Protein AF-0000000070444334 (afdb_homodimer)

Nearest PDB structures (foldseek):
  7sni-assembly1_A  TM=9.796E-01  e=4.983E-59  Homo sapiens
  7snh-assembly1_D  TM=9.876E-01  e=1.624E-58  Homo sapiens
  7uc2-assembly1_D  TM=9.529E-01  e=2.315E-58  Homo sapiens
  1qki-assembly2_F  TM=9.907E-01  e=9.573E-57  Homo sapiens
  7zve-assembly1_A-2  TM=9.754E-01  e=7.147E-55  Homo sapiens

Solvent-accessible surface area (backbone atoms only — not comparable to full-atom values): 48044 Å² total; per-residue (Å²): 135,79,79,79,73,71,78,78,76,73,66,73,64,77,83,65,87,80,79,81,76,84,79,80,80,83,70,76,85,70,67,87,84,53,72,80,72,64,87,75,80,76,69,69,77,82,68,80,72,76,71,72,67,75,68,81,60,86,60,91,60,63,74,60,54,65,52,80,63,86,67,43,42,41,40,52,62,62,61,87,79,58,80,73,72,62,73,85,63,70,74,65,84,66,62,94,77,43,45,34,40,34,46,70,60,76,49,88,34,46,66,52,22,49,52,51,50,51,55,46,54,68,70,40,56,74,92,28,53,37,34,45,49,58,64,50,29,29,64,54,56,52,22,45,55,29,42,51,59,30,21,49,76,40,49,85,49,71,31,43,92,36,31,51,34,36,40,39,41,39,36,28,53,47,67,54,87,77,46,30,38,69,42,56,76,58,23,42,53,63,70,36,44,59,42,57,49,43,54,50,48,27,68,71,65,33,65,86,42,88,36,78,47,37,65,40,43,52,48,28,33,35,55,40,43,74,31,34,67,58,49,50,67,90,44,44,49,50,16,27,43,30,41,18,83,90,44,60,78,83,27,38,55,26,58,72,64,30,84,55,27,59,83,84,65,48,54,32,34,24,42,36,38,56,44,49,41,65,46,90,54,36,47,92,26,45,34,35,39,36,38,35,45,21,23,59,43,64,35,30,35,39,35,40,32,33,34,69,48,76,84,50,52,57,81,71,54,61,59,58,25,32,44,35,42,28,55,32,63,78,39,30,41,35,33,37,37,29,32,46,38,88,74,93,56,90,38,59,32,83,45,57,31,42,29,45,45,66,76,75,40,65,88,54,83,76,69,50,21,60,58,46,46,52,51,26,58,74,69,70,49,55,61,59,30,60,48,71,68,44,50,51,41,42,25,56,24,44,31,65,34,52,52,47,50,68,71,63,57,59,73,40,46,74,40,49,34,44,43,70,76,65,89,86,68,66,90,120,135,78,79,79,72,72,78,77,79,73,65,75,64,78,83,65,84,81,79,83,77,84,79,80,80,83,70,76,88,72,68,88,83,56,70,80,72,66,88,75,78,77,69,70,77,80,70,80,72,75,70,72,66,75,67,79,60,86,62,93,62,63,73,60,55,66,51,80,62,84,65,42,42,43,38,52,63,65,60,85,81,57,81,72,73,63,73,84,62,68,74,64,84,65,60,95,74,42,43,34,40,33,49,72,61,75,49,89,35,46,67,51,22,49,51,51,49,52,56,47,56,67,72,40,55,73,92,26,52,37,34,46,48,60,62,53,28,29,63,52,56,52,22,48,56,31,41,49,59,30,22,48,76,42,49,85,50,71,32,40,92,35,33,50,34,37,40,37,41,38,36,28,54,46,68,53,87,79,48,30,38,68,42,56,75,57,24,42,52,63,69,36,44,58,43,57,51,43,53,51,48,27,69,70,65,34,64,86,42,88,34,77,46,37,66,40,43,52,49,28,33,37,56,40,44,73,30,34,69,57,46,51,67,89,44,45,50,47,17,26,41,29,41,18,82,88,45,59,78,84,27,40,56,26,58,71,64,31,85,55,26,58,82,84,66,47,53,32,36,24,40,35,37,57,44,51,41,66,46,92,55,35,48,91,26,45,36,37,42,37,38,34,44,20,22,59,42,64,34,30,35,40,35,40,32,33,34,68,49,77,85,50,51,58,82,70,53,61,58,58,26,31,44,36,41,28,55,32,63,78,39,30,42,36,34,38,38,30,31,46,39,89,74,93,55,89,38,61,32,82,44,56,30,42,28,45,44,64,76,74,41,66,88,54,82,76,71,50,22,59,59,47,46,52,50,27,56,75,70,68,48,57,60,56,31,60,48,71,69,44,50,50,42,43,25,56,24,44,31,66,35,52,51,48,50,67,69,65,56,59,74,40,46,76,39,50,34,43,43,70,76,65,91,87,65,66,92,118

pLDDT: mean 76.85, std 27.7, range [20.34, 98.62]

Structure (mmCIF, N/CA/C/O backbone):
data_AF-0000000070444334-model_v1
#
loop_
_entity.id
_entity.type
_entity.pdbx_description
1 polymer 'Glucose-6-phosphate 1-dehydrogenase'
#
loop_
_atom_site.group_PDB
_atom_site.id
_atom_site.type_symbol
_atom_site.label_atom_id
_atom_site.label_alt_id
_atom_site.label_comp_id
_atom_site.label_asym_id
_atom_site.label_entity_id
_atom_site.label_seq_id
_atom_site.pdbx_PDB_ins_code
_atom_site.Cartn_x
_atom_site.Cartn_y
_atom_site.Cartn_z
_atom_site.occupancy
_atom_site.B_iso_or_equiv
_atom_site.auth_seq_id
_atom_site.auth_comp_id
_atom_site.auth_asym_id
_atom_site.auth_atom_id
_atom_site.pdbx_PDB_model_num
ATOM 1 N N . MET A 1 1 ? 2.896 -5.48 -59.812 1 21.42 1 MET A N 1
ATOM 2 C CA . MET A 1 1 ? 3.992 -6.348 -59.406 1 21.42 1 MET A CA 1
ATOM 3 C C . MET A 1 1 ? 3.578 -7.211 -58.219 1 21.42 1 MET A C 1
ATOM 5 O O . MET A 1 1 ? 3.014 -6.703 -57.219 1 21.42 1 MET A O 1
ATOM 9 N N . SER A 1 2 ? 3.352 -8.492 -58.438 1 22.08 2 SER A N 1
ATOM 10 C CA . SER A 1 2 ? 2.678 -9.594 -57.75 1 22.08 2 SER A CA 1
ATOM 11 C C . SER A 1 2 ? 3.354 -9.914 -56.406 1 22.08 2 SER A C 1
ATOM 13 O O . SER A 1 2 ? 4.582 -9.867 -56.312 1 22.08 2 SER A O 1
ATOM 15 N N . PRO A 1 3 ? 2.623 -9.766 -55.281 1 25.28 3 PRO A N 1
ATOM 16 C CA . PRO A 1 3 ? 3.129 -9.758 -53.906 1 25.28 3 PRO A CA 1
ATOM 17 C C . PRO A 1 3 ? 4.027 -10.953 -53.594 1 25.28 3 PRO A C 1
ATOM 19 O O . PRO A 1 3 ? 3.883 -12.016 -54.219 1 25.28 3 PRO A O 1
ATOM 22 N N . ALA A 1 4 ? 5.297 -10.641 -53.281 1 27.44 4 ALA A N 1
ATOM 23 C CA . ALA A 1 4 ? 6.477 -11.477 -53.094 1 27.44 4 ALA A CA 1
ATOM 24 C C . ALA A 1 4 ? 6.156 -12.695 -52.219 1 27.44 4 ALA A C 1
ATOM 26 O O . ALA A 1 4 ? 5.59 -12.555 -51.125 1 27.44 4 ALA A O 1
ATOM 27 N N . SER A 1 5 ? 5.875 -13.82 -52.844 1 24.92 5 SER A N 1
ATOM 28 C CA . SER A 1 5 ? 5.41 -15.125 -52.375 1 24.92 5 SER A CA 1
ATOM 29 C C . SER A 1 5 ? 6.262 -15.648 -51.219 1 24.92 5 SER A C 1
ATOM 31 O O . SER A 1 5 ? 7.488 -15.727 -51.344 1 24.92 5 SER A O 1
ATOM 33 N N . PRO A 1 6 ? 5.852 -15.367 -49.969 1 24.92 6 PRO A N 1
ATOM 34 C CA . PRO A 1 6 ? 6.648 -15.648 -48.781 1 24.92 6 PRO A CA 1
ATOM 35 C C . PRO A 1 6 ? 7.246 -17.062 -48.781 1 24.92 6 PRO A C 1
ATOM 37 O O . PRO A 1 6 ? 6.73 -17.953 -49.469 1 24.92 6 PRO A O 1
ATOM 40 N N . CYS A 1 7 ? 8.562 -17.188 -48.75 1 24.5 7 CYS A N 1
ATOM 41 C CA . CYS A 1 7 ? 9.352 -18.406 -48.875 1 24.5 7 CYS A CA 1
ATOM 42 C C . CYS A 1 7 ? 8.719 -19.562 -48.125 1 24.5 7 CYS A C 1
ATOM 44 O O . CYS A 1 7 ? 8.383 -19.422 -46.938 1 24.5 7 CYS A O 1
ATOM 46 N N . PRO A 1 8 ? 7.945 -20.453 -48.812 1 25.7 8 PRO A N 1
ATOM 47 C CA . PRO A 1 8 ? 7.121 -21.578 -48.375 1 25.7 8 PRO A CA 1
ATOM 48 C C . PRO A 1 8 ? 7.816 -22.453 -47.344 1 25.7 8 PRO A C 1
ATOM 50 O O . PRO A 1 8 ? 7.16 -23.234 -46.656 1 25.7 8 PRO A O 1
ATOM 53 N N . LEU A 1 9 ? 9.125 -22.781 -47.594 1 24.64 9 LEU A N 1
ATOM 54 C CA . LEU A 1 9 ? 9.703 -23.969 -47 1 24.64 9 LEU A CA 1
ATOM 55 C C . LEU A 1 9 ? 9.914 -23.766 -45.5 1 24.64 9 LEU A C 1
ATOM 57 O O . LEU A 1 9 ? 10.07 -24.734 -44.75 1 24.64 9 LEU A O 1
ATOM 61 N N . CYS A 1 10 ? 10.477 -22.547 -45.062 1 25 10 CYS A N 1
ATOM 62 C CA . CYS A 1 10 ? 11.016 -22.422 -43.719 1 25 10 CYS A CA 1
ATOM 63 C C . CYS A 1 10 ? 9.906 -22.453 -42.688 1 25 10 CYS A C 1
ATOM 65 O O . CYS A 1 10 ? 9.242 -21.438 -42.438 1 25 10 CYS A O 1
ATOM 67 N N . ARG A 1 11 ? 9.188 -23.516 -42.688 1 26.14 11 ARG A N 1
ATOM 68 C CA . ARG A 1 11 ? 8.094 -23.688 -41.719 1 26.14 11 ARG A CA 1
ATOM 69 C C . ARG A 1 11 ? 8.586 -23.547 -40.312 1 26.14 11 ARG A C 1
ATOM 71 O O . ARG A 1 11 ? 7.941 -24.031 -39.375 1 26.14 11 ARG A O 1
ATOM 78 N N . CYS A 1 12 ? 9.977 -23.422 -40.125 1 25.89 12 CYS A N 1
ATOM 79 C CA . CYS A 1 12 ? 10.344 -23.344 -38.719 1 25.89 12 CYS A CA 1
ATOM 80 C C . CYS A 1 12 ? 9.641 -22.172 -38.031 1 25.89 12 CYS A C 1
ATOM 82 O O . CYS A 1 12 ? 10.117 -21.031 -38.094 1 25.89 12 CYS A O 1
ATOM 84 N N . ALA A 1 13 ? 8.438 -21.953 -38.25 1 25.23 13 ALA A N 1
ATOM 85 C CA . ALA A 1 13 ? 7.758 -20.719 -37.844 1 25.23 13 ALA A CA 1
ATOM 86 C C . ALA A 1 13 ? 8.078 -20.375 -36.406 1 25.23 13 ALA A C 1
ATOM 88 O O . ALA A 1 13 ? 8.016 -19.203 -36 1 25.23 13 ALA A O 1
ATOM 89 N N . LEU A 1 14 ? 7.992 -21.391 -35.531 1 24.92 14 LEU A N 1
ATOM 90 C CA . LEU A 1 14 ? 7.762 -21.016 -34.156 1 24.92 14 LEU A CA 1
ATOM 91 C C . LEU A 1 14 ? 9.047 -20.516 -33.5 1 24.92 14 LEU A C 1
ATOM 93 O O . LEU A 1 14 ? 9.016 -19.625 -32.656 1 24.92 14 LEU A O 1
ATOM 97 N N . MET A 1 15 ? 10.141 -21.359 -33.5 1 26.33 15 MET A N 1
ATOM 98 C CA . MET A 1 15 ? 11.234 -21.031 -32.594 1 26.33 15 MET A CA 1
ATOM 99 C C . MET A 1 15 ? 12.094 -19.906 -33.156 1 26.33 15 MET A C 1
ATOM 101 O O . MET A 1 15 ? 12.898 -20.125 -34.062 1 26.33 15 MET A O 1
ATOM 105 N N . GLU A 1 16 ? 11.656 -18.781 -33.469 1 26.16 16 GLU A N 1
ATOM 106 C CA . GLU A 1 16 ? 12.422 -17.812 -34.219 1 26.16 16 GLU A CA 1
ATOM 107 C C . GLU A 1 16 ? 13.742 -17.469 -33.531 1 26.16 16 GLU A C 1
ATOM 109 O O . GLU A 1 16 ? 14.773 -17.328 -34.188 1 26.16 16 GLU A O 1
ATOM 114 N N . HIS A 1 17 ? 13.773 -16.766 -32.312 1 24.97 17 HIS A N 1
ATOM 115 C CA . HIS A 1 17 ? 14.883 -15.867 -32 1 24.97 17 HIS A CA 1
ATOM 116 C C . HIS A 1 17 ? 15.938 -16.578 -31.156 1 24.97 17 HIS A C 1
ATOM 118 O O . HIS A 1 17 ? 15.711 -16.875 -29.984 1 24.97 17 HIS A O 1
ATOM 124 N N . THR A 1 18 ? 16.672 -17.594 -31.562 1 24.39 18 THR A N 1
ATOM 125 C CA . THR A 1 18 ? 17.781 -18.25 -30.875 1 24.39 18 THR A CA 1
ATOM 126 C C . THR A 1 18 ? 18.984 -17.312 -30.797 1 24.39 18 THR A C 1
ATOM 128 O O . THR A 1 18 ? 19.531 -16.906 -31.812 1 24.39 18 THR A O 1
ATOM 131 N N . PHE A 1 19 ? 19.031 -16.281 -29.859 1 24.75 19 PHE A N 1
ATOM 132 C CA . PHE A 1 19 ? 20.172 -15.375 -29.812 1 24.75 19 PHE A CA 1
ATOM 133 C C . PHE A 1 19 ? 21.359 -16.047 -29.125 1 24.75 19 PHE A C 1
ATOM 135 O O . PHE A 1 19 ? 21.188 -16.734 -28.109 1 24.75 19 PHE A O 1
ATOM 142 N N . CYS A 1 20 ? 22.406 -16.5 -29.734 1 24.83 20 CYS A N 1
ATOM 143 C CA . CYS A 1 20 ? 23.703 -17.016 -29.281 1 24.83 20 CYS A CA 1
ATOM 144 C C . CYS A 1 20 ? 24.547 -15.898 -28.672 1 24.83 20 CYS A C 1
ATOM 146 O O . CYS A 1 20 ? 24.844 -14.906 -29.344 1 24.83 20 CYS A O 1
ATOM 148 N N . ILE A 1 21 ? 24.391 -15.508 -27.375 1 25 21 ILE A N 1
ATOM 149 C CA . ILE A 1 21 ? 25.219 -14.43 -26.844 1 25 21 ILE A CA 1
ATOM 150 C C . ILE A 1 21 ? 26.594 -14.977 -26.453 1 25 21 ILE A C 1
ATOM 152 O O . ILE A 1 21 ? 26.688 -15.914 -25.672 1 25 21 ILE A O 1
ATOM 156 N N . PRO A 1 22 ? 27.719 -14.75 -27.094 1 25.55 22 PRO A N 1
ATOM 157 C CA . PRO A 1 22 ? 29.094 -15.078 -26.766 1 25.55 22 PRO A CA 1
ATOM 158 C C . PRO A 1 22 ? 29.562 -14.453 -25.453 1 25.55 22 PRO A C 1
ATOM 160 O O . PRO A 1 22 ? 29.312 -13.266 -25.219 1 25.55 22 PRO A O 1
ATOM 163 N N . VAL A 1 23 ? 29.469 -15.117 -24.312 1 25.36 23 VAL A N 1
ATOM 164 C CA . VAL A 1 23 ? 29.891 -14.562 -23.031 1 25.36 23 VAL A CA 1
ATOM 165 C C . VAL A 1 23 ? 31.422 -14.609 -22.938 1 25.36 23 VAL A C 1
ATOM 167 O O . VAL A 1 23 ? 32 -15.68 -22.984 1 25.36 23 VAL A O 1
ATOM 170 N N . CYS A 1 24 ? 32.281 -13.656 -23.406 1 25.11 24 CYS A N 1
ATOM 171 C CA . CYS A 1 24 ? 33.719 -13.508 -23.219 1 25.11 24 CYS A CA 1
ATOM 172 C C . CYS A 1 24 ? 34.062 -13.273 -21.75 1 25.11 24 CYS A C 1
ATOM 174 O O . CYS A 1 24 ? 33.531 -12.344 -21.125 1 25.11 24 CYS A O 1
ATOM 176 N N . HIS A 1 25 ? 34.438 -14.266 -20.953 1 24.81 25 HIS A N 1
ATOM 177 C CA . HIS A 1 25 ? 34.969 -14.172 -19.594 1 24.81 25 HIS A CA 1
ATOM 178 C C . HIS A 1 25 ? 36.188 -13.242 -19.531 1 24.81 25 HIS A C 1
ATOM 180 O O . HIS A 1 25 ? 37.156 -13.422 -20.281 1 24.81 25 HIS A O 1
ATOM 186 N N . HIS A 1 26 ? 36.125 -11.953 -19.328 1 26.02 26 HIS A N 1
ATOM 187 C CA . HIS A 1 26 ? 37.219 -11.008 -19.094 1 26.02 26 HIS A CA 1
ATOM 188 C C . HIS A 1 26 ? 38.125 -11.484 -17.953 1 26.02 26 HIS A C 1
ATOM 190 O O . HIS A 1 26 ? 37.75 -11.398 -16.781 1 26.02 26 HIS A O 1
ATOM 196 N N . VAL A 1 27 ? 38.938 -12.555 -18.094 1 25.12 27 VAL A N 1
ATOM 197 C CA . VAL A 1 27 ? 40.031 -12.836 -17.188 1 25.12 27 VAL A CA 1
ATOM 198 C C . VAL A 1 27 ? 40.906 -11.594 -17.016 1 25.12 27 VAL A C 1
ATOM 200 O O . VAL A 1 27 ? 40.844 -10.672 -17.844 1 25.12 27 VAL A O 1
ATOM 203 N N . SER A 1 28 ? 41.969 -11.539 -16.125 1 25.86 28 SER A N 1
ATOM 204 C CA . SER A 1 28 ? 42.938 -10.531 -15.688 1 25.86 28 SER A CA 1
ATOM 205 C C . SER A 1 28 ? 43.625 -9.859 -16.875 1 25.86 28 SER A C 1
ATOM 207 O O . SER A 1 28 ? 43.594 -10.398 -18 1 25.86 28 SER A O 1
ATOM 209 N N . PRO A 1 29 ? 44.344 -8.625 -16.75 1 28.91 29 PRO A N 1
ATOM 210 C CA . PRO A 1 29 ? 45.094 -7.98 -17.844 1 28.91 29 PRO A CA 1
ATOM 211 C C . PRO A 1 29 ? 45.969 -8.961 -18.625 1 28.91 29 PRO A C 1
ATOM 213 O O . PRO A 1 29 ? 46.469 -9.922 -18.047 1 28.91 29 PRO A O 1
ATOM 216 N N . CYS A 1 30 ? 45.719 -9.227 -19.891 1 26.3 30 CYS A N 1
ATOM 217 C CA . CYS A 1 30 ? 46.625 -10.023 -20.719 1 26.3 30 CYS A CA 1
ATOM 218 C C . CYS A 1 30 ? 48.062 -9.523 -20.594 1 26.3 30 CYS A C 1
ATOM 220 O O . CYS A 1 30 ? 48.281 -8.328 -20.406 1 26.3 30 CYS A O 1
ATOM 222 N N . PRO A 1 31 ? 49 -10.281 -20.266 1 28.31 31 PRO A N 1
ATOM 223 C CA . PRO A 1 31 ? 50.375 -9.742 -20.281 1 28.31 31 PRO A CA 1
ATOM 224 C C . PRO A 1 31 ? 50.688 -8.914 -21.531 1 28.31 31 PRO A C 1
ATOM 226 O O . PRO A 1 31 ? 49.969 -9.031 -22.531 1 28.31 31 PRO A O 1
ATOM 229 N N . PRO A 1 32 ? 51.5 -7.746 -21.641 1 29.34 32 PRO A N 1
ATOM 230 C CA . PRO A 1 32 ? 51.844 -6.832 -22.734 1 29.34 32 PRO A CA 1
ATOM 231 C C . PRO A 1 32 ? 51.969 -7.539 -24.078 1 29.34 32 PRO A C 1
ATOM 233 O O . PRO A 1 32 ? 51.781 -6.918 -25.125 1 29.34 32 PRO A O 1
ATOM 236 N N . THR A 1 33 ? 52.719 -8.688 -24.219 1 28.47 33 THR A N 1
ATOM 237 C CA . THR A 1 33 ? 53.094 -9.281 -25.5 1 28.47 33 THR A CA 1
ATOM 238 C C . THR A 1 33 ? 51.844 -9.789 -26.219 1 28.47 33 THR A C 1
ATOM 240 O O . THR A 1 33 ? 51.938 -10.602 -27.141 1 28.47 33 THR A O 1
ATOM 243 N N . CYS A 1 34 ? 50.656 -9.609 -25.516 1 24.42 34 CYS A N 1
ATOM 244 C CA . CYS A 1 34 ? 49.531 -10.25 -26.203 1 24.42 34 CYS A CA 1
ATOM 245 C C . CYS A 1 34 ? 49.125 -9.477 -27.453 1 24.42 34 CYS A C 1
ATOM 247 O O . CYS A 1 34 ? 48.844 -8.281 -27.375 1 24.42 34 CYS A O 1
ATOM 249 N N . PRO A 1 35 ? 49.531 -9.938 -28.656 1 25.81 35 PRO A N 1
ATOM 250 C CA . PRO A 1 35 ? 49.5 -9.273 -29.969 1 25.81 35 PRO A CA 1
ATOM 251 C C . PRO A 1 35 ? 48.188 -8.578 -30.266 1 25.81 35 PRO A C 1
ATOM 253 O O . PRO A 1 35 ? 48.031 -7.922 -31.297 1 25.81 35 PRO A O 1
ATOM 256 N N . CYS A 1 36 ? 47.094 -8.969 -29.531 1 24.83 36 CYS A N 1
ATOM 257 C CA . CYS A 1 36 ? 45.844 -8.617 -30.172 1 24.83 36 CYS A CA 1
ATOM 258 C C . CYS A 1 36 ? 45.594 -7.113 -30.125 1 24.83 36 CYS A C 1
ATOM 260 O O . CYS A 1 36 ? 44.5 -6.645 -30.453 1 24.83 36 CYS A O 1
ATOM 262 N N . VAL A 1 37 ? 46.406 -6.355 -29.453 1 25.81 37 VAL A N 1
ATOM 263 C CA . VAL A 1 37 ? 45.969 -4.973 -29.375 1 25.81 37 VAL A CA 1
ATOM 264 C C . VAL A 1 37 ? 46.312 -4.238 -30.656 1 25.81 37 VAL A C 1
ATOM 266 O O . VAL A 1 37 ? 46.438 -3.01 -30.672 1 25.81 37 VAL A O 1
ATOM 269 N N . SER A 1 38 ? 46.938 -4.922 -31.641 1 23.2 38 SER A N 1
ATOM 270 C CA . SER A 1 38 ? 47.281 -3.953 -32.688 1 23.2 38 SER A CA 1
ATOM 271 C C . SER A 1 38 ? 46.062 -3.232 -33.219 1 23.2 38 SER A C 1
ATOM 273 O O . SER A 1 38 ? 44.969 -3.766 -33.156 1 23.2 38 SER A O 1
ATOM 275 N N . PRO A 1 39 ? 46.25 -1.882 -33.75 1 24.75 39 PRO A N 1
ATOM 276 C CA . PRO A 1 39 ? 45.219 -0.96 -34.219 1 24.75 39 PRO A CA 1
ATOM 277 C C . PRO A 1 39 ? 44.219 -1.646 -35.125 1 24.75 39 PRO A C 1
ATOM 279 O O . PRO A 1 39 ? 43 -1.547 -34.906 1 24.75 39 PRO A O 1
ATOM 282 N N . VAL A 1 40 ? 44.281 -1.32 -36.562 1 24.52 40 VAL A N 1
ATOM 283 C CA . VAL A 1 40 ? 43.469 -1.235 -37.75 1 24.52 40 VAL A CA 1
ATOM 284 C C . VAL A 1 40 ? 43.156 -2.641 -38.281 1 24.52 40 VAL A C 1
ATOM 286 O O . VAL A 1 40 ? 42.469 -2.799 -39.281 1 24.52 40 VAL A O 1
ATOM 289 N N . SER A 1 41 ? 44.031 -3.633 -38.156 1 21.86 41 SER A N 1
ATOM 290 C CA . SER A 1 41 ? 43.969 -4.664 -39.188 1 21.86 41 SER A CA 1
ATOM 291 C C . SER A 1 41 ? 42.594 -5.309 -39.25 1 21.86 41 SER A C 1
ATOM 293 O O . SER A 1 41 ? 41.938 -5.516 -38.219 1 21.86 41 SER A O 1
ATOM 295 N N . SER A 1 42 ? 42.031 -5.402 -40.594 1 23.62 42 SER A N 1
ATOM 296 C CA . SER A 1 42 ? 40.719 -5.781 -41.125 1 23.62 42 SER A CA 1
ATOM 297 C C . SER A 1 42 ? 40.25 -7.121 -40.562 1 23.62 42 SER A C 1
ATOM 299 O O . SER A 1 42 ? 40.906 -8.148 -40.781 1 23.62 42 SER A O 1
ATOM 301 N N . CYS A 1 43 ? 40.031 -7.27 -39.406 1 22.42 43 CYS A N 1
ATOM 302 C CA . CYS A 1 43 ? 39.656 -8.578 -38.906 1 22.42 43 CYS A CA 1
ATOM 303 C C . CYS A 1 43 ? 38.688 -9.266 -39.844 1 22.42 43 CYS A C 1
ATOM 305 O O . CYS A 1 43 ? 37.688 -8.68 -40.25 1 22.42 43 CYS A O 1
ATOM 307 N N . PRO A 1 44 ? 39.281 -10.156 -40.812 1 23.91 44 PRO A N 1
ATOM 308 C CA . PRO A 1 44 ? 38.438 -10.625 -41.875 1 23.91 44 PRO A CA 1
ATOM 309 C C . PRO A 1 44 ? 36.969 -10.844 -41.438 1 23.91 44 PRO A C 1
ATOM 311 O O . PRO A 1 44 ? 36.719 -10.984 -40.25 1 23.91 44 PRO A O 1
ATOM 314 N N . PRO A 1 45 ? 36 -10.586 -42.375 1 23.03 45 PRO A N 1
ATOM 315 C CA . PRO A 1 45 ? 34.562 -10.836 -42.188 1 23.03 45 PRO A CA 1
ATOM 316 C C . PRO A 1 45 ? 34.281 -12.203 -41.562 1 23.03 45 PRO A C 1
ATOM 318 O O . PRO A 1 45 ? 34.938 -13.188 -41.906 1 23.03 45 PRO A O 1
ATOM 321 N N . MET A 1 46 ? 34.281 -12.297 -40.312 1 22.44 46 MET A N 1
ATOM 322 C CA . MET A 1 46 ? 33.906 -13.539 -39.656 1 22.44 46 MET A CA 1
ATOM 323 C C . MET A 1 46 ? 32.938 -14.359 -40.5 1 22.44 46 MET A C 1
ATOM 325 O O . MET A 1 46 ? 31.844 -13.906 -40.844 1 22.44 46 MET A O 1
ATOM 329 N N . SER A 1 47 ? 33.469 -15.078 -41.5 1 20.48 47 SER A N 1
ATOM 330 C CA . SER A 1 47 ? 32.781 -15.984 -42.438 1 20.48 47 SER A CA 1
ATOM 331 C C . SER A 1 47 ? 31.625 -16.688 -41.719 1 20.48 47 SER A C 1
ATOM 333 O O . SER A 1 47 ? 31.594 -16.781 -40.5 1 20.48 47 SER A O 1
ATOM 335 N N . LEU A 1 48 ? 30.594 -17.141 -42.562 1 21.52 48 LEU A N 1
ATOM 336 C CA . LEU A 1 48 ? 29.328 -17.828 -42.438 1 21.52 48 LEU A CA 1
ATOM 337 C C . LEU A 1 48 ? 29.484 -19.125 -41.656 1 21.52 48 LEU A C 1
ATOM 339 O O . LEU A 1 48 ? 30.234 -20.016 -42.062 1 21.52 48 LEU A O 1
ATOM 343 N N . LEU A 1 49 ? 29.719 -19.031 -40.438 1 23.56 49 LEU A N 1
ATOM 344 C CA . LEU A 1 49 ? 29.688 -20.25 -39.625 1 23.56 49 LEU A CA 1
ATOM 345 C C . LEU A 1 49 ? 28.703 -21.266 -40.219 1 23.56 49 LEU A C 1
ATOM 347 O O . LEU A 1 49 ? 27.562 -20.922 -40.531 1 23.56 49 LEU A O 1
ATOM 351 N N . SER A 1 50 ? 29.219 -22.188 -40.938 1 21.12 50 SER A N 1
ATOM 352 C CA . SER A 1 50 ? 28.516 -23.297 -41.594 1 21.12 50 SER A CA 1
ATOM 353 C C . SER A 1 50 ? 27.422 -23.844 -40.656 1 21.12 50 SER A C 1
ATOM 355 O O . SER A 1 50 ? 27.656 -24.094 -39.5 1 21.12 50 SER A O 1
ATOM 357 N N . TYR A 1 51 ? 26.234 -23.391 -40.906 1 22.94 51 TYR A N 1
ATOM 358 C CA . TYR A 1 51 ? 24.969 -23.953 -40.5 1 22.94 51 TYR A CA 1
ATOM 359 C C . TYR A 1 51 ? 24.969 -25.469 -40.625 1 22.94 51 TYR A C 1
ATOM 361 O O . TYR A 1 51 ? 25.188 -26.016 -41.719 1 22.94 51 TYR A O 1
ATOM 369 N N . VAL A 1 52 ? 25.797 -26.109 -39.812 1 24.42 52 VAL A N 1
ATOM 370 C CA . VAL A 1 52 ? 25.547 -27.531 -40.031 1 24.42 52 VAL A CA 1
ATOM 371 C C . VAL A 1 52 ? 24.047 -27.797 -40.094 1 24.42 52 VAL A C 1
ATOM 373 O O . VAL A 1 52 ? 23.297 -27.359 -39.188 1 24.42 52 VAL A O 1
ATOM 376 N N . PRO A 1 53 ? 23.562 -27.953 -41.188 1 24 53 PRO A N 1
ATOM 377 C CA . PRO A 1 53 ? 22.156 -28.281 -41.438 1 24 53 PRO A CA 1
ATOM 378 C C . PRO A 1 53 ? 21.594 -29.266 -40.406 1 24 53 PRO A C 1
ATOM 380 O O . PRO A 1 53 ? 22.328 -30.125 -39.906 1 24 53 PRO A O 1
ATOM 383 N N . CYS A 1 54 ? 20.766 -28.703 -39.594 1 24.48 54 CYS A N 1
ATOM 384 C CA . CYS A 1 54 ? 19.891 -29.641 -38.875 1 24.48 54 CYS A CA 1
ATOM 385 C C . CYS A 1 54 ? 19.453 -30.766 -39.781 1 24.48 54 CYS A C 1
ATOM 387 O O . CYS A 1 54 ? 18.906 -30.516 -40.875 1 24.48 54 CYS A O 1
ATOM 389 N N . VAL A 1 55 ? 20.375 -31.703 -40 1 24.08 55 VAL A N 1
ATOM 390 C CA . VAL A 1 55 ? 19.844 -32.844 -40.781 1 24.08 55 VAL A CA 1
ATOM 391 C C . VAL A 1 55 ? 18.391 -33.094 -40.344 1 24.08 55 VAL A C 1
ATOM 393 O O . VAL A 1 55 ? 18.062 -33 -39.156 1 24.08 55 VAL A O 1
ATOM 396 N N . PRO A 1 56 ? 17.484 -32.938 -41.312 1 25.38 56 PRO A N 1
ATOM 397 C CA . PRO A 1 56 ? 16.062 -33.312 -41.188 1 25.38 56 PRO A CA 1
ATOM 398 C C . PRO A 1 56 ? 15.859 -34.594 -40.438 1 25.38 56 PRO A C 1
ATOM 400 O O . PRO A 1 56 ? 16.078 -35.688 -40.969 1 25.38 56 PRO A O 1
ATOM 403 N N . MET A 1 57 ? 16.672 -34.875 -39.375 1 23.33 57 MET A N 1
ATOM 404 C CA . MET A 1 57 ? 16.234 -36.219 -38.938 1 23.33 57 MET A CA 1
ATOM 405 C C . MET A 1 57 ? 14.734 -36.219 -38.625 1 23.33 57 MET A C 1
ATOM 407 O O . MET A 1 57 ? 14.195 -35.25 -38.125 1 23.33 57 MET A O 1
ATOM 411 N N . SER A 1 58 ? 13.875 -36.875 -39.344 1 25.11 58 SER A N 1
ATOM 412 C CA . SER A 1 58 ? 12.469 -37.25 -39.156 1 25.11 58 SER A CA 1
ATOM 413 C C . SER A 1 58 ? 12.102 -37.312 -37.688 1 25.11 58 SER A C 1
ATOM 415 O O . SER A 1 58 ? 10.938 -37.531 -37.344 1 25.11 58 SER A O 1
ATOM 417 N N . LEU A 1 59 ? 13.016 -37.938 -36.906 1 25.77 59 LEU A N 1
ATOM 418 C CA . LEU A 1 59 ? 12.586 -38.219 -35.531 1 25.77 59 LEU A CA 1
ATOM 419 C C . LEU A 1 59 ? 12.609 -36.969 -34.688 1 25.77 59 LEU A C 1
ATOM 421 O O . LEU A 1 59 ? 13.492 -36.125 -34.844 1 25.77 59 LEU A O 1
ATOM 425 N N . HIS A 1 60 ? 11.477 -36.469 -34.219 1 28.08 60 HIS A N 1
ATOM 426 C CA . HIS A 1 60 ? 11.148 -35.375 -33.312 1 28.08 60 HIS A CA 1
ATOM 427 C C . HIS A 1 60 ? 12.234 -35.219 -32.25 1 28.08 60 HIS A C 1
ATOM 429 O O . HIS A 1 60 ? 12.031 -35.531 -31.078 1 28.08 60 HIS A O 1
ATOM 435 N N . ILE A 1 61 ? 13.5 -35.625 -32.656 1 26.84 61 ILE A N 1
ATOM 436 C CA . ILE A 1 61 ? 14.555 -35.5 -31.656 1 26.84 61 ILE A CA 1
ATOM 437 C C . ILE A 1 61 ? 14.883 -34.031 -31.406 1 26.84 61 ILE A C 1
ATOM 439 O O . ILE A 1 61 ? 15.125 -33.281 -32.344 1 26.84 61 ILE A O 1
ATOM 443 N N . PRO A 1 62 ? 14.516 -33.594 -30.25 1 29.7 62 PRO A N 1
ATOM 444 C CA . PRO A 1 62 ? 14.836 -32.219 -29.844 1 29.7 62 PRO A CA 1
ATOM 445 C C . PRO A 1 62 ? 16.297 -31.844 -30.094 1 29.7 62 PRO A C 1
ATOM 447 O O . PRO A 1 62 ? 17.156 -32.719 -30.172 1 29.7 62 PRO A O 1
ATOM 450 N N . CYS A 1 63 ? 16.516 -30.781 -30.797 1 26.81 63 CYS A N 1
ATOM 451 C CA . CYS A 1 63 ? 17.719 -30.156 -31.328 1 26.81 63 CYS A CA 1
ATOM 452 C C . CYS A 1 63 ? 18.766 -29.984 -30.234 1 26.81 63 CYS A C 1
ATOM 454 O O . CYS A 1 63 ? 18.469 -29.453 -29.156 1 26.81 63 CYS A O 1
ATOM 456 N N . VAL A 1 64 ? 19.625 -31.031 -30.062 1 28.75 64 VAL A N 1
ATOM 457 C CA . VAL A 1 64 ? 20.828 -30.969 -29.234 1 28.75 64 VAL A CA 1
ATOM 458 C C . VAL A 1 64 ? 21.781 -29.938 -29.828 1 28.75 64 VAL A C 1
ATOM 460 O O . VAL A 1 64 ? 22.172 -30.016 -31 1 28.75 64 VAL A O 1
ATOM 463 N N . LEU A 1 65 ? 21.594 -28.703 -29.484 1 28.14 65 LEU A N 1
ATOM 464 C CA . LEU A 1 65 ? 22.562 -27.75 -30 1 28.14 65 LEU A CA 1
ATOM 465 C C . LEU A 1 65 ? 23.938 -27.984 -29.359 1 28.14 65 LEU A C 1
ATOM 467 O O . LEU A 1 65 ? 24.062 -27.953 -28.141 1 28.14 65 LEU A O 1
ATOM 471 N N . MET A 1 66 ? 24.672 -28.969 -29.812 1 27.81 66 MET A N 1
ATOM 472 C CA . MET A 1 66 ? 26.062 -29.172 -29.406 1 27.81 66 MET A CA 1
ATOM 473 C C . MET A 1 66 ? 26.953 -28.062 -29.953 1 27.81 66 MET A C 1
ATOM 475 O O . MET A 1 66 ? 26.953 -27.797 -31.156 1 27.81 66 MET A O 1
ATOM 479 N N . CYS A 1 67 ? 27.047 -26.922 -29.172 1 28.42 67 CYS A N 1
ATOM 480 C CA . CYS A 1 67 ? 28.078 -26 -29.641 1 28.42 67 CYS A CA 1
ATOM 481 C C . CYS A 1 67 ? 29.438 -26.688 -29.703 1 28.42 67 CYS A C 1
ATOM 483 O O . CYS A 1 67 ? 29.828 -27.406 -28.766 1 28.42 67 CYS A O 1
ATOM 485 N N . PRO A 1 68 ? 29.969 -26.891 -30.766 1 28.81 68 PRO A N 1
ATOM 486 C CA . PRO A 1 68 ? 31.281 -27.516 -30.938 1 28.81 68 PRO A CA 1
ATOM 487 C C . PRO A 1 68 ? 32.344 -26.969 -29.969 1 28.81 68 PRO A C 1
ATOM 489 O O . PRO A 1 68 ? 33.469 -27.469 -29.922 1 28.81 68 PRO A O 1
ATOM 492 N N . VAL A 1 69 ? 32.531 -25.719 -29.828 1 31.05 69 VAL A N 1
ATOM 493 C CA . VAL A 1 69 ? 33.75 -25.453 -29.016 1 31.05 69 VAL A CA 1
ATOM 494 C C . VAL A 1 69 ? 33.594 -26.109 -27.641 1 31.05 69 VAL A C 1
ATOM 496 O O . VAL A 1 69 ? 32.469 -26.453 -27.234 1 31.05 69 VAL A O 1
ATOM 499 N N . SER A 1 70 ? 34.344 -25.953 -26.531 1 29.94 70 SER A N 1
ATOM 500 C CA . SER A 1 70 ? 34.25 -26.781 -25.344 1 29.94 70 SER A CA 1
ATOM 501 C C . SER A 1 70 ? 32.812 -26.922 -24.875 1 29.94 70 SER A C 1
ATOM 503 O O . SER A 1 70 ? 32.375 -28.016 -24.531 1 29.94 70 SER A O 1
ATOM 505 N N . PRO A 1 71 ? 32.188 -26.016 -23.922 1 33.66 71 PRO A N 1
ATOM 506 C CA . PRO A 1 71 ? 31.188 -26.422 -22.953 1 33.66 71 PRO A CA 1
ATOM 507 C C . PRO A 1 71 ? 29.844 -26.719 -23.594 1 33.66 71 PRO A C 1
ATOM 509 O O . PRO A 1 71 ? 29.344 -25.922 -24.391 1 33.66 71 PRO A O 1
ATOM 512 N N . VAL A 1 72 ? 29.562 -27.938 -24.016 1 31.83 72 VAL A N 1
ATOM 513 C CA . VAL A 1 72 ? 28.359 -28.547 -24.578 1 31.83 72 VAL A CA 1
ATOM 514 C C . VAL A 1 72 ? 27.156 -28.172 -23.719 1 31.83 72 VAL A C 1
ATOM 516 O O . VAL A 1 72 ? 27.125 -28.422 -22.516 1 31.83 72 VAL A O 1
ATOM 519 N N . SER A 1 73 ? 26.609 -27.047 -23.938 1 33.19 73 SER A N 1
ATOM 520 C CA . SER A 1 73 ? 25.312 -26.859 -23.297 1 33.19 73 SER A CA 1
ATOM 521 C C . SER A 1 73 ? 24.266 -27.797 -23.891 1 33.19 73 SER A C 1
ATOM 523 O O . SER A 1 73 ? 24.094 -27.859 -25.109 1 33.19 73 SER A O 1
ATOM 525 N N . LEU A 1 74 ? 24.125 -29.031 -23.344 1 32.53 74 LEU A N 1
ATOM 526 C CA . LEU A 1 74 ? 23.141 -30.016 -23.766 1 32.53 74 LEU A CA 1
ATOM 527 C C . LEU A 1 74 ? 21.734 -29.594 -23.328 1 32.53 74 LEU A C 1
ATOM 529 O O . LEU A 1 74 ? 21.516 -29.312 -22.156 1 32.53 74 LEU A O 1
ATOM 533 N N . CYS A 1 75 ? 21.062 -28.922 -24.141 1 34.69 75 CYS A N 1
ATOM 534 C CA . CYS A 1 75 ? 19.656 -28.859 -23.797 1 34.69 75 CYS A CA 1
ATOM 535 C C . CYS A 1 75 ? 18.938 -30.156 -24.156 1 34.69 75 CYS A C 1
ATOM 537 O O . CYS A 1 75 ? 18.953 -30.578 -25.312 1 34.69 75 CYS A O 1
ATOM 539 N N . VAL A 1 76 ? 18.734 -31.172 -23.328 1 34.41 76 VAL A N 1
ATOM 540 C CA . VAL A 1 76 ? 18.078 -32.469 -23.547 1 34.41 76 VAL A CA 1
ATOM 541 C C . VAL A 1 76 ? 16.578 -32.312 -23.453 1 34.41 76 VAL A C 1
ATOM 543 O O . VAL A 1 76 ? 16.047 -31.938 -22.391 1 34.41 76 VAL A O 1
ATOM 546 N N . PRO A 1 77 ? 15.906 -32 -24.469 1 33.47 77 PRO A N 1
ATOM 547 C CA . PRO A 1 77 ? 14.461 -32.156 -24.266 1 33.47 77 PRO A CA 1
ATOM 548 C C . PRO A 1 77 ? 14.07 -33.594 -23.953 1 33.47 77 PRO A C 1
ATOM 550 O O . PRO A 1 77 ? 14.5 -34.531 -24.641 1 33.47 77 PRO A O 1
ATOM 553 N N . MET A 1 78 ? 13.945 -34.094 -22.766 1 33.56 78 MET A N 1
ATOM 554 C CA . MET A 1 78 ? 13.68 -35.5 -22.391 1 33.56 78 MET A CA 1
ATOM 555 C C . MET A 1 78 ? 12.211 -35.844 -22.594 1 33.56 78 MET A C 1
ATOM 557 O O . MET A 1 78 ? 11.328 -35.25 -21.953 1 33.56 78 MET A O 1
ATOM 561 N N . SER A 1 79 ? 11.766 -36 -23.812 1 31.64 79 SER A N 1
ATOM 562 C CA . SER A 1 79 ? 10.461 -36.656 -23.906 1 31.64 79 SER A CA 1
ATOM 563 C C . SER A 1 79 ? 10.484 -38.031 -23.25 1 31.64 79 SER A C 1
ATOM 565 O O . SER A 1 79 ? 11.508 -38.719 -23.266 1 31.64 79 SER A O 1
ATOM 567 N N . PRO A 1 80 ? 9.438 -38.438 -22.484 1 34.81 80 PRO A N 1
ATOM 568 C CA . PRO A 1 80 ? 9.398 -39.719 -21.766 1 34.81 80 PRO A CA 1
ATOM 569 C C . PRO A 1 80 ? 9.672 -40.906 -22.672 1 34.81 80 PRO A C 1
ATOM 571 O O . PRO A 1 80 ? 10.047 -41.969 -22.188 1 34.81 80 PRO A O 1
ATOM 574 N N . ARG A 1 81 ? 9.102 -40.969 -23.891 1 33.69 81 ARG A N 1
ATOM 575 C CA . ARG A 1 81 ? 9.086 -42.281 -24.531 1 33.69 81 ARG A CA 1
ATOM 576 C C . ARG A 1 81 ? 10.477 -42.656 -25.047 1 33.69 81 ARG A C 1
ATOM 578 O O . ARG A 1 81 ? 10.641 -43.656 -25.719 1 33.69 81 ARG A O 1
ATOM 585 N N . VAL A 1 82 ? 11.281 -41.781 -25.266 1 32.34 82 VAL A N 1
ATOM 586 C CA . VAL A 1 82 ? 12.492 -42.219 -25.938 1 32.34 82 VAL A CA 1
ATOM 587 C C . VAL A 1 82 ? 13.398 -42.938 -24.922 1 32.34 82 VAL A C 1
ATOM 589 O O . VAL A 1 82 ? 13.719 -42.375 -23.875 1 32.34 82 VAL A O 1
ATOM 592 N N . PRO A 1 83 ? 13.414 -44.312 -24.953 1 31.89 83 PRO A N 1
ATOM 593 C CA . PRO A 1 83 ? 14.438 -45 -24.172 1 31.89 83 PRO A CA 1
ATOM 594 C C . PRO A 1 83 ? 15.805 -44.344 -24.25 1 31.89 83 PRO A C 1
ATOM 596 O O . PRO A 1 83 ? 16.328 -44.125 -25.344 1 31.89 83 PRO A O 1
ATOM 599 N N . TRP A 1 84 ? 16.016 -43.406 -23.531 1 36.94 84 TRP A N 1
ATOM 600 C CA . TRP A 1 84 ? 17.344 -42.781 -23.453 1 36.94 84 TRP A CA 1
ATOM 601 C C . TRP A 1 84 ? 18.406 -43.812 -23.125 1 36.94 84 TRP A C 1
ATOM 603 O O . TRP A 1 84 ? 18.438 -44.375 -22.016 1 36.94 84 TRP A O 1
ATOM 613 N N . SER A 1 85 ? 18.609 -44.844 -23.906 1 30.11 85 SER A N 1
ATOM 614 C CA . SER A 1 85 ? 19.797 -45.625 -23.609 1 30.11 85 SER A CA 1
ATOM 615 C C . SER A 1 85 ? 21.062 -44.781 -23.703 1 30.11 85 SER A C 1
ATOM 617 O O . SER A 1 85 ? 21.516 -44.469 -24.797 1 30.11 85 SER A O 1
ATOM 619 N N . LEU A 1 86 ? 21.156 -43.719 -22.922 1 35.31 86 LEU A N 1
ATOM 620 C CA . LEU A 1 86 ? 22.516 -43.188 -22.859 1 35.31 86 LEU A CA 1
ATOM 621 C C . LEU A 1 86 ? 23.531 -44.281 -22.625 1 35.31 86 LEU A C 1
ATOM 623 O O . LEU A 1 86 ? 23.297 -45.188 -21.828 1 35.31 86 LEU A O 1
ATOM 627 N N . PRO A 1 87 ? 24.328 -44.625 -23.578 1 31.92 87 PRO A N 1
ATOM 628 C CA . PRO A 1 87 ? 25.359 -45.594 -23.25 1 31.92 87 PRO A CA 1
ATOM 629 C C . PRO A 1 87 ? 25.906 -45.438 -21.828 1 31.92 87 PRO A C 1
ATOM 631 O O . PRO A 1 87 ? 25.906 -44.344 -21.297 1 31.92 87 PRO A O 1
ATOM 634 N N . SER A 1 88 ? 25.672 -46.406 -20.984 1 35.47 88 SER A N 1
ATOM 635 C CA . SER A 1 88 ? 26.297 -46.531 -19.672 1 35.47 88 SER A CA 1
ATOM 636 C C . SER A 1 88 ? 27.75 -46.062 -19.688 1 35.47 88 SER A C 1
ATOM 638 O O . SER A 1 88 ? 28.656 -46.875 -19.516 1 35.47 88 SER A O 1
ATOM 640 N N . ARG A 1 89 ? 28.203 -45.312 -20.719 1 35.88 89 ARG A N 1
ATOM 641 C CA . ARG A 1 89 ? 29.625 -45.062 -20.516 1 35.88 89 ARG A CA 1
ATOM 642 C C . ARG A 1 89 ? 29.891 -44.375 -19.188 1 35.88 89 ARG A C 1
ATOM 644 O O . ARG A 1 89 ? 29.062 -43.594 -18.734 1 35.88 89 ARG A O 1
ATOM 651 N N . PRO A 1 90 ? 30.938 -44.719 -18.469 1 37.91 90 PRO A N 1
ATOM 652 C CA . PRO A 1 90 ? 31.438 -44.156 -17.219 1 37.91 90 PRO A CA 1
ATOM 653 C C . PRO A 1 90 ? 31.25 -42.656 -17.156 1 37.91 90 PRO A C 1
ATOM 655 O O . PRO A 1 90 ? 31.094 -42 -18.188 1 37.91 90 PRO A O 1
ATOM 658 N N . ARG A 1 91 ? 31.078 -42.062 -15.977 1 40.5 91 ARG A N 1
ATOM 659 C CA . ARG A 1 91 ? 31.125 -40.625 -15.656 1 40.5 91 ARG A CA 1
ATOM 660 C C . ARG A 1 91 ? 32.031 -39.875 -16.625 1 40.5 91 ARG A C 1
ATOM 662 O O . ARG A 1 91 ? 33.219 -40.156 -16.719 1 40.5 91 ARG A O 1
ATOM 669 N N . VAL A 1 92 ? 31.688 -39.781 -17.797 1 38 92 VAL A N 1
ATOM 670 C CA . VAL A 1 92 ? 32.531 -38.844 -18.547 1 38 92 VAL A CA 1
ATOM 671 C C . VAL A 1 92 ? 33 -37.719 -17.625 1 38 92 VAL A C 1
ATOM 673 O O . VAL A 1 92 ? 32.188 -37.125 -16.891 1 38 92 VAL A O 1
ATOM 676 N N . PRO A 1 93 ? 34.25 -37.625 -17.172 1 41.78 93 PRO A N 1
ATOM 677 C CA . PRO A 1 93 ? 34.75 -36.469 -16.438 1 41.78 93 PRO A CA 1
ATOM 678 C C . PRO A 1 93 ? 34.219 -35.156 -17.047 1 41.78 93 PRO A C 1
ATOM 680 O O . PRO A 1 93 ? 34.625 -34.781 -18.141 1 41.78 93 PRO A O 1
ATOM 683 N N . VAL A 1 94 ? 32.875 -34.938 -17.109 1 45.41 94 VAL A N 1
ATOM 684 C CA . VAL A 1 94 ? 32.406 -33.625 -17.578 1 45.41 94 VAL A CA 1
ATOM 685 C C . VAL A 1 94 ? 33.125 -32.5 -16.828 1 45.41 94 VAL A C 1
ATOM 687 O O . VAL A 1 94 ? 33.156 -32.531 -15.594 1 45.41 94 VAL A O 1
ATOM 690 N N . PRO A 1 95 ? 33.969 -31.812 -17.453 1 50.94 95 PRO A N 1
ATOM 691 C CA . PRO A 1 95 ? 34.594 -30.703 -16.75 1 50.94 95 PRO A CA 1
ATOM 692 C C . PRO A 1 95 ? 33.625 -29.875 -15.938 1 50.94 95 PRO A C 1
ATOM 694 O O . PRO A 1 95 ? 32.406 -29.844 -16.25 1 50.94 95 PRO A O 1
ATOM 697 N N . ARG A 1 96 ? 33.969 -29.516 -14.711 1 53.78 96 ARG A N 1
ATOM 698 C CA . ARG A 1 96 ? 33.25 -28.75 -13.695 1 53.78 96 ARG A CA 1
ATOM 699 C C . ARG A 1 96 ? 32.5 -27.578 -14.32 1 53.78 96 ARG A C 1
ATOM 701 O O . ARG A 1 96 ? 31.625 -26.984 -13.688 1 53.78 96 ARG A O 1
ATOM 708 N N . TRP A 1 97 ? 32.688 -27.312 -15.711 1 62.72 97 TRP A N 1
ATOM 709 C CA . TRP A 1 97 ? 32.125 -26.078 -16.234 1 62.72 97 TRP A CA 1
ATOM 710 C C . TRP A 1 97 ? 30.922 -26.344 -17.141 1 62.72 97 TRP A C 1
ATOM 712 O O . TRP A 1 97 ? 30.328 -25.422 -17.688 1 62.72 97 TRP A O 1
ATOM 722 N N . ASN A 1 98 ? 30.453 -27.641 -17.297 1 78.62 98 ASN A N 1
ATOM 723 C CA . ASN A 1 98 ? 29.312 -27.922 -18.156 1 78.62 98 ASN A CA 1
ATOM 724 C C . ASN A 1 98 ? 27.984 -27.703 -17.438 1 78.62 98 ASN A C 1
ATOM 726 O O . ASN A 1 98 ? 27.844 -28.047 -16.266 1 78.62 98 ASN A O 1
ATOM 730 N N . ARG A 1 99 ? 27.109 -27.031 -18.172 1 86.5 99 ARG A N 1
ATOM 731 C CA . ARG A 1 99 ? 25.766 -26.797 -17.656 1 86.5 99 ARG A CA 1
ATOM 732 C C . ARG A 1 99 ? 24.719 -27.438 -18.562 1 86.5 99 ARG A C 1
ATOM 734 O O . ARG A 1 99 ? 24.844 -27.375 -19.797 1 86.5 99 ARG A O 1
ATOM 741 N N . VAL A 1 100 ? 23.766 -28.156 -18.016 1 89.25 100 VAL A N 1
ATOM 742 C CA . VAL A 1 100 ? 22.719 -28.828 -18.766 1 89.25 100 VAL A CA 1
ATOM 743 C C . VAL A 1 100 ? 21.375 -28.156 -18.469 1 89.25 100 VAL A C 1
ATOM 745 O O . VAL A 1 100 ? 21.016 -27.953 -17.312 1 89.25 100 VAL A O 1
ATOM 748 N N . ILE A 1 101 ? 20.656 -27.766 -19.578 1 90.19 101 ILE A N 1
ATOM 749 C CA . ILE A 1 101 ? 19.344 -27.172 -19.438 1 90.19 101 ILE A CA 1
ATOM 750 C C . ILE A 1 101 ? 18.266 -28.203 -19.766 1 90.19 101 ILE A C 1
ATOM 752 O O . ILE A 1 101 ? 18.328 -28.844 -20.828 1 90.19 101 ILE A O 1
ATOM 756 N N . VAL A 1 102 ? 17.422 -28.406 -18.891 1 89.44 102 VAL A N 1
ATOM 757 C CA . VAL A 1 102 ? 16.297 -29.312 -19.094 1 89.44 102 VAL A CA 1
ATOM 758 C C . VAL A 1 102 ? 14.984 -28.516 -19.078 1 89.44 102 VAL A C 1
ATOM 760 O O . VAL A 1 102 ? 14.727 -27.75 -18.141 1 89.44 102 VAL A O 1
ATOM 763 N N . GLU A 1 103 ? 14.227 -28.641 -20.078 1 87.19 103 GLU A N 1
ATOM 764 C CA . GLU A 1 103 ? 12.945 -27.953 -20.156 1 87.19 103 GLU A CA 1
ATOM 765 C C . GLU A 1 103 ? 11.789 -28.875 -19.75 1 87.19 103 GLU A C 1
ATOM 767 O O . GLU A 1 103 ? 11.891 -30.094 -19.906 1 87.19 103 GLU A O 1
ATOM 772 N N . LYS A 1 104 ? 10.781 -28.312 -19.25 1 82.5 104 LYS A N 1
ATOM 773 C CA . LYS A 1 104 ? 9.617 -29.109 -18.875 1 82.5 104 LYS A CA 1
ATOM 774 C C . LYS A 1 104 ? 9.062 -29.875 -20.078 1 82.5 104 LYS A C 1
ATOM 776 O O . LYS A 1 104 ? 9.219 -29.453 -21.219 1 82.5 104 LYS A O 1
ATOM 781 N N . PRO A 1 105 ? 8.477 -30.891 -19.766 1 83.75 105 PRO A N 1
ATOM 782 C CA . PRO A 1 105 ? 8.039 -31.438 -18.484 1 83.75 105 PRO A CA 1
ATOM 783 C C . PRO A 1 105 ? 9.117 -32.281 -17.797 1 83.75 105 PRO A C 1
ATOM 785 O O . PRO A 1 105 ? 9.922 -32.906 -18.453 1 83.75 105 PRO A O 1
ATOM 788 N N . PHE A 1 106 ? 9.07 -32.281 -16.484 1 88.81 106 PHE A N 1
ATOM 789 C CA . PHE A 1 106 ? 10 -33.062 -15.672 1 88.81 106 PHE A CA 1
ATOM 790 C C . PHE A 1 106 ? 9.336 -34.312 -15.141 1 88.81 106 PHE A C 1
ATOM 792 O O . PHE A 1 106 ? 9.281 -34.531 -13.93 1 88.81 106 PHE A O 1
ATOM 799 N N . GLY A 1 107 ? 8.883 -35.094 -16.062 1 88.75 107 GLY A N 1
ATOM 800 C CA . GLY A 1 107 ? 8.102 -36.25 -15.68 1 88.75 107 GLY A CA 1
ATOM 801 C C . GLY A 1 107 ? 6.605 -36.031 -15.797 1 88.75 107 GLY A C 1
ATOM 802 O O . GLY A 1 107 ? 6.164 -34.938 -16.172 1 88.75 107 GLY A O 1
ATOM 803 N N . ARG A 1 108 ? 5.855 -37.125 -15.57 1 92.69 108 ARG A N 1
ATOM 804 C CA . ARG A 1 108 ? 4.402 -37.062 -15.625 1 92.69 108 ARG A CA 1
ATOM 805 C C . ARG A 1 108 ? 3.789 -37.281 -14.242 1 92.69 108 ARG A C 1
ATOM 807 O O . ARG A 1 108 ? 2.613 -36.969 -14.023 1 92.69 108 ARG A O 1
ATOM 814 N N . ASP A 1 109 ? 4.5 -37.812 -13.43 1 95.31 109 ASP A N 1
ATOM 815 C CA . ASP A 1 109 ? 4.145 -38.094 -12.039 1 95.31 109 ASP A CA 1
ATOM 816 C C . ASP A 1 109 ? 5.395 -38.281 -11.18 1 95.31 109 ASP A C 1
ATOM 818 O O . ASP A 1 109 ? 6.512 -38.062 -11.648 1 95.31 109 ASP A O 1
ATOM 822 N N . LEU A 1 110 ? 5.176 -38.625 -9.938 1 96.5 110 LEU A N 1
ATOM 823 C CA . LEU A 1 110 ? 6.285 -38.75 -9 1 96.5 110 LEU A CA 1
ATOM 824 C C . LEU A 1 110 ? 7.25 -39.844 -9.453 1 96.5 110 LEU A C 1
ATOM 826 O O . LEU A 1 110 ? 8.469 -39.625 -9.461 1 96.5 110 LEU A O 1
ATOM 830 N N . GLY A 1 111 ? 6.742 -40.938 -9.844 1 95.69 111 GLY A N 1
ATOM 831 C CA . GLY A 1 111 ? 7.578 -42.062 -10.273 1 95.69 111 GLY A CA 1
ATOM 832 C C . GLY A 1 111 ? 8.438 -41.719 -11.477 1 95.69 111 GLY A C 1
ATOM 833 O O . GLY A 1 111 ? 9.664 -41.906 -11.438 1 95.69 111 GLY A O 1
ATOM 834 N N . SER A 1 112 ? 7.777 -41.25 -12.523 1 94.44 112 SER A N 1
ATOM 835 C CA . SER A 1 112 ? 8.5 -40.938 -13.75 1 94.44 112 SER A CA 1
ATOM 836 C C . SER A 1 112 ? 9.484 -39.781 -13.516 1 94.44 112 SER A C 1
ATOM 838 O O . SER A 1 112 ? 10.555 -39.75 -14.141 1 94.44 112 SER A O 1
ATOM 840 N N . SER A 1 113 ? 9.117 -38.844 -12.742 1 94.44 113 SER A N 1
ATOM 841 C CA . SER A 1 113 ? 10.016 -37.75 -12.414 1 94.44 113 SER A CA 1
ATOM 842 C C . SER A 1 113 ? 11.242 -38.25 -11.656 1 94.44 113 SER A C 1
ATOM 844 O O . SER A 1 113 ? 12.359 -37.781 -11.914 1 94.44 113 SER A O 1
ATOM 846 N N . GLU A 1 114 ? 11.07 -39.125 -10.719 1 95 114 GLU A N 1
ATOM 847 C CA . GLU A 1 114 ? 12.188 -39.688 -9.961 1 95 114 GLU A CA 1
ATOM 848 C C . GLU A 1 114 ? 13.125 -40.5 -10.867 1 95 114 GLU A C 1
ATOM 850 O O . GLU A 1 114 ? 14.344 -40.469 -10.688 1 95 114 GLU A O 1
ATOM 855 N N . GLU A 1 115 ? 12.523 -41.156 -11.75 1 93.38 115 GLU A N 1
ATOM 856 C CA . GLU A 1 115 ? 13.336 -41.875 -12.719 1 93.38 115 GLU A CA 1
ATOM 857 C C . GLU A 1 115 ? 14.203 -40.938 -13.547 1 93.38 115 GLU A C 1
ATOM 859 O O . GLU A 1 115 ? 15.391 -41.188 -13.742 1 93.38 115 GLU A O 1
ATOM 864 N N . LEU A 1 116 ? 13.547 -39.938 -13.992 1 91 116 LEU A N 1
ATOM 865 C CA . LEU A 1 116 ? 14.273 -38.938 -14.766 1 91 116 LEU A CA 1
ATOM 866 C C . LEU A 1 116 ? 15.367 -38.281 -13.922 1 91 116 LEU A C 1
ATOM 868 O O . LEU A 1 116 ? 16.5 -38.125 -14.383 1 91 116 LEU A O 1
ATOM 872 N N . SER A 1 117 ? 15.07 -37.938 -12.758 1 92.12 117 SER A N 1
ATOM 873 C CA . SER A 1 117 ? 16.031 -37.312 -11.859 1 92.12 117 SER A CA 1
ATOM 874 C C . SER A 1 117 ? 17.203 -38.25 -11.57 1 92.12 117 SER A C 1
ATOM 876 O O . SER A 1 117 ? 18.359 -37.781 -11.5 1 92.12 117 SER A O 1
ATOM 878 N N . ALA A 1 118 ? 16.906 -39.469 -11.352 1 91.94 118 ALA A N 1
ATOM 879 C CA . ALA A 1 118 ? 17.953 -40.469 -11.109 1 91.94 118 ALA A CA 1
ATOM 880 C C . ALA A 1 118 ? 18.891 -40.562 -12.305 1 91.94 118 ALA A C 1
ATOM 882 O O . ALA A 1 118 ? 20.109 -40.656 -12.148 1 91.94 118 ALA A O 1
ATOM 883 N N . HIS A 1 119 ? 18.281 -40.562 -13.414 1 90 119 HIS A N 1
ATOM 884 C CA . HIS A 1 119 ? 19.062 -40.625 -14.641 1 90 119 HIS A CA 1
ATOM 885 C C . HIS A 1 119 ? 19.984 -39.406 -14.766 1 90 119 HIS A C 1
ATOM 887 O O . HIS A 1 119 ? 21.172 -39.562 -15.078 1 90 119 HIS A O 1
ATOM 893 N N . LEU A 1 120 ? 19.484 -38.281 -14.57 1 89.06 120 LEU A N 1
ATOM 894 C CA . LEU A 1 120 ? 20.25 -37.062 -14.672 1 89.06 120 LEU A CA 1
ATOM 895 C C . LEU A 1 120 ? 21.344 -37 -13.609 1 89.06 120 LEU A C 1
ATOM 897 O O . LEU A 1 120 ? 22.469 -36.594 -13.883 1 89.06 120 LEU A O 1
ATOM 901 N N . SER A 1 121 ? 21.062 -37.469 -12.438 1 90.31 121 SER A N 1
ATOM 902 C CA . SER A 1 121 ? 22 -37.438 -11.32 1 90.31 121 SER A CA 1
ATOM 903 C C . SER A 1 121 ? 23.156 -38.406 -11.539 1 90.31 121 SER A C 1
ATOM 905 O O . SER A 1 121 ? 24.234 -38.25 -10.945 1 90.31 121 SER A O 1
ATOM 907 N N . ALA A 1 122 ? 22.906 -39.344 -12.312 1 89.44 122 ALA A N 1
ATOM 908 C CA . ALA A 1 122 ? 23.953 -40.312 -12.641 1 89.44 122 ALA A CA 1
ATOM 909 C C . ALA A 1 122 ? 24.969 -39.688 -13.602 1 89.44 122 ALA A C 1
ATOM 911 O O . ALA A 1 122 ? 26.125 -40.094 -13.641 1 89.44 122 ALA A O 1
ATOM 912 N N . LEU A 1 123 ? 24.469 -38.688 -14.266 1 85.06 123 LEU A N 1
ATOM 913 C CA . LEU A 1 123 ? 25.312 -38.094 -15.312 1 85.06 123 LEU A CA 1
ATOM 914 C C . LEU A 1 123 ? 25.891 -36.75 -14.891 1 85.06 123 LEU A C 1
ATOM 916 O O . LEU A 1 123 ? 26.984 -36.375 -15.312 1 85.06 123 LEU A O 1
ATOM 920 N N . PHE A 1 124 ? 25.125 -36.094 -14.094 1 89.25 124 PHE A N 1
ATOM 921 C CA . PHE A 1 124 ? 25.5 -34.719 -13.766 1 89.25 124 PHE A CA 1
ATOM 922 C C . PHE A 1 124 ? 25.312 -34.438 -12.273 1 89.25 124 PHE A C 1
ATOM 924 O O . PHE A 1 124 ? 24.469 -35.094 -11.633 1 89.25 124 PHE A O 1
ATOM 931 N N . ARG A 1 125 ? 26.062 -33.438 -11.805 1 90.69 125 ARG A N 1
ATOM 932 C CA . ARG A 1 125 ? 25.812 -32.906 -10.461 1 90.69 125 ARG A CA 1
ATOM 933 C C . ARG A 1 125 ? 24.656 -31.922 -10.469 1 90.69 125 ARG A C 1
ATOM 935 O O . ARG A 1 125 ? 24.406 -31.266 -11.484 1 90.69 125 ARG A O 1
ATOM 942 N N . GLU A 1 126 ? 24.031 -31.828 -9.375 1 91.69 126 GLU A N 1
ATOM 943 C CA . GLU A 1 126 ? 22.859 -30.953 -9.281 1 91.69 126 GLU A CA 1
ATOM 944 C C . GLU A 1 126 ? 23.203 -29.516 -9.688 1 91.69 126 GLU A C 1
ATOM 946 O O . GLU A 1 126 ? 22.406 -28.828 -10.312 1 91.69 126 GLU A O 1
ATOM 951 N N . GLU A 1 127 ? 24.406 -29.078 -9.414 1 90.31 127 GLU A N 1
ATOM 952 C CA . GLU A 1 127 ? 24.828 -27.703 -9.703 1 90.31 127 GLU A CA 1
ATOM 953 C C . GLU A 1 127 ? 24.938 -27.484 -11.211 1 90.31 127 GLU A C 1
ATOM 955 O O . GLU A 1 127 ? 25 -26.328 -11.664 1 90.31 127 GLU A O 1
ATOM 960 N N . GLN A 1 128 ? 24.938 -28.547 -11.93 1 90.5 128 GLN A N 1
ATOM 961 C CA . GLN A 1 128 ? 25.094 -28.469 -13.375 1 90.5 128 GLN A CA 1
ATOM 962 C C . GLN A 1 128 ? 23.75 -28.516 -14.078 1 90.5 128 GLN A C 1
ATOM 964 O O . GLN A 1 128 ? 23.656 -28.266 -15.281 1 90.5 128 GLN A O 1
ATOM 969 N N . ILE A 1 129 ? 22.75 -28.859 -13.367 1 91.69 129 ILE A N 1
ATOM 970 C CA . ILE A 1 129 ? 21.453 -29.109 -13.969 1 91.69 129 ILE A CA 1
ATOM 971 C C . ILE A 1 129 ? 20.562 -27.875 -13.797 1 91.69 129 ILE A C 1
ATOM 973 O O . ILE A 1 129 ? 20.359 -27.406 -12.672 1 91.69 129 ILE A O 1
ATOM 977 N N . TYR A 1 130 ? 20.031 -27.344 -14.898 1 92.75 130 TYR A N 1
ATOM 978 C CA . TYR A 1 130 ? 19.125 -26.203 -14.914 1 92.75 130 TYR A CA 1
ATOM 979 C C . TYR A 1 130 ? 17.75 -26.594 -15.453 1 92.75 130 TYR A C 1
ATOM 981 O O . TYR A 1 130 ? 17.547 -26.625 -16.672 1 92.75 130 TYR A O 1
ATOM 989 N N . ARG A 1 131 ? 16.891 -26.922 -14.516 1 93.19 131 ARG A N 1
ATOM 990 C CA . ARG A 1 131 ? 15.531 -27.266 -14.906 1 93.19 131 ARG A CA 1
ATOM 991 C C . ARG A 1 131 ? 14.703 -26.016 -15.164 1 93.19 131 ARG A C 1
ATOM 993 O O . ARG A 1 131 ? 14.328 -25.297 -14.227 1 93.19 131 ARG A O 1
ATOM 1000 N N . MET A 1 132 ? 14.336 -25.766 -16.344 1 90.94 132 MET A N 1
ATOM 1001 C CA . MET A 1 132 ? 13.836 -24.469 -16.766 1 90.94 132 MET A CA 1
ATOM 1002 C C . MET A 1 132 ? 12.312 -24.469 -16.828 1 90.94 132 MET A C 1
ATOM 1004 O O . MET A 1 132 ? 11.711 -25.297 -17.5 1 90.94 132 MET A O 1
ATOM 1008 N N . ASP A 1 133 ? 11.758 -23.641 -16.062 1 88.31 133 ASP A N 1
ATOM 1009 C CA . ASP A 1 133 ? 10.391 -23.141 -16.203 1 88.31 133 ASP A CA 1
ATOM 1010 C C . ASP A 1 133 ? 10.383 -21.672 -16.625 1 88.31 133 ASP A C 1
ATOM 1012 O O . ASP A 1 133 ? 10.75 -20.797 -15.836 1 88.31 133 ASP A O 1
ATOM 1016 N N . HIS A 1 134 ? 9.875 -21.406 -17.719 1 84.56 134 HIS A N 1
ATOM 1017 C CA . HIS A 1 134 ? 10.047 -20.094 -18.312 1 84.56 134 HIS A CA 1
ATOM 1018 C C . HIS A 1 134 ? 9.266 -19.031 -17.531 1 84.56 134 HIS A C 1
ATOM 1020 O O . HIS A 1 134 ? 9.57 -17.844 -17.625 1 84.56 134 HIS A O 1
ATOM 1026 N N . TYR A 1 135 ? 8.312 -19.391 -16.812 1 85.5 135 TYR A N 1
ATOM 1027 C CA . TYR A 1 135 ? 7.578 -18.406 -16.016 1 85.5 135 TYR A CA 1
ATOM 1028 C C . TYR A 1 135 ? 8.453 -17.828 -14.914 1 85.5 135 TYR A C 1
ATOM 1030 O O . TYR A 1 135 ? 8.219 -16.719 -14.453 1 85.5 135 TYR A O 1
ATOM 1038 N N . LEU A 1 136 ? 9.414 -18.609 -14.516 1 88.69 136 LEU A N 1
ATOM 1039 C CA . LEU A 1 136 ? 10.32 -18.125 -13.477 1 88.69 136 LEU A CA 1
ATOM 1040 C C . LEU A 1 136 ? 11.234 -17.031 -14 1 88.69 136 LEU A C 1
ATOM 1042 O O . LEU A 1 136 ? 11.875 -16.328 -13.227 1 88.69 136 LEU A O 1
ATOM 1046 N N . GLY A 1 137 ? 11.188 -16.906 -15.305 1 87.5 137 GLY A N 1
ATOM 1047 C CA . GLY A 1 137 ? 11.992 -15.867 -15.914 1 87.5 137 GLY A CA 1
ATOM 1048 C C . GLY A 1 137 ? 11.242 -14.562 -16.094 1 87.5 137 GLY A C 1
ATOM 1049 O O . GLY A 1 137 ? 11.836 -13.539 -16.469 1 87.5 137 GLY A O 1
ATOM 1050 N N . LYS A 1 138 ? 9.984 -14.594 -15.789 1 88.38 138 LYS A N 1
ATOM 1051 C CA . LYS A 1 138 ? 9.188 -13.375 -15.953 1 88.38 138 LYS A CA 1
ATOM 1052 C C . LYS A 1 138 ? 9.555 -12.336 -14.898 1 88.38 138 LYS A C 1
ATOM 1054 O O . LYS A 1 138 ? 9.781 -12.672 -13.734 1 88.38 138 LYS A O 1
ATOM 1059 N N . GLU A 1 139 ? 9.555 -11.117 -15.312 1 85.31 139 GLU A N 1
ATOM 1060 C CA . GLU A 1 139 ? 10.008 -10 -14.484 1 85.31 139 GLU A CA 1
ATOM 1061 C C . GLU A 1 139 ? 9.18 -9.891 -13.211 1 85.31 139 GLU A C 1
ATOM 1063 O O . GLU A 1 139 ? 9.734 -9.727 -12.117 1 85.31 139 GLU A O 1
ATOM 1068 N N . MET A 1 140 ? 7.914 -10 -13.344 1 86.88 140 MET A N 1
ATOM 1069 C CA . MET A 1 140 ? 7.027 -9.797 -12.203 1 86.88 140 MET A CA 1
ATOM 1070 C C . MET A 1 140 ? 7.168 -10.945 -11.203 1 86.88 140 MET A C 1
ATOM 1072 O O . MET A 1 140 ? 6.988 -10.75 -10 1 86.88 140 MET A O 1
ATOM 1076 N N . VAL A 1 141 ? 7.512 -12.055 -11.711 1 89.69 141 VAL A N 1
ATOM 1077 C CA . VAL A 1 141 ? 7.738 -13.195 -10.82 1 89.69 141 VAL A CA 1
ATOM 1078 C C . VAL A 1 141 ? 8.969 -12.945 -9.961 1 89.69 141 VAL A C 1
ATOM 1080 O O . VAL A 1 141 ? 8.945 -13.18 -8.75 1 89.69 141 VAL A O 1
ATOM 1083 N N . GLN A 1 142 ? 9.906 -12.422 -10.609 1 88.44 142 GLN A N 1
ATOM 1084 C CA . GLN A 1 142 ? 11.125 -12.094 -9.867 1 88.44 142 GLN A CA 1
ATOM 1085 C C . GLN A 1 142 ? 10.891 -10.93 -8.914 1 88.44 142 GLN A C 1
ATOM 1087 O O . GLN A 1 142 ? 11.469 -10.883 -7.828 1 88.44 142 GLN A O 1
ATOM 1092 N N . SER A 1 143 ? 10.07 -10.109 -9.234 1 89.56 143 SER A N 1
ATOM 1093 C CA . SER A 1 143 ? 9.805 -8.914 -8.445 1 89.56 143 SER A CA 1
ATOM 1094 C C . SER A 1 143 ? 9.117 -9.258 -7.129 1 89.56 143 SER A C 1
ATOM 1096 O O . SER A 1 143 ? 9.156 -8.469 -6.18 1 89.56 143 SER A O 1
ATOM 1098 N N . LEU A 1 144 ? 8.523 -10.391 -7.113 1 93.62 144 LEU A N 1
ATOM 1099 C CA . LEU A 1 144 ? 7.836 -10.812 -5.898 1 93.62 144 LEU A CA 1
ATOM 1100 C C . LEU A 1 144 ? 8.805 -10.891 -4.723 1 93.62 144 LEU A C 1
ATOM 1102 O O . LEU A 1 144 ? 8.438 -10.586 -3.588 1 93.62 144 LEU A O 1
ATOM 1106 N N . MET A 1 145 ? 9.992 -11.219 -5.047 1 93.25 145 MET A N 1
ATOM 1107 C CA . MET A 1 145 ? 11.008 -11.336 -4.004 1 93.25 145 MET A CA 1
ATOM 1108 C C . MET A 1 145 ? 11.281 -9.984 -3.359 1 93.25 145 MET A C 1
ATOM 1110 O O . MET A 1 145 ? 11.281 -9.867 -2.133 1 93.25 145 MET A O 1
ATOM 1114 N N . VAL A 1 146 ? 11.461 -9.062 -4.168 1 94 146 VAL A N 1
ATOM 1115 C CA . VAL A 1 146 ? 11.773 -7.727 -3.668 1 94 146 VAL A CA 1
ATOM 1116 C C . VAL A 1 146 ? 10.531 -7.117 -3.016 1 94 146 VAL A C 1
ATOM 1118 O O . VAL A 1 146 ? 10.625 -6.484 -1.963 1 94 146 VAL A O 1
ATOM 1121 N N . LEU A 1 147 ? 9.398 -7.336 -3.59 1 94.44 147 LEU A N 1
ATOM 1122 C CA . LEU A 1 147 ? 8.148 -6.805 -3.057 1 94.44 147 LEU A CA 1
ATOM 1123 C C . LEU A 1 147 ? 7.895 -7.324 -1.646 1 94.44 147 LEU A C 1
ATOM 1125 O O . LEU A 1 147 ? 7.469 -6.57 -0.768 1 94.44 147 LEU A O 1
ATOM 1129 N N . ARG A 1 148 ? 8.18 -8.562 -1.427 1 96.44 148 ARG A N 1
ATOM 1130 C CA . ARG A 1 148 ? 7.883 -9.203 -0.148 1 96.44 148 ARG A CA 1
ATOM 1131 C C . ARG A 1 148 ? 8.938 -8.844 0.898 1 96.44 148 ARG A C 1
ATOM 1133 O O . ARG A 1 148 ? 8.602 -8.531 2.043 1 96.44 148 ARG A O 1
ATOM 1140 N N . PHE A 1 149 ? 10.188 -8.859 0.45 1 96.69 149 PHE A N 1
ATOM 1141 C CA . PHE A 1 149 ? 11.227 -8.875 1.473 1 96.69 149 PHE A CA 1
ATOM 1142 C C . PHE A 1 149 ? 11.992 -7.562 1.482 1 96.69 149 PHE A C 1
ATOM 1144 O O . PHE A 1 149 ? 12.805 -7.316 2.375 1 96.69 149 PHE A O 1
ATOM 1151 N N . GLY A 1 150 ? 11.68 -6.738 0.5 1 96 150 GLY A N 1
ATOM 1152 C CA . GLY A 1 150 ? 12.352 -5.449 0.438 1 96 150 GLY A CA 1
ATOM 1153 C C . GLY A 1 150 ? 11.477 -4.301 0.894 1 96 150 GLY A C 1
ATOM 1154 O O . GLY A 1 150 ? 11.867 -3.135 0.783 1 96 150 GLY A O 1
ATOM 1155 N N . ASN A 1 151 ? 10.297 -4.598 1.391 1 96.38 151 ASN A N 1
ATOM 1156 C CA . ASN A 1 151 ? 9.367 -3.537 1.756 1 96.38 151 ASN A CA 1
ATOM 1157 C C . ASN A 1 151 ? 8.773 -3.766 3.143 1 96.38 151 ASN A C 1
ATOM 1159 O O . ASN A 1 151 ? 8.07 -4.758 3.369 1 96.38 151 ASN A O 1
ATOM 1163 N N . ARG A 1 152 ? 8.953 -2.828 4.023 1 96.19 152 ARG A N 1
ATOM 1164 C CA . ARG A 1 152 ? 8.469 -2.9 5.398 1 96.19 152 ARG A CA 1
ATOM 1165 C C . ARG A 1 152 ? 6.949 -2.83 5.449 1 96.19 152 ARG A C 1
ATOM 1167 O O . ARG A 1 152 ? 6.324 -3.385 6.355 1 96.19 152 ARG A O 1
ATOM 1174 N N . ILE A 1 153 ? 6.285 -2.285 4.484 1 95.62 153 ILE A N 1
ATOM 1175 C CA . ILE A 1 153 ? 4.844 -2.062 4.512 1 95.62 153 ILE A CA 1
ATOM 1176 C C . ILE A 1 153 ? 4.113 -3.379 4.254 1 95.62 153 ILE A C 1
ATOM 1178 O O . ILE A 1 153 ? 2.932 -3.514 4.574 1 95.62 153 ILE A O 1
ATOM 1182 N N . PHE A 1 154 ? 4.781 -4.328 3.672 1 95.81 154 PHE A N 1
ATOM 1183 C CA . PHE A 1 154 ? 4.09 -5.566 3.33 1 95.81 154 PHE A CA 1
ATOM 1184 C C . PHE A 1 154 ? 4.418 -6.668 4.332 1 95.81 154 PHE A C 1
ATOM 1186 O O . PHE A 1 154 ? 3.59 -7.535 4.605 1 95.81 154 PHE A O 1
ATOM 1193 N N . GLY A 1 155 ? 5.531 -6.625 4.926 1 93.44 155 GLY A N 1
ATOM 1194 C CA . GLY A 1 155 ? 6.004 -7.668 5.82 1 93.44 155 GLY A CA 1
ATOM 1195 C C . GLY A 1 155 ? 5 -8.023 6.902 1 93.44 155 GLY A C 1
ATOM 1196 O O . GLY A 1 155 ? 4.555 -9.172 6.988 1 93.44 155 GLY A O 1
ATOM 1197 N N . PRO A 1 156 ? 4.551 -7.059 7.602 1 95.5 156 PRO A N 1
ATOM 1198 C CA . PRO A 1 156 ? 3.697 -7.34 8.758 1 95.5 156 PRO A CA 1
ATOM 1199 C C . PRO A 1 156 ? 2.293 -7.789 8.367 1 95.5 156 PRO A C 1
ATOM 1201 O O . PRO A 1 156 ? 1.578 -8.383 9.18 1 95.5 156 PRO A O 1
ATOM 1204 N N . ILE A 1 157 ? 1.909 -7.559 7.172 1 97.06 157 ILE A N 1
ATOM 1205 C CA . ILE A 1 157 ? 0.525 -7.855 6.82 1 97.06 157 ILE A CA 1
ATOM 1206 C C . ILE A 1 157 ? 0.474 -9.102 5.934 1 97.06 157 ILE A C 1
ATOM 1208 O O . ILE A 1 157 ? -0.608 -9.586 5.602 1 97.06 157 ILE A O 1
ATOM 1212 N N . TRP A 1 158 ? 1.631 -9.633 5.586 1 97.88 158 TRP A N 1
ATOM 1213 C CA . TRP A 1 158 ? 1.732 -10.773 4.68 1 97.88 158 TRP A CA 1
ATOM 1214 C C . TRP A 1 158 ? 1.599 -12.086 5.434 1 97.88 158 TRP A C 1
ATOM 1216 O O . TRP A 1 158 ? 2.521 -12.906 5.438 1 97.88 158 TRP A O 1
ATOM 1226 N N . ASN A 1 159 ? 0.438 -12.289 6.07 1 98.06 159 ASN A N 1
ATOM 1227 C CA . ASN A 1 159 ? 0.237 -13.477 6.898 1 98.06 159 ASN A CA 1
ATOM 1228 C C . ASN A 1 159 ? -1.245 -13.766 7.113 1 98.06 159 ASN A C 1
ATOM 1230 O O . ASN A 1 159 ? -2.102 -13 6.672 1 98.06 159 ASN A O 1
ATOM 1234 N N . ARG A 1 160 ? -1.472 -14.797 7.895 1 98 160 ARG A N 1
ATOM 1235 C CA . ARG A 1 160 ? -2.812 -15.336 8.094 1 98 160 ARG A CA 1
ATOM 1236 C C . ARG A 1 160 ? -3.68 -14.367 8.891 1 98 160 ARG A C 1
ATOM 1238 O O . ARG A 1 160 ? -4.91 -14.43 8.828 1 98 160 ARG A O 1
ATOM 1245 N N . ASP A 1 161 ? -3.107 -13.508 9.641 1 97.38 161 ASP A N 1
ATOM 1246 C CA . ASP A 1 161 ? -3.885 -12.57 10.445 1 97.38 161 ASP A CA 1
ATOM 1247 C C . ASP A 1 161 ? -4.512 -11.484 9.578 1 97.38 161 ASP A C 1
ATOM 1249 O O . ASP A 1 161 ? -5.508 -10.867 9.969 1 97.38 161 ASP A O 1
ATOM 1253 N N . ASN A 1 162 ? -3.932 -11.297 8.422 1 98.06 162 ASN A N 1
ATOM 1254 C CA . ASN A 1 162 ? -4.391 -10.188 7.59 1 98.06 162 ASN A CA 1
ATOM 1255 C C . ASN A 1 162 ? -4.891 -10.672 6.23 1 98.06 162 ASN A C 1
ATOM 1257 O O . ASN A 1 162 ? -5.758 -10.047 5.625 1 98.06 162 ASN A O 1
ATOM 1261 N N . VAL A 1 163 ? -4.387 -11.719 5.703 1 98.5 163 VAL A N 1
ATOM 1262 C CA . VAL A 1 163 ? -4.762 -12.234 4.391 1 98.5 163 VAL A CA 1
ATOM 1263 C C . VAL A 1 163 ? -5.824 -13.32 4.547 1 98.5 163 VAL A C 1
ATOM 1265 O O . VAL A 1 163 ? -5.641 -14.273 5.305 1 98.5 163 VAL A O 1
ATOM 1268 N N . ALA A 1 164 ? -6.902 -13.172 3.811 1 98.25 164 ALA A N 1
ATOM 1269 C CA . ALA A 1 164 ? -8.016 -14.117 3.885 1 98.25 164 ALA A CA 1
ATOM 1270 C C . ALA A 1 164 ? -7.84 -15.25 2.875 1 98.25 164 ALA A C 1
ATOM 1272 O O . ALA A 1 164 ? -8.188 -16.391 3.152 1 98.25 164 ALA A O 1
ATOM 1273 N N . CYS A 1 165 ? -7.301 -14.836 1.729 1 98 165 CYS A N 1
ATOM 1274 C CA . CYS A 1 165 ? -7.195 -15.781 0.626 1 98 165 CYS A CA 1
ATOM 1275 C C . CYS A 1 165 ? -6.164 -15.32 -0.394 1 98 165 CYS A C 1
ATOM 1277 O O . CYS A 1 165 ? -5.992 -14.117 -0.609 1 98 165 CYS A O 1
ATOM 1279 N N . VAL A 1 166 ? -5.473 -16.266 -0.928 1 98.56 166 VAL A N 1
ATOM 1280 C CA . VAL A 1 166 ? -4.551 -15.992 -2.027 1 98.56 166 VAL A CA 1
ATOM 1281 C C . VAL A 1 166 ? -5.039 -16.688 -3.297 1 98.56 166 VAL A C 1
ATOM 1283 O O . VAL A 1 166 ? -5.273 -17.906 -3.299 1 98.56 166 VAL A O 1
ATOM 1286 N N . VAL A 1 167 ? -5.215 -15.953 -4.371 1 98.19 167 VAL A N 1
ATOM 1287 C CA . VAL A 1 167 ? -5.703 -16.516 -5.625 1 98.19 167 VAL A CA 1
ATOM 1288 C C . VAL A 1 167 ? -4.629 -16.391 -6.703 1 98.19 167 VAL A C 1
ATOM 1290 O O . VAL A 1 167 ? -4.125 -15.289 -6.957 1 98.19 167 VAL A O 1
ATOM 1293 N N . LEU A 1 168 ? -4.215 -17.438 -7.227 1 97.94 168 LEU A N 1
ATOM 1294 C CA . LEU A 1 168 ? -3.307 -17.484 -8.367 1 97.94 168 LEU A CA 1
ATOM 1295 C C . LEU A 1 168 ? -4.043 -17.891 -9.633 1 97.94 168 LEU A C 1
ATOM 1297 O O . LEU A 1 168 ? -4.641 -18.969 -9.695 1 97.94 168 LEU A O 1
ATOM 1301 N N . THR A 1 169 ? -3.975 -17.062 -10.656 1 96.94 169 THR A N 1
ATOM 1302 C CA . THR A 1 169 ? -4.766 -17.281 -11.867 1 96.94 169 THR A CA 1
ATOM 1303 C C . THR A 1 169 ? -3.865 -17.328 -13.102 1 96.94 169 THR A C 1
ATOM 1305 O O . THR A 1 169 ? -2.939 -16.516 -13.227 1 96.94 169 THR A O 1
ATOM 1308 N N . PHE A 1 170 ? -4.109 -18.266 -13.93 1 96.88 170 PHE A N 1
ATOM 1309 C CA . PHE A 1 170 ? -3.484 -18.391 -15.242 1 96.88 170 PHE A CA 1
ATOM 1310 C C . PHE A 1 170 ? -4.523 -18.719 -16.312 1 96.88 170 PHE A C 1
ATOM 1312 O O . PHE A 1 170 ? -5.062 -19.828 -16.344 1 96.88 170 PHE A O 1
ATOM 1319 N N . LYS A 1 171 ? -4.777 -17.766 -17.203 1 95.94 171 LYS A N 1
ATOM 1320 C CA . LYS A 1 171 ? -5.789 -17.922 -18.234 1 95.94 171 LYS A CA 1
ATOM 1321 C C . LYS A 1 171 ? -5.18 -17.75 -19.625 1 95.94 171 LYS A C 1
ATOM 1323 O O . LYS A 1 171 ? -4.336 -16.875 -19.828 1 95.94 171 LYS A O 1
ATOM 1328 N N . GLU A 1 172 ? -5.641 -18.578 -20.484 1 94.31 172 GLU A N 1
ATOM 1329 C CA . GLU A 1 172 ? -5.312 -18.422 -21.891 1 94.31 172 GLU A CA 1
ATOM 1330 C C . GLU A 1 172 ? -6.57 -18.266 -22.734 1 94.31 172 GLU A C 1
ATOM 1332 O O . GLU A 1 172 ? -7.539 -19 -22.562 1 94.31 172 GLU A O 1
ATOM 1337 N N . PRO A 1 173 ? -6.512 -17.359 -23.656 1 93.5 173 PRO A N 1
ATOM 1338 C CA . PRO A 1 173 ? -7.715 -17.094 -24.453 1 93.5 173 PRO A CA 1
ATOM 1339 C C . PRO A 1 173 ? -7.828 -18 -25.672 1 93.5 173 PRO A C 1
ATOM 1341 O O . PRO A 1 173 ? -8.672 -17.781 -26.547 1 93.5 173 PRO A O 1
ATOM 1344 N N . PHE A 1 174 ? -6.996 -19.047 -25.812 1 92.88 174 PHE A N 1
ATOM 1345 C CA . PHE A 1 174 ? -7.031 -19.953 -26.938 1 92.88 174 PHE A CA 1
ATOM 1346 C C . PHE A 1 174 ? -7.035 -21.406 -26.469 1 92.88 174 PHE A C 1
ATOM 1348 O O . PHE A 1 174 ? -6.633 -21.703 -25.344 1 92.88 174 PHE A O 1
ATOM 1355 N N . GLY A 1 175 ? -7.551 -22.188 -27.328 1 92.88 175 GLY A N 1
ATOM 1356 C CA . GLY A 1 175 ? -7.598 -23.609 -27.031 1 92.88 175 GLY A CA 1
ATOM 1357 C C . GLY A 1 175 ? -6.312 -24.344 -27.391 1 92.88 175 GLY A C 1
ATOM 1358 O O . GLY A 1 175 ? -5.219 -23.844 -27.109 1 92.88 175 GLY A O 1
ATOM 1359 N N . THR A 1 176 ? -6.453 -25.484 -27.844 1 91.06 176 THR A N 1
ATOM 1360 C CA . THR A 1 176 ? -5.27 -26.266 -28.188 1 91.06 176 THR A CA 1
ATOM 1361 C C . THR A 1 176 ? -4.824 -25.984 -29.609 1 91.06 176 THR A C 1
ATOM 1363 O O . THR A 1 176 ? -3.672 -26.234 -29.969 1 91.06 176 THR A O 1
ATOM 1366 N N . GLU A 1 177 ? -5.695 -25.453 -30.422 1 85.94 177 GLU A N 1
ATOM 1367 C CA . GLU A 1 177 ? -5.371 -24.984 -31.766 1 85.94 177 GLU A CA 1
ATOM 1368 C C . GLU A 1 177 ? -4.531 -26 -32.531 1 85.94 177 GLU A C 1
ATOM 1370 O O . GLU A 1 177 ? -3.5 -25.656 -33.125 1 85.94 177 GLU A O 1
ATOM 1375 N N . GLY A 1 178 ? -4.898 -27.156 -32.469 1 81.12 178 GLY A N 1
ATOM 1376 C CA . GLY A 1 178 ? -4.242 -28.188 -33.25 1 81.12 178 GLY A CA 1
ATOM 1377 C C . GLY A 1 178 ? -3.17 -28.938 -32.5 1 81.12 178 GLY A C 1
ATOM 1378 O O . GLY A 1 178 ? -2.574 -29.891 -33 1 81.12 178 GLY A O 1
ATOM 1379 N N . ARG A 1 179 ? -2.875 -28.531 -31.359 1 83.69 179 ARG A N 1
ATOM 1380 C CA . ARG A 1 179 ? -1.897 -29.203 -30.516 1 83.69 179 ARG A CA 1
ATOM 1381 C C . ARG A 1 179 ? -2.584 -29.984 -29.406 1 83.69 179 ARG A C 1
ATOM 1383 O O . ARG A 1 179 ? -2.01 -30.156 -28.328 1 83.69 179 ARG A O 1
ATOM 1390 N N . GLY A 1 180 ? -3.732 -30.438 -29.672 1 90.31 180 GLY A N 1
ATOM 1391 C CA . GLY A 1 180 ? -4.539 -31.094 -28.656 1 90.31 180 GLY A CA 1
ATOM 1392 C C . GLY A 1 180 ? -4.016 -32.469 -28.281 1 90.31 180 GLY A C 1
ATOM 1393 O O . GLY A 1 180 ? -4.176 -32.906 -27.141 1 90.31 180 GLY A O 1
ATOM 1394 N N . GLY A 1 181 ? -3.498 -33.094 -29.266 1 88.31 181 GLY A N 1
ATOM 1395 C CA . GLY A 1 181 ? -2.973 -34.438 -29 1 88.31 181 GLY A CA 1
ATOM 1396 C C . GLY A 1 181 ? -1.892 -34.438 -27.938 1 88.31 181 GLY A C 1
ATOM 1397 O O . GLY A 1 181 ? -1.972 -35.219 -26.969 1 88.31 181 GLY A O 1
ATOM 1398 N N . TYR A 1 182 ? -0.941 -33.656 -28.078 1 84.62 182 TYR A N 1
ATOM 1399 C CA . TYR A 1 182 ? 0.123 -33.531 -27.094 1 84.62 182 TYR A CA 1
ATOM 1400 C C . TYR A 1 182 ? -0.436 -33.094 -25.734 1 84.62 182 TYR A C 1
ATOM 1402 O O . TYR A 1 182 ? -0.1 -33.656 -24.703 1 84.62 182 TYR A O 1
ATOM 1410 N N . PHE A 1 183 ? -1.32 -32.156 -25.75 1 92.62 183 PHE A N 1
ATOM 1411 C CA . PHE A 1 183 ? -1.923 -31.641 -24.531 1 92.62 183 PHE A CA 1
ATOM 1412 C C . PHE A 1 183 ? -2.709 -32.719 -23.812 1 92.62 183 PHE A C 1
ATOM 1414 O O . PHE A 1 183 ? -2.742 -32.75 -22.578 1 92.62 183 PHE A O 1
ATOM 1421 N N . ASP A 1 184 ? -3.312 -33.562 -24.547 1 93.75 184 ASP A N 1
ATOM 1422 C CA . ASP A 1 184 ? -4.176 -34.594 -23.984 1 93.75 184 ASP A CA 1
ATOM 1423 C C . ASP A 1 184 ? -3.377 -35.531 -23.094 1 93.75 184 ASP A C 1
ATOM 1425 O O . ASP A 1 184 ? -3.928 -36.125 -22.156 1 93.75 184 ASP A O 1
ATOM 1429 N N . ASP A 1 185 ? -2.102 -35.625 -23.375 1 87.44 185 ASP A N 1
ATOM 1430 C CA . ASP A 1 185 ? -1.24 -36.5 -22.594 1 87.44 185 ASP A CA 1
ATOM 1431 C C . ASP A 1 185 ? -0.876 -35.844 -21.25 1 87.44 185 ASP A C 1
ATOM 1433 O O . ASP A 1 185 ? -0.508 -36.562 -20.297 1 87.44 185 ASP A O 1
ATOM 1437 N N . PHE A 1 186 ? -0.948 -34.656 -21.109 1 89.38 186 PHE A N 1
ATOM 1438 C CA . PHE A 1 186 ? -0.473 -33.969 -19.922 1 89.38 186 PHE A CA 1
ATOM 1439 C C . PHE A 1 186 ? -1.639 -33.375 -19.125 1 89.38 186 PHE A C 1
ATOM 1441 O O . PHE A 1 186 ? -1.825 -33.688 -17.953 1 89.38 186 PHE A O 1
ATOM 1448 N N . GLY A 1 187 ? -2.5 -32.562 -19.938 1 93.12 187 GLY A N 1
ATOM 1449 C CA . GLY A 1 187 ? -3.584 -31.844 -19.266 1 93.12 187 GLY A CA 1
ATOM 1450 C C . GLY A 1 187 ? -3.139 -30.562 -18.594 1 93.12 187 GLY A C 1
ATOM 1451 O O . GLY A 1 187 ? -1.939 -30.312 -18.453 1 93.12 187 GLY A O 1
ATOM 1452 N N . ILE A 1 188 ? -4.055 -29.859 -18.094 1 96.06 188 ILE A N 1
ATOM 1453 C CA . ILE A 1 188 ? -3.809 -28.5 -17.625 1 96.06 188 ILE A CA 1
ATOM 1454 C C . ILE A 1 188 ? -3.094 -28.531 -16.281 1 96.06 188 ILE A C 1
ATOM 1456 O O . ILE A 1 188 ? -2.32 -27.625 -15.961 1 96.06 188 ILE A O 1
ATOM 1460 N N . ILE A 1 189 ? -3.301 -29.516 -15.492 1 97.06 189 ILE A N 1
ATOM 1461 C CA . ILE A 1 189 ? -2.695 -29.594 -14.164 1 97.06 189 ILE A CA 1
ATOM 1462 C C . ILE A 1 189 ? -1.187 -29.797 -14.297 1 97.06 189 ILE A C 1
ATOM 1464 O O . ILE A 1 189 ? -0.402 -29.078 -13.68 1 97.06 189 ILE A O 1
ATOM 1468 N N . ARG A 1 190 ? -0.749 -30.719 -15.18 1 95.62 190 ARG A N 1
ATOM 1469 C CA . ARG A 1 190 ? 0.673 -30.953 -15.406 1 95.62 190 ARG A CA 1
ATOM 1470 C C . ARG A 1 190 ? 1.311 -29.781 -16.156 1 95.62 190 ARG A C 1
ATOM 1472 O O . ARG A 1 190 ? 2.465 -29.438 -15.898 1 95.62 190 ARG A O 1
ATOM 1479 N N . ASP A 1 191 ? 0.583 -29.188 -16.969 1 92.5 191 ASP A N 1
ATOM 1480 C CA . ASP A 1 191 ? 1.112 -28.156 -17.875 1 92.5 191 ASP A CA 1
ATOM 1481 C C . ASP A 1 191 ? 1.309 -26.828 -17.141 1 92.5 191 ASP A C 1
ATOM 1483 O O . ASP A 1 191 ? 2.246 -26.094 -17.438 1 92.5 191 ASP A O 1
ATOM 1487 N N . VAL A 1 192 ? 0.422 -26.562 -16.203 1 95.19 192 VAL A N 1
ATOM 1488 C CA . VAL A 1 192 ? 0.416 -25.203 -15.695 1 95.19 192 VAL A CA 1
ATOM 1489 C C . VAL A 1 192 ? 0.406 -25.234 -14.164 1 95.19 192 VAL A C 1
ATOM 1491 O O . VAL A 1 192 ? 1.204 -24.547 -13.523 1 95.19 192 VAL A O 1
ATOM 1494 N N . MET A 1 193 ? -0.383 -25.969 -13.531 1 96.75 193 MET A N 1
ATOM 1495 C CA . MET A 1 193 ? -0.649 -25.906 -12.094 1 96.75 193 MET A CA 1
ATOM 1496 C C . MET A 1 193 ? 0.524 -26.469 -11.297 1 96.75 193 MET A C 1
ATOM 1498 O O . MET A 1 193 ? 1.032 -25.797 -10.391 1 96.75 193 MET A O 1
ATOM 1502 N N . GLN A 1 194 ? 0.949 -27.641 -11.672 1 95.5 194 GLN A N 1
ATOM 1503 C CA . GLN A 1 194 ? 1.991 -28.344 -10.938 1 95.5 194 GLN A CA 1
ATOM 1504 C C . GLN A 1 194 ? 3.33 -27.625 -11.047 1 95.5 194 GLN A C 1
ATOM 1506 O O . GLN A 1 194 ? 4.188 -27.766 -10.172 1 95.5 194 GLN A O 1
ATOM 1511 N N . ASN A 1 195 ? 3.525 -26.75 -11.984 1 93.06 195 ASN A N 1
ATOM 1512 C CA . ASN A 1 195 ? 4.789 -26.047 -12.18 1 93.06 195 ASN A CA 1
ATOM 1513 C C . ASN A 1 195 ? 4.629 -24.531 -11.984 1 93.06 195 ASN A C 1
ATOM 1515 O O . ASN A 1 195 ? 4.66 -24.047 -10.859 1 93.06 195 ASN A O 1
ATOM 1519 N N . HIS A 1 196 ? 4.078 -23.828 -12.977 1 93.38 196 HIS A N 1
ATOM 1520 C CA . HIS A 1 196 ? 3.994 -22.359 -12.961 1 93.38 196 HIS A CA 1
ATOM 1521 C C . HIS A 1 196 ? 3.289 -21.875 -11.703 1 93.38 196 HIS A C 1
ATOM 1523 O O . HIS A 1 196 ? 3.865 -21.109 -10.922 1 93.38 196 HIS A O 1
ATOM 1529 N N . LEU A 1 197 ? 2.131 -22.344 -11.508 1 97.31 197 LEU A N 1
ATOM 1530 C CA . LEU A 1 197 ? 1.318 -21.812 -10.414 1 97.31 197 LEU A CA 1
ATOM 1531 C C . LEU A 1 197 ? 1.895 -22.234 -9.07 1 97.31 197 LEU A C 1
ATOM 1533 O O . LEU A 1 197 ? 1.861 -21.453 -8.109 1 97.31 197 LEU A O 1
ATOM 1537 N N . LEU A 1 198 ? 2.34 -23.422 -9.016 1 97.38 198 LEU A N 1
ATOM 1538 C CA . LEU A 1 198 ? 2.918 -23.875 -7.762 1 97.38 198 LEU A CA 1
ATOM 1539 C C . LEU A 1 198 ? 4.172 -23.078 -7.418 1 97.38 198 LEU A C 1
ATOM 1541 O O . LEU A 1 198 ? 4.41 -22.766 -6.25 1 97.38 198 LEU A O 1
ATOM 1545 N N . GLN A 1 199 ? 4.992 -22.797 -8.43 1 95.44 199 GLN A N 1
ATOM 1546 C CA . GLN A 1 199 ? 6.172 -21.969 -8.203 1 95.44 199 GLN A CA 1
ATOM 1547 C C . GLN A 1 199 ? 5.785 -20.578 -7.684 1 95.44 199 GLN A C 1
ATOM 1549 O O . GLN A 1 199 ? 6.41 -20.062 -6.758 1 95.44 199 GLN A O 1
ATOM 1554 N N . LEU A 1 200 ? 4.797 -20.047 -8.242 1 96.69 200 LEU A N 1
ATOM 1555 C CA . LEU A 1 200 ? 4.309 -18.766 -7.781 1 96.69 200 LEU A CA 1
ATOM 1556 C C . LEU A 1 200 ? 3.816 -18.844 -6.34 1 96.69 200 LEU A C 1
ATOM 1558 O O . LEU A 1 200 ? 4.078 -17.953 -5.531 1 96.69 200 LEU A O 1
ATOM 1562 N N . LEU A 1 201 ? 3.113 -19.906 -6.105 1 98.31 201 LEU A N 1
ATOM 1563 C CA . LEU A 1 201 ? 2.635 -20.141 -4.746 1 98.31 201 LEU A CA 1
ATOM 1564 C C . LEU A 1 201 ? 3.797 -20.156 -3.758 1 98.31 201 LEU A C 1
ATOM 1566 O O . LEU A 1 201 ? 3.721 -19.531 -2.697 1 98.31 201 LEU A O 1
ATOM 1570 N N . CYS A 1 202 ? 4.863 -20.781 -4.086 1 97.94 202 CYS A N 1
ATOM 1571 C CA . CYS A 1 202 ? 6.031 -20.875 -3.213 1 97.94 202 CYS A CA 1
ATOM 1572 C C . CYS A 1 202 ? 6.613 -19.484 -2.951 1 97.94 202 CYS A C 1
ATOM 1574 O O . CYS A 1 202 ? 6.945 -19.156 -1.812 1 97.94 202 CYS A O 1
ATOM 1576 N N . LEU A 1 203 ? 6.73 -18.734 -3.973 1 96.94 203 LEU A N 1
ATOM 1577 C CA . LEU A 1 203 ? 7.301 -17.391 -3.848 1 96.94 203 LEU A CA 1
ATOM 1578 C C . LEU A 1 203 ? 6.434 -16.516 -2.955 1 96.94 203 LEU A C 1
ATOM 1580 O O . LEU A 1 203 ? 6.949 -15.703 -2.184 1 96.94 203 LEU A O 1
ATOM 1584 N N . VAL A 1 204 ? 5.164 -16.734 -3.02 1 98.12 204 VAL A N 1
ATOM 1585 C CA . VAL A 1 204 ? 4.227 -15.953 -2.219 1 98.12 204 VAL A CA 1
ATOM 1586 C C . VAL A 1 204 ? 4.266 -16.422 -0.768 1 98.12 204 VAL A C 1
ATOM 1588 O O . VAL A 1 204 ? 4.172 -15.617 0.159 1 98.12 204 VAL A O 1
ATOM 1591 N N . ALA A 1 205 ? 4.512 -17.672 -0.554 1 98.62 205 ALA A N 1
ATOM 1592 C CA . ALA A 1 205 ? 4.254 -18.25 0.759 1 98.62 205 ALA A CA 1
ATOM 1593 C C . ALA A 1 205 ? 5.551 -18.438 1.545 1 98.62 205 ALA A C 1
ATOM 1595 O O . ALA A 1 205 ? 5.523 -18.641 2.76 1 98.62 205 ALA A O 1
ATOM 1596 N N . MET A 1 206 ? 6.672 -18.391 0.951 1 98.19 206 MET A N 1
ATOM 1597 C CA . MET A 1 206 ? 7.918 -18.766 1.612 1 98.19 206 MET A CA 1
ATOM 1598 C C . MET A 1 206 ? 8.328 -17.703 2.627 1 98.19 206 MET A C 1
ATOM 1600 O O . MET A 1 206 ? 7.82 -16.578 2.604 1 98.19 206 MET A O 1
ATOM 1604 N N . GLU A 1 207 ? 9.164 -18.125 3.545 1 97.81 207 GLU A N 1
ATOM 1605 C CA . GLU A 1 207 ? 9.805 -17.188 4.469 1 97.81 207 GLU A CA 1
ATOM 1606 C C . GLU A 1 207 ? 10.984 -16.484 3.809 1 97.81 207 GLU A C 1
ATOM 1608 O O . GLU A 1 207 ? 11.445 -16.906 2.744 1 97.81 207 GLU A O 1
ATOM 1613 N N . LYS A 1 208 ? 11.445 -15.445 4.43 1 96.75 208 LYS A N 1
ATOM 1614 C CA . LYS A 1 208 ? 12.617 -14.734 3.922 1 96.75 208 LYS A CA 1
ATOM 1615 C C . LYS A 1 208 ? 13.852 -15.641 3.928 1 96.75 208 LYS A C 1
ATOM 1617 O O . LYS A 1 208 ? 14.211 -16.188 4.965 1 96.75 208 LYS A O 1
ATOM 1622 N N . PRO A 1 209 ? 14.445 -15.766 2.787 1 97 209 PRO A N 1
ATOM 1623 C CA . PRO A 1 209 ? 15.672 -16.562 2.758 1 97 209 PRO A CA 1
ATOM 1624 C C . PRO A 1 209 ? 16.828 -15.906 3.508 1 97 209 PRO A C 1
ATOM 1626 O O . PRO A 1 209 ? 16.797 -14.703 3.758 1 97 209 PRO A O 1
ATOM 1629 N N . ALA A 1 210 ? 17.781 -16.688 3.85 1 95.88 210 ALA A N 1
ATOM 1630 C CA . ALA A 1 210 ? 18.953 -16.172 4.551 1 95.88 210 ALA A CA 1
ATOM 1631 C C . ALA A 1 210 ? 19.719 -15.172 3.682 1 95.88 210 ALA A C 1
ATOM 1633 O O . ALA A 1 210 ? 20.328 -14.234 4.195 1 95.88 210 ALA A O 1
ATOM 1634 N N . SER A 1 211 ? 19.656 -15.43 2.426 1 94.5 211 SER A N 1
ATOM 1635 C CA . SER A 1 211 ? 20.312 -14.57 1.438 1 94.5 211 SER A CA 1
ATOM 1636 C C . SER A 1 211 ? 19.672 -14.727 0.063 1 94.5 211 SER A C 1
ATOM 1638 O O . SER A 1 211 ? 18.703 -15.469 -0.093 1 94.5 211 SER A O 1
ATOM 1640 N N . THR A 1 212 ? 20.266 -14.031 -0.9 1 91.5 212 THR A N 1
ATOM 1641 C CA . THR A 1 212 ? 19.766 -14.148 -2.262 1 91.5 212 THR A CA 1
ATOM 1642 C C . THR A 1 212 ? 20.5 -15.242 -3.023 1 91.5 212 THR A C 1
ATOM 1644 O O . THR A 1 212 ? 20.391 -15.336 -4.25 1 91.5 212 THR A O 1
ATOM 1647 N N . ASN A 1 213 ? 21.219 -16.031 -2.246 1 93.19 213 ASN A N 1
ATOM 1648 C CA . ASN A 1 213 ? 21.797 -17.219 -2.857 1 93.19 213 ASN A CA 1
ATOM 1649 C C . ASN A 1 213 ? 20.719 -18.188 -3.344 1 93.19 213 ASN A C 1
ATOM 1651 O O . ASN A 1 213 ? 19.719 -18.406 -2.65 1 93.19 213 ASN A O 1
ATOM 1655 N N . PRO A 1 214 ? 20.969 -18.75 -4.504 1 93.12 214 PRO A N 1
ATOM 1656 C CA . PRO A 1 214 ? 19.969 -19.625 -5.094 1 93.12 214 PRO A CA 1
ATOM 1657 C C . PRO A 1 214 ? 19.531 -20.75 -4.148 1 93.12 214 PRO A C 1
ATOM 1659 O O . PRO A 1 214 ? 18.328 -21.016 -4.023 1 93.12 214 PRO A O 1
ATOM 1662 N N . ASP A 1 215 ? 20.438 -21.328 -3.479 1 95.19 215 ASP A N 1
ATOM 1663 C CA . ASP A 1 215 ? 20.094 -22.453 -2.621 1 95.19 215 ASP A CA 1
ATOM 1664 C C . ASP A 1 215 ? 19.266 -22 -1.419 1 95.19 215 ASP A C 1
ATOM 1666 O O . ASP A 1 215 ? 18.391 -22.734 -0.958 1 95.19 215 ASP A O 1
ATOM 1670 N N . ASP A 1 216 ? 19.609 -20.859 -0.922 1 96.44 216 ASP A N 1
ATOM 1671 C CA . ASP A 1 216 ? 18.828 -20.344 0.202 1 96.44 216 ASP A CA 1
ATOM 1672 C C . ASP A 1 216 ? 17.375 -20.078 -0.201 1 96.44 216 ASP A C 1
ATOM 1674 O O . ASP A 1 216 ? 16.453 -20.375 0.564 1 96.44 216 ASP A O 1
ATOM 1678 N N . VAL A 1 217 ? 17.219 -19.562 -1.354 1 95.31 217 VAL A N 1
ATOM 1679 C CA . VAL A 1 217 ? 15.875 -19.281 -1.863 1 95.31 217 VAL A CA 1
ATOM 1680 C C . VAL A 1 217 ? 15.133 -20.594 -2.107 1 95.31 217 VAL A C 1
ATOM 1682 O O . VAL A 1 217 ? 13.984 -20.75 -1.68 1 95.31 217 VAL A O 1
ATOM 1685 N N . ARG A 1 218 ? 15.758 -21.516 -2.756 1 96.56 218 ARG A N 1
ATOM 1686 C CA . ARG A 1 218 ? 15.141 -22.797 -3.084 1 96.56 218 ARG A CA 1
ATOM 1687 C C . ARG A 1 218 ? 14.836 -23.594 -1.823 1 96.56 218 ARG A C 1
ATOM 1689 O O . ARG A 1 218 ? 13.844 -24.328 -1.77 1 96.56 218 ARG A O 1
ATOM 1696 N N . ASP A 1 219 ? 15.656 -23.406 -0.8 1 97.56 219 ASP A N 1
ATOM 1697 C CA . ASP A 1 219 ? 15.391 -24.047 0.483 1 97.56 219 ASP A CA 1
ATOM 1698 C C . ASP A 1 219 ? 14.047 -23.594 1.056 1 97.56 219 ASP A C 1
ATOM 1700 O O . ASP A 1 219 ? 13.266 -24.406 1.547 1 97.56 219 ASP A O 1
ATOM 1704 N N . GLU A 1 220 ? 13.859 -22.328 0.986 1 97.94 220 GLU A N 1
ATOM 1705 C CA . GLU A 1 220 ? 12.617 -21.797 1.533 1 97.94 220 GLU A CA 1
ATOM 1706 C C . GLU A 1 220 ? 11.414 -22.234 0.703 1 97.94 220 GLU A C 1
ATOM 1708 O O . GLU A 1 220 ? 10.32 -22.438 1.24 1 97.94 220 GLU A O 1
ATOM 1713 N N . LYS A 1 221 ? 11.602 -22.359 -0.581 1 97.75 221 LYS A N 1
ATOM 1714 C CA . LYS A 1 221 ? 10.523 -22.875 -1.424 1 97.75 221 LYS A CA 1
ATOM 1715 C C . LYS A 1 221 ? 10.164 -24.312 -1.034 1 97.75 221 LYS A C 1
ATOM 1717 O O . LYS A 1 221 ? 8.984 -24.641 -0.898 1 97.75 221 LYS A O 1
ATOM 1722 N N . VAL A 1 222 ? 11.164 -25.109 -0.859 1 98.31 222 VAL A N 1
ATOM 1723 C CA . VAL A 1 222 ? 10.953 -26.516 -0.511 1 98.31 222 VAL A CA 1
ATOM 1724 C C . VAL A 1 222 ? 10.25 -26.609 0.837 1 98.31 222 VAL A C 1
ATOM 1726 O O . VAL A 1 222 ? 9.367 -27.453 1.023 1 98.31 222 VAL A O 1
ATOM 1729 N N . LYS A 1 223 ? 10.688 -25.734 1.713 1 98.44 223 LYS A N 1
ATOM 1730 C CA . LYS A 1 223 ? 10.062 -25.703 3.033 1 98.44 223 LYS A CA 1
ATOM 1731 C C . LYS A 1 223 ? 8.555 -25.5 2.922 1 98.44 223 LYS A C 1
ATOM 1733 O O . LYS A 1 223 ? 7.777 -26.156 3.623 1 98.44 223 LYS A O 1
ATOM 1738 N N . VAL A 1 224 ? 8.102 -24.672 2.062 1 98.62 224 VAL A N 1
ATOM 1739 C CA . VAL A 1 224 ? 6.68 -24.406 1.832 1 98.62 224 VAL A CA 1
ATOM 1740 C C . VAL A 1 224 ? 6.012 -25.656 1.271 1 98.62 224 VAL A C 1
ATOM 1742 O O . VAL A 1 224 ? 4.953 -26.078 1.745 1 98.62 224 VAL A O 1
ATOM 1745 N N . LEU A 1 225 ? 6.617 -26.25 0.301 1 98.62 225 LEU A N 1
ATOM 1746 C CA . LEU A 1 225 ? 6.051 -27.422 -0.374 1 98.62 225 LEU A CA 1
ATOM 1747 C C . LEU A 1 225 ? 5.859 -28.578 0.604 1 98.62 225 LEU A C 1
ATOM 1749 O O . LEU A 1 225 ? 4.855 -29.297 0.534 1 98.62 225 LEU A O 1
ATOM 1753 N N . LYS A 1 226 ? 6.805 -28.734 1.521 1 98.5 226 LYS A N 1
ATOM 1754 C CA . LYS A 1 226 ? 6.723 -29.797 2.518 1 98.5 226 LYS A CA 1
ATOM 1755 C C . LYS A 1 226 ? 5.512 -29.594 3.428 1 98.5 226 LYS A C 1
ATOM 1757 O O . LYS A 1 226 ? 5.023 -30.562 4.027 1 98.5 226 LYS A O 1
ATOM 1762 N N . CYS A 1 227 ? 5.031 -28.375 3.451 1 98.56 227 CYS A N 1
ATOM 1763 C CA . CYS A 1 227 ? 3.92 -28.047 4.34 1 98.56 227 CYS A CA 1
ATOM 1764 C C . CYS A 1 227 ? 2.588 -28.156 3.607 1 98.56 227 CYS A C 1
ATOM 1766 O O . CYS A 1 227 ? 1.541 -27.812 4.16 1 98.56 227 CYS A O 1
ATOM 1768 N N . ILE A 1 228 ? 2.564 -28.625 2.422 1 98.56 228 ILE A N 1
ATOM 1769 C CA . ILE A 1 228 ? 1.339 -28.766 1.645 1 98.56 228 ILE A CA 1
ATOM 1770 C C . ILE A 1 228 ? 0.996 -30.25 1.486 1 98.56 228 ILE A C 1
ATOM 1772 O O . ILE A 1 228 ? 1.818 -31.031 1.013 1 98.56 228 ILE A O 1
ATOM 1776 N N . SER A 1 229 ? -0.16 -30.625 1.902 1 97.62 229 SER A N 1
ATOM 1777 C CA . SER A 1 229 ? -0.623 -32 1.739 1 97.62 229 SER A CA 1
ATOM 1778 C C . SER A 1 229 ? -1.062 -32.281 0.304 1 97.62 229 SER A C 1
ATOM 1780 O O . SER A 1 229 ? -1.397 -31.344 -0.433 1 97.62 229 SER A O 1
ATOM 1782 N N . PRO A 1 230 ? -1.01 -33.5 -0.071 1 97.94 230 PRO A N 1
ATOM 1783 C CA . PRO A 1 230 ? -1.496 -33.844 -1.411 1 97.94 230 PRO A CA 1
ATOM 1784 C C . PRO A 1 230 ? -2.91 -33.344 -1.672 1 97.94 230 PRO A C 1
ATOM 1786 O O . PRO A 1 230 ? -3.76 -33.375 -0.778 1 97.94 230 PRO A O 1
ATOM 1789 N N . VAL A 1 231 ? -3.152 -32.844 -2.824 1 97.69 231 VAL A N 1
ATOM 1790 C CA . VAL A 1 231 ? -4.441 -32.281 -3.213 1 97.69 231 VAL A CA 1
ATOM 1791 C C . VAL A 1 231 ? -5.484 -33.406 -3.301 1 97.69 231 VAL A C 1
ATOM 1793 O O . VAL A 1 231 ? -5.223 -34.469 -3.861 1 97.69 231 VAL A O 1
ATOM 1796 N N . GLU A 1 232 ? -6.594 -33.125 -2.789 1 96.62 232 GLU A N 1
ATOM 1797 C CA . GLU A 1 232 ? -7.691 -34.094 -2.836 1 96.62 232 GLU A CA 1
ATOM 1798 C C . GLU A 1 232 ? -8.68 -33.75 -3.949 1 96.62 232 GLU A C 1
ATOM 1800 O O . GLU A 1 232 ? -8.906 -32.594 -4.242 1 96.62 232 GLU A O 1
ATOM 1805 N N . LEU A 1 233 ? -9.273 -34.75 -4.422 1 95.56 233 LEU A N 1
ATOM 1806 C CA . LEU A 1 233 ? -10.188 -34.594 -5.547 1 95.56 233 LEU A CA 1
ATOM 1807 C C . LEU A 1 233 ? -11.367 -33.688 -5.164 1 95.56 233 LEU A C 1
ATOM 1809 O O . LEU A 1 233 ? -11.875 -32.938 -6 1 95.56 233 LEU A O 1
ATOM 1813 N N . GLN A 1 234 ? -11.758 -33.719 -3.91 1 94.69 234 GLN A N 1
ATOM 1814 C CA . GLN A 1 234 ? -12.898 -32.906 -3.451 1 94.69 234 GLN A CA 1
ATOM 1815 C C . GLN A 1 234 ? -12.57 -31.422 -3.475 1 94.69 234 GLN A C 1
ATOM 1817 O O . GLN A 1 234 ? -13.477 -30.578 -3.436 1 94.69 234 GLN A O 1
ATOM 1822 N N . ASP A 1 235 ? -11.336 -31.125 -3.49 1 96.06 235 ASP A N 1
ATOM 1823 C CA . ASP A 1 235 ? -10.898 -29.734 -3.469 1 96.06 235 ASP A CA 1
ATOM 1824 C C . ASP A 1 235 ? -10.562 -29.25 -4.875 1 96.06 235 ASP A C 1
ATOM 1826 O O . ASP A 1 235 ? -9.875 -28.234 -5.035 1 96.06 235 ASP A O 1
ATOM 1830 N N . VAL A 1 236 ? -10.992 -30.016 -5.883 1 96.81 236 VAL A N 1
ATOM 1831 C CA . VAL A 1 236 ? -10.633 -29.672 -7.254 1 96.81 236 VAL A CA 1
ATOM 1832 C C . VAL A 1 236 ? -11.883 -29.672 -8.133 1 96.81 236 VAL A C 1
ATOM 1834 O O . VAL A 1 236 ? -12.766 -30.5 -7.965 1 96.81 236 VAL A O 1
ATOM 1837 N N . VAL A 1 237 ? -11.969 -28.703 -8.969 1 96.12 237 VAL A N 1
ATOM 1838 C CA . VAL A 1 237 ? -12.977 -28.656 -10.016 1 96.12 237 VAL A CA 1
ATOM 1839 C C . VAL A 1 237 ? -12.305 -28.703 -11.383 1 96.12 237 VAL A C 1
ATOM 1841 O O . VAL A 1 237 ? -11.383 -27.938 -11.656 1 96.12 237 VAL A O 1
ATOM 1844 N N . LEU A 1 238 ? -12.75 -29.625 -12.227 1 96.81 238 LEU A N 1
ATOM 1845 C CA . LEU A 1 238 ? -12.164 -29.812 -13.555 1 96.81 238 LEU A CA 1
ATOM 1846 C C . LEU A 1 238 ? -13.156 -29.422 -14.641 1 96.81 238 LEU A C 1
ATOM 1848 O O . LEU A 1 238 ? -14.359 -29.688 -14.516 1 96.81 238 LEU A O 1
ATOM 1852 N N . GLY A 1 239 ? -12.625 -28.766 -15.664 1 96.12 239 GLY A N 1
ATOM 1853 C CA . GLY A 1 239 ? -13.453 -28.375 -16.797 1 96.12 239 GLY A CA 1
ATOM 1854 C C . GLY A 1 239 ? -12.828 -28.734 -18.125 1 96.12 239 GLY A C 1
ATOM 1855 O O . GLY A 1 239 ? -11.633 -29.031 -18.203 1 96.12 239 GLY A O 1
ATOM 1856 N N . GLN A 1 240 ? -13.648 -28.75 -19.125 1 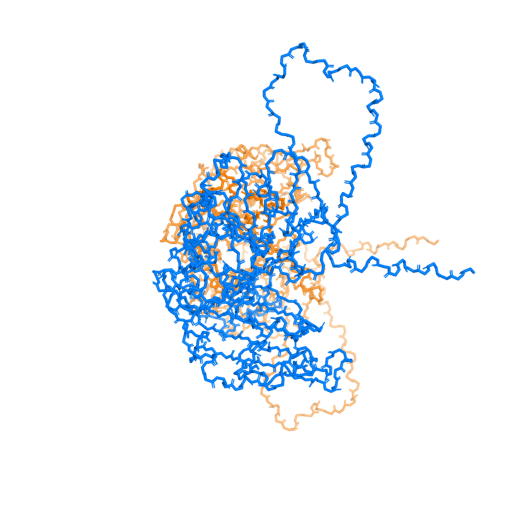96.44 240 GLN A N 1
ATOM 1857 C CA . GLN A 1 240 ? -13.227 -28.953 -20.516 1 96.44 240 GLN A CA 1
ATOM 1858 C C . GLN A 1 240 ? -14.039 -28.062 -21.469 1 96.44 240 GLN A C 1
ATOM 1860 O O . GLN A 1 240 ? -15.266 -28.047 -21.391 1 96.44 240 GLN A O 1
ATOM 1865 N N . TYR A 1 241 ? -13.336 -27.375 -22.312 1 95.81 241 TYR A N 1
ATOM 1866 C CA . TYR A 1 241 ? -14.07 -26.375 -23.078 1 95.81 241 TYR A CA 1
ATOM 1867 C C . TYR A 1 241 ? -14.805 -27.016 -24.25 1 95.81 241 TYR A C 1
ATOM 1869 O O . TYR A 1 241 ? -14.328 -27.984 -24.828 1 95.81 241 TYR A O 1
ATOM 1877 N N . VAL A 1 242 ? -15.969 -26.5 -24.484 1 95.56 242 VAL A N 1
ATOM 1878 C CA . VAL A 1 242 ? -16.797 -26.859 -25.625 1 95.56 242 VAL A CA 1
ATOM 1879 C C . VAL A 1 242 ? -16.953 -25.672 -26.562 1 95.56 242 VAL A C 1
ATOM 1881 O O . VAL A 1 242 ? -16.688 -24.531 -26.172 1 95.56 242 VAL A O 1
ATOM 1884 N N . GLY A 1 243 ? -17.312 -26.016 -27.766 1 94.31 243 GLY A N 1
ATOM 1885 C CA . GLY A 1 243 ? -17.5 -24.953 -28.734 1 94.31 243 GLY A CA 1
ATOM 1886 C C . GLY A 1 243 ? -18.609 -24 -28.359 1 94.31 243 GLY A C 1
ATOM 1887 O O . GLY A 1 243 ? -19.625 -24.406 -27.797 1 94.31 243 GLY A O 1
ATOM 1888 N N . ASN A 1 244 ? -18.281 -22.719 -28.672 1 93.25 244 ASN A N 1
ATOM 1889 C CA . ASN A 1 244 ? -19.281 -21.672 -28.531 1 93.25 244 ASN A CA 1
ATOM 1890 C C . ASN A 1 244 ? -19.859 -21.266 -29.891 1 93.25 244 ASN A C 1
ATOM 1892 O O . ASN A 1 244 ? -19.234 -20.516 -30.641 1 93.25 244 ASN A O 1
ATOM 1896 N N . PRO A 1 245 ? -21.062 -21.703 -30.172 1 89.25 245 PRO A N 1
ATOM 1897 C CA . PRO A 1 245 ? -21.641 -21.438 -31.5 1 89.25 245 PRO A CA 1
ATOM 1898 C C . PRO A 1 245 ? -21.781 -19.938 -31.797 1 89.25 245 PRO A C 1
ATOM 1900 O O . PRO A 1 245 ? -21.766 -19.547 -32.969 1 89.25 245 PRO A O 1
ATOM 1903 N N . GLU A 1 246 ? -21.906 -19.188 -30.797 1 89.25 246 GLU A N 1
ATOM 1904 C CA . GLU A 1 246 ? -22.109 -17.75 -30.984 1 89.25 246 GLU A CA 1
ATOM 1905 C C . GLU A 1 246 ? -20.781 -17 -31.031 1 89.25 246 GLU A C 1
ATOM 1907 O O . GLU A 1 246 ? -20.734 -15.789 -31.219 1 89.25 246 GLU A O 1
ATOM 1912 N N . GLY A 1 247 ? -19.75 -17.734 -30.891 1 87.31 247 GLY A N 1
ATOM 1913 C CA . GLY A 1 247 ? -18.438 -17.109 -30.859 1 87.31 247 GLY A CA 1
ATOM 1914 C C . GLY A 1 247 ? -17.781 -17.031 -32.219 1 87.31 247 GLY A C 1
ATOM 1915 O O . GLY A 1 247 ? -18.375 -17.422 -33.219 1 87.31 247 GLY A O 1
ATOM 1916 N N . PRO A 1 248 ? -16.656 -16.344 -32.281 1 89.81 248 PRO A N 1
ATOM 1917 C CA . PRO A 1 248 ? -15.891 -16.344 -33.531 1 89.81 248 PRO A CA 1
ATOM 1918 C C . PRO A 1 248 ? -15.547 -17.75 -34.031 1 89.81 248 PRO A C 1
ATOM 1920 O O . PRO A 1 248 ? -15.695 -18.719 -33.281 1 89.81 248 PRO A O 1
ATOM 1923 N N . PRO A 1 249 ? -15.156 -17.906 -35.219 1 88.19 249 PRO A N 1
ATOM 1924 C CA . PRO A 1 249 ? -14.898 -19.219 -35.812 1 88.19 249 PRO A CA 1
ATOM 1925 C C . PRO A 1 249 ? -13.953 -20.062 -34.969 1 88.19 249 PRO A C 1
ATOM 1927 O O . PRO A 1 249 ? -14.18 -21.266 -34.812 1 88.19 249 PRO A O 1
ATOM 1930 N N . GLU A 1 250 ? -12.938 -19.422 -34.438 1 86.56 250 GLU A N 1
ATOM 1931 C CA . GLU A 1 250 ? -11.961 -20.172 -33.656 1 86.56 250 GLU A CA 1
ATOM 1932 C C . GLU A 1 250 ? -12.57 -20.672 -32.344 1 86.56 250 GLU A C 1
ATOM 1934 O O . GLU A 1 250 ? -12.078 -21.641 -31.766 1 86.56 250 GLU A O 1
ATOM 1939 N N . ALA A 1 251 ? -13.633 -20.125 -31.906 1 91.88 251 ALA A N 1
ATOM 1940 C CA . ALA A 1 251 ? -14.25 -20.453 -30.625 1 91.88 251 ALA A CA 1
ATOM 1941 C C . ALA A 1 251 ? -15.398 -21.438 -30.812 1 91.88 251 ALA A C 1
ATOM 1943 O O . ALA A 1 251 ? -16 -21.891 -29.844 1 91.88 251 ALA A O 1
ATOM 1944 N N . GLN A 1 252 ? -15.625 -21.766 -32 1 92.19 252 GLN A N 1
ATOM 1945 C CA . GLN A 1 252 ? -16.781 -22.609 -32.281 1 92.19 252 GLN A CA 1
ATOM 1946 C C . GLN A 1 252 ? -16.422 -24.094 -32.094 1 92.19 252 GLN A C 1
ATOM 1948 O O . GLN A 1 252 ? -17.312 -24.938 -32 1 92.19 252 GLN A O 1
ATOM 1953 N N . LYS A 1 253 ? -15.172 -24.406 -32.125 1 92.62 253 LYS A N 1
ATOM 1954 C CA . LYS A 1 253 ? -14.727 -25.781 -31.938 1 92.62 253 LYS A CA 1
ATOM 1955 C C . LYS A 1 253 ? -14.328 -26.047 -30.484 1 92.62 253 LYS A C 1
ATOM 1957 O O . LYS A 1 253 ? -13.664 -25.203 -29.859 1 92.62 253 LYS A O 1
ATOM 1962 N N . GLY A 1 254 ? -14.789 -27.172 -30.047 1 94.38 254 GLY A N 1
ATOM 1963 C CA . GLY A 1 254 ? -14.43 -27.578 -28.688 1 94.38 254 GLY A CA 1
ATOM 1964 C C . GLY A 1 254 ? -13.164 -28.406 -28.641 1 94.38 254 GLY A C 1
ATOM 1965 O O . GLY A 1 254 ? -12.508 -28.609 -29.672 1 94.38 254 GLY A O 1
ATOM 1966 N N . TYR A 1 255 ? -12.867 -28.797 -27.391 1 96.38 255 TYR A N 1
ATOM 1967 C CA . TYR A 1 255 ? -11.656 -29.594 -27.172 1 96.38 255 TYR A CA 1
ATOM 1968 C C . TYR A 1 255 ? -11.719 -30.906 -27.938 1 96.38 255 TYR A C 1
ATOM 1970 O O . TYR A 1 255 ? -10.75 -31.297 -28.594 1 96.38 255 TYR A O 1
ATOM 1978 N N . LEU A 1 256 ? -12.836 -31.562 -27.953 1 95.38 256 LEU A N 1
ATOM 1979 C CA . LEU A 1 256 ? -13 -32.875 -28.547 1 95.38 256 LEU A CA 1
ATOM 1980 C C . LEU A 1 256 ? -13.133 -32.781 -30.062 1 95.38 256 LEU A C 1
ATOM 1982 O O . LEU A 1 256 ? -13.094 -33.781 -30.766 1 95.38 256 LEU A O 1
ATOM 1986 N N . ASP A 1 257 ? -13.242 -31.547 -30.516 1 93.62 257 ASP A N 1
ATOM 1987 C CA . ASP A 1 257 ? -13.352 -31.328 -31.953 1 93.62 257 ASP A CA 1
ATOM 1988 C C . ASP A 1 257 ? -11.969 -31.297 -32.625 1 93.62 257 ASP A C 1
ATOM 1990 O O . ASP A 1 257 ? -11.859 -31.328 -33.844 1 93.62 257 ASP A O 1
ATOM 1994 N N . ASP A 1 258 ? -11.008 -31.109 -31.844 1 93 258 ASP A N 1
ATOM 1995 C CA . ASP A 1 258 ? -9.641 -31.188 -32.344 1 93 258 ASP A CA 1
ATOM 1996 C C . ASP A 1 258 ? -9.32 -32.594 -32.875 1 93 258 ASP A C 1
ATOM 1998 O O . ASP A 1 258 ? -9.398 -33.562 -32.094 1 93 258 ASP A O 1
ATOM 2002 N N . PRO A 1 259 ? -8.883 -32.688 -34.031 1 91.38 259 PRO A N 1
ATOM 2003 C CA . PRO A 1 259 ? -8.68 -34 -34.625 1 91.38 259 PRO A CA 1
ATOM 2004 C C . PRO A 1 259 ? -7.535 -34.781 -33.969 1 91.38 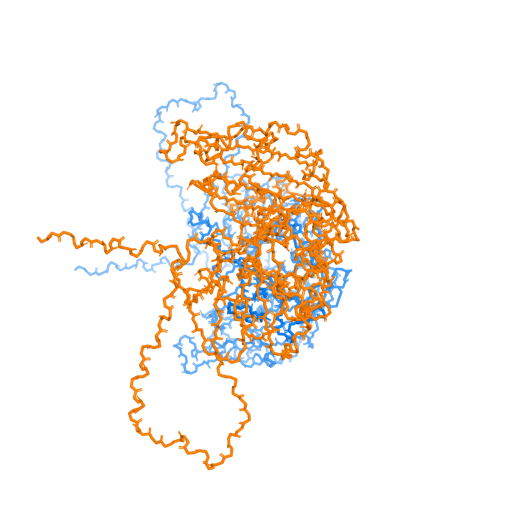259 PRO A C 1
ATOM 2006 O O . PRO A 1 259 ? -7.461 -36 -34.094 1 91.38 259 PRO A O 1
ATOM 2009 N N . THR A 1 260 ? -6.695 -34.094 -33.344 1 93.44 260 THR A N 1
ATOM 2010 C CA . THR A 1 260 ? -5.551 -34.75 -32.719 1 93.44 260 THR A CA 1
ATOM 2011 C C . THR A 1 260 ? -5.918 -35.281 -31.328 1 93.44 260 THR A C 1
ATOM 2013 O O . THR A 1 260 ? -5.16 -36.031 -30.734 1 93.44 260 THR A O 1
ATOM 2016 N N . VAL A 1 261 ? -7.117 -35 -30.859 1 96 261 VAL A N 1
ATOM 2017 C CA . VAL A 1 261 ? -7.582 -35.438 -29.531 1 96 261 VAL A CA 1
ATOM 2018 C C . VAL A 1 261 ? -8.391 -36.719 -29.672 1 96 261 VAL A C 1
ATOM 2020 O O . VAL A 1 261 ? -9.289 -36.812 -30.5 1 96 261 VAL A O 1
ATOM 2023 N N . PRO A 1 262 ? -8.031 -37.719 -28.891 1 94.31 262 PRO A N 1
ATOM 2024 C CA . PRO A 1 262 ? -8.836 -38.938 -28.938 1 94.31 262 PRO A CA 1
ATOM 2025 C C . PRO A 1 262 ? -10.305 -38.688 -28.594 1 94.31 262 PRO A C 1
ATOM 2027 O O . PRO A 1 262 ? -10.609 -37.875 -27.719 1 94.31 262 PRO A O 1
ATOM 2030 N N . PRO A 1 263 ? -11.086 -39.438 -29.312 1 92 263 PRO A N 1
ATOM 2031 C CA . PRO A 1 263 ? -12.508 -39.312 -29.016 1 92 263 PRO A CA 1
ATOM 2032 C C . PRO A 1 263 ? -12.852 -39.719 -27.578 1 92 263 PRO A C 1
ATOM 2034 O O . PRO A 1 263 ? -12.312 -40.719 -27.078 1 92 263 PRO A O 1
ATOM 2037 N N . GLY A 1 264 ? -13.617 -38.938 -26.938 1 92.62 264 GLY A N 1
ATOM 2038 C CA . GLY A 1 264 ? -14.062 -39.281 -25.594 1 92.62 264 GLY A CA 1
ATOM 2039 C C . GLY A 1 264 ? -13.055 -38.938 -24.516 1 92.62 264 GLY A C 1
ATOM 2040 O O . GLY A 1 264 ? -13.164 -39.375 -23.375 1 92.62 264 GLY A O 1
ATOM 2041 N N . SER A 1 265 ? -12.023 -38.188 -24.938 1 96.12 265 SER A N 1
ATOM 2042 C CA . SER A 1 265 ? -11.023 -37.781 -23.969 1 96.12 265 SER A CA 1
ATOM 2043 C C . SER A 1 265 ? -11.672 -37.062 -22.781 1 96.12 265 SER A C 1
ATOM 2045 O O . SER A 1 265 ? -12.586 -36.25 -22.969 1 96.12 265 SER A O 1
ATOM 2047 N N . THR A 1 266 ? -11.18 -37.344 -21.578 1 96.06 266 THR A N 1
ATOM 2048 C CA . THR A 1 266 ? -11.664 -36.688 -20.375 1 96.06 266 THR A CA 1
ATOM 2049 C C . THR A 1 266 ? -10.578 -35.781 -19.781 1 96.06 266 THR A C 1
ATOM 2051 O O . THR A 1 266 ? -10.602 -35.469 -18.578 1 96.06 266 THR A O 1
ATOM 2054 N N . THR A 1 267 ? -9.602 -35.406 -20.656 1 96.31 267 THR A N 1
ATOM 2055 C CA . THR A 1 267 ? -8.5 -34.562 -20.203 1 96.31 267 THR A CA 1
ATOM 2056 C C . THR A 1 267 ? -9 -33.156 -19.875 1 96.31 267 THR A C 1
ATOM 2058 O O . THR A 1 267 ? -9.625 -32.5 -20.703 1 96.31 267 THR A O 1
ATOM 2061 N N . PRO A 1 268 ? -8.75 -32.719 -18.656 1 96.19 268 PRO A N 1
ATOM 2062 C CA . PRO A 1 268 ? -9.227 -31.375 -18.312 1 96.19 268 PRO A CA 1
ATOM 2063 C C . PRO A 1 268 ? -8.438 -30.266 -19 1 96.19 268 PRO A C 1
ATOM 2065 O O . PRO A 1 268 ? -7.215 -30.359 -19.125 1 96.19 268 PRO A O 1
ATOM 2068 N N . THR A 1 269 ? -9.172 -29.234 -19.422 1 96.5 269 THR A N 1
ATOM 2069 C CA . THR A 1 269 ? -8.562 -28.031 -20 1 96.5 269 THR A CA 1
ATOM 2070 C C . THR A 1 269 ? -8.688 -26.844 -19.047 1 96.5 269 THR A C 1
ATOM 2072 O O . THR A 1 269 ? -8.188 -25.766 -19.344 1 96.5 269 THR A O 1
ATOM 2075 N N . PHE A 1 270 ? -9.391 -27.078 -17.984 1 96.44 270 PHE A N 1
ATOM 2076 C CA . PHE A 1 270 ? -9.547 -26.125 -16.891 1 96.44 270 PHE A CA 1
ATOM 2077 C C . PHE A 1 270 ? -9.469 -26.844 -15.547 1 96.44 270 PHE A C 1
ATOM 2079 O O . PHE A 1 270 ? -9.969 -27.969 -15.398 1 96.44 270 PHE A O 1
ATOM 2086 N N . ALA A 1 271 ? -8.836 -26.172 -14.586 1 96.94 271 ALA A N 1
ATOM 2087 C CA . ALA A 1 271 ? -8.789 -26.719 -13.234 1 96.94 271 ALA A CA 1
ATOM 2088 C C . ALA A 1 271 ? -8.695 -25.625 -12.188 1 96.94 271 ALA A C 1
ATOM 2090 O O . ALA A 1 271 ? -8.008 -24.625 -12.398 1 96.94 271 ALA A O 1
ATOM 2091 N N . THR A 1 272 ? -9.43 -25.75 -11.133 1 97.38 272 THR A N 1
ATOM 2092 C CA . THR A 1 272 ? -9.258 -24.969 -9.922 1 97.38 272 THR A CA 1
ATOM 2093 C C . THR A 1 272 ? -9.078 -25.875 -8.703 1 97.38 272 THR A C 1
ATOM 2095 O O . THR A 1 272 ? -9.758 -26.891 -8.578 1 97.38 272 THR A O 1
ATOM 2098 N N . ALA A 1 273 ? -8.094 -25.578 -7.953 1 97.75 273 ALA A N 1
ATOM 2099 C CA . ALA A 1 273 ? -7.777 -26.375 -6.77 1 97.75 273 ALA A CA 1
ATOM 2100 C C . ALA A 1 273 ? -7.516 -25.484 -5.562 1 97.75 273 ALA A C 1
ATOM 2102 O O . ALA A 1 273 ? -7.02 -24.359 -5.707 1 97.75 273 ALA A O 1
ATOM 2103 N N . VAL A 1 274 ? -7.879 -25.938 -4.406 1 97.94 274 VAL A N 1
ATOM 2104 C CA . VAL A 1 274 ? -7.57 -25.25 -3.158 1 97.94 274 VAL A CA 1
ATOM 2105 C C . VAL A 1 274 ? -6.457 -26 -2.42 1 97.94 274 VAL A C 1
ATOM 2107 O O . VAL A 1 274 ? -6.59 -27.188 -2.113 1 97.94 274 VAL A O 1
ATOM 2110 N N . LEU A 1 275 ? -5.355 -25.344 -2.285 1 98.19 275 LEU A N 1
ATOM 2111 C CA . LEU A 1 275 ? -4.246 -25.859 -1.49 1 98.19 275 LEU A CA 1
ATOM 2112 C C . LEU A 1 275 ? -4.148 -25.125 -0.154 1 98.19 275 LEU A C 1
ATOM 2114 O O . LEU A 1 275 ? -4.637 -24 -0.015 1 98.19 275 LEU A O 1
ATOM 2118 N N . ARG A 1 276 ? -3.541 -25.828 0.817 1 97.69 276 ARG A N 1
ATOM 2119 C CA . ARG A 1 276 ? -3.322 -25.25 2.135 1 97.69 276 ARG A CA 1
ATOM 2120 C C . ARG A 1 276 ? -1.883 -25.453 2.594 1 97.69 276 ARG A C 1
ATOM 2122 O O . ARG A 1 276 ? -1.326 -26.547 2.439 1 97.69 276 ARG A O 1
ATOM 2129 N N . VAL A 1 277 ? -1.306 -24.375 2.996 1 98.31 277 VAL A N 1
ATOM 2130 C CA . VAL A 1 277 ? 0.041 -24.422 3.557 1 98.31 277 VAL A CA 1
ATOM 2131 C C . VAL A 1 277 ? -0.035 -24.516 5.078 1 98.31 277 VAL A C 1
ATOM 2133 O O . VAL A 1 277 ? -0.417 -23.562 5.746 1 98.31 277 VAL A O 1
ATOM 2136 N N . ALA A 1 278 ? 0.369 -25.641 5.66 1 98.06 278 ALA A N 1
ATOM 2137 C CA . ALA A 1 278 ? 0.251 -25.891 7.094 1 98.06 278 ALA A CA 1
ATOM 2138 C C . ALA A 1 278 ? 1.491 -25.406 7.84 1 98.06 278 ALA A C 1
ATOM 2140 O O . ALA A 1 278 ? 2.305 -26.219 8.289 1 98.06 278 ALA A O 1
ATOM 2141 N N . ASN A 1 279 ? 1.632 -24.156 8.047 1 97.69 279 ASN A N 1
ATOM 2142 C CA . ASN A 1 279 ? 2.697 -23.562 8.852 1 97.69 279 ASN A CA 1
ATOM 2143 C C . ASN A 1 279 ? 2.209 -22.344 9.625 1 97.69 279 ASN A C 1
ATOM 2145 O O . ASN A 1 279 ? 1.031 -21.984 9.555 1 97.69 279 ASN A O 1
ATOM 2149 N N . GLU A 1 280 ? 3.012 -21.797 10.422 1 97.25 280 GLU A N 1
ATOM 2150 C CA . GLU A 1 280 ? 2.645 -20.703 11.328 1 97.25 280 GLU A CA 1
ATOM 2151 C C . GLU A 1 280 ? 2.113 -19.5 10.562 1 97.25 280 GLU A C 1
ATOM 2153 O O . GLU A 1 280 ? 1.141 -18.875 10.977 1 97.25 280 GLU A O 1
ATOM 2158 N N . ARG A 1 281 ? 2.627 -19.125 9.422 1 97.94 281 ARG A N 1
ATOM 2159 C CA . ARG A 1 281 ? 2.32 -17.906 8.672 1 97.94 281 ARG A CA 1
ATOM 2160 C C . ARG A 1 281 ? 0.98 -18.031 7.957 1 97.94 281 ARG A C 1
ATOM 2162 O O . ARG A 1 281 ? 0.227 -17.062 7.867 1 97.94 281 ARG A O 1
ATOM 2169 N N . TRP A 1 282 ? 0.65 -19.234 7.48 1 98.44 282 TRP A N 1
ATOM 2170 C CA . TRP A 1 282 ? -0.423 -19.312 6.496 1 98.44 282 TRP A CA 1
ATOM 2171 C C . TRP A 1 282 ? -1.528 -20.25 6.969 1 98.44 282 TRP A C 1
ATOM 2173 O O . TRP A 1 282 ? -2.535 -20.438 6.277 1 98.44 282 TRP A O 1
ATOM 2183 N N . ASP A 1 283 ? -1.377 -20.844 8.156 1 98.06 283 ASP A N 1
ATOM 2184 C CA . ASP A 1 283 ? -2.369 -21.797 8.641 1 98.06 283 ASP A CA 1
ATOM 2185 C C . ASP A 1 283 ? -3.781 -21.219 8.523 1 98.06 283 ASP A C 1
ATOM 2187 O O . ASP A 1 283 ? -4.043 -20.109 8.953 1 98.06 283 ASP A O 1
ATOM 2191 N N . GLY A 1 284 ? -4.648 -22.016 7.82 1 97.19 284 GLY A N 1
ATOM 2192 C CA . GLY A 1 284 ? -6.039 -21.625 7.699 1 97.19 284 GLY A CA 1
ATOM 2193 C C . GLY A 1 284 ? -6.32 -20.812 6.449 1 97.19 284 GLY A C 1
ATOM 2194 O O . GLY A 1 284 ? -7.48 -20.594 6.094 1 97.19 284 GLY A O 1
ATOM 2195 N N . VAL A 1 285 ? -5.371 -20.281 5.738 1 98.38 285 VAL A N 1
ATOM 2196 C CA . VAL A 1 285 ? -5.555 -19.453 4.551 1 98.38 285 VAL A CA 1
ATOM 2197 C C . VAL A 1 285 ? -5.59 -20.328 3.305 1 98.38 285 VAL A C 1
ATOM 2199 O O . VAL A 1 285 ? -4.629 -21.047 3.018 1 98.38 285 VAL A O 1
ATOM 2202 N N . PRO A 1 286 ? -6.645 -20.281 2.574 1 98.38 286 PRO A N 1
ATOM 2203 C CA . PRO A 1 286 ? -6.695 -21.062 1.339 1 98.38 286 PRO A CA 1
ATOM 2204 C C . PRO A 1 286 ? -5.895 -20.422 0.204 1 98.38 286 PRO A C 1
ATOM 2206 O O . PRO A 1 286 ? -5.934 -19.203 0.023 1 98.38 286 PRO A O 1
ATOM 2209 N N . PHE A 1 287 ? -5.164 -21.188 -0.453 1 98.56 287 PHE A N 1
ATOM 2210 C CA . PHE A 1 287 ? -4.523 -20.828 -1.715 1 98.56 287 PHE A CA 1
ATOM 2211 C C . PHE A 1 287 ? -5.285 -21.422 -2.893 1 98.56 287 PHE A C 1
ATOM 2213 O O . PHE A 1 287 ? -5.277 -22.641 -3.096 1 98.56 287 PHE A O 1
ATOM 2220 N N . VAL A 1 288 ? -5.883 -20.562 -3.678 1 98.19 288 VAL A N 1
ATOM 2221 C CA . VAL A 1 288 ? -6.719 -21.016 -4.789 1 98.19 288 VAL A CA 1
ATOM 2222 C C . VAL A 1 288 ? -5.938 -20.906 -6.098 1 98.19 288 VAL A C 1
ATOM 2224 O O . VAL A 1 288 ? -5.555 -19.812 -6.508 1 98.19 288 VAL A O 1
ATOM 2227 N N . LEU A 1 289 ? -5.719 -22.016 -6.676 1 98.25 289 LEU A N 1
ATOM 2228 C CA . LEU A 1 289 ? -5.082 -22.047 -7.988 1 98.25 289 LEU A CA 1
ATOM 2229 C C . LEU A 1 289 ? -6.121 -22.234 -9.094 1 98.25 289 LEU A C 1
ATOM 2231 O O . LEU A 1 289 ? -6.969 -23.125 -9.008 1 98.25 289 LEU A O 1
ATOM 2235 N N . ARG A 1 290 ? -6.059 -21.375 -10.078 1 97.06 290 ARG A N 1
ATOM 2236 C CA . ARG A 1 290 ? -6.988 -21.453 -11.203 1 97.06 290 ARG A CA 1
ATOM 2237 C C . ARG A 1 290 ? -6.254 -21.312 -12.531 1 97.06 290 ARG A C 1
ATOM 2239 O O . ARG A 1 290 ? -5.5 -20.359 -12.742 1 97.06 290 ARG A O 1
ATOM 2246 N N . CYS A 1 291 ? -6.512 -22.281 -13.391 1 96.81 291 CYS A N 1
ATOM 2247 C CA . CYS A 1 291 ? -5.887 -22.219 -14.703 1 96.81 291 CYS A CA 1
ATOM 2248 C C . CYS A 1 291 ? -6.777 -22.875 -15.758 1 96.81 291 CYS A C 1
ATOM 2250 O O . CYS A 1 291 ? -7.566 -23.766 -15.438 1 96.81 291 CYS A O 1
ATOM 2252 N N . GLY A 1 292 ? -6.598 -22.375 -17.031 1 95.88 292 GLY A N 1
ATOM 2253 C CA . GLY A 1 292 ? -7.414 -22.969 -18.078 1 95.88 292 GLY A CA 1
ATOM 2254 C C . GLY A 1 292 ? -7.102 -22.406 -19.469 1 95.88 292 GLY A C 1
ATOM 2255 O O . GLY A 1 292 ? -6.48 -21.359 -19.594 1 95.88 292 GLY A O 1
ATOM 2256 N N . LYS A 1 293 ? -7.559 -23.156 -20.422 1 95.5 293 LYS A N 1
ATOM 2257 C CA . LYS A 1 293 ? -7.465 -22.797 -21.828 1 95.5 293 LYS A CA 1
ATOM 2258 C C . LYS A 1 293 ? -8.828 -22.375 -22.375 1 95.5 293 LYS A C 1
ATOM 2260 O O . LYS A 1 293 ? -9.867 -22.766 -21.844 1 95.5 293 LYS A O 1
ATOM 2265 N N . ALA A 1 294 ? -8.828 -21.594 -23.453 1 95.75 294 ALA A N 1
ATOM 2266 C CA . ALA A 1 294 ? -10.031 -21.141 -24.156 1 95.75 294 ALA A CA 1
ATOM 2267 C C . ALA A 1 294 ? -10.945 -20.359 -23.219 1 95.75 294 ALA A C 1
ATOM 2269 O O . ALA A 1 294 ? -12.156 -20.578 -23.188 1 95.75 294 ALA A O 1
ATOM 2270 N N . LEU A 1 295 ? -10.281 -19.547 -22.391 1 94.44 295 LEU A N 1
ATOM 2271 C CA . LEU A 1 295 ? -11.023 -18.656 -21.5 1 94.44 295 LEU A CA 1
ATOM 2272 C C . LEU A 1 295 ? -11.148 -17.266 -22.094 1 94.44 295 LEU A C 1
ATOM 2274 O O . LEU A 1 295 ? -10.844 -17.062 -23.281 1 94.44 295 LEU A O 1
ATOM 2278 N N . ASN A 1 296 ? -11.602 -16.344 -21.344 1 91.31 296 ASN A N 1
ATOM 2279 C CA . ASN A 1 296 ? -12.055 -15.062 -21.875 1 91.31 296 ASN A CA 1
ATOM 2280 C C . ASN A 1 296 ? -10.883 -14.141 -22.188 1 91.31 296 ASN A C 1
ATOM 2282 O O . ASN A 1 296 ? -11 -13.242 -23.031 1 91.31 296 ASN A O 1
ATOM 2286 N N . GLU A 1 297 ? -9.75 -14.32 -21.516 1 93.12 297 GLU A N 1
ATOM 2287 C CA . GLU A 1 297 ? -8.625 -13.422 -21.703 1 93.12 297 GLU A CA 1
ATOM 2288 C C . GLU A 1 297 ? -7.305 -14.094 -21.328 1 93.12 297 GLU A C 1
ATOM 2290 O O . GLU A 1 297 ? -7.305 -15.172 -20.734 1 93.12 297 GLU A O 1
ATOM 2295 N N . ARG A 1 298 ? -6.25 -13.492 -21.828 1 93.81 298 ARG A N 1
ATOM 2296 C CA . ARG A 1 298 ? -4.922 -13.852 -21.344 1 93.81 298 ARG A CA 1
ATOM 2297 C C . ARG A 1 298 ? -4.605 -13.156 -20.016 1 93.81 298 ARG A C 1
ATOM 2299 O O . ARG A 1 298 ? -4.699 -11.93 -19.922 1 93.81 298 ARG A O 1
ATOM 2306 N N . LYS A 1 299 ? -4.297 -14.008 -19.047 1 94.88 299 LYS A N 1
ATOM 2307 C CA . LYS A 1 299 ? -4.051 -13.383 -17.75 1 94.88 299 LYS A CA 1
ATOM 2308 C C . LYS A 1 299 ? -3.273 -14.32 -16.828 1 94.88 299 LYS A C 1
ATOM 2310 O O . LYS A 1 299 ? -3.58 -15.508 -16.734 1 94.88 299 LYS A O 1
ATOM 2315 N N . ALA A 1 300 ? -2.27 -13.812 -16.25 1 95.38 300 ALA A N 1
ATOM 2316 C CA . ALA A 1 300 ? -1.571 -14.438 -15.141 1 95.38 300 ALA A CA 1
ATOM 2317 C C . ALA A 1 300 ? -1.386 -13.461 -13.984 1 95.38 300 ALA A C 1
ATOM 2319 O O . ALA A 1 300 ? -0.764 -12.406 -14.156 1 95.38 300 ALA A O 1
ATOM 2320 N N . GLU A 1 301 ? -1.904 -13.789 -12.805 1 96.19 301 GLU A N 1
ATOM 2321 C CA . GLU A 1 301 ? -1.79 -12.836 -11.711 1 96.19 301 GLU A CA 1
ATOM 2322 C C . GLU A 1 301 ? -1.867 -13.539 -10.352 1 96.19 301 GLU A C 1
ATOM 2324 O O . GLU A 1 301 ? -2.342 -14.672 -10.266 1 96.19 301 GLU A O 1
ATOM 2329 N N . VAL A 1 302 ? -1.303 -12.906 -9.422 1 97.31 302 VAL A N 1
ATOM 2330 C CA . VAL A 1 302 ? -1.402 -13.266 -8.008 1 97.31 302 VAL A CA 1
ATOM 2331 C C . VAL A 1 302 ? -2.201 -12.203 -7.258 1 97.31 302 VAL A C 1
ATOM 2333 O O . VAL A 1 302 ? -1.903 -11.008 -7.355 1 97.31 302 VAL A O 1
ATOM 2336 N N . ARG A 1 303 ? -3.238 -12.656 -6.566 1 97.81 303 ARG A N 1
ATOM 2337 C CA . ARG A 1 303 ? -4.094 -11.742 -5.812 1 97.81 303 ARG A CA 1
ATOM 2338 C C . ARG A 1 303 ? -4.141 -12.125 -4.34 1 97.81 303 ARG A C 1
ATOM 2340 O O . ARG A 1 303 ? -4.535 -13.242 -3.996 1 97.81 303 ARG A O 1
ATOM 2347 N N . LEU A 1 304 ? -3.672 -11.281 -3.486 1 98.19 304 LEU A N 1
ATOM 2348 C CA . LEU A 1 304 ? -3.881 -11.406 -2.047 1 98.19 304 LEU A CA 1
ATOM 2349 C C . LEU A 1 304 ? -5.141 -10.656 -1.616 1 98.19 304 LEU A C 1
ATOM 2351 O O . LEU A 1 304 ? -5.219 -9.438 -1.749 1 98.19 304 LEU A O 1
ATOM 2355 N N . GLN A 1 305 ? -6.082 -11.375 -1.205 1 98.12 305 GLN A N 1
ATOM 2356 C CA . GLN A 1 305 ? -7.289 -10.766 -0.646 1 98.12 305 GLN A CA 1
ATOM 2357 C C . GLN A 1 305 ? -7.188 -10.648 0.872 1 98.12 305 GLN A C 1
ATOM 2359 O O . GLN A 1 305 ? -7.047 -11.648 1.572 1 98.12 305 GLN A O 1
ATOM 2364 N N . PHE A 1 306 ? -7.281 -9.453 1.333 1 98.12 306 PHE A N 1
ATOM 2365 C CA . PHE A 1 306 ? -7.121 -9.211 2.762 1 98.12 306 PHE A CA 1
ATOM 2366 C C . PHE A 1 306 ? -8.445 -9.414 3.496 1 98.12 306 PHE A C 1
ATOM 2368 O O . PHE A 1 306 ? -9.5 -9.469 2.871 1 98.12 306 PHE A O 1
ATOM 2375 N N . ARG A 1 307 ? -8.312 -9.617 4.77 1 97.5 307 ARG A N 1
ATOM 2376 C CA . ARG A 1 307 ? -9.492 -9.758 5.621 1 97.5 307 ARG A CA 1
ATOM 2377 C C . ARG A 1 307 ? -10.25 -8.445 5.727 1 97.5 307 ARG A C 1
ATOM 2379 O O . ARG A 1 307 ? -9.703 -7.379 5.434 1 97.5 307 ARG A O 1
ATOM 2386 N N . GLU A 1 308 ? -11.492 -8.609 6.113 1 95.5 308 GLU A N 1
ATOM 2387 C CA . GLU A 1 308 ? -12.312 -7.422 6.316 1 95.5 308 GLU A CA 1
ATOM 2388 C C . GLU A 1 308 ? -11.758 -6.559 7.449 1 95.5 308 GLU A C 1
ATOM 2390 O O . GLU A 1 308 ? -11.078 -7.059 8.344 1 95.5 308 GLU A O 1
ATOM 2395 N N . VAL A 1 309 ? -12.016 -5.309 7.348 1 94.5 309 VAL A N 1
ATOM 2396 C CA . VAL A 1 309 ? -11.625 -4.395 8.414 1 94.5 309 VAL A CA 1
ATOM 2397 C C . VAL A 1 309 ? -12.438 -4.695 9.672 1 94.5 309 VAL A C 1
ATOM 2399 O O . VAL A 1 309 ? -13.672 -4.676 9.648 1 94.5 309 VAL A O 1
ATOM 2402 N N . PRO A 1 310 ? -11.766 -5.02 10.734 1 92.44 310 PRO A N 1
ATOM 2403 C CA . PRO A 1 310 ? -12.508 -5.223 11.977 1 92.44 310 PRO A CA 1
ATOM 2404 C C . PRO A 1 310 ? -13.102 -3.926 12.523 1 92.44 310 PRO A C 1
ATOM 2406 O O . PRO A 1 310 ? -12.477 -2.867 12.43 1 92.44 310 PRO A O 1
ATOM 2409 N N . GLY A 1 311 ? -14.328 -3.982 13.094 1 92.12 311 GLY A N 1
ATOM 2410 C CA . GLY A 1 311 ? -14.945 -2.797 13.672 1 92.12 311 GLY A CA 1
ATOM 2411 C C . GLY A 1 311 ? -15.141 -1.679 12.664 1 92.12 311 GLY A C 1
ATOM 2412 O O . GLY A 1 311 ? -14.836 -0.52 12.953 1 92.12 311 GLY A O 1
ATOM 2413 N N . ASP A 1 312 ? -15.602 -2.012 11.531 1 92.62 312 ASP A N 1
ATOM 2414 C CA . ASP A 1 312 ? -15.852 -1.036 10.477 1 92.62 312 ASP A CA 1
ATOM 2415 C C . ASP A 1 312 ? -16.812 0.05 10.945 1 92.62 312 ASP A C 1
ATOM 2417 O O . ASP A 1 312 ? -17.984 -0.227 11.227 1 92.62 312 ASP A O 1
ATOM 2421 N N . ILE A 1 313 ? -16.359 1.259 10.969 1 93.62 313 ILE A N 1
ATOM 2422 C CA . ILE A 1 313 ? -17.172 2.357 11.492 1 93.62 313 ILE A CA 1
ATOM 2423 C C . ILE A 1 313 ? -17.828 3.098 10.336 1 93.62 313 ILE A C 1
ATOM 2425 O O . ILE A 1 313 ? -18.484 4.129 10.539 1 93.62 313 ILE A O 1
ATOM 2429 N N . PHE A 1 314 ? -17.688 2.65 9.086 1 93.75 314 PHE A N 1
ATOM 2430 C CA . PHE A 1 314 ? -18.234 3.314 7.91 1 93.75 314 PHE A CA 1
ATOM 2431 C C . PHE A 1 314 ? -19.453 2.557 7.375 1 93.75 314 PHE A C 1
ATOM 2433 O O . PHE A 1 314 ? -19.547 2.309 6.176 1 93.75 314 PHE A O 1
ATOM 2440 N N . ALA A 1 315 ? -20.312 2.115 8.242 1 88.56 315 ALA A N 1
ATOM 2441 C CA . ALA A 1 315 ? -21.578 1.471 7.922 1 88.56 315 ALA A CA 1
ATOM 2442 C C . ALA A 1 315 ? -21.359 0.188 7.125 1 88.56 315 ALA A C 1
ATOM 2444 O O . ALA A 1 315 ? -22.125 -0.119 6.207 1 88.56 315 ALA A O 1
ATOM 2445 N N . ARG A 1 316 ? -20.219 -0.475 7.281 1 87.06 316 ARG A N 1
ATOM 2446 C CA . ARG A 1 316 ? -19.891 -1.755 6.66 1 87.06 316 ARG A CA 1
ATOM 2447 C C . ARG A 1 316 ? -19.781 -1.616 5.145 1 87.06 316 ARG A C 1
ATOM 2449 O O . ARG A 1 316 ? -20.219 -2.494 4.402 1 87.06 316 ARG A O 1
ATOM 2456 N N . GLN A 1 317 ? -19.297 -0.473 4.832 1 89.38 317 GLN A N 1
ATOM 2457 C CA . GLN A 1 317 ? -19.203 -0.212 3.398 1 89.38 317 GLN A CA 1
ATOM 2458 C C . GLN A 1 317 ? -17.766 -0.42 2.9 1 89.38 317 GLN A C 1
ATOM 2460 O O . GLN A 1 317 ? -17.5 -0.304 1.702 1 89.38 317 GLN A O 1
ATOM 2465 N N . CYS A 1 318 ? -16.953 -0.747 3.824 1 93.06 318 CYS A N 1
ATOM 2466 C CA . CYS A 1 318 ? -15.57 -0.939 3.418 1 93.06 318 CYS A CA 1
ATOM 2467 C C . CYS A 1 318 ? -15.391 -2.275 2.709 1 93.06 318 CYS A C 1
ATOM 2469 O O . CYS A 1 318 ? -15.828 -3.312 3.207 1 93.06 318 CYS A O 1
ATOM 2471 N N . LYS A 1 319 ? -14.812 -2.223 1.594 1 94.69 319 LYS A N 1
ATOM 2472 C CA . LYS A 1 319 ? -14.469 -3.432 0.85 1 94.69 319 LYS A CA 1
ATOM 2473 C C . LYS A 1 319 ? -13.117 -3.984 1.29 1 94.69 319 LYS A C 1
ATOM 2475 O O . LYS A 1 319 ? -12.297 -3.256 1.849 1 94.69 319 LYS A O 1
ATOM 2480 N N . ARG A 1 320 ? -12.961 -5.262 1.025 1 95.88 320 ARG A N 1
ATOM 2481 C CA . ARG A 1 320 ? -11.688 -5.895 1.339 1 95.88 320 ARG A CA 1
ATOM 2482 C C . ARG A 1 320 ? -10.57 -5.328 0.467 1 95.88 320 ARG A C 1
ATOM 2484 O O . ARG A 1 320 ? -10.773 -5.066 -0.719 1 95.88 320 ARG A O 1
ATOM 2491 N N . ASN A 1 321 ? -9.445 -5.09 1.148 1 96.88 321 ASN A N 1
ATOM 2492 C CA . ASN A 1 321 ? -8.273 -4.703 0.366 1 96.88 321 ASN A CA 1
ATOM 2493 C C . ASN A 1 321 ? -7.73 -5.879 -0.442 1 96.88 321 ASN A C 1
ATOM 2495 O O . ASN A 1 321 ? -7.922 -7.039 -0.069 1 96.88 321 ASN A O 1
ATOM 2499 N N . GLU A 1 322 ? -7.109 -5.562 -1.559 1 97.19 322 GLU A N 1
ATOM 2500 C CA . GLU A 1 322 ? -6.422 -6.562 -2.373 1 97.19 322 GLU A CA 1
ATOM 2501 C C . GLU A 1 322 ? -5.059 -6.055 -2.832 1 97.19 322 GLU A C 1
ATOM 2503 O O . GLU A 1 322 ? -4.887 -4.863 -3.088 1 97.19 322 GLU A O 1
ATOM 2508 N N . LEU A 1 323 ? -4.141 -6.867 -2.773 1 96.69 323 LEU A N 1
ATOM 2509 C CA . LEU A 1 323 ? -2.855 -6.637 -3.424 1 96.69 323 LEU A CA 1
ATOM 2510 C C . LEU A 1 323 ? -2.672 -7.574 -4.609 1 96.69 323 LEU A C 1
ATOM 2512 O O . LEU A 1 323 ? -2.703 -8.797 -4.449 1 96.69 323 LEU A O 1
ATOM 2516 N N . VAL A 1 324 ? -2.473 -6.977 -5.805 1 96 324 VAL A N 1
ATOM 2517 C CA . VAL A 1 324 ? -2.465 -7.781 -7.023 1 96 324 VAL A CA 1
ATOM 2518 C C . VAL A 1 324 ? -1.14 -7.594 -7.758 1 96 324 VAL A C 1
ATOM 2520 O O . VAL A 1 324 ? -0.674 -6.465 -7.934 1 96 324 VAL A O 1
ATOM 2523 N N . VAL A 1 325 ? -0.525 -8.648 -8.07 1 94.88 325 VAL A N 1
ATOM 2524 C CA . VAL A 1 325 ? 0.638 -8.672 -8.953 1 94.88 325 VAL A CA 1
ATOM 2525 C C . VAL A 1 325 ? 0.272 -9.336 -10.273 1 94.88 325 VAL A C 1
ATOM 2527 O O . VAL A 1 325 ? 0.09 -10.555 -10.336 1 94.88 325 VAL A O 1
ATOM 2530 N N . ARG A 1 326 ? 0.213 -8.547 -11.266 1 94.25 326 ARG A N 1
ATOM 2531 C CA . ARG A 1 326 ? -0.107 -9.062 -12.594 1 94.25 326 ARG A CA 1
ATOM 2532 C C . ARG A 1 326 ? 1.162 -9.391 -13.375 1 94.25 326 ARG A C 1
ATOM 2534 O O . ARG A 1 326 ? 1.951 -8.492 -13.688 1 94.25 326 ARG A O 1
ATOM 2541 N N . VAL A 1 327 ? 1.28 -10.609 -13.656 1 92.62 327 VAL A N 1
ATOM 2542 C CA . VAL A 1 327 ? 2.473 -11.086 -14.352 1 92.62 327 VAL A CA 1
ATOM 2543 C C . VAL A 1 327 ? 2.35 -10.812 -15.844 1 92.62 327 VAL A C 1
ATOM 2545 O O . VAL A 1 327 ? 3.324 -10.43 -16.5 1 92.62 327 VAL A O 1
ATOM 2548 N N . GLN A 1 328 ? 1.155 -11.055 -16.406 1 90.06 328 GLN A N 1
ATOM 2549 C CA . GLN A 1 328 ? 0.876 -10.789 -17.812 1 90.06 328 GLN A CA 1
ATOM 2550 C C . GLN A 1 328 ? -0.626 -10.75 -18.078 1 90.06 328 GLN A C 1
ATOM 2552 O O . GLN A 1 328 ? -1.396 -11.438 -17.406 1 90.06 328 GLN A O 1
ATOM 2557 N N . PRO A 1 329 ? -1.105 -10.07 -18.969 1 89.75 329 PRO A N 1
ATOM 2558 C CA . PRO A 1 329 ? -0.403 -9.062 -19.766 1 89.75 329 PRO A CA 1
ATOM 2559 C C . PRO A 1 329 ? -0.218 -7.746 -19.016 1 89.75 329 PRO A C 1
ATOM 2561 O O . PRO A 1 329 ? -0.732 -7.582 -17.906 1 89.75 329 PRO A O 1
ATOM 2564 N N . ARG A 1 330 ? 0.531 -6.859 -19.516 1 85.94 330 ARG A N 1
ATOM 2565 C CA . ARG A 1 330 ? 0.728 -5.531 -18.953 1 85.94 330 ARG A CA 1
ATOM 2566 C C . ARG A 1 330 ? 1.13 -5.621 -17.484 1 85.94 330 ARG A C 1
ATOM 2568 O O . ARG A 1 330 ? 0.368 -5.223 -16.594 1 85.94 330 ARG A O 1
ATOM 2575 N N . GLU A 1 331 ? 2.299 -5.98 -17.297 1 88.5 331 GLU A N 1
ATOM 2576 C CA . GLU A 1 331 ? 2.857 -6.207 -15.969 1 88.5 331 GLU A CA 1
ATOM 2577 C C . GLU A 1 331 ? 2.555 -5.039 -15.039 1 88.5 331 GLU A C 1
ATOM 2579 O O . GLU A 1 331 ? 2.768 -3.877 -15.398 1 88.5 331 GLU A O 1
ATOM 2584 N N . ALA A 1 332 ? 2.027 -5.379 -13.859 1 89.75 332 ALA A N 1
ATOM 2585 C CA . ALA A 1 332 ? 1.639 -4.316 -12.93 1 89.75 332 ALA A CA 1
ATOM 2586 C C . ALA A 1 332 ? 1.555 -4.836 -11.5 1 89.75 332 ALA A C 1
ATOM 2588 O O . ALA A 1 332 ? 1.394 -6.039 -11.281 1 89.75 332 ALA A O 1
ATOM 2589 N N . VAL A 1 333 ? 1.779 -3.893 -10.617 1 91.56 333 VAL A N 1
ATOM 2590 C CA . VAL A 1 333 ? 1.469 -4.086 -9.203 1 91.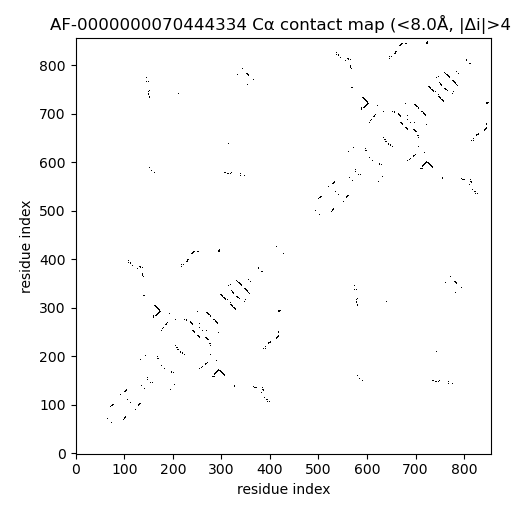56 333 VAL A CA 1
ATOM 2591 C C . VAL A 1 333 ? 0.468 -3.027 -8.75 1 91.56 333 VAL A C 1
ATOM 2593 O O . VAL A 1 333 ? 0.656 -1.835 -9 1 91.56 333 VAL A O 1
ATOM 2596 N N . TYR A 1 334 ? -0.627 -3.504 -8.109 1 91.88 334 TYR A N 1
ATOM 2597 C CA . TYR A 1 334 ? -1.549 -2.494 -7.598 1 91.88 334 TYR A CA 1
ATOM 2598 C C . TYR A 1 334 ? -2.273 -2.992 -6.355 1 91.88 334 TYR A C 1
ATOM 2600 O O . TYR A 1 334 ? -2.396 -4.203 -6.145 1 91.88 334 TYR A O 1
ATOM 2608 N N . ALA A 1 335 ? -2.662 -2.086 -5.582 1 94.12 335 ALA A N 1
ATOM 2609 C CA . ALA A 1 335 ? -3.422 -2.342 -4.359 1 94.12 335 ALA A CA 1
ATOM 2610 C C . ALA A 1 335 ? -4.801 -1.693 -4.426 1 94.12 335 ALA A C 1
ATOM 2612 O O . ALA A 1 335 ? -4.922 -0.505 -4.734 1 94.12 335 ALA A O 1
ATOM 2613 N N . LYS A 1 336 ? -5.812 -2.492 -4.211 1 94.38 336 LYS A N 1
ATOM 2614 C CA . LYS A 1 336 ? -7.164 -1.958 -4.055 1 94.38 336 LYS A CA 1
ATOM 2615 C C . LYS A 1 336 ? -7.441 -1.571 -2.605 1 94.38 336 LYS A C 1
ATOM 2617 O O . LYS A 1 336 ? -7.238 -2.375 -1.693 1 94.38 336 LYS A O 1
ATOM 2622 N N . LEU A 1 337 ? -7.844 -0.383 -2.432 1 94.62 337 LEU A N 1
ATOM 2623 C CA . LEU A 1 337 ? -8.094 0.107 -1.08 1 94.62 337 LEU A CA 1
ATOM 2624 C C . LEU A 1 337 ? -9.289 1.05 -1.057 1 94.62 337 LEU A C 1
ATOM 2626 O O . LEU A 1 337 ? -9.844 1.388 -2.107 1 94.62 337 LEU A O 1
ATOM 2630 N N . ASN A 1 338 ? -9.688 1.357 0.157 1 93.75 338 ASN A N 1
ATOM 2631 C CA . ASN A 1 338 ? -10.805 2.275 0.347 1 93.75 338 ASN A CA 1
ATOM 2632 C C . ASN A 1 338 ? -10.32 3.711 0.537 1 93.75 338 ASN A C 1
ATOM 2634 O O . ASN A 1 338 ? -9.375 3.961 1.286 1 93.75 338 ASN A O 1
ATOM 2638 N N . THR A 1 339 ? -10.906 4.617 -0.207 1 90.56 339 THR A N 1
ATOM 2639 C CA . THR A 1 339 ? -10.727 6.051 -0.018 1 90.56 339 THR A CA 1
ATOM 2640 C C . THR A 1 339 ? -12.078 6.754 0.112 1 90.56 339 THR A C 1
ATOM 2642 O O . THR A 1 339 ? -13.117 6.164 -0.169 1 90.56 339 THR A O 1
ATOM 2645 N N . LYS A 1 340 ? -11.977 7.91 0.631 1 88.94 340 LYS A N 1
ATOM 2646 C CA . LYS A 1 340 ? -13.227 8.672 0.723 1 88.94 340 LYS A CA 1
ATOM 2647 C C . LYS A 1 340 ? -13.734 9.055 -0.663 1 88.94 340 LYS A C 1
ATOM 2649 O O . LYS A 1 340 ? -12.984 9.594 -1.479 1 88.94 340 LYS A O 1
ATOM 2654 N N . LYS A 1 341 ? -14.961 8.711 -0.875 1 83.81 341 LYS A N 1
ATOM 2655 C CA . LYS A 1 341 ? -15.602 9.188 -2.1 1 83.81 341 LYS A CA 1
ATOM 2656 C C . LYS A 1 341 ? -15.711 10.711 -2.102 1 83.81 341 LYS A C 1
ATOM 2658 O O . LYS A 1 341 ? -16.109 11.312 -1.102 1 83.81 341 LYS A O 1
ATOM 2663 N N . PRO A 1 342 ? -15.227 11.266 -3.221 1 80.94 342 PRO A N 1
ATOM 2664 C CA . PRO A 1 342 ? -15.406 12.719 -3.252 1 80.94 342 PRO A CA 1
ATOM 2665 C C . PRO A 1 342 ? -16.844 13.141 -3.014 1 80.94 342 PRO A C 1
ATOM 2667 O O . PRO A 1 342 ? -17.781 12.492 -3.512 1 80.94 342 PRO A O 1
ATOM 2670 N N . GLY A 1 343 ? -17 14.164 -2.172 1 75.25 343 GLY A N 1
ATOM 2671 C CA . GLY A 1 343 ? -18.328 14.617 -1.83 1 75.25 343 GLY A CA 1
ATOM 2672 C C . GLY A 1 343 ? -18.469 15.039 -0.379 1 75.25 343 GLY A C 1
ATOM 2673 O O . GLY A 1 343 ? -17.469 15.32 0.286 1 75.25 343 GLY A O 1
ATOM 2674 N N . MET A 1 344 ? -19.719 15.039 0.086 1 72.06 344 MET A N 1
ATOM 2675 C CA . MET A 1 344 ? -20.016 15.672 1.369 1 72.06 344 MET A CA 1
ATOM 2676 C C . MET A 1 344 ? -19.969 14.648 2.5 1 72.06 344 MET A C 1
ATOM 2678 O O . MET A 1 344 ? -19.703 15 3.648 1 72.06 344 MET A O 1
ATOM 2682 N N . PHE A 1 345 ? -20.078 13.406 2.113 1 75.44 345 PHE A N 1
ATOM 2683 C CA . PHE A 1 345 ? -20.219 12.414 3.168 1 75.44 345 PHE A CA 1
ATOM 2684 C C . PHE A 1 345 ? -18.953 11.57 3.299 1 75.44 345 PHE A C 1
ATOM 2686 O O . PHE A 1 345 ? -18.188 11.461 2.348 1 75.44 345 PHE A O 1
ATOM 2693 N N . LEU A 1 346 ? -18.844 11.125 4.508 1 83 346 LEU A N 1
ATOM 2694 C CA . LEU A 1 346 ? -17.734 10.219 4.773 1 83 346 LEU A CA 1
ATOM 2695 C C . LEU A 1 346 ? -18.094 8.797 4.344 1 83 346 LEU A C 1
ATOM 2697 O O . LEU A 1 346 ? -18.438 7.957 5.18 1 83 346 LEU A O 1
ATOM 2701 N N . ARG A 1 347 ? -18.016 8.562 3.074 1 86.25 347 ARG A N 1
ATOM 2702 C CA . ARG A 1 347 ? -18.312 7.246 2.52 1 86.25 347 ARG A CA 1
ATOM 2703 C C . ARG A 1 347 ? -17.094 6.68 1.785 1 86.25 347 ARG A C 1
ATOM 2705 O O . ARG A 1 347 ? -16.469 7.371 0.985 1 86.25 347 ARG A O 1
ATOM 2712 N N . PRO A 1 348 ? -16.859 5.492 2.139 1 92.06 348 PRO A N 1
ATOM 2713 C CA . PRO A 1 348 ? -15.727 4.871 1.454 1 92.06 348 PRO A CA 1
ATOM 2714 C C . PRO A 1 348 ? -16.062 4.418 0.036 1 92.06 348 PRO A C 1
ATOM 2716 O O . PRO A 1 348 ? -17.219 4.086 -0.25 1 92.06 348 PRO A O 1
ATOM 2719 N N . GLU A 1 349 ? -15.156 4.512 -0.761 1 89.75 349 GLU A N 1
ATOM 2720 C CA . GLU A 1 349 ? -15.203 3.99 -2.123 1 89.75 349 GLU A CA 1
ATOM 2721 C C . GLU A 1 349 ? -13.906 3.283 -2.494 1 89.75 349 GLU A C 1
ATOM 2723 O O . GLU A 1 349 ? -12.82 3.725 -2.109 1 89.75 349 GLU A O 1
ATOM 2728 N N . GLU A 1 350 ? -14.133 2.238 -3.248 1 89.88 350 GLU A N 1
ATOM 2729 C CA . GLU A 1 350 ? -12.953 1.472 -3.643 1 89.88 350 GLU A CA 1
ATOM 2730 C C . GLU A 1 350 ? -12.148 2.209 -4.707 1 89.88 350 GLU A C 1
ATOM 2732 O O . GLU A 1 350 ? -12.711 2.779 -5.641 1 89.88 350 GLU A O 1
ATOM 2737 N N . SER A 1 351 ? -10.883 2.266 -4.469 1 88.69 351 SER A N 1
ATOM 2738 C CA . SER A 1 351 ? -9.922 2.82 -5.414 1 88.69 351 SER A CA 1
ATOM 2739 C C . SER A 1 351 ? -8.672 1.954 -5.508 1 88.69 351 SER A C 1
ATOM 2741 O O . SER A 1 351 ? -8.648 0.825 -5.012 1 88.69 351 SER A O 1
ATOM 2743 N N . GLU A 1 352 ? -7.676 2.443 -6.34 1 88 352 GLU A N 1
ATOM 2744 C CA . GLU A 1 352 ? -6.484 1.625 -6.523 1 88 352 GLU A CA 1
ATOM 2745 C C . GLU A 1 352 ? -5.219 2.482 -6.512 1 88 352 GLU A C 1
ATOM 2747 O O . GLU A 1 352 ? -5.215 3.598 -7.039 1 88 352 GLU A O 1
ATOM 2752 N N . LEU A 1 353 ? -4.27 2.012 -5.766 1 84.12 353 LEU A N 1
ATOM 2753 C CA . LEU A 1 353 ? -2.895 2.459 -5.945 1 84.12 353 LEU A CA 1
ATOM 2754 C C . LEU A 1 353 ? -2.18 1.608 -6.992 1 84.12 353 LEU A C 1
ATOM 2756 O O . LEU A 1 353 ? -2.086 0.387 -6.844 1 84.12 353 LEU A O 1
ATOM 2760 N N . ASP A 1 354 ? -1.664 2.303 -7.969 1 85.19 354 ASP A N 1
ATOM 2761 C CA . ASP A 1 354 ? -1.224 1.461 -9.078 1 85.19 354 ASP A CA 1
ATOM 2762 C C . ASP A 1 354 ? 0.189 1.831 -9.516 1 85.19 354 ASP A C 1
ATOM 2764 O O . ASP A 1 354 ? 0.572 3.002 -9.477 1 85.19 354 ASP A O 1
ATOM 2768 N N . LEU A 1 355 ? 0.915 0.874 -9.734 1 79.69 355 LEU A N 1
ATOM 2769 C CA . LEU A 1 355 ? 2.191 0.928 -10.438 1 79.69 355 LEU A CA 1
ATOM 2770 C C . LEU A 1 355 ? 2.164 0.039 -11.68 1 79.69 355 LEU A C 1
ATOM 2772 O O . LEU A 1 355 ? 2.111 -1.188 -11.562 1 79.69 355 LEU A O 1
ATOM 2776 N N . THR A 1 356 ? 2.1 0.687 -12.789 1 70.69 356 THR A N 1
ATOM 2777 C CA . THR A 1 356 ? 2.17 -0.027 -14.062 1 70.69 356 THR A CA 1
ATOM 2778 C C . THR A 1 356 ? 3.561 0.096 -14.672 1 70.69 356 THR A C 1
ATOM 2780 O O . THR A 1 356 ? 4.043 1.204 -14.914 1 70.69 356 THR A O 1
ATOM 2783 N N . TYR A 1 357 ? 4.172 -0.972 -14.898 1 70 357 TYR A N 1
ATOM 2784 C CA . TYR A 1 357 ? 5.566 -1.003 -15.328 1 70 357 TYR A CA 1
ATOM 2785 C C . TYR A 1 357 ? 5.746 -0.305 -16.672 1 70 357 TYR A C 1
ATOM 2787 O O . TYR A 1 357 ? 6.719 0.427 -16.875 1 70 357 TYR A O 1
ATOM 2795 N N . GLY A 1 358 ? 4.844 -0.602 -17.594 1 69.12 358 GLY A N 1
ATOM 2796 C CA . GLY A 1 358 ? 4.941 0.058 -18.891 1 69.12 358 GLY A CA 1
ATOM 2797 C C . GLY A 1 358 ? 4.898 1.571 -18.797 1 69.12 358 GLY A C 1
ATOM 2798 O O . GLY A 1 358 ? 5.539 2.268 -19.578 1 69.12 358 GLY A O 1
ATOM 2799 N N . SER A 1 359 ? 4.184 2.121 -17.844 1 68.81 359 SER A N 1
ATOM 2800 C CA . SER A 1 359 ? 4.051 3.562 -17.656 1 68.81 359 SER A CA 1
ATOM 2801 C C . SER A 1 359 ? 5.246 4.141 -16.906 1 68.81 359 SER A C 1
ATOM 2803 O O . SER A 1 359 ? 5.703 5.246 -17.203 1 68.81 359 SER A O 1
ATOM 2805 N N . ARG A 1 360 ? 5.793 3.387 -16.016 1 70.62 360 ARG A N 1
ATOM 2806 C CA . ARG A 1 360 ? 6.887 3.871 -15.18 1 70.62 360 ARG A CA 1
ATOM 2807 C C . ARG A 1 360 ? 8.234 3.674 -15.875 1 70.62 360 ARG A C 1
ATOM 2809 O O . ARG A 1 360 ? 9.133 4.5 -15.734 1 70.62 360 ARG A O 1
ATOM 2816 N N . TYR A 1 361 ? 8.305 2.533 -16.547 1 68.75 361 TYR A N 1
ATOM 2817 C CA . TYR A 1 361 ? 9.562 2.197 -17.203 1 68.75 361 TYR A CA 1
ATOM 2818 C C . TYR A 1 361 ? 9.406 2.184 -18.719 1 68.75 361 TYR A C 1
ATOM 2820 O O . TYR A 1 361 ? 9.648 1.161 -19.375 1 68.75 361 TYR A O 1
ATOM 2828 N N . LYS A 1 362 ? 8.875 3.178 -19.266 1 66.12 362 LYS A N 1
ATOM 2829 C CA . LYS A 1 362 ? 8.531 3.311 -20.688 1 66.12 362 LYS A CA 1
ATOM 2830 C C . LYS A 1 362 ? 9.734 3.002 -21.578 1 66.12 362 LYS A C 1
ATOM 2832 O O . LYS A 1 362 ? 9.594 2.377 -22.625 1 66.12 362 LYS A O 1
ATOM 2837 N N . ASP A 1 363 ? 10.828 3.318 -21.172 1 65.81 363 ASP A N 1
ATOM 2838 C CA . ASP A 1 363 ? 11.984 3.232 -22.062 1 65.81 363 ASP A CA 1
ATOM 2839 C C . ASP A 1 363 ? 12.797 1.97 -21.781 1 65.81 363 ASP A C 1
ATOM 2841 O O . ASP A 1 363 ? 13.906 1.813 -22.297 1 65.81 363 ASP A O 1
ATOM 2845 N N . VAL A 1 364 ? 12.156 1.099 -21.031 1 66.94 364 VAL A N 1
ATOM 2846 C CA . VAL A 1 364 ? 12.938 -0.094 -20.719 1 66.94 364 VAL A CA 1
ATOM 2847 C C . VAL A 1 364 ? 12.234 -1.332 -21.266 1 66.94 364 VAL A C 1
ATOM 2849 O O . VAL A 1 364 ? 11.055 -1.565 -20.969 1 66.94 364 VAL A O 1
ATOM 2852 N N . LYS A 1 365 ? 12.859 -1.952 -22.281 1 67.94 365 LYS A N 1
ATOM 2853 C CA . LYS A 1 365 ? 12.328 -3.227 -22.75 1 67.94 365 LYS A CA 1
ATOM 2854 C C . LYS A 1 365 ? 12.531 -4.328 -21.719 1 67.94 365 LYS A C 1
ATOM 2856 O O . LYS A 1 365 ? 13.656 -4.582 -21.281 1 67.94 365 LYS A O 1
ATOM 2861 N N . LEU A 1 366 ? 11.461 -4.848 -21.328 1 69.12 366 LEU A N 1
ATOM 2862 C CA . LEU A 1 366 ? 11.57 -5.965 -20.391 1 69.12 366 LEU A CA 1
ATOM 2863 C C . LEU A 1 366 ? 12.062 -7.219 -21.109 1 69.12 366 LEU A C 1
ATOM 2865 O O . LEU A 1 366 ? 11.508 -7.605 -22.141 1 69.12 366 LEU A O 1
ATOM 2869 N N . PRO A 1 367 ? 13.156 -7.73 -20.594 1 71.88 367 PRO A N 1
ATOM 2870 C CA . PRO A 1 367 ? 13.641 -8.953 -21.234 1 71.88 367 PRO A CA 1
ATOM 2871 C C . PRO A 1 367 ? 12.602 -10.078 -21.219 1 71.88 367 PRO A C 1
ATOM 2873 O O . PRO A 1 367 ? 11.797 -10.164 -20.281 1 71.88 367 PRO A O 1
ATOM 2876 N N . ASP A 1 368 ? 12.672 -10.789 -22.25 1 79.31 368 ASP A N 1
ATOM 2877 C CA . ASP A 1 368 ? 11.828 -11.977 -22.312 1 79.31 368 ASP A CA 1
ATOM 2878 C C . ASP A 1 368 ? 12.258 -13.008 -21.266 1 79.31 368 ASP A C 1
ATOM 2880 O O . ASP A 1 368 ? 13.422 -13.047 -20.875 1 79.31 368 ASP A O 1
ATOM 2884 N N . ALA A 1 369 ? 11.383 -13.766 -20.844 1 83.38 369 ALA A N 1
ATOM 2885 C CA . ALA A 1 369 ? 11.617 -14.758 -19.797 1 83.38 369 ALA A CA 1
ATOM 2886 C C . ALA A 1 369 ? 12.734 -15.719 -20.188 1 83.38 369 ALA A C 1
ATOM 2888 O O . ALA A 1 369 ? 13.633 -15.992 -19.391 1 83.38 369 ALA A O 1
ATOM 2889 N N . TYR A 1 370 ? 12.742 -16.156 -21.406 1 81.75 370 TYR A N 1
ATOM 2890 C CA . TYR A 1 370 ? 13.75 -17.109 -21.875 1 81.75 370 TYR A CA 1
ATOM 2891 C C . TYR A 1 370 ? 15.125 -16.453 -21.922 1 81.75 370 TYR A C 1
ATOM 2893 O O . TYR A 1 370 ? 16.125 -17.062 -21.547 1 81.75 370 TYR A O 1
ATOM 2901 N N . GLU A 1 371 ? 15.086 -15.258 -22.359 1 79.81 371 GLU A N 1
ATOM 2902 C CA . GLU A 1 371 ? 16.344 -14.523 -22.438 1 79.81 371 GLU A CA 1
ATOM 2903 C C . GLU A 1 371 ? 16.984 -14.391 -21.062 1 79.81 371 GLU A C 1
ATOM 2905 O O . GLU A 1 371 ? 18.188 -14.633 -20.906 1 79.81 371 GLU A O 1
ATOM 2910 N N . ARG A 1 372 ? 16.203 -14.172 -20.219 1 84.44 372 ARG A N 1
ATOM 2911 C CA . ARG A 1 372 ? 16.688 -13.992 -18.859 1 84.44 372 ARG A CA 1
ATOM 2912 C C . ARG A 1 372 ? 17.219 -15.305 -18.281 1 84.44 372 ARG A C 1
ATOM 2914 O O . ARG A 1 372 ? 18.281 -15.336 -17.656 1 84.44 372 ARG A O 1
ATOM 2921 N N . LEU A 1 373 ? 16.5 -16.312 -18.531 1 87.38 373 LEU A N 1
ATOM 2922 C CA . LEU A 1 373 ? 16.891 -17.609 -17.984 1 87.38 373 LEU A CA 1
ATOM 2923 C C . LEU A 1 373 ? 18.172 -18.109 -18.625 1 87.38 373 LEU A C 1
ATOM 2925 O O . LEU A 1 373 ? 19.031 -18.688 -17.953 1 87.38 373 LEU A O 1
ATOM 2929 N N . LEU A 1 374 ? 18.234 -17.844 -19.859 1 85.38 374 LEU A N 1
ATOM 2930 C CA . LEU A 1 374 ? 19.453 -18.25 -20.547 1 85.38 374 LEU A CA 1
ATOM 2931 C C . LEU A 1 374 ? 20.672 -17.5 -20.016 1 85.38 374 LEU A C 1
ATOM 2933 O O . LEU A 1 374 ? 21.75 -18.078 -19.844 1 85.38 374 LEU A O 1
ATOM 2937 N N . LEU A 1 375 ? 20.484 -16.25 -19.75 1 83.81 375 LEU A N 1
ATOM 2938 C CA . LEU A 1 375 ? 21.562 -15.461 -19.141 1 83.81 375 LEU A CA 1
ATOM 2939 C C . LEU A 1 375 ? 21.922 -16 -17.766 1 83.81 375 LEU A C 1
ATOM 2941 O O . LEU A 1 375 ? 23.094 -16.031 -17.391 1 83.81 375 LEU A O 1
ATOM 2945 N N . ASP A 1 376 ? 20.953 -16.406 -17.047 1 87.12 376 ASP A N 1
ATOM 2946 C CA . ASP A 1 376 ? 21.188 -17 -15.742 1 87.12 376 ASP A CA 1
ATOM 2947 C C . ASP A 1 376 ? 22.047 -18.266 -15.859 1 87.12 376 ASP A C 1
ATOM 2949 O O . ASP A 1 376 ? 22.938 -18.5 -15.031 1 87.12 376 ASP A O 1
ATOM 2953 N N . VAL A 1 377 ? 21.75 -19.031 -16.844 1 87.5 377 VAL A N 1
ATOM 2954 C CA . VAL A 1 377 ? 22.531 -20.25 -17.062 1 87.5 377 VAL A CA 1
ATOM 2955 C C . VAL A 1 377 ? 23.984 -19.891 -17.359 1 87.5 377 VAL A C 1
ATOM 2957 O O . VAL A 1 377 ? 24.906 -20.484 -16.781 1 87.5 377 VAL A O 1
ATOM 2960 N N . ILE A 1 378 ? 24.141 -18.875 -18.188 1 84.19 378 ILE A N 1
ATOM 2961 C CA . ILE A 1 378 ? 25.484 -18.453 -18.578 1 84.19 378 ILE A CA 1
ATOM 2962 C C . ILE A 1 378 ? 26.234 -17.938 -17.359 1 84.19 378 ILE A C 1
ATOM 2964 O O . ILE A 1 378 ? 27.422 -18.203 -17.203 1 84.19 378 ILE A O 1
ATOM 2968 N N . CYS A 1 379 ? 25.5 -17.344 -16.453 1 84.62 379 CYS A N 1
ATOM 2969 C CA . CYS A 1 379 ? 26.109 -16.75 -15.281 1 84.62 379 CYS A CA 1
ATOM 2970 C C . CYS A 1 379 ? 26.203 -17.75 -14.141 1 84.62 379 CYS A C 1
ATOM 2972 O O . CYS A 1 379 ? 26.766 -17.438 -13.086 1 84.62 379 CYS A O 1
ATOM 2974 N N . GLY A 1 380 ? 25.672 -18.891 -14.312 1 86.19 380 GLY A N 1
ATOM 2975 C CA . GLY A 1 380 ? 25.719 -19.922 -13.281 1 86.19 380 GLY A CA 1
ATOM 2976 C C . GLY A 1 380 ? 24.766 -19.672 -12.133 1 86.19 380 GLY A C 1
ATOM 2977 O O . GLY A 1 380 ? 25.031 -20.047 -10.992 1 86.19 380 GLY A O 1
ATOM 2978 N N . ASN A 1 381 ? 23.734 -18.922 -12.398 1 87.94 381 ASN A N 1
ATOM 2979 C CA . ASN A 1 381 ? 22.719 -18.609 -11.391 1 87.94 381 ASN A CA 1
ATOM 2980 C C . ASN A 1 381 ? 21.531 -19.562 -11.477 1 87.94 381 ASN A C 1
ATOM 2982 O O . ASN A 1 381 ? 20.781 -19.547 -12.453 1 87.94 381 ASN A O 1
ATOM 2986 N N . GLN A 1 382 ? 21.297 -20.344 -10.461 1 91.31 382 GLN A N 1
ATOM 2987 C CA . GLN A 1 382 ? 20.266 -21.375 -10.492 1 91.31 382 GLN A CA 1
ATOM 2988 C C . GLN A 1 382 ? 19 -20.922 -9.758 1 91.31 382 GLN A C 1
ATOM 2990 O O . GLN A 1 382 ? 18.094 -21.719 -9.523 1 91.31 382 GLN A O 1
ATOM 2995 N N . MET A 1 383 ? 18.906 -19.703 -9.367 1 87.88 383 MET A N 1
ATOM 2996 C CA . MET A 1 383 ? 17.828 -19.188 -8.523 1 87.88 383 MET A CA 1
ATOM 2997 C C . MET A 1 383 ? 16.469 -19.406 -9.164 1 87.88 383 MET A C 1
ATOM 2999 O O . MET A 1 383 ? 15.5 -19.719 -8.477 1 87.88 383 MET A O 1
ATOM 3003 N N . HIS A 1 384 ? 16.453 -19.359 -10.445 1 90.06 384 HIS A N 1
ATOM 3004 C CA . HIS A 1 384 ? 15.18 -19.406 -11.148 1 90.06 384 HIS A CA 1
ATOM 3005 C C . HIS A 1 384 ? 14.992 -20.75 -11.844 1 90.06 384 HIS A C 1
ATOM 3007 O O . HIS A 1 384 ? 14.305 -20.828 -12.867 1 90.06 384 HIS A O 1
ATOM 3013 N N . PHE A 1 385 ? 15.672 -21.719 -11.367 1 93.12 385 PHE A N 1
ATOM 3014 C CA . PHE A 1 385 ? 15.547 -23.078 -11.875 1 93.12 385 PHE A CA 1
ATOM 3015 C C . PHE A 1 385 ? 15.133 -24.047 -10.766 1 93.12 385 PHE A C 1
ATOM 3017 O O . PHE A 1 385 ? 15.57 -23.906 -9.617 1 93.12 385 PHE A O 1
ATOM 3024 N N . VAL A 1 386 ? 14.352 -24.969 -11.133 1 94 386 VAL A N 1
ATOM 3025 C CA . VAL A 1 386 ? 13.766 -25.875 -10.156 1 94 386 VAL A CA 1
ATOM 3026 C C . VAL A 1 386 ? 14.797 -26.906 -9.719 1 94 386 VAL A C 1
ATOM 3028 O O . VAL A 1 386 ? 15.438 -27.547 -10.562 1 94 386 VAL A O 1
ATOM 3031 N N . ARG A 1 387 ? 15.008 -27.016 -8.422 1 94.5 387 ARG A N 1
ATOM 3032 C CA . ARG A 1 387 ? 15.922 -28 -7.879 1 94.5 387 ARG A CA 1
ATOM 3033 C C . ARG A 1 387 ? 15.242 -29.375 -7.77 1 94.5 387 ARG A C 1
ATOM 3035 O O . ARG A 1 387 ? 14.016 -29.453 -7.746 1 94.5 387 ARG A O 1
ATOM 3042 N N . SER A 1 388 ? 16.016 -30.391 -7.648 1 94.44 388 SER A N 1
ATOM 3043 C CA . SER A 1 388 ? 15.492 -31.75 -7.672 1 94.44 388 SER A CA 1
ATOM 3044 C C . SER A 1 388 ? 14.539 -32 -6.508 1 94.44 388 SER A C 1
ATOM 3046 O O . SER A 1 388 ? 13.508 -32.656 -6.68 1 94.44 388 SER A O 1
ATOM 3048 N N . ASP A 1 389 ? 14.852 -31.547 -5.336 1 95.69 389 ASP A N 1
ATOM 3049 C CA . ASP A 1 389 ? 13.992 -31.781 -4.184 1 95.69 389 ASP A CA 1
ATOM 3050 C C . ASP A 1 389 ? 12.703 -30.969 -4.277 1 95.69 389 ASP A C 1
ATOM 3052 O O . ASP A 1 389 ? 11.648 -31.391 -3.793 1 95.69 389 ASP A O 1
ATOM 3056 N N . GLU A 1 390 ? 12.797 -29.812 -4.879 1 95.81 390 GLU A N 1
ATOM 3057 C CA . GLU A 1 390 ? 11.602 -29.031 -5.156 1 95.81 390 GLU A CA 1
ATOM 3058 C C . GLU A 1 390 ? 10.648 -29.766 -6.086 1 95.81 390 GLU A C 1
ATOM 3060 O O . GLU A 1 390 ? 9.445 -29.812 -5.84 1 95.81 390 GLU A O 1
ATOM 3065 N N . LEU A 1 391 ? 11.234 -30.297 -7.074 1 95.81 391 LEU A N 1
ATOM 3066 C CA . LEU A 1 391 ? 10.461 -31.047 -8.062 1 95.81 391 LEU A CA 1
ATOM 3067 C C . LEU A 1 391 ? 9.797 -32.25 -7.422 1 95.81 391 LEU A C 1
ATOM 3069 O O . LEU A 1 391 ? 8.625 -32.531 -7.688 1 95.81 391 LEU A O 1
ATOM 3073 N N . ARG A 1 392 ? 10.508 -32.938 -6.609 1 97 392 ARG A N 1
ATOM 3074 C CA . ARG A 1 392 ? 9.977 -34.125 -5.918 1 97 392 ARG A CA 1
ATOM 3075 C C . ARG A 1 392 ? 8.766 -33.75 -5.07 1 97 392 ARG A C 1
ATOM 3077 O O . ARG A 1 392 ? 7.73 -34.406 -5.125 1 97 392 ARG A O 1
ATOM 3084 N N . GLU A 1 393 ? 8.906 -32.688 -4.324 1 97.94 393 GLU A N 1
ATOM 3085 C CA . GLU A 1 393 ? 7.809 -32.25 -3.467 1 97.94 393 GLU A CA 1
ATOM 3086 C C . GLU A 1 393 ? 6.613 -31.781 -4.293 1 97.94 393 GLU A C 1
ATOM 3088 O O . GLU A 1 393 ? 5.465 -32.031 -3.92 1 97.94 393 GLU A O 1
ATOM 3093 N N . ALA A 1 394 ? 6.867 -31.141 -5.359 1 97.31 394 ALA A N 1
ATOM 3094 C CA . ALA A 1 394 ? 5.789 -30.703 -6.238 1 97.31 394 ALA A CA 1
ATOM 3095 C C . ALA A 1 394 ? 4.973 -31.875 -6.754 1 97.31 394 ALA A C 1
ATOM 3097 O O . ALA A 1 394 ? 3.742 -31.828 -6.758 1 97.31 394 ALA A O 1
ATOM 3098 N N . TRP A 1 395 ? 5.672 -32.938 -7.176 1 97.69 395 TRP A N 1
ATOM 3099 C CA . TRP A 1 395 ? 4.992 -34.094 -7.691 1 97.69 395 TRP A CA 1
ATOM 3100 C C . TRP A 1 395 ? 4.297 -34.875 -6.57 1 97.69 395 TRP A C 1
ATOM 3102 O O . TRP A 1 395 ? 3.232 -35.469 -6.777 1 97.69 395 TRP A O 1
ATOM 3112 N N . ARG A 1 396 ? 4.922 -34.875 -5.395 1 98.19 396 ARG A N 1
ATOM 3113 C CA . ARG A 1 396 ? 4.273 -35.531 -4.254 1 98.19 396 ARG A CA 1
ATOM 3114 C C . ARG A 1 396 ? 2.887 -34.938 -4.012 1 98.19 396 ARG A C 1
ATOM 3116 O O . ARG A 1 396 ? 1.947 -35.656 -3.678 1 98.19 396 ARG A O 1
ATOM 3123 N N . ILE A 1 397 ? 2.707 -33.688 -4.215 1 98.44 397 ILE A N 1
ATOM 3124 C CA . ILE A 1 397 ? 1.485 -32.969 -3.926 1 98.44 397 ILE A CA 1
ATOM 3125 C C . ILE A 1 397 ? 0.414 -33.312 -4.957 1 98.44 397 ILE A C 1
ATOM 3127 O O . ILE A 1 397 ? -0.76 -33.469 -4.613 1 98.44 397 ILE A O 1
ATOM 3131 N N . PHE A 1 398 ? 0.768 -33.562 -6.234 1 98.25 398 PHE A N 1
ATOM 3132 C CA . PHE A 1 398 ? -0.241 -33.594 -7.285 1 98.25 398 PHE A CA 1
ATOM 3133 C C . PHE A 1 398 ? -0.423 -35.031 -7.805 1 98.25 398 PHE A C 1
ATOM 3135 O O . PHE A 1 398 ? -1.446 -35.344 -8.414 1 98.25 398 PHE A O 1
ATOM 3142 N N . THR A 1 399 ? 0.585 -35.969 -7.66 1 98 399 THR A N 1
ATOM 3143 C CA . THR A 1 399 ? 0.576 -37.281 -8.281 1 98 399 THR A CA 1
ATOM 3144 C C . THR A 1 399 ? -0.654 -38.094 -7.848 1 98 399 THR A C 1
ATOM 3146 O O . THR A 1 399 ? -1.356 -38.656 -8.68 1 98 399 THR A O 1
ATOM 3149 N N . PRO A 1 400 ? -0.96 -38.094 -6.52 1 98.12 400 PRO A N 1
ATOM 3150 C CA . PRO A 1 400 ? -2.148 -38.844 -6.129 1 98.12 400 PRO A CA 1
ATOM 3151 C C . PRO A 1 400 ? -3.422 -38.344 -6.809 1 98.12 400 PRO A C 1
ATOM 3153 O O . PRO A 1 400 ? -4.266 -39.156 -7.219 1 98.12 400 PRO A O 1
ATOM 3156 N N . LEU A 1 401 ? -3.594 -37.094 -6.922 1 97.75 401 LEU A N 1
ATOM 3157 C CA . LEU A 1 401 ? -4.742 -36.5 -7.594 1 97.75 401 LEU A CA 1
ATOM 3158 C C . LEU A 1 401 ? -4.797 -36.906 -9.062 1 97.75 401 LEU A C 1
ATOM 3160 O O . LEU A 1 401 ? -5.844 -37.344 -9.555 1 97.75 401 LEU A O 1
ATOM 3164 N N . LEU A 1 402 ? -3.654 -36.812 -9.703 1 97.19 402 LEU A N 1
ATOM 3165 C CA . LEU A 1 402 ? -3.572 -37.125 -11.125 1 97.19 402 LEU A CA 1
ATOM 3166 C C . LEU A 1 402 ? -3.926 -38.594 -11.375 1 97.19 402 LEU A C 1
ATOM 3168 O O . LEU A 1 402 ? -4.66 -38.906 -12.312 1 97.19 402 LEU A O 1
ATOM 3172 N N . HIS A 1 403 ? -3.438 -39.469 -10.562 1 97.31 403 HIS A N 1
ATOM 3173 C CA . HIS A 1 403 ? -3.746 -40.906 -10.68 1 97.31 403 HIS A CA 1
ATOM 3174 C C . HIS A 1 403 ? -5.234 -41.156 -10.469 1 97.31 403 HIS A C 1
ATOM 3176 O O . HIS A 1 403 ? -5.836 -41.969 -11.18 1 97.31 403 HIS A O 1
ATOM 3182 N N . GLN A 1 404 ? -5.812 -40.438 -9.547 1 97.31 404 GLN A N 1
ATOM 3183 C CA . GLN A 1 404 ? -7.238 -40.594 -9.289 1 97.31 404 GLN A CA 1
ATOM 3184 C C . GLN A 1 404 ? -8.07 -40.125 -10.477 1 97.31 404 GLN A C 1
ATOM 3186 O O . GLN A 1 404 ? -9.039 -40.781 -10.859 1 97.31 404 GLN A O 1
ATOM 3191 N N . ILE A 1 405 ? -7.719 -39.031 -11.031 1 96.25 405 ILE A N 1
ATOM 3192 C CA . ILE A 1 405 ? -8.414 -38.5 -12.195 1 96.25 405 ILE A CA 1
ATOM 3193 C C . ILE A 1 405 ? -8.344 -39.5 -13.352 1 96.25 405 ILE A C 1
ATOM 3195 O O . ILE A 1 405 ? -9.344 -39.719 -14.031 1 96.25 405 ILE A O 1
ATOM 3199 N N . GLU A 1 406 ? -7.176 -40.094 -13.562 1 94.69 406 GLU A N 1
ATOM 3200 C CA . GLU A 1 406 ? -6.953 -41 -14.672 1 94.69 406 GLU A CA 1
ATOM 3201 C C . GLU A 1 406 ? -7.668 -42.344 -14.438 1 94.69 406 GLU A C 1
ATOM 3203 O O . GLU A 1 406 ? -8.086 -43 -15.391 1 94.69 406 GLU A O 1
ATOM 3208 N N . GLN A 1 407 ? -7.797 -42.719 -13.203 1 95.31 407 GLN A N 1
ATOM 3209 C CA . GLN A 1 407 ? -8.469 -43.969 -12.859 1 95.31 407 GLN A CA 1
ATOM 3210 C C . GLN A 1 407 ? -9.984 -43.812 -12.984 1 95.31 407 GLN A C 1
ATOM 3212 O O . GLN A 1 407 ? -10.656 -44.719 -13.523 1 95.31 407 GLN A O 1
ATOM 3217 N N . ARG A 1 408 ? -10.461 -42.719 -12.539 1 94.56 408 ARG A N 1
ATOM 3218 C CA . ARG A 1 408 ? -11.906 -42.531 -12.516 1 94.56 408 ARG A CA 1
ATOM 3219 C C . ARG A 1 408 ? -12.438 -42.156 -13.891 1 94.56 408 ARG A C 1
ATOM 3221 O O . ARG A 1 408 ? -13.539 -42.531 -14.273 1 94.56 408 ARG A O 1
ATOM 3228 N N . ARG A 1 409 ? -11.719 -41.406 -14.602 1 93.31 409 ARG A N 1
ATOM 3229 C CA . ARG A 1 409 ? -12.031 -40.969 -15.953 1 93.31 409 ARG A CA 1
ATOM 3230 C C . ARG A 1 409 ? -13.406 -40.312 -16 1 93.31 409 ARG A C 1
ATOM 3232 O O . ARG A 1 409 ? -14.195 -40.562 -16.922 1 93.31 409 ARG A O 1
ATOM 3239 N N . GLU A 1 410 ? -13.703 -39.562 -14.961 1 94.25 410 GLU A N 1
ATOM 3240 C CA . GLU A 1 410 ? -14.953 -38.812 -14.945 1 94.25 410 GLU A CA 1
ATOM 3241 C C . GLU A 1 410 ? -14.891 -37.625 -15.898 1 94.25 410 GLU A C 1
ATOM 3243 O O . GLU A 1 410 ? -13.875 -36.906 -15.961 1 94.25 410 GLU A O 1
ATOM 3248 N N . PRO A 1 411 ? -15.953 -37.469 -16.656 1 94.62 411 PRO A N 1
ATOM 3249 C CA . PRO A 1 411 ? -15.945 -36.344 -17.578 1 94.62 411 PRO A CA 1
ATOM 3250 C C . PRO A 1 411 ? -15.898 -35 -16.844 1 94.62 411 PRO A C 1
ATOM 3252 O O . PRO A 1 411 ? -16.656 -34.781 -15.898 1 94.62 411 PRO A O 1
ATOM 3255 N N . PRO A 1 412 ? -14.953 -34.125 -17.281 1 96 412 PRO A N 1
ATOM 3256 C CA . PRO A 1 412 ? -14.914 -32.781 -16.688 1 96 412 PRO A CA 1
ATOM 3257 C C . PRO A 1 412 ? -16.156 -31.953 -17.016 1 96 412 PRO A C 1
ATOM 3259 O O . PRO A 1 412 ? -16.906 -32.281 -17.938 1 96 412 PRO A O 1
ATOM 3262 N N . ILE A 1 413 ? -16.406 -30.906 -16.25 1 95.12 413 ILE A N 1
ATOM 3263 C CA . ILE A 1 413 ? -17.547 -30.016 -16.469 1 95.12 413 ILE A CA 1
ATOM 3264 C C . ILE A 1 413 ? -17.344 -29.234 -17.75 1 95.12 413 ILE A C 1
ATOM 3266 O O . ILE A 1 413 ? -16.328 -28.562 -17.922 1 95.12 413 ILE A O 1
ATOM 3270 N N . PRO A 1 414 ? -18.297 -29.344 -18.641 1 95.19 414 PRO A N 1
ATOM 3271 C CA . PRO A 1 414 ? -18.156 -28.562 -19.875 1 95.19 414 PRO A CA 1
ATOM 3272 C C . PRO A 1 414 ? -18.297 -27.062 -19.641 1 95.19 414 PRO A C 1
ATOM 3274 O O . PRO A 1 414 ? -19.109 -26.641 -18.812 1 95.19 414 PRO A O 1
ATOM 3277 N N . TYR A 1 415 ? -17.438 -26.266 -20.266 1 94.25 415 TYR A N 1
ATOM 3278 C CA . TYR A 1 415 ? -17.562 -24.812 -20.281 1 94.25 415 TYR A CA 1
ATOM 3279 C C . TYR A 1 415 ? -17.359 -24.25 -21.688 1 94.25 415 TYR A C 1
ATOM 3281 O O . TYR A 1 415 ? -16.547 -24.766 -22.453 1 94.25 415 TYR A O 1
ATOM 3289 N N . PRO A 1 416 ? -18.141 -23.234 -22.016 1 93.81 416 PRO A N 1
ATOM 3290 C CA . PRO A 1 416 ? -18.047 -22.688 -23.375 1 93.81 416 PRO A CA 1
ATOM 3291 C C . PRO A 1 416 ? -16.719 -21.953 -23.625 1 93.81 416 PRO A C 1
ATOM 3293 O O . PRO A 1 416 ? -16.219 -21.266 -22.719 1 93.81 416 PRO A O 1
ATOM 3296 N N . TYR A 1 417 ? -16.25 -22.125 -24.875 1 93.94 417 TYR A N 1
ATOM 3297 C CA . TYR A 1 417 ? -15.078 -21.375 -25.312 1 93.94 417 TYR A CA 1
ATOM 3298 C C . TYR A 1 417 ? -15.273 -19.875 -25.109 1 93.94 417 TYR A C 1
ATOM 3300 O O . TYR A 1 417 ? -16.312 -19.328 -25.469 1 93.94 417 TYR A O 1
ATOM 3308 N N . GLY A 1 418 ? -14.289 -19.25 -24.375 1 90 418 GLY A N 1
ATOM 3309 C CA . GLY A 1 418 ? -14.344 -17.812 -24.156 1 90 418 GLY A CA 1
ATOM 3310 C C . GLY A 1 418 ? -15.055 -17.422 -22.875 1 90 418 GLY A C 1
ATOM 3311 O O . GLY A 1 418 ? -15.242 -16.234 -22.594 1 90 418 GLY A O 1
ATOM 3312 N N . ARG A 1 419 ? -15.461 -18.25 -22.172 1 77.75 419 ARG A N 1
ATOM 3313 C CA . ARG A 1 419 ? -16.219 -17.984 -20.953 1 77.75 419 ARG A CA 1
ATOM 3314 C C . ARG A 1 419 ? -15.375 -17.234 -19.922 1 77.75 419 ARG A C 1
ATOM 3316 O O . ARG A 1 419 ? -14.172 -17.469 -19.812 1 77.75 419 ARG A O 1
ATOM 3323 N N . CYS A 1 420 ? -16.062 -16.172 -19.438 1 69.06 420 CYS A N 1
ATOM 3324 C CA . CYS A 1 420 ? -15.453 -15.43 -18.344 1 69.06 420 CYS A CA 1
ATOM 3325 C C . CYS A 1 420 ? -15.734 -16.109 -17 1 69.06 420 CYS A C 1
ATOM 3327 O O . CYS A 1 420 ? -16.859 -16.562 -16.766 1 69.06 420 CYS A O 1
ATOM 3329 N N . GLN A 1 421 ? -14.766 -16.469 -16.453 1 59.91 421 GLN A N 1
ATOM 3330 C CA . GLN A 1 421 ? -14.992 -17.047 -15.125 1 59.91 421 GLN A CA 1
ATOM 3331 C C . GLN A 1 421 ? -15.219 -15.945 -14.086 1 59.91 421 GLN A C 1
ATOM 3333 O O . GLN A 1 421 ? -14.344 -15.109 -13.859 1 59.91 421 GLN A O 1
ATOM 3338 N N . ARG A 1 422 ? -16.438 -15.375 -13.969 1 52.53 422 ARG A N 1
ATOM 3339 C CA . ARG A 1 422 ? -16.719 -14.398 -12.922 1 52.53 422 ARG A CA 1
ATOM 3340 C C . ARG A 1 422 ? -16.297 -14.93 -11.555 1 52.53 422 ARG A C 1
ATOM 3342 O O . ARG A 1 422 ? -16.375 -16.125 -11.297 1 52.53 422 ARG A O 1
ATOM 3349 N N . GLU A 1 423 ? -15.82 -14.172 -10.617 1 44.56 423 GLU A N 1
ATOM 3350 C CA . GLU A 1 423 ? -15.445 -14.305 -9.211 1 44.56 423 GLU A CA 1
ATOM 3351 C C . GLU A 1 423 ? -16.625 -14.781 -8.367 1 44.56 423 GLU A C 1
ATOM 3353 O O . GLU A 1 423 ? -17.734 -14.281 -8.508 1 44.56 423 GLU A O 1
ATOM 3358 N N . GLY A 1 424 ? -16.688 -15.945 -7.551 1 42.59 424 GLY A N 1
ATOM 3359 C CA . GLY A 1 424 ? -17.609 -16.594 -6.645 1 42.59 424 GLY A CA 1
ATOM 3360 C C . GLY A 1 424 ? -18.375 -17.75 -7.293 1 42.59 424 GLY A C 1
ATOM 3361 O O . GLY A 1 424 ? -19.203 -18.391 -6.652 1 42.59 424 GLY A O 1
ATOM 3362 N N . ALA A 1 425 ? -18.703 -17.641 -8.602 1 43.72 425 ALA A N 1
ATOM 3363 C CA . ALA A 1 425 ? -19.688 -18.531 -9.195 1 43.72 425 ALA A CA 1
ATOM 3364 C C . ALA A 1 425 ? -19.219 -19.984 -9.133 1 43.72 425 ALA A C 1
ATOM 3366 O O . ALA A 1 425 ? -18.047 -20.281 -9.312 1 43.72 425 ALA A O 1
ATOM 3367 N N . GLY A 1 426 ? -19.703 -20.875 -8.273 1 39.16 426 GLY A N 1
ATOM 3368 C CA . GLY A 1 426 ? -19.672 -22.328 -8.148 1 39.16 426 GLY A CA 1
ATOM 3369 C C . GLY A 1 426 ? -19.406 -23.031 -9.469 1 39.16 426 GLY A C 1
ATOM 3370 O O . GLY A 1 426 ? -18.766 -22.469 -10.367 1 39.16 426 GLY A O 1
ATOM 3371 N N . PRO A 1 427 ? -20.062 -23.938 -10.188 1 41.97 427 PRO A N 1
ATOM 3372 C CA . PRO A 1 427 ? -19.516 -25 -11.039 1 41.97 427 PRO A CA 1
ATOM 3373 C C . PRO A 1 427 ? -18.484 -24.484 -12.039 1 41.97 427 PRO A C 1
ATOM 3375 O O . PRO A 1 427 ? -17.453 -25.141 -12.273 1 41.97 427 PRO A O 1
ATOM 3378 N N . LEU A 1 428 ? -18.062 -24.516 -13.125 1 39.72 428 LEU A N 1
ATOM 3379 C CA . LEU A 1 428 ? -16.922 -23.969 -13.844 1 39.72 428 LEU A CA 1
ATOM 3380 C C . LEU A 1 428 ? -17.031 -22.438 -13.93 1 39.72 428 LEU A C 1
ATOM 3382 O O . LEU A 1 428 ? -18.125 -21.906 -14.18 1 39.72 428 LEU A O 1
ATOM 3386 N N . MET B 1 1 ? -10.383 49.375 -31.234 1 21.27 1 MET B N 1
ATOM 3387 C CA . MET B 1 1 ? -11.398 49.406 -30.203 1 21.27 1 MET B CA 1
ATOM 3388 C C . MET B 1 1 ? -10.789 49.188 -28.828 1 21.27 1 MET B C 1
ATOM 3390 O O . MET B 1 1 ? -9.969 48.281 -28.656 1 21.27 1 MET B O 1
ATOM 3394 N N . SER B 1 2 ? -10.781 50.188 -28 1 21.73 2 SER B N 1
ATOM 3395 C CA . SER B 1 2 ? -10.133 50.625 -26.766 1 21.73 2 SER B CA 1
ATOM 3396 C C . SER B 1 2 ? -10.492 49.688 -25.609 1 21.73 2 SER B C 1
ATOM 3398 O O . SER B 1 2 ? -11.633 49.219 -25.516 1 21.73 2 SER B O 1
ATOM 3400 N N . PRO B 1 3 ? -9.484 49 -25.016 1 25.03 3 PRO B N 1
ATOM 3401 C CA . PRO B 1 3 ? -9.602 47.875 -24.078 1 25.03 3 PRO B CA 1
ATOM 3402 C C . PRO B 1 3 ? -10.5 48.219 -22.875 1 25.03 3 PRO B C 1
ATOM 3404 O O . PRO B 1 3 ? -10.555 49.375 -22.438 1 25.03 3 PRO B O 1
ATOM 3407 N N . ALA B 1 4 ? -11.703 47.562 -22.891 1 28.3 4 ALA B N 1
ATOM 3408 C CA . ALA B 1 4 ? -12.844 47.781 -22 1 28.3 4 ALA B CA 1
ATOM 3409 C C . ALA B 1 4 ? -12.391 47.875 -20.547 1 28.3 4 ALA B C 1
ATOM 3411 O O . ALA B 1 4 ? -11.68 47 -20.047 1 28.3 4 ALA B O 1
ATOM 3412 N N . SER B 1 5 ? -12.203 49.094 -20.031 1 24.67 5 SER B N 1
ATOM 3413 C CA . SER B 1 5 ? -11.641 49.562 -18.781 1 24.67 5 SER B CA 1
ATOM 3414 C C . SER B 1 5 ? -12.289 48.906 -17.578 1 24.67 5 SER B C 1
ATOM 3416 O O . SER B 1 5 ? -13.516 48.844 -17.484 1 24.67 5 SER B O 1
ATOM 3418 N N . PRO B 1 6 ? -11.641 47.875 -17 1 24.94 6 PRO B N 1
ATOM 3419 C CA . PRO B 1 6 ? -12.188 47.062 -15.93 1 24.94 6 PRO B CA 1
ATOM 3420 C C . PRO B 1 6 ? -12.812 47.875 -14.805 1 24.94 6 PRO B C 1
ATOM 3422 O O . PRO B 1 6 ? -12.469 49.062 -14.625 1 24.94 6 PRO B O 1
ATOM 3425 N N . CYS B 1 7 ? -14.109 47.719 -14.547 1 24.44 7 CYS B N 1
ATOM 3426 C CA . CYS B 1 7 ? -14.938 48.5 -13.625 1 24.44 7 CYS B CA 1
ATOM 3427 C C . CYS B 1 7 ? -14.203 48.75 -12.32 1 24.44 7 CYS B C 1
ATOM 3429 O O . CYS B 1 7 ? -13.656 47.844 -11.711 1 24.44 7 CYS B O 1
ATOM 3431 N N . PRO B 1 8 ? -13.578 49.969 -12.133 1 25.7 8 PRO B N 1
ATOM 3432 C CA . PRO B 1 8 ? -12.703 50.5 -11.086 1 25.7 8 PRO B CA 1
ATOM 3433 C C . PRO B 1 8 ? -13.195 50.156 -9.68 1 25.7 8 PRO B C 1
ATOM 3435 O O . PRO B 1 8 ? -12.422 50.188 -8.719 1 25.7 8 PRO B O 1
ATOM 3438 N N . LEU B 1 9 ? -14.531 50.375 -9.43 1 24.95 9 LEU B N 1
ATOM 3439 C CA . LEU B 1 9 ? -14.969 50.594 -8.055 1 24.95 9 LEU B CA 1
ATOM 3440 C C . LEU B 1 9 ? -14.914 49.281 -7.262 1 24.95 9 LEU B C 1
ATOM 3442 O O . LEU B 1 9 ? -14.953 49.281 -6.027 1 24.95 9 LEU B O 1
ATOM 3446 N N . CYS B 1 10 ? -15.375 48.094 -7.883 1 24.95 10 CYS B N 1
ATOM 3447 C CA . CYS B 1 10 ? -15.664 46.906 -7.094 1 24.95 10 CYS B CA 1
ATOM 3448 C C . CYS B 1 10 ? -14.375 46.281 -6.551 1 24.95 10 CYS B C 1
ATOM 3450 O O . CYS B 1 10 ? -13.688 45.562 -7.258 1 24.95 10 CYS B O 1
ATOM 3452 N N . ARG B 1 11 ? -13.641 47.031 -5.836 1 25.58 11 ARG B N 1
ATOM 3453 C CA . ARG B 1 11 ? -12.391 46.594 -5.242 1 25.58 11 ARG B CA 1
ATOM 3454 C C . ARG B 1 11 ? -12.617 45.375 -4.363 1 25.58 11 ARG B C 1
ATOM 3456 O O . ARG B 1 11 ? -11.781 45.031 -3.523 1 25.58 11 ARG B O 1
ATOM 3463 N N . CYS B 1 12 ? -13.961 45 -4.078 1 25.59 12 CYS B N 1
ATOM 3464 C CA . CYS B 1 12 ? -14.062 43.875 -3.184 1 25.59 12 CYS B CA 1
ATOM 3465 C C . CYS B 1 12 ? -13.344 42.656 -3.766 1 25.59 12 CYS B C 1
ATOM 3467 O O . CYS B 1 12 ? -13.883 41.969 -4.637 1 25.59 12 CYS B O 1
ATOM 3469 N N . ALA B 1 13 ? -12.203 42.75 -4.246 1 24.86 13 ALA B N 1
ATOM 3470 C CA . ALA B 1 13 ? -11.539 41.75 -5.074 1 24.86 13 ALA B CA 1
ATOM 3471 C C . ALA B 1 13 ? -11.664 40.375 -4.461 1 24.86 13 ALA B C 1
ATOM 3473 O O . ALA B 1 13 ? -11.703 39.344 -5.18 1 24.86 13 ALA B O 1
ATOM 3474 N N . LEU B 1 14 ? -11.312 40.25 -3.182 1 24.78 14 LEU B N 1
ATOM 3475 C CA . LEU B 1 14 ? -10.883 38.938 -2.719 1 24.78 14 LEU B CA 1
ATOM 3476 C C . LEU B 1 14 ? -12.078 38.031 -2.48 1 24.78 14 LEU B C 1
ATOM 3478 O O . LEU B 1 14 ? -11.984 36.812 -2.662 1 24.78 14 LEU B O 1
ATOM 3482 N N . MET B 1 15 ? -13.062 38.469 -1.632 1 26.06 15 MET B N 1
ATOM 3483 C CA . MET B 1 15 ? -13.984 37.469 -1.128 1 26.06 15 MET B CA 1
ATOM 3484 C C . MET B 1 15 ? -15.039 37.125 -2.178 1 26.06 15 MET B C 1
ATOM 3486 O O . MET B 1 15 ? -15.961 37.875 -2.416 1 26.06 15 MET B O 1
ATOM 3490 N N . GLU B 1 16 ? -14.773 36.688 -3.322 1 25.97 16 GLU B N 1
ATOM 3491 C CA . GLU B 1 16 ? -15.734 36.625 -4.414 1 25.97 16 GLU B CA 1
ATOM 3492 C C . GLU B 1 16 ? -16.953 35.781 -4.031 1 25.97 16 GLU B C 1
ATOM 3494 O O . GLU B 1 16 ? -18.094 36.125 -4.359 1 25.97 16 GLU B O 1
ATOM 3499 N N . HIS B 1 17 ? -16.875 34.375 -3.896 1 25.03 17 HIS B N 1
ATOM 3500 C CA . HIS B 1 17 ? -18 33.5 -4.242 1 25.03 17 HIS B CA 1
ATOM 3501 C C . HIS B 1 17 ? -18.844 33.188 -3.014 1 25.03 17 HIS B C 1
ATOM 3503 O O . HIS B 1 17 ? -18.391 32.469 -2.125 1 25.03 17 HIS B O 1
ATOM 3509 N N . THR B 1 18 ? -19.547 34.062 -2.336 1 24.38 18 THR B N 1
ATOM 3510 C CA . THR B 1 18 ? -20.469 33.812 -1.237 1 24.38 18 THR B CA 1
ATOM 3511 C C . THR B 1 18 ? -21.703 33.062 -1.727 1 24.38 18 THR B C 1
ATOM 3513 O O . THR B 1 18 ? -22.438 33.562 -2.586 1 24.38 18 THR B O 1
ATOM 3516 N N . PHE B 1 19 ? -21.672 31.719 -1.966 1 24.66 19 PHE B N 1
ATOM 3517 C CA . PHE B 1 19 ? -22.844 31.016 -2.465 1 24.66 19 PHE B CA 1
ATOM 3518 C C . PHE B 1 19 ? -23.859 30.781 -1.351 1 24.66 19 PHE B C 1
ATOM 3520 O O . PHE B 1 19 ? -23.484 30.453 -0.223 1 24.66 19 PHE B O 1
ATOM 3527 N N . CYS B 1 20 ? -24.953 31.453 -1.223 1 24.97 20 CYS B N 1
ATOM 3528 C CA . CYS B 1 20 ? -26.125 31.297 -0.364 1 24.97 20 CYS B CA 1
ATOM 3529 C C . CYS B 1 20 ? -26.922 30.047 -0.747 1 24.97 20 CYS B C 1
ATOM 3531 O O . CYS B 1 20 ? -27.375 29.922 -1.884 1 24.97 20 CYS B O 1
ATOM 3533 N N . ILE B 1 21 ? -26.578 28.812 -0.295 1 25.05 21 ILE B N 1
ATOM 3534 C CA . ILE B 1 21 ? -27.375 27.672 -0.696 1 25.05 21 ILE B CA 1
ATOM 3535 C C . ILE B 1 21 ? -28.625 27.578 0.174 1 25.05 21 ILE B C 1
ATOM 3537 O O . ILE B 1 21 ? -28.531 27.516 1.401 1 25.05 21 ILE B O 1
ATOM 3541 N N . PRO B 1 22 ? -29.844 27.875 -0.211 1 25.69 22 PRO B N 1
ATOM 3542 C CA . PRO B 1 22 ? -31.141 27.703 0.464 1 25.69 22 PRO B CA 1
ATOM 3543 C C . PRO B 1 22 ? -31.422 26.25 0.812 1 25.69 22 PRO B C 1
ATOM 3545 O O . PRO B 1 22 ? -31.25 25.359 -0.029 1 25.69 22 PRO B O 1
ATOM 3548 N N . VAL B 1 23 ? -31.062 25.766 1.976 1 25.14 23 VAL B N 1
ATOM 3549 C CA . VAL B 1 23 ? -31.328 24.375 2.344 1 25.14 23 VAL B CA 1
ATOM 3550 C C . VAL B 1 23 ? -32.812 24.219 2.713 1 25.14 23 VAL B C 1
ATOM 3552 O O . VAL B 1 23 ? -33.281 24.844 3.65 1 25.14 23 VAL B O 1
ATOM 3555 N N . CYS B 1 24 ? -33.844 23.953 1.84 1 24.94 24 CYS B N 1
ATOM 3556 C CA . CYS B 1 24 ? -35.219 23.609 2.09 1 24.94 24 CYS B CA 1
ATOM 3557 C C . CYS B 1 24 ? -35.344 22.281 2.83 1 24.94 24 CYS B C 1
ATOM 3559 O O . CYS B 1 24 ? -34.781 21.266 2.373 1 24.94 24 CYS B O 1
ATOM 3561 N N . HIS B 1 25 ? -35.469 22.234 4.152 1 24.89 25 HIS B N 1
ATOM 3562 C CA . HIS B 1 25 ? -35.75 21.062 4.973 1 24.89 25 HIS B CA 1
ATOM 3563 C C . HIS B 1 25 ? -37 20.344 4.484 1 24.89 25 HIS B C 1
ATOM 3565 O O . HIS B 1 25 ? -38.062 20.969 4.355 1 24.89 25 HIS B O 1
ATOM 3571 N N . HIS B 1 26 ? -37.031 19.422 3.547 1 25.91 26 HIS B N 1
ATOM 3572 C CA . HIS B 1 26 ? -38.125 18.562 3.148 1 25.91 26 HIS B CA 1
ATOM 3573 C C . HIS B 1 26 ? -38.75 17.875 4.355 1 25.91 26 HIS B C 1
ATOM 3575 O O . HIS B 1 26 ? -38.156 16.953 4.926 1 25.91 26 HIS B O 1
ATOM 3581 N N . VAL B 1 27 ? -39.531 18.547 5.258 1 25.14 27 VAL B N 1
ATOM 3582 C CA . VAL B 1 27 ? -40.438 17.906 6.211 1 25.14 27 VAL B CA 1
ATOM 3583 C C . VAL B 1 27 ? -41.281 16.859 5.488 1 25.14 27 VAL B C 1
ATOM 3585 O O . VAL B 1 27 ? -41.406 16.891 4.262 1 25.14 27 VAL B O 1
ATOM 3588 N N . SER B 1 28 ? -42.25 16.078 6.184 1 25.55 28 SER B N 1
ATOM 3589 C CA . SER B 1 28 ? -43.156 14.992 5.848 1 25.55 28 SER B CA 1
ATOM 3590 C C . SER B 1 28 ? -44.031 15.359 4.652 1 25.55 28 SER B C 1
ATOM 3592 O O . SER B 1 28 ? -44.156 16.531 4.312 1 25.55 28 SER B O 1
ATOM 3594 N N . PRO B 1 29 ? -44.75 14.336 3.9 1 28.95 29 PRO B N 1
ATOM 3595 C CA . PRO B 1 29 ? -45.719 14.625 2.832 1 28.95 29 PRO B CA 1
ATOM 3596 C C . PRO B 1 29 ? -46.719 15.727 3.211 1 28.95 29 PRO B C 1
ATOM 3598 O O . PRO B 1 29 ? -47.094 15.852 4.379 1 28.95 29 PRO B O 1
ATOM 3601 N N . CYS B 1 30 ? -46.719 16.891 2.586 1 26.42 30 CYS B N 1
ATOM 3602 C CA . CYS B 1 30 ? -47.75 17.906 2.766 1 26.42 30 CYS B CA 1
ATOM 3603 C C . CYS B 1 30 ? -49.125 17.312 2.633 1 26.42 30 CYS B C 1
ATOM 3605 O O . CYS B 1 30 ? -49.344 16.375 1.851 1 26.42 30 CYS B O 1
ATOM 3607 N N . PRO B 1 31 ? -50.031 17.438 3.541 1 28.33 31 PRO B N 1
ATOM 3608 C CA . PRO B 1 31 ? -51.375 16.953 3.27 1 28.33 31 PRO B CA 1
ATOM 3609 C C . PRO B 1 31 ? -51.875 17.344 1.884 1 28.33 31 PRO B C 1
ATOM 3611 O O . PRO B 1 31 ? -51.344 18.266 1.265 1 28.33 31 PRO B O 1
ATOM 3614 N N . PRO B 1 32 ? -52.844 16.594 1.03 1 29.31 32 PRO B N 1
ATOM 3615 C CA . PRO B 1 32 ? -53.375 16.812 -0.316 1 29.31 32 PRO B CA 1
ATOM 3616 C C . PRO B 1 32 ? -53.688 18.266 -0.607 1 29.31 32 PRO B C 1
ATOM 3618 O O . PRO B 1 32 ? -53.75 18.672 -1.771 1 29.31 32 PRO B O 1
ATOM 3621 N N . THR B 1 33 ? -54.406 19.016 0.298 1 28.03 33 THR B N 1
ATOM 3622 C CA . THR B 1 33 ? -54.938 20.328 -0.026 1 28.03 33 THR B CA 1
ATOM 3623 C C . THR B 1 33 ? -53.844 21.344 -0.292 1 28.03 33 THR B C 1
ATOM 3625 O O . THR B 1 33 ? -54.062 22.547 -0.274 1 28.03 33 THR B O 1
ATOM 3628 N N . CYS B 1 34 ? -52.562 20.844 -0.139 1 24.31 34 CYS B N 1
ATOM 3629 C CA . CYS B 1 34 ? -51.562 21.906 -0.234 1 24.31 34 CYS B CA 1
ATOM 3630 C C . CYS B 1 34 ? -51.469 22.422 -1.668 1 24.31 34 CYS B C 1
ATOM 3632 O O . CYS B 1 34 ? -51.188 21.641 -2.584 1 24.31 34 CYS B O 1
ATOM 3634 N N . PRO B 1 35 ? -52.125 23.562 -2.01 1 25.55 35 PRO B N 1
ATOM 3635 C CA . PRO B 1 35 ? -52.375 24.141 -3.328 1 25.55 35 PRO B CA 1
ATOM 3636 C C . PRO B 1 35 ? -51.125 24.156 -4.207 1 25.55 35 PRO B C 1
ATOM 3638 O O . PRO B 1 35 ? -51.188 24.578 -5.363 1 25.55 35 PRO B O 1
ATOM 3641 N N . CYS B 1 36 ? -49.938 24 -3.568 1 24.75 36 CYS B N 1
ATOM 3642 C CA . CYS B 1 36 ? -48.844 24.516 -4.379 1 24.75 36 CYS B CA 1
ATOM 3643 C C . CYS B 1 36 ? -48.625 23.641 -5.594 1 24.75 36 CYS B C 1
ATOM 3645 O O . CYS B 1 36 ? -47.594 23.781 -6.285 1 24.75 36 CYS B O 1
ATOM 3647 N N . VAL B 1 37 ? -49.344 22.531 -5.75 1 25.39 37 VAL B N 1
ATOM 3648 C CA . VAL B 1 37 ? -48.875 21.734 -6.883 1 25.39 37 VAL B CA 1
ATOM 3649 C C . VAL B 1 37 ? -49.438 22.312 -8.18 1 25.39 37 VAL B C 1
ATOM 3651 O O . VAL B 1 37 ? -49.531 21.609 -9.188 1 25.39 37 VAL B O 1
ATOM 3654 N N . SER B 1 38 ? -50.188 23.406 -8.117 1 23.25 38 SER B N 1
ATOM 3655 C CA . SER B 1 38 ? -50.719 23.641 -9.453 1 23.25 38 SER B CA 1
ATOM 3656 C C . SER B 1 38 ? -49.594 23.812 -10.477 1 23.25 38 SER B C 1
ATOM 3658 O O . SER B 1 38 ? -48.5 24.234 -10.125 1 23.25 38 SER B O 1
ATOM 3660 N N . PRO B 1 39 ? -49.875 23.391 -11.844 1 24.62 39 PRO B N 1
ATOM 3661 C CA . PRO B 1 39 ? -48.938 23.359 -12.969 1 24.62 39 PRO B CA 1
ATOM 3662 C C . PRO B 1 39 ? -48.094 24.625 -13.07 1 24.62 39 PRO B C 1
ATOM 3664 O O . PRO B 1 39 ? -46.844 24.531 -13.133 1 24.62 39 PRO B O 1
ATOM 3667 N N . VAL B 1 40 ? -48.5 25.594 -14.078 1 24 40 VAL B N 1
ATOM 3668 C CA . VAL B 1 40 ? -47.875 26.562 -14.984 1 24 40 VAL B CA 1
ATOM 3669 C C . VAL B 1 40 ? -47.531 27.828 -14.227 1 24 40 VAL B C 1
ATOM 3671 O O . VAL B 1 40 ? -46.938 28.766 -14.789 1 24 40 VAL B O 1
ATOM 3674 N N . SER B 1 41 ? -48.312 28.297 -13.266 1 21.89 41 SER B N 1
ATOM 3675 C CA . SER B 1 41 ? -48.375 29.75 -13.156 1 21.89 41 SER B CA 1
ATOM 3676 C C . SER B 1 41 ? -46.969 30.328 -12.898 1 21.89 41 SER B C 1
ATOM 3678 O O . SER B 1 41 ? -46.156 29.688 -12.25 1 21.89 41 SER B O 1
ATOM 3680 N N . SER B 1 42 ? -46.625 31.547 -13.664 1 23.2 42 SER B N 1
ATOM 3681 C CA . SER B 1 42 ? -45.438 32.344 -13.828 1 23.2 42 SER B CA 1
ATOM 3682 C C . SER B 1 42 ? -44.844 32.75 -12.477 1 23.2 42 SER B C 1
ATOM 3684 O O . SER B 1 42 ? -45.5 33.469 -11.703 1 23.2 42 SER B O 1
ATOM 3686 N N . CYS B 1 43 ? -44.406 31.953 -11.719 1 22.06 43 CYS B N 1
ATOM 3687 C CA . CYS B 1 43 ? -43.875 32.375 -10.438 1 22.06 43 CYS B CA 1
ATOM 3688 C C . CYS B 1 43 ? -43.062 33.656 -10.578 1 22.06 43 CYS B C 1
ATOM 3690 O O . CYS B 1 43 ? -42.188 33.75 -11.422 1 22.06 43 CYS B O 1
ATOM 3692 N N . PRO B 1 44 ? -43.75 34.844 -10.312 1 23.78 44 PRO B N 1
ATOM 3693 C CA . PRO B 1 44 ? -43.062 36.094 -10.672 1 23.78 44 PRO B CA 1
ATOM 3694 C C . PRO B 1 44 ? -41.562 36 -10.43 1 23.78 44 PRO B C 1
ATOM 3696 O O . PRO B 1 44 ? -41.094 35.156 -9.664 1 23.78 44 PRO B O 1
ATOM 3699 N N . PRO B 1 45 ? -40.781 36.719 -11.305 1 22.92 45 PRO B N 1
ATOM 3700 C CA . PRO B 1 45 ? -39.312 36.844 -11.18 1 22.92 45 PRO B CA 1
ATOM 3701 C C . PRO B 1 45 ? -38.875 37.188 -9.766 1 22.92 45 PRO B C 1
ATOM 3703 O O . PRO B 1 45 ? -39.531 37.969 -9.07 1 22.92 45 PRO B O 1
ATOM 3706 N N . MET B 1 46 ? -38.625 36.219 -9.008 1 22.58 46 MET B N 1
ATOM 3707 C CA . MET B 1 46 ? -38.031 36.438 -7.68 1 22.58 46 MET B CA 1
ATOM 3708 C C . MET B 1 46 ? -37.219 37.719 -7.641 1 22.58 46 MET B C 1
ATOM 3710 O O . MET B 1 46 ? -36.219 37.844 -8.359 1 22.58 46 MET B O 1
ATOM 3714 N N . SER B 1 47 ? -37.844 38.875 -7.555 1 20.34 47 SER B N 1
ATOM 3715 C CA . SER B 1 47 ? -37.25 40.219 -7.438 1 20.34 47 SER B CA 1
ATOM 3716 C C . SER B 1 47 ? -35.969 40.188 -6.641 1 20.34 47 SER B C 1
ATOM 3718 O O . SER B 1 47 ? -35.719 39.25 -5.848 1 20.34 47 SER B O 1
ATOM 3720 N N . LEU B 1 48 ? -35.062 41.188 -6.918 1 21.62 48 LEU B N 1
ATOM 3721 C CA . LEU B 1 48 ? -33.719 41.594 -6.477 1 21.62 48 LEU B CA 1
ATOM 3722 C C . LEU B 1 48 ? -33.688 41.75 -4.961 1 21.62 48 LEU B C 1
ATOM 3724 O O . LEU B 1 48 ? -34.406 42.562 -4.391 1 21.62 48 LEU B O 1
ATOM 3728 N N . LEU B 1 49 ? -33.781 40.75 -4.289 1 23.7 49 LEU B N 1
ATOM 3729 C CA . LEU B 1 49 ? -33.562 40.844 -2.854 1 23.7 49 LEU B CA 1
ATOM 3730 C C . LEU B 1 49 ? -32.562 41.969 -2.547 1 23.7 49 LEU B C 1
ATOM 3732 O O . LEU B 1 49 ? -31.516 42.062 -3.176 1 23.7 49 LEU B O 1
ATOM 3736 N N . SER B 1 50 ? -33.094 43.094 -2.188 1 21.17 50 SER B N 1
ATOM 3737 C CA . SER B 1 50 ? -32.375 44.312 -1.812 1 21.17 50 SER B CA 1
ATOM 3738 C C . SER B 1 50 ? -31.141 43.969 -1.002 1 21.17 50 SER B C 1
ATOM 3740 O O . SER B 1 50 ? -31.188 43.219 -0.04 1 21.17 50 SER B O 1
ATOM 3742 N N . TYR B 1 51 ? -30.062 43.969 -1.686 1 23.08 51 TYR B N 1
ATOM 3743 C CA . TYR B 1 51 ? -28.688 44.062 -1.18 1 23.08 51 TYR B CA 1
ATOM 3744 C C . TYR B 1 51 ? -28.609 45.125 -0.067 1 23.08 51 TYR B C 1
ATOM 3746 O O . TYR B 1 51 ? -28.875 46.281 -0.293 1 23.08 51 TYR B O 1
ATOM 3754 N N . VAL B 1 52 ? -29.25 44.812 1.056 1 24.44 52 VAL B N 1
ATOM 3755 C CA . VAL B 1 52 ? -28.922 45.875 2.002 1 24.44 52 VAL B CA 1
ATOM 3756 C C . VAL B 1 52 ? -27.422 46.188 1.936 1 24.44 52 VAL B C 1
ATOM 3758 O O . VAL B 1 52 ? -26.594 45.25 2.016 1 24.44 52 VAL B O 1
ATOM 3761 N N . PRO B 1 53 ? -27.109 47.156 1.292 1 23.95 53 PRO B N 1
ATOM 3762 C CA . PRO B 1 53 ? -25.734 47.656 1.177 1 23.95 53 PRO B CA 1
ATOM 3763 C C . PRO B 1 53 ? -24.938 47.5 2.477 1 23.95 53 PRO B C 1
ATOM 3765 O O . PRO B 1 53 ? -25.516 47.594 3.564 1 23.95 53 PRO B O 1
ATOM 3768 N N . CYS B 1 54 ? -24.047 46.562 2.408 1 24.73 54 CYS B N 1
ATOM 3769 C CA . CYS B 1 54 ? -23 46.656 3.42 1 24.73 54 CYS B CA 1
ATOM 3770 C C . CYS B 1 54 ? -22.641 48.125 3.688 1 24.73 54 CYS B C 1
ATOM 3772 O O . CYS B 1 54 ? -22.281 48.844 2.764 1 24.73 54 CYS B O 1
ATOM 3774 N N . VAL B 1 55 ? -23.516 48.781 4.414 1 24.09 55 VAL B N 1
ATOM 3775 C CA . VAL B 1 55 ? -23.031 50.125 4.758 1 24.09 55 VAL B CA 1
ATOM 3776 C C . VAL B 1 55 ? -21.531 50.062 5 1 24.09 55 VAL B C 1
ATOM 3778 O O . VAL B 1 55 ? -21.016 49.125 5.605 1 24.09 55 VAL B O 1
ATOM 3781 N N . PRO B 1 56 ? -20.781 50.781 4.156 1 25.27 56 PRO B N 1
ATOM 3782 C CA . PRO B 1 56 ? -19.344 51 4.312 1 25.27 56 PRO B CA 1
ATOM 3783 C C . PRO B 1 56 ? -18.938 51.25 5.762 1 25.27 56 PRO B C 1
ATOM 3785 O O . PRO B 1 56 ? -19.172 52.344 6.289 1 25.27 56 PRO B O 1
ATOM 3788 N N . MET B 1 57 ? -19.562 50.531 6.742 1 23.34 57 MET B N 1
ATOM 3789 C CA . MET B 1 57 ? -18.969 51.062 7.969 1 23.34 57 MET B CA 1
ATOM 3790 C C . MET B 1 57 ? -17.438 50.938 7.91 1 23.34 57 MET B C 1
ATOM 3792 O O . MET B 1 57 ? -16.891 50 7.371 1 23.34 57 MET B O 1
ATOM 3796 N N . SER B 1 58 ? -16.656 51.969 7.891 1 25.16 58 SER B N 1
ATOM 3797 C CA . SER B 1 58 ? -15.227 52.156 8.055 1 25.16 58 SER B CA 1
ATOM 3798 C C . SER B 1 58 ? -14.625 51.062 8.93 1 25.16 58 SER B C 1
ATOM 3800 O O . SER B 1 58 ? -13.406 51.031 9.141 1 25.16 58 SER B O 1
ATOM 3802 N N . LEU B 1 59 ? -15.352 50.719 10.031 1 25.84 59 LEU B N 1
ATOM 3803 C CA . LEU B 1 59 ? -14.68 49.875 11 1 25.84 59 LEU B CA 1
ATOM 3804 C C . LEU B 1 59 ? -14.648 48.438 10.5 1 25.84 59 LEU B C 1
ATOM 3806 O O . LEU B 1 59 ? -15.602 47.969 9.867 1 25.84 59 LEU B O 1
ATOM 3810 N N . HIS B 1 60 ? -13.492 47.844 10.195 1 28.28 60 HIS B N 1
ATOM 3811 C CA . HIS B 1 60 ? -13.094 46.5 9.82 1 28.28 60 HIS B CA 1
ATOM 3812 C C . HIS B 1 60 ? -13.992 45.469 10.469 1 28.28 60 HIS B C 1
ATOM 3814 O O . HIS B 1 60 ? -13.57 44.75 11.383 1 28.28 60 HIS B O 1
ATOM 3820 N N . ILE B 1 61 ? -15.289 45.906 10.758 1 26.91 61 ILE B N 1
ATOM 3821 C CA . ILE B 1 61 ? -16.172 44.969 11.43 1 26.91 61 ILE B CA 1
ATOM 3822 C C . ILE B 1 61 ? -16.547 43.844 10.477 1 26.91 61 ILE B C 1
ATOM 3824 O O . ILE B 1 61 ? -16.984 44.094 9.352 1 26.91 61 ILE B O 1
ATOM 3828 N N . PRO B 1 62 ? -16.031 42.688 10.758 1 29.58 62 PRO B N 1
ATOM 3829 C CA . PRO B 1 62 ? -16.391 41.5 9.969 1 29.58 62 PRO B CA 1
ATOM 3830 C C . PRO B 1 62 ? -17.906 41.344 9.766 1 29.58 62 PRO B C 1
ATOM 3832 O O . PRO B 1 62 ? -18.688 41.875 10.547 1 29.58 62 PRO B O 1
ATOM 3835 N N . CYS B 1 63 ? -18.312 41.25 8.555 1 26.78 63 CYS B N 1
ATOM 3836 C CA . CYS B 1 63 ? -19.641 41.156 7.945 1 26.78 63 CYS B CA 1
ATOM 3837 C C . CYS B 1 63 ? -20.5 40.125 8.648 1 26.78 63 CYS B C 1
ATOM 3839 O O . CYS B 1 63 ? -20.094 38.969 8.812 1 26.78 63 CYS B O 1
ATOM 3841 N N . VAL B 1 64 ? -21.234 40.562 9.703 1 28.66 64 VAL B N 1
ATOM 3842 C CA . VAL B 1 64 ? -22.297 39.781 10.336 1 28.66 64 VAL B CA 1
ATOM 3843 C C . VAL B 1 64 ? -23.406 39.531 9.328 1 28.66 64 VAL B C 1
ATOM 3845 O O . VAL B 1 64 ? -23.969 40.469 8.758 1 28.66 64 VAL B O 1
ATOM 3848 N N . LEU B 1 65 ? -23.281 38.531 8.547 1 28.16 65 LEU B N 1
ATOM 3849 C CA . LEU B 1 65 ? -24.391 38.281 7.648 1 28.16 65 LEU B CA 1
ATOM 3850 C C . LEU B 1 65 ? -25.609 37.812 8.422 1 28.16 65 LEU B C 1
ATOM 3852 O O . LEU B 1 65 ? -25.547 36.812 9.141 1 28.16 65 LEU B O 1
ATOM 3856 N N . MET B 1 66 ? -26.359 38.688 9.047 1 27.84 66 MET B N 1
ATOM 3857 C CA . MET B 1 66 ? -27.641 38.375 9.672 1 27.84 66 MET B CA 1
ATOM 3858 C C . MET B 1 66 ? -28.688 38.031 8.617 1 27.84 66 MET B C 1
ATOM 3860 O O . MET B 1 66 ? -28.891 38.812 7.676 1 27.84 66 MET B O 1
ATOM 3864 N N . CYS B 1 67 ? -28.734 36.719 8.219 1 28.55 67 CYS B N 1
ATOM 3865 C CA . CYS B 1 67 ? -29.906 36.438 7.379 1 28.55 67 CYS B CA 1
ATOM 3866 C C . CYS B 1 67 ? -31.188 36.812 8.102 1 28.55 67 CYS B C 1
ATOM 3868 O O . CYS B 1 67 ? -31.359 36.5 9.281 1 28.55 67 CYS B O 1
ATOM 3870 N N . PRO B 1 68 ? -31.891 37.719 7.719 1 28.72 68 PRO B N 1
ATOM 3871 C CA . PRO B 1 68 ? -33.156 38.125 8.32 1 28.72 68 PRO B CA 1
ATOM 3872 C C . PRO B 1 68 ? -34.062 36.969 8.648 1 28.72 68 PRO B C 1
ATOM 3874 O O . PRO B 1 68 ? -35.125 37.125 9.281 1 28.72 68 PRO B O 1
ATOM 3877 N N . VAL B 1 69 ? -34.344 36.062 7.809 1 31.12 69 VAL B N 1
ATOM 3878 C CA . VAL B 1 69 ? -35.375 35.156 8.281 1 31.12 69 VAL B CA 1
ATOM 3879 C C . VAL B 1 69 ? -34.938 34.469 9.562 1 31.12 69 VAL B C 1
ATOM 3881 O O . VAL B 1 69 ? -33.719 34.438 9.859 1 31.12 69 VAL B O 1
ATOM 3884 N N . SER B 1 70 ? -35.531 33.469 10.289 1 29.67 70 SER B N 1
ATOM 3885 C CA . SER B 1 70 ? -35.125 33.062 11.625 1 29.67 70 SER B CA 1
ATOM 3886 C C . SER B 1 70 ? -33.625 32.812 11.695 1 29.67 70 SER B C 1
ATOM 3888 O O . SER B 1 70 ? -32.969 33.219 12.672 1 29.67 70 SER B O 1
ATOM 3890 N N . PRO B 1 71 ? -32.938 31.609 11.352 1 33.72 71 PRO B N 1
ATOM 3891 C CA . PRO B 1 71 ? -31.766 31.141 12.07 1 33.72 71 PRO B CA 1
ATOM 3892 C C . PRO B 1 71 ? -30.516 31.969 11.742 1 33.72 71 PRO B C 1
ATOM 3894 O O . PRO B 1 71 ? -30.203 32.188 10.57 1 33.72 71 PRO B O 1
ATOM 3897 N N . VAL B 1 72 ? -30.266 33.094 12.406 1 31.67 72 VAL B N 1
ATOM 3898 C CA . VAL B 1 72 ? -29.141 34 12.391 1 31.67 72 VAL B CA 1
ATOM 3899 C C . VAL B 1 72 ? -27.828 33.219 12.445 1 31.67 72 VAL B C 1
ATOM 3901 O O . VAL B 1 72 ? -27.609 32.438 13.375 1 31.67 72 VAL B O 1
ATOM 3904 N N . SER B 1 73 ? -27.375 32.75 11.352 1 33 73 SER B N 1
ATOM 3905 C CA . SER B 1 73 ? -26 32.25 11.414 1 33 73 SER B CA 1
ATOM 3906 C C . SER B 1 73 ? -25.016 33.406 11.641 1 33 73 SER B C 1
ATOM 3908 O O . SER B 1 73 ? -25.047 34.406 10.922 1 33 73 SER B O 1
ATOM 3910 N N . LEU B 1 74 ? -24.734 33.75 12.906 1 32.5 74 LEU B N 1
ATOM 3911 C CA . LEU B 1 74 ? -23.75 34.781 13.281 1 32.5 74 LEU B CA 1
ATOM 3912 C C . LEU B 1 74 ? -22.328 34.281 13 1 32.5 74 LEU B C 1
ATOM 3914 O O . LEU B 1 74 ? -21.938 33.219 13.438 1 32.5 74 LEU B O 1
ATOM 3918 N N . CYS B 1 75 ? -21.844 34.594 11.891 1 34.09 75 CYS B N 1
ATOM 3919 C CA . CYS B 1 75 ? -20.391 34.406 11.82 1 34.09 75 CYS B CA 1
ATOM 3920 C C . CYS B 1 75 ? -19.656 35.531 12.516 1 34.09 75 CYS B C 1
ATOM 3922 O O . CYS B 1 75 ? -19.844 36.719 12.172 1 34.09 75 CYS B O 1
ATOM 3924 N N . VAL B 1 76 ? -19.266 35.531 13.797 1 33.84 76 VAL B N 1
ATOM 3925 C CA . VAL B 1 76 ? -18.562 36.562 14.578 1 33.84 76 VAL B CA 1
ATOM 3926 C C . VAL B 1 76 ? -17.078 36.5 14.289 1 33.84 76 VAL B C 1
ATOM 3928 O O . VAL B 1 76 ? -16.422 35.469 14.547 1 33.84 76 VAL B O 1
ATOM 3931 N N . PRO B 1 77 ? -16.594 37.156 13.352 1 33.34 77 PRO B N 1
ATOM 3932 C CA . PRO B 1 77 ? -15.133 37.219 13.383 1 33.34 77 PRO B CA 1
ATOM 3933 C C . PRO B 1 77 ? -14.594 37.875 14.656 1 33.34 77 PRO B C 1
ATOM 3935 O O . PRO B 1 77 ? -15.062 38.938 15.055 1 33.34 77 PRO B O 1
ATOM 3938 N N . MET B 1 78 ? -14.266 37.25 15.734 1 33.41 78 MET B N 1
ATOM 3939 C CA . MET B 1 78 ? -13.859 37.812 17.016 1 33.41 78 MET B CA 1
ATOM 3940 C C . MET B 1 78 ? -12.414 38.312 16.969 1 33.41 78 MET B C 1
ATOM 3942 O O . MET B 1 78 ? -11.492 37.531 16.75 1 33.41 78 MET B O 1
ATOM 3946 N N . SER B 1 79 ? -12.156 39.438 16.312 1 31.38 79 SER B N 1
ATOM 3947 C CA . SER B 1 79 ? -10.844 40 16.578 1 31.38 79 SER B CA 1
ATOM 3948 C C . SER B 1 79 ? -10.688 40.344 18.062 1 31.38 79 SER B C 1
ATOM 3950 O O . SER B 1 79 ? -11.656 40.688 18.734 1 31.38 79 SER B O 1
ATOM 3952 N N . PRO B 1 80 ? -9.531 40.062 18.688 1 34.41 80 PRO B N 1
ATOM 3953 C CA . PRO B 1 80 ? -9.305 40.281 20.125 1 34.41 80 PRO B CA 1
ATOM 3954 C C . PRO B 1 80 ? -9.633 41.719 20.547 1 34.41 80 PRO B C 1
ATOM 3956 O O . PRO B 1 80 ? -9.859 41.969 21.734 1 34.41 80 PRO B O 1
ATOM 3959 N N . ARG B 1 81 ? -9.258 42.75 19.781 1 33.44 81 ARG B N 1
ATOM 3960 C CA . ARG B 1 81 ? -9.25 44.062 20.422 1 33.44 81 ARG B CA 1
ATOM 3961 C C . ARG B 1 81 ? -10.672 44.594 20.625 1 33.44 81 ARG B C 1
ATOM 3963 O O . ARG B 1 81 ? -10.867 45.719 21.062 1 33.44 81 ARG B O 1
ATOM 3970 N N . VAL B 1 82 ? -11.57 44.156 19.922 1 32.25 82 VAL B N 1
ATOM 3971 C CA . VAL B 1 82 ? -12.844 44.844 20.094 1 32.25 82 VAL B CA 1
ATOM 3972 C C . VAL B 1 82 ? -13.523 44.375 21.375 1 32.25 82 VAL B C 1
ATOM 3974 O O . VAL B 1 82 ? -13.711 43.188 21.609 1 32.25 82 VAL B O 1
ATOM 3977 N N . PRO B 1 83 ? -13.43 45.25 22.438 1 31.94 83 PRO B N 1
ATOM 3978 C CA . PRO B 1 83 ? -14.258 44.969 23.625 1 31.94 83 PRO B CA 1
ATOM 3979 C C . PRO B 1 83 ? -15.664 44.5 23.266 1 31.94 83 PRO B C 1
ATOM 3981 O O . PRO B 1 83 ? -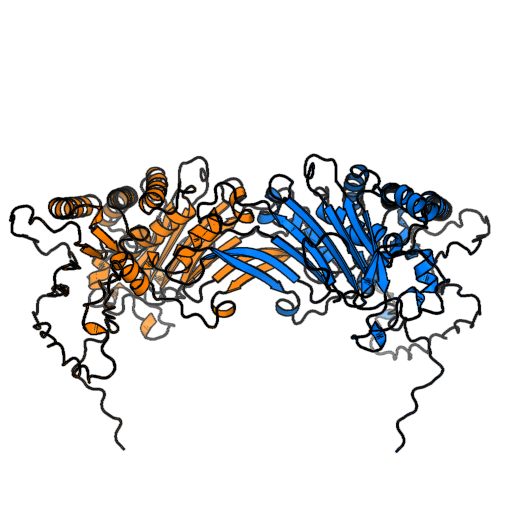16.375 45.188 22.516 1 31.94 83 PRO B O 1
ATOM 3984 N N . TRP B 1 84 ? -15.828 43.344 22.969 1 36.72 84 TRP B N 1
ATOM 3985 C CA . TRP B 1 84 ? -17.156 42.781 22.734 1 36.72 84 TRP B CA 1
ATOM 3986 C C . TRP B 1 84 ? -18.078 43.062 23.906 1 36.72 84 TRP B C 1
ATOM 3988 O O . TRP B 1 84 ? -17.922 42.5 24.984 1 36.72 84 TRP B O 1
ATOM 3998 N N . SER B 1 85 ? -18.312 44.281 24.297 1 30.06 85 SER B N 1
ATOM 3999 C CA . SER B 1 85 ? -19.391 44.406 25.281 1 30.06 85 SER B CA 1
ATOM 4000 C C . SER B 1 85 ? -20.703 43.875 24.719 1 30.06 85 SER B C 1
ATOM 4002 O O . SER B 1 85 ? -21.344 44.531 23.891 1 30.06 85 SER B O 1
ATOM 4004 N N . LEU B 1 86 ? -20.75 42.625 24.328 1 35.06 86 LEU B N 1
ATOM 4005 C CA . LEU B 1 86 ? -22.109 42.125 24.141 1 35.06 86 LEU B CA 1
ATOM 4006 C C . LEU B 1 86 ? -22.984 42.531 25.312 1 35.06 86 LEU B C 1
ATOM 4008 O O . LEU B 1 86 ? -22.562 42.469 26.469 1 35.06 86 LEU B O 1
ATOM 4012 N N . PRO B 1 87 ? -23.906 43.438 25.125 1 31.75 87 PRO B N 1
ATOM 4013 C CA . PRO B 1 87 ? -24.781 43.688 26.266 1 31.75 87 PRO B CA 1
ATOM 4014 C C . PRO B 1 87 ? -25.109 42.406 27.047 1 31.75 87 PRO B C 1
ATOM 4016 O O . PRO B 1 87 ? -25.125 41.312 26.484 1 31.75 87 PRO B O 1
ATOM 4019 N N . SER B 1 88 ? -24.688 42.344 28.266 1 35.31 88 SER B N 1
ATOM 4020 C CA . SER B 1 88 ? -25.078 41.344 29.25 1 35.31 88 SER B CA 1
ATOM 4021 C C . SER B 1 88 ? -26.547 40.938 29.078 1 35.31 88 SER B C 1
ATOM 4023 O O . SER B 1 88 ? -27.375 41.219 29.953 1 35.31 88 SER B O 1
ATOM 4025 N N . ARG B 1 89 ? -27.203 41.25 27.922 1 35 89 ARG B N 1
ATOM 4026 C CA . ARG B 1 89 ? -28.578 40.812 28.078 1 35 89 ARG B CA 1
ATOM 4027 C C . ARG B 1 89 ? -28.672 39.312 28.359 1 35 89 ARG B C 1
ATOM 4029 O O . ARG B 1 89 ? -27.812 38.562 27.891 1 35 89 ARG B O 1
ATOM 4036 N N . PRO B 1 90 ? -29.562 38.875 29.234 1 37.22 90 PRO B N 1
ATOM 4037 C CA . PRO B 1 90 ? -29.875 37.5 29.609 1 37.22 90 PRO B CA 1
ATOM 4038 C C . PRO B 1 90 ? -29.797 36.562 28.422 1 37.22 90 PRO B C 1
ATOM 4040 O O . PRO B 1 90 ? -29.844 37 27.266 1 37.22 90 PRO B O 1
ATOM 4043 N N . ARG B 1 91 ? -29.469 35.281 28.625 1 40.06 91 ARG B N 1
ATOM 4044 C CA . ARG B 1 91 ? -29.562 34.156 27.703 1 40.06 91 ARG B CA 1
ATOM 4045 C C . ARG B 1 91 ? -30.656 34.375 26.656 1 40.06 91 ARG B C 1
ATOM 4047 O O . ARG B 1 91 ? -31.828 34.531 27 1 40.06 91 ARG B O 1
ATOM 4054 N N . VAL B 1 92 ? -30.516 35.281 25.859 1 37.88 92 VAL B N 1
ATOM 4055 C CA . VAL B 1 92 ? -31.531 35.25 24.812 1 37.88 92 VAL B CA 1
ATOM 4056 C C . VAL B 1 92 ? -31.906 33.781 24.516 1 37.88 92 VAL B C 1
ATOM 4058 O O . VAL B 1 92 ? -31.031 32.938 24.359 1 37.88 92 VAL B O 1
ATOM 4061 N N . PRO B 1 93 ? -33.094 33.25 24.906 1 41.41 93 PRO B N 1
ATOM 4062 C CA . PRO B 1 93 ? -33.5 31.922 24.484 1 41.41 93 PRO B CA 1
ATOM 4063 C C . PRO B 1 93 ? -33.188 31.641 23.016 1 41.41 93 PRO B C 1
ATOM 4065 O O . PRO B 1 93 ? -33.812 32.25 22.125 1 41.41 93 PRO B O 1
ATOM 4068 N N . VAL B 1 94 ? -31.906 31.672 22.594 1 45.31 94 VAL B N 1
ATOM 4069 C CA . VAL B 1 94 ? -31.609 31.312 21.219 1 45.31 94 VAL B CA 1
ATOM 4070 C C . VAL B 1 94 ? -32.281 29.969 20.875 1 45.31 94 VAL B C 1
ATOM 4072 O O . VAL B 1 94 ? -32.125 29 21.609 1 45.31 94 VAL B O 1
ATOM 4075 N N . PRO B 1 95 ? -33.25 29.984 20.094 1 50.94 95 PRO B N 1
ATOM 4076 C CA . PRO B 1 95 ? -33.844 28.703 19.734 1 50.94 95 PRO B CA 1
ATOM 4077 C C . PRO B 1 95 ? -32.812 27.641 19.391 1 50.94 95 PRO B C 1
ATOM 4079 O O . PRO B 1 95 ? -31.703 27.969 18.969 1 50.94 95 PRO B O 1
ATOM 4082 N N . ARG B 1 96 ? -33 26.406 19.875 1 53.53 96 ARG B N 1
ATOM 4083 C CA . ARG B 1 96 ? -32.219 25.203 19.75 1 53.53 96 ARG B CA 1
ATOM 4084 C C . ARG B 1 96 ? -31.672 25.062 18.328 1 53.53 96 ARG B C 1
ATOM 4086 O O . ARG B 1 96 ? -30.766 24.266 18.078 1 53.53 96 ARG B O 1
ATOM 4093 N N . TRP B 1 97 ? -32.062 26 17.359 1 62.69 97 TRP B N 1
ATOM 4094 C CA . TRP B 1 97 ? -31.719 25.734 15.961 1 62.69 97 TRP B CA 1
ATOM 4095 C C . TRP B 1 97 ? -30.641 26.703 15.477 1 62.69 97 TRP B C 1
ATOM 4097 O O . TRP B 1 97 ? -30.219 26.641 14.312 1 62.69 97 TRP B O 1
ATOM 4107 N N . ASN B 1 98 ? -30.094 27.641 16.328 1 78.81 98 ASN B N 1
ATOM 4108 C CA . ASN B 1 98 ? -29.094 28.594 15.875 1 78.81 98 ASN B CA 1
ATOM 4109 C C . ASN B 1 98 ? -27.688 28 15.914 1 78.81 98 ASN B C 1
ATOM 4111 O O . ASN B 1 98 ? -27.359 27.266 16.844 1 78.81 98 ASN B O 1
ATOM 4115 N N . ARG B 1 99 ? -27 28.25 14.812 1 86.44 99 ARG B N 1
ATOM 4116 C CA . ARG B 1 99 ? -25.609 27.812 14.727 1 86.44 99 ARG B CA 1
ATOM 4117 C C . ARG B 1 99 ? -24.672 29 14.531 1 86.44 99 ARG B C 1
ATOM 4119 O O . ARG B 1 99 ? -24.984 29.938 13.797 1 86.44 99 ARG B O 1
ATOM 4126 N N . VAL B 1 100 ? -23.594 29.078 15.289 1 89.06 100 VAL B N 1
ATOM 4127 C CA . VAL B 1 100 ? -22.609 30.156 15.219 1 89.06 100 VAL B CA 1
ATOM 4128 C C . VAL B 1 100 ? -21.297 29.641 14.656 1 89.06 100 VAL B C 1
ATOM 4130 O O . VAL B 1 100 ? -20.781 28.609 15.109 1 89.06 100 VAL B O 1
ATOM 4133 N N . ILE B 1 101 ? -20.797 30.312 13.594 1 90.44 101 ILE B N 1
ATOM 4134 C CA . ILE B 1 101 ? -19.516 29.953 12.992 1 90.44 101 ILE B CA 1
ATOM 4135 C C . ILE B 1 101 ? -18.438 30.938 13.453 1 90.44 101 ILE B C 1
ATOM 4137 O O . ILE B 1 101 ? -18.609 32.156 13.352 1 90.44 101 ILE B O 1
ATOM 4141 N N . VAL B 1 102 ? -17.453 30.438 14 1 89.44 102 VAL B N 1
ATOM 4142 C CA . VAL B 1 102 ? -16.297 31.234 14.414 1 89.44 102 VAL B CA 1
ATOM 4143 C C . VAL B 1 102 ? -15.078 30.844 13.586 1 89.44 102 VAL B C 1
ATOM 4145 O O . VAL B 1 102 ? -14.727 29.656 13.5 1 89.44 102 VAL B O 1
ATOM 4148 N N . GLU B 1 103 ? -14.477 31.75 12.992 1 87.25 103 GLU B N 1
ATOM 4149 C CA . GLU B 1 103 ? -13.281 31.5 12.195 1 87.25 103 GLU B CA 1
ATOM 4150 C C . GLU B 1 103 ? -12.016 31.828 12.977 1 87.25 103 GLU B C 1
ATOM 4152 O O . GLU B 1 103 ? -12.031 32.688 13.875 1 87.25 103 GLU B O 1
ATOM 4157 N N . LYS B 1 104 ? -10.977 31.188 12.672 1 82.5 104 LYS B N 1
ATOM 4158 C CA . LYS B 1 104 ? -9.711 31.453 13.344 1 82.5 104 LYS B CA 1
ATOM 4159 C C . LYS B 1 104 ? -9.297 32.906 13.18 1 82.5 104 LYS B C 1
ATOM 4161 O O . LYS B 1 104 ? -9.664 33.562 12.195 1 82.5 104 LYS B O 1
ATOM 4166 N N . PRO B 1 105 ? -8.586 33.344 14.07 1 84 105 PRO B N 1
ATOM 4167 C CA . PRO B 1 105 ? -7.906 32.656 15.188 1 84 105 PRO B CA 1
ATOM 4168 C C . PRO B 1 105 ? -8.797 32.531 16.422 1 84 105 PRO B C 1
ATOM 4170 O O . PRO B 1 105 ? -9.641 33.406 16.672 1 84 105 PRO B O 1
ATOM 4173 N N . PHE B 1 106 ? -8.555 31.484 17.188 1 88.94 106 PHE B N 1
ATOM 4174 C CA . PHE B 1 106 ? -9.281 31.234 18.422 1 88.94 106 PHE B CA 1
ATOM 4175 C C . PHE B 1 106 ? -8.453 31.641 19.641 1 88.94 106 PHE B C 1
ATOM 4177 O O . PHE B 1 106 ? -8.203 30.812 20.516 1 88.94 106 PHE B O 1
ATOM 4184 N N . GLY B 1 107 ? -8.078 32.875 19.641 1 88.88 107 GLY B N 1
ATOM 4185 C CA . GLY B 1 107 ? -7.16 33.312 20.672 1 88.88 107 GLY B CA 1
ATOM 4186 C C . GLY B 1 107 ? -5.723 33.406 20.203 1 88.88 107 GLY B C 1
ATOM 4187 O O . GLY B 1 107 ? -5.422 33.062 19.047 1 88.88 107 GLY B O 1
ATOM 4188 N N . ARG B 1 108 ? -4.871 33.938 21.094 1 92.75 108 ARG B N 1
ATOM 4189 C CA . ARG B 1 108 ? -3.453 34.062 20.766 1 92.75 108 ARG B CA 1
ATOM 4190 C C . ARG B 1 108 ? -2.619 33.125 21.656 1 92.75 108 ARG B C 1
ATOM 4192 O O . ARG B 1 108 ? -1.452 32.875 21.359 1 92.75 108 ARG B O 1
ATOM 4199 N N . ASP B 1 109 ? -3.152 32.75 22.688 1 95.44 109 ASP B N 1
ATOM 4200 C CA . ASP B 1 109 ? -2.566 31.828 23.641 1 95.44 109 ASP B CA 1
ATOM 4201 C C . ASP B 1 109 ? -3.646 31.172 24.5 1 95.44 109 ASP B C 1
ATOM 4203 O O . ASP B 1 109 ? -4.84 31.312 24.219 1 95.44 109 ASP B O 1
ATOM 4207 N N . LEU B 1 110 ? -3.207 30.391 25.469 1 96.5 110 LEU B N 1
ATOM 4208 C CA . LEU B 1 110 ? -4.145 29.641 26.297 1 96.5 110 LEU B CA 1
ATOM 4209 C C . LEU B 1 110 ? -5.082 30.594 27.047 1 96.5 110 LEU B C 1
ATOM 4211 O O . LEU B 1 110 ? -6.297 30.375 27.062 1 96.5 110 LEU B O 1
ATOM 4215 N N . GLY B 1 111 ? -4.559 31.609 27.609 1 95.69 111 GLY B N 1
ATOM 4216 C CA . GLY B 1 111 ? -5.363 32.562 28.375 1 95.69 111 GLY B CA 1
ATOM 4217 C C . GLY B 1 111 ? -6.426 33.25 27.531 1 95.69 111 GLY B C 1
ATOM 4218 O O . GLY B 1 111 ? -7.609 33.219 27.875 1 95.69 111 GLY B O 1
ATOM 4219 N N . SER B 1 112 ? -5.969 33.844 26.453 1 94.38 112 SER B N 1
ATOM 4220 C CA . SER B 1 112 ? -6.895 34.562 25.578 1 94.38 112 SER B CA 1
ATOM 4221 C C . SER B 1 112 ? -7.918 33.625 24.953 1 94.38 112 SER B C 1
ATOM 4223 O O . SER B 1 112 ? -9.062 34 24.719 1 94.38 112 SER B O 1
ATOM 4225 N N . SER B 1 113 ? -7.512 32.469 24.625 1 94.5 113 SER B N 1
ATOM 4226 C CA . SER B 1 113 ? -8.43 31.469 24.078 1 94.5 113 SER B CA 1
ATOM 4227 C C . SER B 1 113 ? -9.484 31.062 25.094 1 94.5 113 SER B C 1
ATOM 4229 O O . SER B 1 113 ? -10.656 30.906 24.75 1 94.5 113 SER B O 1
ATOM 4231 N N . GLU B 1 114 ? -9.102 30.891 26.344 1 95.06 114 GLU B N 1
ATOM 4232 C CA . GLU B 1 114 ? -10.039 30.531 27.406 1 95.06 114 GLU B CA 1
ATOM 4233 C C . GLU B 1 114 ? -11.039 31.656 27.641 1 95.06 114 GLU B C 1
ATOM 4235 O O . GLU B 1 114 ? -12.219 31.406 27.906 1 95.06 114 GLU B O 1
ATOM 4240 N N . GLU B 1 115 ? -10.539 32.812 27.547 1 93.38 115 GLU B N 1
ATOM 4241 C CA . GLU B 1 115 ? -11.43 33.938 27.688 1 93.38 115 GLU B CA 1
ATOM 4242 C C . GLU B 1 115 ? -12.477 33.969 26.578 1 93.38 115 GLU B C 1
ATOM 4244 O O . GLU B 1 115 ? -13.664 34.188 26.844 1 93.38 115 GLU B O 1
ATOM 4249 N N . LEU B 1 116 ? -11.984 33.781 25.422 1 91.06 116 LEU B N 1
ATOM 4250 C CA . LEU B 1 116 ? -12.891 33.719 24.281 1 91.06 116 LEU B CA 1
ATOM 4251 C C . LEU B 1 116 ? -13.898 32.594 24.453 1 91.06 116 LEU B C 1
ATOM 4253 O O . LEU B 1 116 ? -15.094 32.75 24.203 1 91.06 116 LEU B O 1
ATOM 4257 N N . SER B 1 117 ? -13.438 31.484 24.797 1 92.25 117 SER B N 1
ATOM 4258 C CA . SER B 1 117 ? -14.289 30.312 24.969 1 92.25 117 SER B CA 1
ATOM 4259 C C . SER B 1 117 ? -15.336 30.547 26.062 1 92.25 117 SER B C 1
ATOM 4261 O O . SER B 1 117 ? -16.484 30.125 25.922 1 92.25 117 SER B O 1
ATOM 4263 N N . ALA B 1 118 ? -14.914 31.141 27.109 1 92 118 ALA B N 1
ATOM 4264 C CA . ALA B 1 118 ? -15.836 31.453 28.203 1 92 118 ALA B CA 1
ATOM 4265 C C . ALA B 1 118 ? -16.922 32.406 27.734 1 92 118 ALA B C 1
ATOM 4267 O O . ALA B 1 118 ? -18.094 32.25 28.094 1 92 118 ALA B O 1
ATOM 4268 N N . HIS B 1 119 ? -16.5 33.312 26.984 1 89.94 119 HIS B N 1
ATOM 4269 C CA . HIS B 1 119 ? -17.469 34.281 26.438 1 89.94 119 HIS B CA 1
ATOM 4270 C C . HIS B 1 119 ? -18.484 33.562 25.547 1 89.94 119 HIS B C 1
ATOM 4272 O O . HIS B 1 119 ? -19.688 33.812 25.672 1 89.94 119 HIS B O 1
ATOM 4278 N N . LEU B 1 120 ? -18.047 32.781 24.688 1 89 120 LEU B N 1
ATOM 4279 C CA . LEU B 1 120 ? -18.922 32.062 23.766 1 89 120 LEU B CA 1
ATOM 4280 C C . LEU B 1 120 ? -19.828 31.109 24.531 1 89 120 LEU B C 1
ATOM 4282 O O . LEU B 1 120 ? -21.016 30.969 24.203 1 89 120 LEU B O 1
ATOM 4286 N N . SER B 1 121 ? -19.344 30.484 25.547 1 90.19 121 SER B N 1
ATOM 4287 C CA . SER B 1 121 ? -20.094 29.5 26.312 1 90.19 121 SER B CA 1
ATOM 4288 C C . SER B 1 121 ? -21.203 30.172 27.141 1 90.19 121 SER B C 1
ATOM 4290 O O . SER B 1 121 ? -22.172 29.531 27.531 1 90.19 121 SER B O 1
ATOM 4292 N N . ALA B 1 122 ? -20.984 31.375 27.375 1 89.25 122 ALA B N 1
ATOM 4293 C CA . ALA B 1 122 ? -22 32.125 28.109 1 89.25 122 ALA B CA 1
ATOM 4294 C C . ALA B 1 122 ? -23.188 32.438 27.219 1 89.25 122 ALA B C 1
ATOM 4296 O O . ALA B 1 122 ? -24.312 32.625 27.703 1 89.25 122 ALA B O 1
ATOM 4297 N N . LEU B 1 123 ? -22.891 32.375 25.953 1 84.69 123 LEU B N 1
ATOM 4298 C CA . LEU B 1 123 ? -23.922 32.812 25.016 1 84.69 123 LEU B CA 1
ATOM 4299 C C . LEU B 1 123 ? -24.516 31.609 24.281 1 84.69 123 LEU B C 1
ATOM 4301 O O . LEU B 1 123 ? -25.688 31.641 23.891 1 84.69 123 LEU B O 1
ATOM 4305 N N . PHE B 1 124 ? -23.688 30.641 24.078 1 89.19 124 PHE B N 1
ATOM 4306 C CA . PHE B 1 124 ? -24.094 29.516 23.234 1 89.19 124 PHE B CA 1
ATOM 4307 C C . PHE B 1 124 ? -23.688 28.188 23.859 1 89.19 124 PHE B C 1
ATOM 4309 O O . PHE B 1 124 ? -22.719 28.125 24.609 1 89.19 124 PHE B O 1
ATOM 4316 N N . ARG B 1 125 ? -24.438 27.172 23.469 1 90 125 ARG B N 1
ATOM 4317 C CA . ARG B 1 125 ? -24.031 25.812 23.812 1 90 125 ARG B CA 1
ATOM 4318 C C . ARG B 1 125 ? -22.969 25.297 22.844 1 90 125 ARG B C 1
ATOM 4320 O O . ARG B 1 125 ? -22.922 25.719 21.688 1 90 125 ARG B O 1
ATOM 4327 N N . GLU B 1 126 ? -22.203 24.422 23.297 1 91.56 126 GLU B N 1
ATOM 4328 C CA . GLU B 1 126 ? -21.109 23.906 22.484 1 91.56 126 GLU B CA 1
ATOM 4329 C C . GLU B 1 126 ? -21.625 23.328 21.156 1 91.56 126 GLU B C 1
ATOM 4331 O O . GLU B 1 126 ? -20.984 23.469 20.125 1 91.56 126 GLU B O 1
ATOM 4336 N N . GLU B 1 127 ? -22.781 22.734 21.156 1 90 127 GLU B N 1
ATOM 4337 C CA . GLU B 1 127 ? -23.344 22.109 19.969 1 90 127 GLU B CA 1
ATOM 4338 C C . GLU B 1 127 ? -23.719 23.156 18.922 1 90 127 GLU B C 1
ATOM 4340 O O . GLU B 1 127 ? -23.922 22.812 17.75 1 90 127 GLU B O 1
ATOM 4345 N N . GLN B 1 128 ? -23.75 24.359 19.344 1 90.5 128 GLN B N 1
ATOM 4346 C CA . GLN B 1 128 ? -24.141 25.453 18.453 1 90.5 128 GLN B CA 1
ATOM 4347 C C . GLN B 1 128 ? -22.922 26.156 17.875 1 90.5 128 GLN B C 1
ATOM 4349 O O . GLN B 1 128 ? -23.031 26.953 16.938 1 90.5 128 GLN B O 1
ATOM 4354 N N . ILE B 1 129 ? -21.812 25.891 18.422 1 91.62 129 ILE B N 1
ATOM 4355 C CA . ILE B 1 129 ? -20.594 26.609 18.062 1 91.62 129 ILE B CA 1
ATOM 4356 C C . ILE B 1 129 ? -19.797 25.797 17.047 1 91.62 129 ILE B C 1
ATOM 4358 O O . ILE B 1 129 ? -19.453 24.641 17.297 1 91.62 129 ILE B O 1
ATOM 4362 N N . TYR B 1 130 ? -19.484 26.391 15.898 1 92.81 130 TYR B N 1
ATOM 4363 C CA . TYR B 1 130 ? -18.672 25.797 14.844 1 92.81 130 TYR B CA 1
ATOM 4364 C C . TYR B 1 130 ? -17.391 26.578 14.625 1 92.81 130 TYR B C 1
ATOM 4366 O O . TYR B 1 130 ? -17.375 27.562 13.906 1 92.81 130 TYR B O 1
ATOM 4374 N N . ARG B 1 131 ? -16.359 26.094 15.297 1 93.12 131 ARG B N 1
ATOM 4375 C CA . ARG B 1 131 ? -15.055 26.719 15.133 1 93.12 131 ARG B CA 1
ATOM 4376 C C . ARG B 1 131 ? -14.375 26.234 13.859 1 93.12 131 ARG B C 1
ATOM 4378 O O . ARG B 1 131 ? -13.914 25.094 13.789 1 93.12 131 ARG B O 1
ATOM 4385 N N . MET B 1 132 ? -14.211 27.031 12.922 1 91.06 132 MET B N 1
ATOM 4386 C CA . MET B 1 132 ? -13.883 26.625 11.555 1 91.06 132 MET B CA 1
ATOM 4387 C C . MET B 1 132 ? -12.398 26.797 11.281 1 91.06 132 MET B C 1
ATOM 4389 O O . MET B 1 132 ? -11.852 27.891 11.445 1 91.06 132 MET B O 1
ATOM 4393 N N . ASP B 1 133 ? -11.797 25.734 10.992 1 88.31 133 ASP B N 1
ATOM 4394 C CA . ASP B 1 133 ? -10.508 25.656 10.305 1 88.31 133 ASP B CA 1
ATOM 4395 C C . ASP B 1 133 ? -10.68 25.109 8.891 1 88.31 133 ASP B C 1
ATOM 4397 O O . ASP B 1 133 ? -10.992 23.938 8.703 1 88.31 133 ASP B O 1
ATOM 4401 N N . HIS B 1 134 ? -10.375 25.859 7.949 1 84.5 134 HIS B N 1
ATOM 4402 C CA . HIS B 1 134 ? -10.734 25.531 6.574 1 84.5 134 HIS B CA 1
ATOM 4403 C C . HIS B 1 134 ? -9.93 24.344 6.066 1 84.5 134 HIS B C 1
ATOM 4405 O O . HIS B 1 134 ? -10.336 23.672 5.109 1 84.5 134 HIS B O 1
ATOM 4411 N N . TYR B 1 135 ? -8.859 24.062 6.633 1 85.38 135 TYR B N 1
ATOM 4412 C CA . TYR B 1 135 ? -8.086 22.891 6.211 1 85.38 135 TYR B CA 1
ATOM 4413 C C . TYR B 1 135 ? -8.82 21.594 6.531 1 85.38 135 TYR B C 1
ATOM 4415 O O . TYR B 1 135 ? -8.609 20.578 5.879 1 85.38 135 TYR B O 1
ATOM 4423 N N . LEU B 1 136 ? -9.641 21.672 7.52 1 88.56 136 LEU B N 1
ATOM 4424 C CA . LEU B 1 136 ? -10.406 20.484 7.898 1 88.56 136 LEU B CA 1
ATOM 4425 C C . LEU B 1 136 ? -11.477 20.172 6.859 1 88.56 136 LEU B C 1
ATOM 4427 O O . LEU B 1 136 ? -12.047 19.078 6.855 1 88.56 136 LEU B O 1
ATOM 4431 N N . GLY B 1 137 ? -11.633 21.141 5.988 1 87.5 137 GLY B N 1
ATOM 4432 C CA . GLY B 1 137 ? -12.609 20.938 4.922 1 87.5 137 GLY B CA 1
ATOM 4433 C C . GLY B 1 137 ? -11.992 20.344 3.662 1 87.5 137 GLY B C 1
ATOM 4434 O O . GLY B 1 137 ? -12.711 19.984 2.732 1 87.5 137 GLY B O 1
ATOM 4435 N N . LYS B 1 138 ? -10.711 20.219 3.674 1 88.31 138 LYS B N 1
ATOM 4436 C CA . LYS B 1 138 ? -10.047 19.688 2.49 1 88.31 138 LYS B CA 1
ATOM 4437 C C . LYS B 1 138 ? -10.32 18.188 2.334 1 88.31 138 LYS B C 1
ATOM 4439 O O . LYS B 1 138 ? -10.344 17.453 3.32 1 88.31 138 LYS B O 1
ATOM 4444 N N . GLU B 1 139 ? -10.477 17.781 1.119 1 85.19 139 GLU B N 1
ATOM 4445 C CA . GLU B 1 139 ? -10.875 16.422 0.784 1 85.19 139 GLU B CA 1
ATOM 4446 C C . GLU B 1 139 ? -9.875 15.406 1.323 1 85.19 139 GLU B C 1
ATOM 4448 O O . GLU B 1 139 ? -10.258 14.398 1.92 1 85.19 139 GLU B O 1
ATOM 4453 N N . MET B 1 140 ? -8.648 15.68 1.136 1 86.75 140 MET B N 1
ATOM 4454 C CA . MET B 1 140 ? -7.609 14.727 1.513 1 86.75 140 MET B CA 1
ATOM 4455 C C . MET B 1 140 ? -7.504 14.609 3.029 1 86.75 140 MET B C 1
ATOM 4457 O O . MET B 1 140 ? -7.152 13.547 3.553 1 86.75 140 MET B O 1
ATOM 4461 N N . VAL B 1 141 ? -7.836 15.648 3.67 1 89.69 141 VAL B N 1
ATOM 4462 C CA . VAL B 1 141 ? -7.832 15.609 5.129 1 89.69 141 VAL B CA 1
ATOM 4463 C C . VAL B 1 141 ? -8.93 14.672 5.625 1 89.69 141 VAL B C 1
ATOM 4465 O O . VAL B 1 141 ? -8.703 13.852 6.516 1 89.69 141 VAL B O 1
ATOM 4468 N N . GLN B 1 142 ? -10 14.797 4.977 1 88.5 142 GLN B N 1
ATOM 4469 C CA . GLN B 1 142 ? -11.109 13.914 5.34 1 88.5 142 GLN B CA 1
ATOM 4470 C C . GLN B 1 142 ? -10.812 12.477 4.934 1 88.5 142 GLN B C 1
ATOM 4472 O O . GLN B 1 142 ? -11.227 11.531 5.617 1 88.5 142 GLN B O 1
ATOM 4477 N N . SER B 1 143 ? -10.125 12.312 3.971 1 89.5 143 SER B N 1
ATOM 4478 C CA . SER B 1 143 ? -9.836 10.984 3.439 1 89.5 143 SER B CA 1
ATOM 4479 C C . SER B 1 143 ? -8.93 10.195 4.379 1 89.5 143 SER B C 1
ATOM 4481 O O . SER B 1 143 ? -8.875 8.969 4.316 1 89.5 143 SER B O 1
ATOM 4483 N N . LEU B 1 144 ? -8.242 10.906 5.195 1 93.56 144 LEU B N 1
ATOM 4484 C CA . LEU B 1 144 ? -7.348 10.25 6.137 1 93.56 144 LEU B CA 1
ATOM 4485 C C . LEU B 1 144 ? -8.117 9.289 7.039 1 93.56 144 LEU B C 1
ATOM 4487 O O . LEU B 1 144 ? -7.598 8.227 7.406 1 93.56 144 LEU B O 1
ATOM 4491 N N . MET B 1 145 ? -9.312 9.648 7.301 1 93.31 145 MET B N 1
ATOM 4492 C CA . MET B 1 145 ? -10.141 8.805 8.164 1 93.31 145 MET B CA 1
ATOM 4493 C C . MET B 1 145 ? -10.406 7.453 7.508 1 93.31 145 MET B C 1
ATOM 4495 O O . MET B 1 145 ? -10.219 6.406 8.133 1 93.31 145 MET B O 1
ATOM 4499 N N . VAL B 1 146 ? -10.789 7.539 6.324 1 93.94 146 VAL B N 1
ATOM 4500 C CA . VAL B 1 146 ? -11.117 6.312 5.605 1 93.94 146 VAL B CA 1
ATOM 4501 C C . VAL B 1 146 ? -9.844 5.527 5.312 1 93.94 146 VAL B C 1
ATOM 4503 O O . VAL B 1 146 ? -9.82 4.301 5.441 1 93.94 146 VAL B O 1
ATOM 4506 N N . LEU B 1 147 ? -8.805 6.191 4.965 1 94.38 147 LEU B N 1
ATOM 4507 C CA . LEU B 1 147 ? -7.535 5.543 4.66 1 94.38 147 LEU B CA 1
ATOM 4508 C C . LEU B 1 147 ? -7.023 4.758 5.863 1 94.38 147 LEU B C 1
ATOM 4510 O O . LEU B 1 147 ? -6.523 3.641 5.711 1 94.38 147 LEU B O 1
ATOM 4514 N N . ARG B 1 148 ? -7.176 5.309 7.02 1 96.44 148 ARG B N 1
ATOM 4515 C CA . ARG B 1 148 ? -6.633 4.699 8.227 1 96.44 148 ARG B CA 1
ATOM 4516 C C . ARG B 1 148 ? -7.531 3.572 8.727 1 96.44 148 ARG B C 1
ATOM 4518 O O . ARG B 1 148 ? -7.047 2.502 9.094 1 96.44 148 ARG B O 1
ATOM 4525 N N . PHE B 1 149 ? -8.836 3.848 8.672 1 96.62 149 PHE B N 1
ATOM 4526 C CA . PHE B 1 149 ? -9.703 2.963 9.445 1 96.62 149 PHE B CA 1
ATOM 4527 C C . PHE B 1 149 ? -10.555 2.102 8.531 1 96.62 149 PHE B C 1
ATOM 4529 O O . PHE B 1 149 ? -11.242 1.183 8.984 1 96.62 149 PHE B O 1
ATOM 4536 N N . GLY B 1 150 ? -10.469 2.42 7.246 1 95.94 150 GLY B N 1
ATOM 4537 C CA . GLY B 1 150 ? -11.234 1.64 6.289 1 95.94 150 GLY B CA 1
ATOM 4538 C C . GLY B 1 150 ? -10.391 0.651 5.508 1 95.94 150 GLY B C 1
ATOM 4539 O O . GLY B 1 150 ? -10.883 0.007 4.578 1 95.94 150 GLY B O 1
ATOM 4540 N N . ASN B 1 151 ? -9.133 0.522 5.855 1 96.38 151 ASN B N 1
ATOM 4541 C CA . ASN B 1 151 ? -8.242 -0.334 5.082 1 96.38 151 ASN B CA 1
ATOM 4542 C C . ASN B 1 151 ? -7.422 -1.251 5.988 1 96.38 151 ASN B C 1
ATOM 4544 O O . ASN B 1 151 ? -6.625 -0.778 6.801 1 96.38 151 ASN B O 1
ATOM 4548 N N . ARG B 1 152 ? -7.539 -2.523 5.785 1 96.12 152 ARG B N 1
ATOM 4549 C CA . ARG B 1 152 ? -6.844 -3.535 6.574 1 96.12 152 ARG B CA 1
ATOM 4550 C C . ARG B 1 152 ? -5.34 -3.5 6.309 1 96.12 152 ARG B C 1
ATOM 4552 O O . ARG B 1 152 ? -4.543 -3.84 7.184 1 96.12 152 ARG B O 1
ATOM 4559 N N . ILE B 1 153 ? -4.883 -3.018 5.203 1 95.62 153 ILE B N 1
ATOM 4560 C CA . ILE B 1 153 ? -3.479 -3.062 4.816 1 95.62 153 ILE B CA 1
ATOM 4561 C C . ILE B 1 153 ? -2.693 -2.014 5.598 1 95.62 153 ILE B C 1
ATOM 4563 O O . ILE B 1 153 ? -1.47 -2.107 5.723 1 95.62 153 ILE B O 1
ATOM 4567 N N . PHE B 1 154 ? -3.359 -1.014 6.113 1 95.81 154 PHE B N 1
ATOM 4568 C CA . PHE B 1 154 ? -2.633 0.053 6.789 1 95.81 154 PHE B CA 1
ATOM 4569 C C . PHE B 1 154 ? -2.721 -0.107 8.305 1 95.81 154 PHE B C 1
ATOM 4571 O O . PHE B 1 154 ? -1.794 0.265 9.023 1 95.81 154 PHE B O 1
ATOM 4578 N N . GLY B 1 155 ? -3.727 -0.698 8.781 1 93.56 155 GLY B N 1
ATOM 4579 C CA . GLY B 1 155 ? -3.979 -0.814 10.211 1 93.56 155 GLY B CA 1
ATOM 4580 C C . GLY B 1 155 ? -2.799 -1.384 10.977 1 93.56 155 GLY B C 1
ATOM 4581 O O . GLY B 1 155 ? -2.262 -0.73 11.875 1 93.56 155 GLY B O 1
ATOM 4582 N N . PRO B 1 156 ? -2.316 -2.49 10.555 1 95.5 156 PRO B N 1
ATOM 4583 C CA . PRO B 1 156 ? -1.28 -3.178 11.328 1 95.5 156 PRO B CA 1
ATOM 4584 C C . PRO B 1 156 ? 0.078 -2.486 11.242 1 95.5 156 PRO B C 1
ATOM 4586 O O . PRO B 1 156 ? 0.951 -2.721 12.078 1 95.5 156 PRO B O 1
ATOM 4589 N N . ILE B 1 157 ? 0.257 -1.639 10.297 1 97.06 157 ILE B N 1
ATOM 4590 C CA . ILE B 1 157 ? 1.591 -1.075 10.117 1 97.06 157 ILE B CA 1
ATOM 4591 C C . ILE B 1 157 ? 1.603 0.381 10.57 1 97.06 157 ILE B C 1
ATOM 4593 O O . ILE B 1 157 ? 2.656 1.022 10.594 1 97.06 157 ILE B O 1
ATOM 4597 N N . TRP B 1 158 ? 0.45 0.886 10.984 1 97.88 158 TRP B N 1
ATOM 4598 C CA . TRP B 1 158 ? 0.299 2.285 11.367 1 97.88 158 TRP B CA 1
ATOM 4599 C C . TRP B 1 158 ? 0.651 2.486 12.844 1 97.88 158 TRP B C 1
ATOM 4601 O O . TRP B 1 158 ? -0.194 2.902 13.633 1 97.88 158 TRP B O 1
ATOM 4611 N N . ASN B 1 159 ? 1.919 2.193 13.195 1 98.06 159 ASN B N 1
ATOM 4612 C CA . ASN B 1 159 ? 2.336 2.27 14.586 1 98.06 159 ASN B CA 1
ATOM 4613 C C . ASN B 1 159 ? 3.854 2.387 14.719 1 98.06 159 ASN B C 1
ATOM 4615 O O . ASN B 1 159 ? 4.57 2.346 13.711 1 98.06 159 ASN B O 1
ATOM 4619 N N . ARG B 1 160 ? 4.277 2.404 15.961 1 98 160 ARG B N 1
ATOM 4620 C CA . ARG B 1 160 ? 5.668 2.678 16.297 1 98 160 ARG B CA 1
ATOM 4621 C C . ARG B 1 160 ? 6.574 1.53 15.867 1 98 160 ARG B C 1
ATOM 462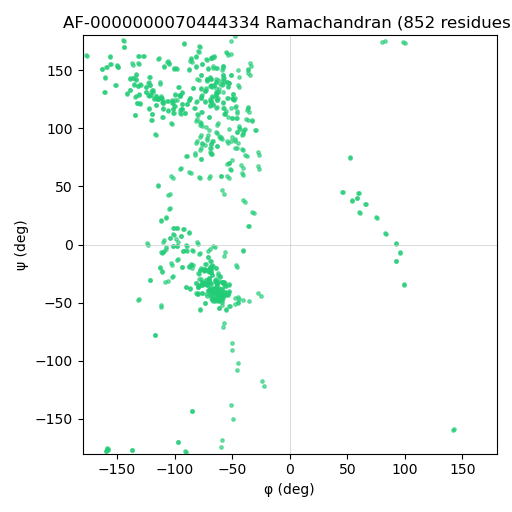3 O O . ARG B 1 160 ? 7.777 1.72 15.68 1 98 160 ARG B O 1
ATOM 4630 N N . ASP B 1 161 ? 6.055 0.373 15.711 1 97.38 161 ASP B N 1
ATOM 4631 C CA . ASP B 1 161 ? 6.875 -0.772 15.32 1 97.38 161 ASP B CA 1
ATOM 4632 C C . ASP B 1 161 ? 7.273 -0.689 13.844 1 97.38 161 ASP B C 1
ATOM 4634 O O . ASP B 1 161 ? 8.266 -1.287 13.43 1 97.38 161 ASP B O 1
ATOM 4638 N N . ASN B 1 162 ? 6.504 0.073 13.109 1 98.06 162 ASN B N 1
ATOM 4639 C CA . ASN B 1 162 ? 6.738 0.102 11.664 1 98.06 162 ASN B CA 1
ATOM 4640 C C . ASN B 1 162 ? 7.055 1.513 11.18 1 98.06 162 ASN B C 1
ATOM 4642 O O . ASN B 1 162 ? 7.777 1.687 10.195 1 98.06 162 ASN B O 1
ATOM 4646 N N . VAL B 1 163 ? 6.555 2.523 11.773 1 98.5 163 VAL B N 1
ATOM 4647 C CA . VAL B 1 163 ? 6.758 3.908 11.359 1 98.5 163 VAL B CA 1
ATOM 4648 C C . VAL B 1 163 ? 7.914 4.52 12.148 1 98.5 163 VAL B C 1
ATOM 4650 O O . VAL B 1 163 ? 7.922 4.48 13.383 1 98.5 163 VAL B O 1
ATOM 4653 N N . ALA B 1 164 ? 8.859 5.094 11.43 1 98.25 164 ALA B N 1
ATOM 4654 C CA . ALA B 1 164 ? 10.039 5.691 12.055 1 98.25 164 ALA B CA 1
ATOM 4655 C C . ALA B 1 164 ? 9.797 7.16 12.391 1 98.25 164 ALA B C 1
ATOM 4657 O O . ALA B 1 164 ? 10.273 7.656 13.406 1 98.25 164 ALA B O 1
ATOM 4658 N N . CYS B 1 165 ? 9.055 7.781 11.469 1 98 165 CYS B N 1
ATOM 4659 C CA . CYS B 1 165 ? 8.852 9.219 11.594 1 98 165 CYS B CA 1
ATOM 4660 C C . CYS B 1 165 ? 7.641 9.672 10.789 1 98 165 CYS B C 1
ATOM 4662 O O . CYS B 1 165 ? 7.344 9.109 9.734 1 98 165 CYS B O 1
ATOM 4664 N N . VAL B 1 166 ? 6.953 10.625 11.336 1 98.56 166 VAL B N 1
ATOM 4665 C CA . VAL B 1 166 ? 5.859 11.258 10.617 1 98.56 166 VAL B CA 1
ATOM 4666 C C . VAL B 1 166 ? 6.195 12.727 10.352 1 98.56 166 VAL B C 1
ATOM 4668 O O . VAL B 1 166 ? 6.52 13.469 11.273 1 98.56 166 VAL B O 1
ATOM 4671 N N . VAL B 1 167 ? 6.141 13.148 9.117 1 98.12 167 VAL B N 1
ATOM 4672 C CA . VAL B 1 167 ? 6.469 14.523 8.75 1 98.12 167 VAL B CA 1
ATOM 4673 C C . VAL B 1 167 ? 5.234 15.219 8.18 1 98.12 167 VAL B C 1
ATOM 4675 O O . VAL B 1 167 ? 4.621 14.719 7.23 1 98.12 167 VAL B O 1
ATOM 4678 N N . LEU B 1 168 ? 4.836 16.234 8.781 1 97.94 168 LEU B N 1
ATOM 4679 C CA . LEU B 1 168 ? 3.764 17.094 8.281 1 97.94 168 LEU B CA 1
ATOM 4680 C C . LEU B 1 168 ? 4.32 18.406 7.75 1 97.94 168 LEU B C 1
ATOM 4682 O O . LEU B 1 168 ? 4.984 19.141 8.477 1 97.94 168 LEU B O 1
ATOM 4686 N N . THR B 1 169 ? 4.035 18.719 6.492 1 96.88 169 THR B N 1
ATOM 4687 C CA . THR B 1 169 ? 4.641 19.875 5.836 1 96.88 169 THR B CA 1
ATOM 4688 C C . THR B 1 169 ? 3.568 20.812 5.285 1 96.88 169 THR B C 1
ATOM 4690 O O . THR B 1 169 ? 2.576 20.359 4.711 1 96.88 169 THR B O 1
ATOM 4693 N N . PHE B 1 170 ? 3.748 22.062 5.504 1 96.75 170 PHE B N 1
ATOM 4694 C CA . PHE B 1 170 ? 2.938 23.125 4.934 1 96.75 170 PHE B CA 1
ATOM 4695 C C . PHE B 1 170 ? 3.82 24.25 4.406 1 96.75 170 PHE B C 1
ATOM 4697 O O . PHE B 1 170 ? 4.43 24.984 5.184 1 96.75 170 PHE B O 1
ATOM 4704 N N . LYS B 1 171 ? 3.863 24.422 3.096 1 95.81 171 LYS B N 1
ATOM 4705 C CA . LYS B 1 171 ? 4.707 25.406 2.447 1 95.81 171 LYS B CA 1
ATOM 4706 C C . LYS B 1 171 ? 3.879 26.359 1.589 1 95.81 171 LYS B C 1
ATOM 4708 O O . LYS B 1 171 ? 2.949 25.938 0.901 1 95.81 171 LYS B O 1
ATOM 4713 N N . GLU B 1 172 ? 4.262 27.562 1.683 1 94.25 172 GLU B N 1
ATOM 4714 C CA . GLU B 1 172 ? 3.707 28.578 0.783 1 94.25 172 GLU B CA 1
ATOM 4715 C C . GLU B 1 172 ? 4.805 29.25 -0.036 1 94.25 172 GLU B C 1
ATOM 4717 O O . GLU B 1 172 ? 5.848 29.625 0.505 1 94.25 172 GLU B O 1
ATOM 4722 N N . PRO B 1 173 ? 4.527 29.438 -1.293 1 93.38 173 PRO B N 1
ATOM 4723 C CA . PRO B 1 173 ? 5.57 30 -2.154 1 93.38 173 PRO B CA 1
ATOM 4724 C C . PRO B 1 173 ? 5.566 31.531 -2.162 1 93.38 173 PRO B C 1
ATOM 4726 O O . PRO B 1 173 ? 6.246 32.156 -2.986 1 93.38 173 PRO B O 1
ATOM 4729 N N . PHE B 1 174 ? 4.812 32.188 -1.271 1 92.75 174 PHE B N 1
ATOM 4730 C CA . PHE B 1 174 ? 4.746 33.656 -1.219 1 92.75 174 PHE B CA 1
ATOM 4731 C C . PHE B 1 174 ? 4.93 34.156 0.208 1 92.75 174 PHE B C 1
ATOM 4733 O O . PHE B 1 174 ? 4.734 33.406 1.165 1 92.75 174 PHE B O 1
ATOM 4740 N N . GLY B 1 175 ? 5.359 35.344 0.237 1 92.81 175 GLY B N 1
ATOM 4741 C CA . GLY B 1 175 ? 5.555 35.969 1.538 1 92.81 175 GLY B CA 1
ATOM 4742 C C . GLY B 1 175 ? 4.293 36.594 2.098 1 92.81 175 GLY B C 1
ATOM 4743 O O . GLY B 1 175 ? 3.217 36 2.033 1 92.81 175 GLY B O 1
ATOM 4744 N N . THR B 1 176 ? 4.449 37.656 2.725 1 91.06 176 THR B N 1
ATOM 4745 C CA . THR B 1 176 ? 3.293 38.312 3.33 1 91.06 176 THR B CA 1
ATOM 4746 C C . THR B 1 176 ? 2.613 39.25 2.332 1 91.06 176 THR B C 1
ATOM 4748 O O . THR B 1 176 ? 1.443 39.594 2.498 1 91.06 176 THR B O 1
ATOM 4751 N N . GLU B 1 177 ? 3.311 39.625 1.298 1 86 177 GLU B N 1
ATOM 4752 C CA . GLU B 1 177 ? 2.752 40.406 0.183 1 86 177 GLU B CA 1
ATOM 4753 C C . GLU B 1 177 ? 1.885 41.562 0.681 1 86 177 GLU B C 1
ATOM 4755 O O . GLU B 1 177 ? 0.755 41.719 0.22 1 86 177 GLU B O 1
ATOM 4760 N N . GLY B 1 178 ? 2.34 42.219 1.58 1 81.25 178 GLY B N 1
ATOM 4761 C CA . GLY B 1 178 ? 1.651 43.406 2.045 1 81.25 178 GLY B CA 1
ATOM 4762 C C . GLY B 1 178 ? 0.77 43.156 3.252 1 81.25 178 GLY B C 1
ATOM 4763 O O . GLY B 1 178 ? 0.179 44.094 3.801 1 81.25 178 GLY B O 1
ATOM 4764 N N . ARG B 1 179 ? 0.613 42 3.625 1 83.75 179 ARG B N 1
ATOM 4765 C CA . ARG B 1 179 ? -0.169 41.656 4.812 1 83.75 179 ARG B CA 1
ATOM 4766 C C . ARG B 1 179 ? 0.738 41.281 5.977 1 83.75 179 ARG B C 1
ATOM 4768 O O . ARG B 1 179 ? 0.35 40.5 6.84 1 83.75 179 ARG B O 1
ATOM 4775 N N . GLY B 1 180 ? 1.874 41.875 6.008 1 90.25 180 GLY B N 1
ATOM 4776 C CA . GLY B 1 180 ? 2.873 41.5 7.004 1 90.25 180 GLY B CA 1
ATOM 4777 C C . GLY B 1 180 ? 2.523 42 8.398 1 90.25 180 GLY B C 1
ATOM 4778 O O . GLY B 1 180 ? 2.891 41.375 9.391 1 90.25 180 GLY B O 1
ATOM 4779 N N . GLY B 1 181 ? 1.91 43.125 8.414 1 88.38 181 GLY B N 1
ATOM 4780 C CA . GLY B 1 181 ? 1.536 43.656 9.703 1 88.38 181 GLY B CA 1
ATOM 4781 C C . GLY B 1 181 ? 0.64 42.75 10.508 1 88.38 181 GLY B C 1
ATOM 4782 O O . GLY B 1 181 ? 0.927 42.438 11.672 1 88.38 181 GLY B O 1
ATOM 4783 N N . TYR B 1 182 ? -0.385 42.281 9.93 1 84.94 182 TYR B N 1
ATOM 4784 C CA . TYR B 1 182 ? -1.289 41.344 10.578 1 84.94 182 TYR B CA 1
ATOM 4785 C C . TYR B 1 182 ? -0.562 40.062 10.93 1 84.94 182 TYR B C 1
ATOM 4787 O O . TYR B 1 182 ? -0.693 39.562 12.047 1 84.94 182 TYR B O 1
ATOM 4795 N N . PHE B 1 183 ? 0.239 39.594 10.047 1 92.62 183 PHE B N 1
ATOM 4796 C CA . PHE B 1 183 ? 0.981 38.344 10.25 1 92.62 183 PHE B CA 1
ATOM 4797 C C . PHE B 1 183 ? 1.951 38.5 11.422 1 92.62 183 PHE B C 1
ATOM 4799 O O . PHE B 1 183 ? 2.18 37.531 12.164 1 92.62 183 PHE B O 1
ATOM 4806 N N . ASP B 1 184 ? 2.502 39.625 11.531 1 93.75 184 ASP B N 1
ATOM 4807 C CA . ASP B 1 184 ? 3.518 39.844 12.555 1 93.75 184 ASP B CA 1
ATOM 4808 C C . ASP B 1 184 ? 2.941 39.656 13.961 1 93.75 184 ASP B C 1
ATOM 4810 O O . ASP B 1 184 ? 3.672 39.312 14.891 1 93.75 184 ASP B O 1
ATOM 4814 N N . ASP B 1 185 ? 1.643 39.844 14.07 1 87.5 185 ASP B N 1
ATOM 4815 C CA . ASP B 1 185 ? 0.982 39.688 15.359 1 87.5 185 ASP B CA 1
ATOM 4816 C C . ASP B 1 185 ? 0.781 38.219 15.695 1 87.5 185 ASP B C 1
ATOM 4818 O O . ASP B 1 185 ? 0.623 37.844 16.859 1 87.5 185 ASP B O 1
ATOM 4822 N N . PHE B 1 186 ? 0.779 37.375 14.82 1 89.44 186 PHE B N 1
ATOM 4823 C CA . PHE B 1 186 ? 0.441 35.969 15.039 1 89.44 186 PHE B CA 1
ATOM 4824 C C . PHE B 1 186 ? 1.664 35.094 14.852 1 89.44 186 PHE B C 1
ATOM 4826 O O . PHE B 1 186 ? 2.053 34.375 15.758 1 89.44 186 PHE B O 1
ATOM 4833 N N . GLY B 1 187 ? 2.33 35.281 13.578 1 93.12 187 GLY B N 1
ATOM 4834 C CA . GLY B 1 187 ? 3.445 34.406 13.25 1 93.12 187 GLY B CA 1
ATOM 4835 C C . GLY B 1 187 ? 3.012 33.094 12.688 1 93.12 187 GLY B C 1
ATOM 4836 O O . GLY B 1 187 ? 1.836 32.719 12.766 1 93.12 187 GLY B O 1
ATOM 4837 N N . ILE B 1 188 ? 3.934 32.312 12.289 1 96.06 188 ILE B N 1
ATOM 4838 C CA . ILE B 1 188 ? 3.654 31.125 11.508 1 96.06 188 ILE B CA 1
ATOM 4839 C C . ILE B 1 188 ? 3.166 30.016 12.438 1 96.06 188 ILE B C 1
ATOM 4841 O O . ILE B 1 188 ? 2.387 29.156 12.023 1 96.06 188 ILE B O 1
ATOM 4845 N N . ILE B 1 189 ? 3.57 29.984 13.648 1 97.06 189 ILE B N 1
ATOM 4846 C CA . ILE B 1 189 ? 3.188 28.938 14.586 1 97.06 189 ILE B CA 1
ATOM 4847 C C . ILE B 1 189 ? 1.697 29.047 14.898 1 97.06 189 ILE B C 1
ATOM 4849 O O . ILE B 1 189 ? 0.966 28.062 14.812 1 97.06 189 ILE B O 1
ATOM 4853 N N . ARG B 1 190 ? 1.205 30.266 15.188 1 95.62 190 ARG B N 1
ATOM 4854 C CA . ARG B 1 190 ? -0.213 30.484 15.469 1 95.62 190 ARG B CA 1
ATOM 4855 C C . ARG B 1 190 ? -1.046 30.312 14.203 1 95.62 190 ARG B C 1
ATOM 4857 O O . ARG B 1 190 ? -2.17 29.812 14.25 1 95.62 190 ARG B O 1
ATOM 4864 N N . ASP B 1 191 ? -0.508 30.656 13.125 1 92.44 191 ASP B N 1
ATOM 4865 C CA . ASP B 1 191 ? -1.249 30.719 11.867 1 92.44 191 ASP B CA 1
ATOM 4866 C C . ASP B 1 191 ? -1.428 29.328 11.273 1 92.44 191 ASP B C 1
ATOM 4868 O O . ASP B 1 191 ? -2.453 29.031 10.656 1 92.44 191 ASP B O 1
ATOM 4872 N N . VAL B 1 192 ? -0.427 28.5 11.469 1 95.12 192 VAL B N 1
ATOM 4873 C CA . VAL B 1 192 ? -0.444 27.266 10.688 1 95.12 192 VAL B CA 1
ATOM 4874 C C . VAL B 1 192 ? -0.193 26.062 11.609 1 95.12 192 VAL B C 1
ATOM 4876 O O . VAL B 1 192 ? -0.927 25.078 11.562 1 95.12 192 VAL B O 1
ATOM 4879 N N . MET B 1 193 ? 0.739 26.078 12.453 1 96.69 193 MET B N 1
ATOM 4880 C CA . MET B 1 193 ? 1.218 24.922 13.203 1 96.69 193 MET B CA 1
ATOM 4881 C C . MET B 1 193 ? 0.229 24.531 14.297 1 96.69 193 MET B C 1
ATOM 4883 O O . MET B 1 193 ? -0.18 23.375 14.391 1 96.69 193 MET B O 1
ATOM 4887 N N . GLN B 1 194 ? -0.157 25.5 15.07 1 95.5 194 GLN B N 1
ATOM 4888 C CA . GLN B 1 194 ? -1.017 25.266 16.219 1 95.5 194 GLN B CA 1
ATOM 4889 C C . GLN B 1 194 ? -2.408 24.812 15.789 1 95.5 194 GLN B C 1
ATOM 4891 O O . GLN B 1 194 ? -3.109 24.141 16.547 1 95.5 194 GLN B O 1
ATOM 4896 N N . ASN B 1 195 ? -2.814 25.016 14.578 1 92.94 195 ASN B N 1
ATOM 4897 C CA . ASN B 1 195 ? -4.145 24.641 14.094 1 92.94 195 ASN B CA 1
ATOM 4898 C C . ASN B 1 195 ? -4.07 23.594 12.984 1 92.94 195 ASN B C 1
ATOM 4900 O O . ASN B 1 195 ? -3.965 22.406 13.266 1 92.94 195 ASN B O 1
ATOM 4904 N N . HIS B 1 196 ? -3.736 24 11.75 1 93.38 196 HIS B N 1
ATOM 4905 C CA . HIS B 1 196 ? -3.766 23.125 10.586 1 93.38 196 HIS B CA 1
ATOM 4906 C C . HIS B 1 196 ? -2.914 21.875 10.82 1 93.38 196 HIS B C 1
ATOM 4908 O O . HIS B 1 196 ? -3.42 20.75 10.766 1 93.38 196 HIS B O 1
ATOM 4914 N N . LEU B 1 197 ? -1.706 22.094 11.133 1 97.25 197 LEU B N 1
ATOM 4915 C CA . LEU B 1 197 ? -0.777 20.969 11.234 1 97.25 197 LEU B CA 1
ATOM 4916 C C . LEU B 1 197 ? -1.104 20.094 12.445 1 97.25 197 LEU B C 1
ATOM 4918 O O . LEU B 1 197 ? -0.985 18.875 12.383 1 97.25 197 LEU B O 1
ATOM 4922 N N . LEU B 1 198 ? -1.447 20.734 13.484 1 97.38 198 LEU B N 1
ATOM 4923 C CA . LEU B 1 198 ? -1.785 19.969 14.672 1 97.38 198 LEU B CA 1
ATOM 4924 C C . LEU B 1 198 ? -3.029 19.109 14.438 1 97.38 198 LEU B C 1
ATOM 4926 O O . LEU B 1 198 ? -3.113 17.984 14.914 1 97.38 198 LEU B O 1
ATOM 4930 N N . GLN B 1 199 ? -4.023 19.688 13.742 1 95.44 199 GLN B N 1
ATOM 4931 C CA . GLN B 1 199 ? -5.215 18.922 13.398 1 95.44 199 GLN B CA 1
ATOM 4932 C C . GLN B 1 199 ? -4.855 17.703 12.547 1 95.44 199 GLN B C 1
ATOM 4934 O O . GLN B 1 199 ? -5.371 16.609 12.773 1 95.44 199 GLN B O 1
ATOM 4939 N N . LEU B 1 200 ? -4.008 17.906 11.641 1 96.69 200 LEU B N 1
ATOM 4940 C CA . LEU B 1 200 ? -3.557 16.797 10.812 1 96.69 200 LEU B CA 1
ATOM 4941 C C . LEU B 1 200 ? -2.842 15.742 11.656 1 96.69 200 LEU B C 1
ATOM 4943 O O . LEU B 1 200 ? -3.043 14.547 11.461 1 96.69 200 LEU B O 1
ATOM 4947 N N . LEU B 1 201 ? -2.023 16.25 12.523 1 98.25 201 LEU B N 1
ATOM 4948 C CA . LEU B 1 201 ? -1.325 15.344 13.43 1 98.25 201 LEU B CA 1
ATOM 4949 C C . LEU B 1 201 ? -2.314 14.477 14.203 1 98.25 201 LEU B C 1
ATOM 4951 O O . LEU B 1 201 ? -2.125 13.266 14.32 1 98.25 201 LEU B O 1
ATOM 4955 N N . CYS B 1 202 ? -3.371 15.039 14.68 1 97.94 202 CYS B N 1
ATOM 4956 C CA . CYS B 1 202 ? -4.379 14.305 15.438 1 97.94 202 CYS B CA 1
ATOM 4957 C C . CYS B 1 202 ? -5.02 13.219 14.578 1 97.94 202 CYS B C 1
ATOM 4959 O O . CYS B 1 202 ? -5.191 12.086 15.031 1 97.94 202 CYS B O 1
ATOM 4961 N N . LEU B 1 203 ? -5.355 13.57 13.398 1 96.94 203 LEU B N 1
ATOM 4962 C CA . LEU B 1 203 ? -6 12.617 12.5 1 96.94 203 LEU B CA 1
ATOM 4963 C C . LEU B 1 203 ? -5.074 11.453 12.18 1 96.94 203 LEU B C 1
ATOM 4965 O O . LEU B 1 203 ? -5.527 10.312 12.07 1 96.94 203 LEU B O 1
ATOM 4969 N N . VAL B 1 204 ? -3.814 11.734 12.125 1 98.12 204 VAL B N 1
ATOM 4970 C CA . VAL B 1 204 ? -2.826 10.703 11.828 1 98.12 204 VAL B CA 1
ATOM 4971 C C . VAL B 1 204 ? -2.602 9.828 13.055 1 98.12 204 VAL B C 1
ATOM 4973 O O . VAL B 1 204 ? -2.424 8.609 12.945 1 98.12 204 VAL B O 1
ATOM 4976 N N . ALA B 1 205 ? -2.711 10.383 14.203 1 98.62 205 ALA B N 1
ATOM 4977 C CA . ALA B 1 205 ? -2.207 9.711 15.398 1 98.62 205 ALA B CA 1
ATOM 4978 C C . ALA B 1 205 ? -3.348 9.086 16.203 1 98.62 205 ALA B C 1
ATOM 4980 O O . ALA B 1 205 ? -3.115 8.242 17.078 1 98.62 205 ALA B O 1
ATOM 4981 N N . MET B 1 206 ? -4.555 9.445 16.016 1 98.19 206 MET B N 1
ATOM 4982 C CA . MET B 1 206 ? -5.648 9.047 16.891 1 98.19 206 MET B CA 1
ATOM 4983 C C . MET B 1 206 ? -5.984 7.57 16.703 1 98.19 206 MET B C 1
ATOM 4985 O O . MET B 1 206 ? -5.578 6.957 15.711 1 98.19 206 MET B O 1
ATOM 4989 N N . GLU B 1 207 ? -6.613 7.027 17.703 1 97.81 207 GLU B N 1
ATOM 4990 C CA . GLU B 1 207 ? -7.176 5.684 17.609 1 97.81 207 GLU B CA 1
ATOM 4991 C C . GLU B 1 207 ? -8.5 5.691 16.844 1 97.81 207 GLU B C 1
ATOM 4993 O O . GLU B 1 207 ? -9.086 6.754 16.609 1 97.81 207 GLU B O 1
ATOM 4998 N N . LYS B 1 208 ? -8.938 4.535 16.453 1 96.75 208 LYS B N 1
ATOM 4999 C CA . LYS B 1 208 ? -10.219 4.422 15.773 1 96.75 208 LYS B CA 1
ATOM 5000 C C . LYS B 1 208 ? -11.367 4.863 16.672 1 96.75 208 LYS B C 1
ATOM 5002 O O . LYS B 1 208 ? -11.523 4.348 17.781 1 96.75 208 LYS B O 1
ATOM 5007 N N . PRO B 1 209 ? -12.125 5.801 16.203 1 96.94 209 PRO B N 1
ATOM 5008 C CA . PRO B 1 209 ? -13.273 6.211 17 1 96.94 209 PRO B CA 1
ATOM 5009 C C . PRO B 1 209 ? -14.344 5.125 17.109 1 96.94 209 PRO B C 1
ATOM 5011 O O . PRO B 1 209 ? -14.367 4.203 16.281 1 96.94 209 PRO B O 1
ATOM 5014 N N . ALA B 1 210 ? -15.188 5.258 18.078 1 95.75 210 ALA B N 1
ATOM 5015 C CA . ALA B 1 210 ? -16.266 4.293 18.25 1 95.75 210 ALA B CA 1
ATOM 5016 C C . ALA B 1 210 ? -17.234 4.324 17.062 1 95.75 210 ALA B C 1
ATOM 5018 O O . ALA B 1 210 ? -17.828 3.305 16.719 1 95.75 210 ALA B O 1
ATOM 5019 N N . SER B 1 211 ? -17.344 5.477 16.531 1 94.44 211 SER B N 1
ATOM 5020 C CA . SER B 1 211 ? -18.203 5.695 15.367 1 94.44 211 SER B CA 1
ATOM 5021 C C . SER B 1 211 ? -17.781 6.934 14.586 1 94.44 211 SER B C 1
ATOM 5023 O O . SER B 1 211 ? -16.781 7.582 14.93 1 94.44 211 SER B O 1
ATOM 5025 N N . THR B 1 212 ? -18.578 7.242 13.562 1 91.38 212 THR B N 1
ATOM 5026 C CA . THR B 1 212 ? -18.281 8.438 12.773 1 91.38 212 THR B CA 1
ATOM 5027 C C . THR B 1 212 ? -19.047 9.641 13.32 1 91.38 212 THR B C 1
ATOM 5029 O O . THR B 1 212 ? -19.109 10.68 12.664 1 91.38 212 THR B O 1
ATOM 5032 N N . ASN B 1 213 ? -19.562 9.438 14.508 1 93.12 213 ASN B N 1
ATOM 5033 C CA . ASN B 1 213 ? -20.141 10.594 15.188 1 93.12 213 ASN B CA 1
ATOM 5034 C C . ASN B 1 213 ? -19.078 11.648 15.5 1 93.12 213 ASN B C 1
ATOM 5036 O O . ASN B 1 213 ? -17.969 11.312 15.922 1 93.12 213 ASN B O 1
ATOM 5040 N N . PRO B 1 214 ? -19.453 12.883 15.312 1 93.06 214 PRO B N 1
ATOM 5041 C CA . PRO B 1 214 ? -18.484 13.961 15.508 1 93.06 214 PRO B CA 1
ATOM 5042 C C . PRO B 1 214 ? -17.828 13.914 16.891 1 93.06 214 PRO B C 1
ATOM 5044 O O . PRO B 1 214 ? -16.609 14.078 17 1 93.06 214 PRO B O 1
ATOM 5047 N N . ASP B 1 215 ? -18.578 13.656 17.875 1 95.12 215 ASP B N 1
ATOM 5048 C CA . ASP B 1 215 ? -18.016 13.68 19.219 1 95.12 215 ASP B CA 1
ATOM 5049 C C . ASP B 1 215 ? -17.047 12.523 19.438 1 95.12 215 ASP B C 1
ATOM 5051 O O . ASP B 1 215 ? -16.047 12.664 20.156 1 95.12 215 ASP B O 1
ATOM 5055 N N . ASP B 1 216 ? -17.391 11.414 18.875 1 96.38 216 ASP B N 1
ATOM 5056 C CA . ASP B 1 216 ? -16.5 10.266 19 1 96.38 216 ASP B CA 1
ATOM 5057 C C . ASP B 1 216 ? -15.148 10.547 18.328 1 96.38 216 ASP B C 1
ATOM 5059 O O . ASP B 1 216 ? -14.102 10.18 18.875 1 96.38 216 ASP B O 1
ATOM 5063 N N . VAL B 1 217 ? -15.211 11.164 17.219 1 95.25 217 VAL B N 1
ATOM 5064 C CA . VAL B 1 217 ? -13.992 11.508 16.484 1 95.25 217 VAL B CA 1
ATOM 5065 C C . VAL B 1 217 ? -13.195 12.539 17.281 1 95.25 217 VAL B C 1
ATOM 5067 O O . VAL B 1 217 ? -11.984 12.391 17.469 1 95.25 217 VAL B O 1
ATOM 5070 N N . ARG B 1 218 ? -13.844 13.562 17.719 1 96.5 218 ARG B N 1
ATOM 5071 C CA . ARG B 1 218 ? -13.18 14.641 18.453 1 96.5 218 ARG B CA 1
ATOM 5072 C C . ARG B 1 218 ? -12.625 14.141 19.781 1 96.5 218 ARG B C 1
ATOM 5074 O O . ARG B 1 218 ? -11.578 14.617 20.25 1 96.5 218 ARG B O 1
ATOM 5081 N N . ASP B 1 219 ? -13.281 13.156 20.359 1 97.5 219 ASP B N 1
ATOM 5082 C CA . ASP B 1 219 ? -12.773 12.539 21.578 1 97.5 219 ASP B CA 1
ATOM 5083 C C . ASP B 1 219 ? -11.398 11.914 21.344 1 97.5 219 ASP B C 1
ATOM 5085 O O . ASP B 1 219 ? -10.492 12.062 22.156 1 97.5 219 ASP B O 1
ATOM 5089 N N . GLU B 1 220 ? -11.32 11.219 20.266 1 97.94 220 GLU B N 1
ATOM 5090 C CA . GLU B 1 220 ? -10.055 10.555 19.969 1 97.94 220 GLU B CA 1
ATOM 5091 C C . GLU B 1 220 ? -8.969 11.57 19.641 1 97.94 220 GLU B C 1
ATOM 5093 O O . GLU B 1 220 ? -7.793 11.352 19.953 1 97.94 220 GLU B O 1
ATOM 5098 N N . LYS B 1 221 ? -9.344 12.664 19.031 1 97.69 221 LYS B N 1
ATOM 5099 C CA . LYS B 1 221 ? -8.375 13.734 18.781 1 97.69 221 LYS B CA 1
ATOM 5100 C C . LYS B 1 221 ? -7.844 14.312 20.094 1 97.69 221 LYS B C 1
ATOM 5102 O O . LYS B 1 221 ? -6.637 14.492 20.25 1 97.69 221 LYS B O 1
ATOM 5107 N N . VAL B 1 222 ? -8.742 14.578 20.984 1 98.31 222 VAL B N 1
ATOM 5108 C CA . VAL B 1 222 ? -8.375 15.164 22.281 1 98.31 222 VAL B CA 1
ATOM 5109 C C . VAL B 1 222 ? -7.457 14.211 23.031 1 98.31 222 VAL B C 1
ATOM 5111 O O . VAL B 1 222 ? -6.496 14.641 23.672 1 98.31 222 VAL B O 1
ATOM 5114 N N . LYS B 1 223 ? -7.82 12.953 22.922 1 98.44 223 LYS B N 1
ATOM 5115 C CA . LYS B 1 223 ? -7 11.938 23.578 1 98.44 223 LYS B CA 1
ATOM 5116 C C . LYS B 1 223 ? -5.547 12.023 23.109 1 98.44 223 LYS B C 1
ATOM 5118 O O . LYS B 1 223 ? -4.629 11.922 23.922 1 98.44 223 LYS B O 1
ATOM 5123 N N . VAL B 1 224 ? -5.301 12.234 21.875 1 98.56 224 VAL B N 1
ATOM 5124 C CA . VAL B 1 224 ? -3.959 12.367 21.312 1 98.56 224 VAL B CA 1
ATOM 5125 C C . VAL B 1 224 ? -3.293 13.625 21.875 1 98.56 224 VAL B C 1
ATOM 5127 O O . VAL B 1 224 ? -2.143 13.578 22.328 1 98.56 224 VAL B O 1
ATOM 5130 N N . LEU B 1 225 ? -3.99 14.703 21.875 1 98.62 225 LEU B N 1
ATOM 5131 C CA . LEU B 1 225 ? -3.447 15.984 22.312 1 98.62 225 LEU B CA 1
ATOM 5132 C C . LEU B 1 225 ? -3.016 15.922 23.781 1 98.62 225 LEU B C 1
ATOM 5134 O O . LEU B 1 225 ? -1.983 16.484 24.141 1 98.62 225 LEU B O 1
ATOM 5138 N N . LYS B 1 226 ? -3.783 15.211 24.578 1 98.5 226 LYS B N 1
ATOM 5139 C CA . LYS B 1 226 ? -3.467 15.062 26 1 98.5 226 LYS B CA 1
ATOM 5140 C C . LYS B 1 226 ? -2.15 14.32 26.188 1 98.5 226 LYS B C 1
ATOM 5142 O O . LYS B 1 226 ? -1.5 14.453 27.219 1 98.5 226 LYS B O 1
ATOM 5147 N N . CYS B 1 227 ? -1.77 13.602 25.141 1 98.56 227 CYS B N 1
ATOM 5148 C CA . CYS B 1 227 ? -0.563 12.789 25.234 1 98.56 227 CYS B CA 1
ATOM 5149 C C . CYS B 1 227 ? 0.645 13.539 24.688 1 98.56 227 CYS B C 1
ATOM 5151 O O . CYS B 1 227 ? 1.732 12.969 24.578 1 98.56 227 CYS B O 1
ATOM 5153 N N . ILE B 1 228 ? 0.522 14.766 24.375 1 98.56 228 ILE B N 1
ATOM 5154 C CA . ILE B 1 228 ? 1.62 15.562 23.828 1 98.56 228 ILE B CA 1
ATOM 5155 C C . ILE B 1 228 ? 2.049 16.609 24.875 1 98.56 228 ILE B C 1
ATOM 5157 O O . ILE B 1 228 ? 1.226 17.391 25.344 1 98.56 228 ILE B O 1
ATOM 5161 N N . SER B 1 229 ? 3.279 16.594 25.25 1 97.56 229 SER B N 1
ATOM 5162 C CA . SER B 1 229 ? 3.816 17.578 26.172 1 97.56 229 SER B CA 1
ATOM 5163 C C . SER B 1 229 ? 4.047 18.922 25.469 1 97.56 229 SER B C 1
ATOM 5165 O O . SER B 1 229 ? 4.191 18.984 24.25 1 97.56 229 SER B O 1
ATOM 5167 N N . PRO B 1 230 ? 4.031 19.953 26.25 1 97.94 230 PRO B N 1
ATOM 5168 C CA . PRO B 1 230 ? 4.324 21.266 25.656 1 97.94 230 PRO B CA 1
ATOM 5169 C C . PRO B 1 230 ? 5.641 21.281 24.875 1 97.94 230 PRO B C 1
ATOM 5171 O O . PRO B 1 230 ? 6.617 20.656 25.297 1 97.94 230 PRO B O 1
ATOM 5174 N N . VAL B 1 231 ? 5.66 21.922 23.766 1 97.62 231 VAL B N 1
ATOM 5175 C CA . VAL B 1 231 ? 6.828 22 22.891 1 97.62 231 VAL B CA 1
ATOM 5176 C C . VAL B 1 231 ? 7.926 22.812 23.562 1 97.62 231 VAL B C 1
ATOM 5178 O O . VAL B 1 231 ? 7.66 23.891 24.125 1 97.62 231 VAL B O 1
ATOM 5181 N N . GLU B 1 232 ? 9.07 22.344 23.484 1 96.56 232 GLU B N 1
ATOM 5182 C CA . GLU B 1 232 ? 10.211 23.047 24.062 1 96.56 232 GLU B CA 1
ATOM 5183 C C . GLU B 1 232 ? 10.992 23.812 22.984 1 96.56 232 GLU B C 1
ATOM 5185 O O . GLU B 1 232 ? 11.078 23.359 21.844 1 96.56 232 GLU B O 1
ATOM 5190 N N . LEU B 1 233 ? 11.586 24.812 23.406 1 95.56 233 LEU B N 1
ATOM 5191 C CA . LEU B 1 233 ? 12.305 25.688 22.469 1 95.56 233 LEU B CA 1
ATOM 5192 C C . LEU B 1 233 ? 13.453 24.938 21.812 1 95.56 233 LEU B C 1
ATOM 5194 O O . LEU B 1 233 ? 13.773 25.188 20.641 1 95.56 233 LEU B O 1
ATOM 5198 N N . GLN B 1 234 ? 14.031 23.969 22.5 1 94.62 234 GLN B N 1
ATOM 5199 C CA . GLN B 1 234 ? 15.156 23.203 21.953 1 94.62 234 GLN B CA 1
ATOM 5200 C C . GLN B 1 234 ? 14.719 22.312 20.812 1 94.62 234 GLN B C 1
ATOM 5202 O O . GLN B 1 234 ? 15.547 21.844 20.016 1 94.62 234 GLN B O 1
ATOM 5207 N N . ASP B 1 235 ? 13.477 22.047 20.766 1 96 235 ASP B N 1
ATOM 5208 C CA . ASP B 1 235 ? 12.945 21.156 19.734 1 96 235 ASP B CA 1
ATOM 5209 C C . ASP B 1 235 ? 12.359 21.953 18.562 1 96 235 ASP B C 1
ATOM 5211 O O . ASP B 1 235 ? 11.578 21.422 17.766 1 96 235 ASP B O 1
ATOM 5215 N N . VAL B 1 236 ? 12.688 23.266 18.516 1 96.75 236 VAL B N 1
ATOM 5216 C CA . VAL B 1 236 ? 12.094 24.125 17.5 1 96.75 236 VAL B CA 1
ATOM 5217 C C . VAL B 1 236 ? 13.188 24.906 16.781 1 96.75 236 VAL B C 1
ATOM 5219 O O . VAL B 1 236 ? 14.156 25.344 17.422 1 96.75 236 VAL B O 1
ATOM 5222 N N . VAL B 1 237 ? 13.07 25 15.516 1 96.06 237 VAL B N 1
ATOM 5223 C CA . VAL B 1 237 ? 13.898 25.891 14.703 1 96.06 237 VAL B CA 1
ATOM 5224 C C . VAL B 1 237 ? 13.031 26.953 14.039 1 96.06 237 VAL B C 1
ATOM 5226 O O . VAL B 1 237 ? 12.016 26.625 13.406 1 96.06 237 VAL B O 1
ATOM 5229 N N . LEU B 1 238 ? 13.398 28.203 14.211 1 96.75 238 LEU B N 1
ATOM 5230 C CA . LEU B 1 238 ? 12.633 29.328 13.68 1 96.75 238 LEU B CA 1
ATOM 5231 C C . LEU B 1 238 ? 13.414 30.047 12.578 1 96.75 238 LEU B C 1
ATOM 5233 O O . LEU B 1 238 ? 14.633 30.188 12.672 1 96.75 238 LEU B O 1
ATOM 5237 N N . GLY B 1 239 ? 12.688 30.406 11.523 1 96.06 239 GLY B N 1
ATOM 5238 C CA . GLY B 1 239 ? 13.297 31.156 10.43 1 96.06 239 GLY B CA 1
ATOM 5239 C C . GLY B 1 239 ? 12.5 32.375 10.016 1 96.06 239 GLY B C 1
ATOM 5240 O O . GLY B 1 239 ? 11.336 32.531 10.398 1 96.06 239 GLY B O 1
ATOM 5241 N N . GLN B 1 240 ? 13.148 33.25 9.328 1 96.44 240 GLN B N 1
ATOM 5242 C CA . GLN B 1 240 ? 12.531 34.438 8.742 1 96.44 240 GLN B CA 1
ATOM 5243 C C . GLN B 1 240 ? 13.117 34.719 7.359 1 96.44 240 GLN B C 1
ATOM 5245 O O . GLN B 1 240 ? 14.336 34.75 7.188 1 96.44 240 GLN B O 1
ATOM 5250 N N . TYR B 1 241 ? 12.25 34.906 6.414 1 95.75 241 TYR B N 1
ATOM 5251 C CA . TYR B 1 241 ? 12.773 35 5.055 1 95.75 241 TYR B CA 1
ATOM 5252 C C . TYR B 1 241 ? 13.367 36.344 4.766 1 95.75 241 TYR B C 1
ATOM 5254 O O . TYR B 1 241 ? 12.883 37.375 5.27 1 95.75 241 TYR B O 1
ATOM 5262 N N . VAL B 1 242 ? 14.438 36.312 4.039 1 95.56 242 VAL B N 1
ATOM 5263 C CA . VAL B 1 242 ? 15.109 37.5 3.535 1 95.56 242 VAL B CA 1
ATOM 5264 C C . VAL B 1 242 ? 15.016 37.562 2.01 1 95.56 242 VAL B C 1
ATOM 5266 O O . VAL B 1 242 ? 14.719 36.531 1.373 1 95.56 242 VAL B O 1
ATOM 5269 N N . GLY B 1 243 ? 15.219 38.75 1.527 1 94.38 243 GLY B N 1
ATOM 5270 C CA . GLY B 1 243 ? 15.164 38.875 0.081 1 94.38 243 GLY B CA 1
ATOM 5271 C C . GLY B 1 243 ? 16.25 38.094 -0.634 1 94.38 243 GLY B C 1
ATOM 5272 O O . GLY B 1 243 ? 17.375 37.969 -0.131 1 94.38 243 GLY B O 1
ATOM 5273 N N . ASN B 1 244 ? 15.773 37.562 -1.772 1 93.25 244 ASN B N 1
ATOM 5274 C CA . ASN B 1 244 ? 16.688 36.875 -2.688 1 93.25 244 ASN B CA 1
ATOM 5275 C C . ASN B 1 244 ? 17.031 37.781 -3.889 1 93.25 244 ASN B C 1
ATOM 5277 O O . ASN B 1 244 ? 16.234 37.844 -4.836 1 93.25 244 ASN B O 1
ATOM 5281 N N . PRO B 1 245 ? 18.188 38.344 -3.908 1 89.25 245 PRO B N 1
ATOM 5282 C CA . PRO B 1 245 ? 18.547 39.281 -4.98 1 89.25 245 PRO B CA 1
ATOM 5283 C C . PRO B 1 245 ? 18.516 38.625 -6.363 1 89.25 245 PRO B C 1
ATOM 5285 O O . PRO B 1 245 ? 18.281 39.312 -7.363 1 89.25 245 PRO B O 1
ATOM 5288 N N . GLU B 1 246 ? 18.734 37.406 -6.406 1 89.19 246 GLU B N 1
ATOM 5289 C CA . GLU B 1 246 ? 18.797 36.688 -7.684 1 89.19 246 GLU B CA 1
ATOM 5290 C C . GLU B 1 246 ? 17.422 36.188 -8.094 1 89.19 246 GLU B C 1
ATOM 5292 O O . GLU B 1 246 ? 17.266 35.594 -9.172 1 89.19 246 GLU B O 1
ATOM 5297 N N . GLY B 1 247 ? 16.484 36.438 -7.285 1 87.25 247 GLY B N 1
ATOM 5298 C CA . GLY B 1 247 ? 15.148 35.938 -7.566 1 87.25 247 GLY B CA 1
ATOM 5299 C C . GLY B 1 247 ? 14.281 36.906 -8.328 1 87.25 247 GLY B C 1
ATOM 5300 O O . GLY B 1 247 ? 14.75 38 -8.695 1 87.25 247 GLY B O 1
ATOM 5301 N N . PRO B 1 248 ? 13.109 36.469 -8.727 1 89.75 248 PRO B N 1
ATOM 5302 C CA . PRO B 1 248 ? 12.164 37.406 -9.352 1 89.75 248 PRO B CA 1
ATOM 5303 C C . PRO B 1 248 ? 11.859 38.625 -8.461 1 89.75 248 PRO B C 1
ATOM 5305 O O . PRO B 1 248 ? 12.188 38.625 -7.273 1 89.75 248 PRO B O 1
ATOM 5308 N N . PRO B 1 249 ? 11.297 39.625 -8.977 1 88.19 249 PRO B N 1
ATOM 5309 C CA . PRO B 1 249 ? 11.055 40.875 -8.242 1 88.19 249 PRO B CA 1
ATOM 5310 C C . PRO B 1 249 ? 10.32 40.656 -6.918 1 88.19 249 PRO B C 1
ATOM 5312 O O . PRO B 1 249 ? 10.672 41.25 -5.902 1 88.19 249 PRO B O 1
ATOM 5315 N N . GLU B 1 250 ? 9.359 39.75 -6.957 1 86.56 250 GLU B N 1
ATOM 5316 C CA . GLU B 1 250 ? 8.57 39.5 -5.75 1 86.56 250 GLU B CA 1
ATOM 5317 C C . GLU B 1 250 ? 9.414 38.812 -4.68 1 86.56 250 GLU B C 1
ATOM 5319 O O . GLU B 1 250 ? 9.102 38.875 -3.488 1 86.56 250 GLU B O 1
ATOM 5324 N N . ALA B 1 251 ? 10.492 38.219 -5.031 1 91.94 251 ALA B N 1
ATOM 5325 C CA . ALA B 1 251 ? 11.328 37.438 -4.113 1 91.94 251 ALA B CA 1
ATOM 5326 C C . ALA B 1 251 ? 12.508 38.281 -3.613 1 91.94 251 ALA B C 1
ATOM 5328 O O . ALA B 1 251 ? 13.281 37.812 -2.771 1 91.94 251 ALA B O 1
ATOM 5329 N N . GLN B 1 252 ? 12.57 39.438 -4.082 1 92.19 252 GLN B N 1
ATOM 5330 C CA . GLN B 1 252 ? 13.727 40.25 -3.746 1 92.19 252 GLN B CA 1
ATOM 5331 C C . GLN B 1 252 ? 13.516 40.969 -2.418 1 92.19 252 GLN B C 1
ATOM 5333 O O . GLN B 1 252 ? 14.477 41.469 -1.818 1 92.19 252 GLN B O 1
ATOM 5338 N N . LYS B 1 253 ? 12.297 41.062 -1.985 1 92.56 253 LYS B N 1
ATOM 5339 C CA . LYS B 1 253 ? 11.992 41.719 -0.711 1 92.56 253 LYS B CA 1
ATOM 5340 C C . LYS B 1 253 ? 11.852 40.688 0.406 1 92.56 253 LYS B C 1
ATOM 5342 O O . LYS B 1 253 ? 11.227 39.656 0.214 1 92.56 253 LYS B O 1
ATOM 5347 N N . GLY B 1 254 ? 12.469 41.062 1.488 1 94.31 254 GLY B N 1
ATOM 5348 C CA . GLY B 1 254 ? 12.352 40.188 2.66 1 94.31 254 GLY B CA 1
ATOM 5349 C C . GLY B 1 254 ? 11.18 40.562 3.551 1 94.31 254 GLY B C 1
ATOM 5350 O O . GLY B 1 254 ? 10.391 41.438 3.215 1 94.31 254 GLY B O 1
ATOM 5351 N N . TYR B 1 255 ? 11.102 39.781 4.652 1 96.38 255 TYR B N 1
ATOM 5352 C CA . TYR B 1 255 ? 10.016 40 5.598 1 96.38 255 TYR B CA 1
ATOM 5353 C C . TYR B 1 255 ? 10.055 41.406 6.176 1 96.38 255 TYR B C 1
ATOM 5355 O O . TYR B 1 255 ? 9.031 42.062 6.27 1 96.38 255 TYR B O 1
ATOM 5363 N N . LEU B 1 256 ? 11.203 41.875 6.523 1 95.38 256 LEU B N 1
ATOM 5364 C CA . LEU B 1 256 ? 11.375 43.156 7.191 1 95.38 256 LEU B CA 1
ATOM 5365 C C . LEU B 1 256 ? 11.266 44.312 6.195 1 95.38 256 LEU B C 1
ATOM 5367 O O . LEU B 1 256 ? 11.188 45.469 6.594 1 95.38 256 LEU B O 1
ATOM 5371 N N . ASP B 1 257 ? 11.195 43.938 4.934 1 93.62 257 ASP B N 1
ATOM 5372 C CA . ASP B 1 257 ? 11.062 44.969 3.898 1 93.62 257 ASP B CA 1
ATOM 5373 C C . ASP B 1 257 ? 9.602 45.344 3.701 1 93.62 257 ASP B C 1
ATOM 5375 O O . ASP B 1 257 ? 9.305 46.344 3.033 1 93.62 257 ASP B O 1
ATOM 5379 N N . ASP B 1 258 ? 8.75 44.562 4.16 1 93 258 ASP B N 1
ATOM 5380 C CA . ASP B 1 258 ? 7.332 44.906 4.129 1 93 258 ASP B CA 1
ATOM 5381 C C . ASP B 1 258 ? 7.047 46.125 5 1 93 258 ASP B C 1
ATOM 5383 O O . ASP B 1 258 ? 7.297 46.125 6.207 1 93 258 ASP B O 1
ATOM 5387 N N . PRO B 1 259 ? 6.438 47.094 4.438 1 91.38 259 PRO B N 1
ATOM 5388 C CA . PRO B 1 259 ? 6.25 48.344 5.18 1 91.38 259 PRO B CA 1
ATOM 5389 C C . PRO B 1 259 ? 5.285 48.188 6.355 1 91.38 259 PRO B C 1
ATOM 5391 O O . PRO B 1 259 ? 5.289 49 7.273 1 91.38 259 PRO B O 1
ATOM 5394 N N . THR B 1 260 ? 4.496 47.219 6.309 1 93.38 260 THR B N 1
ATOM 5395 C CA . THR B 1 260 ? 3.516 47.031 7.375 1 93.38 260 THR B CA 1
ATOM 5396 C C . THR B 1 260 ? 4.137 46.281 8.547 1 93.38 260 THR B C 1
ATOM 5398 O O . THR B 1 260 ? 3.543 46.188 9.625 1 93.38 260 THR B O 1
ATOM 5401 N N . VAL B 1 261 ? 5.379 45.812 8.422 1 96.06 261 VAL B N 1
ATOM 5402 C CA . VAL B 1 261 ? 6.074 45.062 9.461 1 96.06 261 VAL B CA 1
ATOM 5403 C C . VAL B 1 261 ? 6.949 46 10.281 1 96.06 261 VAL B C 1
ATOM 5405 O O . VAL B 1 261 ? 7.723 46.781 9.719 1 96.06 261 VAL B O 1
ATOM 5408 N N . PRO B 1 262 ? 6.801 45.969 11.578 1 94.31 262 PRO B N 1
ATOM 5409 C CA . PRO B 1 262 ? 7.688 46.781 12.406 1 94.31 262 PRO B CA 1
ATOM 5410 C C . PRO B 1 262 ? 9.164 46.469 12.172 1 94.31 262 PRO B C 1
AT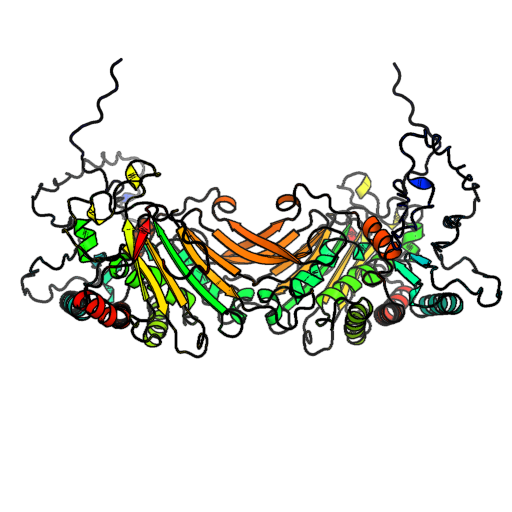OM 5412 O O . PRO B 1 262 ? 9.539 45.312 12.008 1 94.31 262 PRO B O 1
ATOM 5415 N N . PRO B 1 263 ? 9.875 47.562 12.242 1 91.94 263 PRO B N 1
ATOM 5416 C CA . PRO B 1 263 ? 11.312 47.344 12.086 1 91.94 263 PRO B CA 1
ATOM 5417 C C . PRO B 1 263 ? 11.906 46.5 13.203 1 91.94 263 PRO B C 1
ATOM 5419 O O . PRO B 1 263 ? 11.531 46.656 14.367 1 91.94 263 PRO B O 1
ATOM 5422 N N . GLY B 1 264 ? 12.703 45.562 12.852 1 92.56 264 GLY B N 1
ATOM 5423 C CA . GLY B 1 264 ? 13.375 44.75 13.836 1 92.56 264 GLY B CA 1
ATOM 5424 C C . GLY B 1 264 ? 12.516 43.594 14.344 1 92.56 264 GLY B C 1
ATOM 5425 O O . GLY B 1 264 ? 12.844 42.969 15.352 1 92.56 264 GLY B O 1
ATOM 5426 N N . SER B 1 265 ? 11.391 43.406 13.672 1 96.12 265 SER B N 1
ATOM 5427 C CA . SER B 1 265 ? 10.523 42.312 14.07 1 96.12 265 SER B CA 1
ATOM 5428 C C . SER B 1 265 ? 11.281 40.969 14.086 1 96.12 265 SER B C 1
ATOM 5430 O O . SER B 1 265 ? 12.094 40.719 13.195 1 96.12 265 SER B O 1
ATOM 5432 N N . THR B 1 266 ? 11 40.156 15.086 1 96.06 266 THR B N 1
ATOM 5433 C CA . THR B 1 266 ? 11.609 38.844 15.203 1 96.06 266 THR B CA 1
ATOM 5434 C C . THR B 1 266 ? 10.57 37.75 15 1 96.06 266 THR B C 1
ATOM 5436 O O . THR B 1 266 ? 10.75 36.625 15.461 1 96.06 266 THR B O 1
ATOM 5439 N N . THR B 1 267 ? 9.445 38.156 14.344 1 96.31 267 THR B N 1
ATOM 5440 C CA . THR B 1 267 ? 8.375 37.188 14.125 1 96.31 267 THR B CA 1
ATOM 5441 C C . THR B 1 267 ? 8.805 36.125 13.117 1 96.31 267 THR B C 1
ATOM 5443 O O . THR B 1 267 ? 9.242 36.438 12.016 1 96.31 267 THR B O 1
ATOM 5446 N N . PRO B 1 268 ? 8.703 34.875 13.508 1 96.12 268 PRO B N 1
ATOM 5447 C CA . PRO B 1 268 ? 9.125 33.812 12.578 1 96.12 268 PRO B CA 1
ATOM 5448 C C . PRO B 1 268 ? 8.156 33.656 11.414 1 96.12 268 PRO B C 1
ATOM 5450 O O . PRO B 1 268 ? 6.941 33.688 11.602 1 96.12 268 PRO B O 1
ATOM 5453 N N . THR B 1 269 ? 8.734 33.406 10.227 1 96.44 269 THR B N 1
ATOM 5454 C CA . THR B 1 269 ? 7.957 33.125 9.031 1 96.44 269 THR B CA 1
ATOM 5455 C C . THR B 1 269 ? 8.133 31.656 8.633 1 96.44 269 THR B C 1
ATOM 5457 O O . THR B 1 269 ? 7.516 31.188 7.668 1 96.44 269 THR B O 1
ATOM 5460 N N . PHE B 1 270 ? 9 31 9.32 1 96.38 270 PHE B N 1
ATOM 5461 C CA . PHE B 1 270 ? 9.25 29.562 9.188 1 96.38 270 PHE B CA 1
ATOM 5462 C C . PHE B 1 270 ? 9.438 28.922 10.562 1 96.38 270 PHE B C 1
ATOM 5464 O O . PHE B 1 270 ? 10.031 29.516 11.461 1 96.38 270 PHE B O 1
ATOM 5471 N N . ALA B 1 271 ? 8.922 27.703 10.68 1 96.88 271 ALA B N 1
ATOM 5472 C CA . ALA B 1 271 ? 9.125 26.953 11.922 1 96.88 271 ALA B CA 1
ATOM 5473 C C . ALA B 1 271 ? 9.109 25.453 11.672 1 96.88 271 ALA B C 1
ATOM 5475 O O . ALA B 1 271 ? 8.32 24.969 10.859 1 96.88 271 ALA B O 1
ATOM 5476 N N . THR B 1 272 ? 10 24.75 12.281 1 97.31 272 THR B N 1
ATOM 5477 C CA . THR B 1 272 ? 9.961 23.297 12.391 1 97.31 272 THR B CA 1
ATOM 5478 C C . THR B 1 272 ? 10.039 22.859 13.852 1 97.31 272 THR B C 1
ATOM 5480 O O . THR B 1 272 ? 10.805 23.422 14.633 1 97.31 272 THR B O 1
ATOM 5483 N N . ALA B 1 273 ? 9.172 22.016 14.211 1 97.69 273 ALA B N 1
ATOM 5484 C CA . ALA B 1 273 ? 9.102 21.531 15.586 1 97.69 273 ALA B CA 1
ATOM 5485 C C . ALA B 1 273 ? 8.961 20.016 15.625 1 97.69 273 ALA B C 1
ATOM 5487 O O . ALA B 1 273 ? 8.367 19.422 14.727 1 97.69 273 ALA B O 1
ATOM 5488 N N . VAL B 1 274 ? 9.531 19.391 16.625 1 97.88 274 VAL B N 1
ATOM 5489 C CA . VAL B 1 274 ? 9.375 17.969 16.859 1 97.88 274 VAL B CA 1
ATOM 5490 C C . VAL B 1 274 ? 8.445 17.734 18.047 1 97.88 274 VAL B C 1
ATOM 5492 O O . VAL B 1 274 ? 8.711 18.219 19.156 1 97.88 274 VAL B O 1
ATOM 5495 N N . LEU B 1 275 ? 7.332 17.141 17.766 1 98.12 275 LEU B N 1
ATOM 5496 C CA . LEU B 1 275 ? 6.406 16.734 18.828 1 98.12 275 LEU B CA 1
ATOM 5497 C C . LEU B 1 275 ? 6.461 15.234 19.047 1 98.12 275 LEU B C 1
ATOM 5499 O O . LEU B 1 275 ? 6.871 14.484 18.156 1 98.12 275 LEU B O 1
ATOM 5503 N N . ARG B 1 276 ? 6.074 14.836 20.266 1 97.62 276 ARG B N 1
ATOM 5504 C CA . ARG B 1 276 ? 6.016 13.414 20.609 1 97.62 276 ARG B CA 1
ATOM 5505 C C . ARG B 1 276 ? 4.688 13.062 21.266 1 97.62 276 ARG B C 1
ATOM 5507 O O . ARG B 1 276 ? 4.199 13.789 22.125 1 97.62 276 ARG B O 1
ATOM 5514 N N . VAL B 1 277 ? 4.098 12.039 20.734 1 98.31 277 VAL B N 1
ATOM 5515 C CA . VAL B 1 277 ? 2.863 11.523 21.312 1 98.31 277 VAL B CA 1
ATOM 5516 C C . VAL B 1 277 ? 3.182 10.375 22.266 1 98.31 277 VAL B C 1
ATOM 5518 O O . VAL B 1 277 ? 3.596 9.297 21.828 1 98.31 277 VAL B O 1
ATOM 5521 N N . ALA B 1 278 ? 2.945 10.562 23.547 1 98.06 278 ALA B N 1
ATOM 5522 C CA . ALA B 1 278 ? 3.305 9.586 24.578 1 98.06 278 ALA B CA 1
ATOM 5523 C C . ALA B 1 278 ? 2.164 8.602 24.828 1 98.06 278 ALA B C 1
ATOM 5525 O O . ALA B 1 278 ? 1.499 8.656 25.859 1 98.06 278 ALA B O 1
ATOM 5526 N N . ASN B 1 279 ? 1.967 7.668 23.969 1 97.69 279 ASN B N 1
ATOM 5527 C CA . ASN B 1 279 ? 0.998 6.59 24.141 1 97.69 279 ASN B CA 1
ATOM 5528 C C . ASN B 1 279 ? 1.506 5.281 23.547 1 97.69 279 ASN B C 1
ATOM 5530 O O . ASN B 1 279 ? 2.625 5.219 23.031 1 97.69 279 ASN B O 1
ATOM 5534 N N . GLU B 1 280 ? 0.791 4.258 23.703 1 97.19 280 GLU B N 1
ATOM 5535 C CA . GLU B 1 280 ? 1.205 2.912 23.312 1 97.19 280 GLU B CA 1
ATOM 5536 C C . GLU B 1 280 ? 1.516 2.84 21.812 1 97.19 280 GLU B C 1
ATOM 5538 O O . GLU B 1 280 ? 2.488 2.201 21.406 1 97.19 280 GLU B O 1
ATOM 5543 N N . ARG B 1 281 ? 0.803 3.48 20.922 1 97.94 281 ARG B N 1
ATOM 5544 C CA . ARG B 1 281 ? 0.896 3.365 19.469 1 97.94 281 ARG B CA 1
ATOM 5545 C C . ARG B 1 281 ? 2.111 4.113 18.938 1 97.94 281 ARG B C 1
ATOM 5547 O O . ARG B 1 281 ? 2.766 3.66 18 1 97.94 281 ARG B O 1
ATOM 5554 N N . TRP B 1 282 ? 2.457 5.246 19.578 1 98.44 282 TRP B N 1
ATOM 5555 C CA . TRP B 1 282 ? 3.367 6.16 18.891 1 98.44 282 TRP B CA 1
ATOM 5556 C C . TRP B 1 282 ? 4.602 6.434 19.75 1 98.44 282 TRP B C 1
ATOM 5558 O O . TRP B 1 282 ? 5.5 7.172 19.344 1 98.44 282 TRP B O 1
ATOM 5568 N N . ASP B 1 283 ? 4.688 5.82 20.938 1 98.06 283 ASP B N 1
ATOM 5569 C CA . ASP B 1 283 ? 5.812 6.09 21.828 1 98.06 283 ASP B CA 1
ATOM 5570 C C . ASP B 1 283 ? 7.141 5.957 21.078 1 98.06 283 ASP B C 1
ATOM 5572 O O . ASP B 1 283 ? 7.383 4.957 20.406 1 98.06 283 ASP B O 1
ATOM 5576 N N . GLY B 1 284 ? 7.945 7.059 21.172 1 97.12 284 GLY B N 1
ATOM 5577 C CA . GLY B 1 284 ? 9.266 7.027 20.562 1 97.12 284 GLY B CA 1
ATOM 5578 C C . GLY B 1 284 ? 9.289 7.555 19.141 1 97.12 284 GLY B C 1
ATOM 5579 O O . GLY B 1 284 ? 10.359 7.801 18.594 1 97.12 284 GLY B O 1
ATOM 5580 N N . VAL B 1 285 ? 8.203 7.727 18.453 1 98.38 285 VAL B N 1
ATOM 5581 C CA . VAL B 1 285 ? 8.133 8.188 17.062 1 98.38 285 VAL B CA 1
ATOM 5582 C C . VAL B 1 285 ? 8.047 9.711 17.031 1 98.38 285 VAL B C 1
ATOM 5584 O O . VAL B 1 285 ? 7.109 10.297 17.594 1 98.38 285 VAL B O 1
ATOM 5587 N N . PRO B 1 286 ? 8.969 10.344 16.406 1 98.38 286 PRO B N 1
ATOM 5588 C CA . PRO B 1 286 ? 8.891 11.797 16.297 1 98.38 286 PRO B CA 1
ATOM 5589 C C . PRO B 1 286 ? 7.875 12.258 15.242 1 98.38 286 PRO B C 1
ATOM 5591 O O . PRO B 1 286 ? 7.793 11.672 14.164 1 98.38 286 PRO B O 1
ATOM 5594 N N . PHE B 1 287 ? 7.109 13.172 15.578 1 98.56 287 PHE B N 1
ATOM 5595 C CA . PHE B 1 287 ? 6.258 13.914 14.656 1 98.56 287 PHE B CA 1
ATOM 5596 C C . PHE B 1 287 ? 6.871 15.266 14.32 1 98.56 287 PHE B C 1
ATOM 5598 O O . PHE B 1 287 ? 6.926 16.156 15.172 1 98.56 287 PHE B O 1
ATOM 5605 N N . VAL B 1 288 ? 7.27 15.43 13.086 1 98.12 288 VAL B N 1
ATOM 5606 C CA . VAL B 1 288 ? 7.953 16.656 12.664 1 98.12 288 VAL B CA 1
ATOM 5607 C C . VAL B 1 288 ? 6.973 17.562 11.93 1 98.12 288 VAL B C 1
ATOM 5609 O O . VAL B 1 288 ? 6.441 17.203 10.875 1 98.12 288 VAL B O 1
ATOM 5612 N N . LEU B 1 289 ? 6.75 18.672 12.5 1 98.19 289 LEU B N 1
ATOM 5613 C CA . LEU B 1 289 ? 5.922 19.688 11.859 1 98.19 289 LEU B CA 1
ATOM 5614 C C . LEU B 1 289 ? 6.785 20.75 11.203 1 98.19 289 LEU B C 1
ATOM 5616 O O . LEU B 1 289 ? 7.703 21.297 11.836 1 98.19 289 LEU B O 1
ATOM 5620 N N . ARG B 1 290 ? 6.508 21.031 9.953 1 96.94 290 ARG B N 1
ATOM 5621 C CA . ARG B 1 290 ? 7.254 22.031 9.203 1 96.94 290 ARG B CA 1
ATOM 5622 C C . ARG B 1 290 ? 6.316 22.953 8.43 1 96.94 290 ARG B C 1
ATOM 5624 O O . ARG B 1 290 ? 5.465 22.484 7.668 1 96.94 290 ARG B O 1
ATOM 5631 N N . CYS B 1 291 ? 6.508 24.219 8.648 1 96.69 291 CYS B N 1
ATOM 5632 C CA . CYS B 1 291 ? 5.688 25.188 7.926 1 96.69 291 CYS B CA 1
ATOM 5633 C C . CYS B 1 291 ? 6.449 26.484 7.691 1 96.69 291 CYS B C 1
ATOM 5635 O O . CYS B 1 291 ? 7.344 26.828 8.469 1 96.69 291 CYS B O 1
ATOM 5637 N N . GLY B 1 292 ? 6.043 27.188 6.566 1 95.75 292 GLY B N 1
ATOM 5638 C CA . GLY B 1 292 ? 6.73 28.438 6.293 1 95.75 292 GLY B CA 1
ATOM 5639 C C . GLY B 1 292 ? 6.168 29.188 5.098 1 95.75 292 GLY B C 1
ATOM 5640 O O . GLY B 1 292 ? 5.449 28.609 4.281 1 95.75 292 GLY B O 1
ATOM 5641 N N . LYS B 1 293 ? 6.52 30.438 5.074 1 95.5 293 LYS B N 1
ATOM 5642 C CA . LYS B 1 293 ? 6.184 31.328 3.965 1 95.5 293 LYS B CA 1
ATOM 5643 C C . LYS B 1 293 ? 7.406 31.609 3.098 1 95.5 293 LYS B C 1
ATOM 5645 O O . LYS B 1 293 ? 8.539 31.5 3.562 1 95.5 293 LYS B O 1
ATOM 5650 N N . ALA B 1 294 ? 7.184 32 1.853 1 95.69 294 ALA B N 1
ATOM 5651 C CA . ALA B 1 294 ? 8.227 32.375 0.898 1 95.69 294 ALA B CA 1
ATOM 5652 C C . ALA B 1 294 ? 9.203 31.234 0.677 1 95.69 294 ALA B C 1
ATOM 5654 O O . ALA B 1 294 ? 10.422 31.438 0.693 1 95.69 294 ALA B O 1
ATOM 5655 N N . LEU B 1 295 ? 8.617 30.031 0.617 1 94.38 295 LEU B N 1
ATOM 5656 C CA . LEU B 1 295 ? 9.422 28.859 0.322 1 94.38 295 LEU B CA 1
ATOM 5657 C C . LEU B 1 295 ? 9.344 28.5 -1.16 1 94.38 295 LEU B C 1
ATOM 5659 O O . LEU B 1 295 ? 8.852 29.297 -1.966 1 94.38 295 LEU B O 1
ATOM 5663 N N . ASN B 1 296 ? 9.836 27.375 -1.521 1 91.19 296 ASN B N 1
ATOM 5664 C CA . ASN B 1 296 ? 10.094 27.078 -2.924 1 91.19 296 ASN B CA 1
ATOM 5665 C C . ASN B 1 296 ? 8.82 26.672 -3.66 1 91.19 296 ASN B C 1
ATOM 5667 O O . ASN B 1 296 ? 8.734 26.812 -4.883 1 91.19 296 ASN B O 1
ATOM 5671 N N . GLU B 1 297 ? 7.828 26.156 -2.939 1 93 297 GLU B N 1
ATOM 5672 C CA . GLU B 1 297 ? 6.613 25.688 -3.594 1 93 297 GLU B CA 1
ATOM 5673 C C . GLU B 1 297 ? 5.43 25.688 -2.633 1 93 297 GLU B C 1
ATOM 5675 O O . GLU B 1 297 ? 5.605 25.844 -1.423 1 93 297 GLU B O 1
ATOM 5680 N N . ARG B 1 298 ? 4.258 25.641 -3.234 1 93.75 298 ARG B N 1
ATOM 5681 C CA . ARG B 1 298 ? 3.055 25.375 -2.455 1 93.75 298 ARG B CA 1
ATOM 5682 C C . ARG B 1 298 ? 2.889 23.875 -2.197 1 93.75 298 ARG B C 1
ATOM 5684 O O . ARG B 1 298 ? 2.885 23.078 -3.133 1 93.75 298 ARG B O 1
ATOM 5691 N N . LYS B 1 299 ? 2.814 23.578 -0.899 1 94.81 299 LYS B N 1
ATOM 5692 C CA . LYS B 1 299 ? 2.725 22.156 -0.6 1 94.81 299 LYS B CA 1
ATOM 5693 C C . LYS B 1 299 ? 2.174 21.922 0.804 1 94.81 299 LYS B C 1
ATOM 5695 O O . LYS B 1 299 ? 2.582 22.594 1.755 1 94.81 299 LYS B O 1
ATOM 5700 N N . ALA B 1 300 ? 1.237 21.078 0.89 1 95.31 300 ALA B N 1
ATOM 5701 C CA . ALA B 1 300 ? 0.77 20.516 2.152 1 95.31 300 ALA B CA 1
ATOM 5702 C C . ALA B 1 300 ? 0.69 18.984 2.078 1 95.31 300 ALA B C 1
ATOM 5704 O O . ALA B 1 300 ? -0.032 18.438 1.242 1 95.31 300 ALA B O 1
ATOM 5705 N N . GLU B 1 301 ? 1.408 18.297 2.955 1 96.19 301 GLU B N 1
ATOM 5706 C CA . GLU B 1 301 ? 1.394 16.844 2.857 1 96.19 301 GLU B CA 1
ATOM 5707 C C . GLU B 1 301 ? 1.73 16.188 4.199 1 96.19 301 GLU B C 1
ATOM 5709 O O . GLU B 1 301 ? 2.299 16.844 5.078 1 96.19 301 GLU B O 1
ATOM 5714 N N . VAL B 1 302 ? 1.271 15.023 4.332 1 97.31 302 VAL B N 1
ATOM 5715 C CA . VAL B 1 302 ? 1.615 14.125 5.43 1 97.31 302 VAL B CA 1
ATOM 5716 C C . VAL B 1 302 ? 2.438 12.953 4.902 1 97.31 302 VAL B C 1
ATOM 5718 O O . VAL B 1 302 ? 2.037 12.289 3.945 1 97.31 302 VAL B O 1
ATOM 5721 N N . ARG B 1 303 ? 3.598 12.758 5.508 1 97.75 303 ARG B N 1
ATOM 5722 C CA . ARG B 1 303 ? 4.484 11.68 5.09 1 97.75 303 ARG B CA 1
ATOM 5723 C C . ARG B 1 303 ? 4.789 10.742 6.254 1 97.75 303 ARG B C 1
ATOM 5725 O O . ARG B 1 303 ? 5.316 11.172 7.281 1 97.75 303 ARG B O 1
ATOM 5732 N N . LEU B 1 304 ? 4.402 9.516 6.152 1 98.19 304 LEU B N 1
ATOM 5733 C CA . LEU B 1 304 ? 4.84 8.453 7.059 1 98.19 304 LEU B CA 1
ATOM 5734 C C . LEU B 1 304 ? 6.09 7.766 6.523 1 98.19 304 LEU B C 1
ATOM 5736 O O . LEU B 1 304 ? 6.051 7.145 5.457 1 98.19 304 LEU B O 1
ATOM 5740 N N . GLN B 1 305 ? 7.133 7.941 7.195 1 98.12 305 GLN B N 1
ATOM 5741 C CA . GLN B 1 305 ? 8.359 7.227 6.852 1 98.12 305 GLN B CA 1
ATOM 5742 C C . GLN B 1 305 ? 8.484 5.938 7.664 1 98.12 305 GLN B C 1
ATOM 5744 O O . GLN B 1 305 ? 8.539 5.977 8.891 1 98.12 305 GLN B O 1
ATOM 5749 N N . PHE B 1 306 ? 8.562 4.855 6.965 1 98.12 306 PHE B N 1
ATOM 5750 C CA . PHE B 1 306 ? 8.609 3.562 7.637 1 98.12 306 PHE B CA 1
ATOM 5751 C C . PHE B 1 306 ? 10.039 3.201 8.016 1 98.12 306 PHE B C 1
ATOM 5753 O O . PHE B 1 306 ? 10.992 3.814 7.531 1 98.12 306 PHE B O 1
ATOM 5760 N N . ARG B 1 307 ? 10.125 2.311 8.953 1 97.5 307 ARG B N 1
ATOM 5761 C CA . ARG B 1 307 ? 11.43 1.812 9.383 1 97.5 307 ARG B CA 1
ATOM 5762 C C . ARG B 1 307 ? 12.094 0.995 8.273 1 97.5 307 ARG B C 1
ATOM 5764 O O . ARG B 1 307 ? 11.422 0.543 7.344 1 97.5 307 ARG B O 1
ATOM 5771 N N . GLU B 1 308 ? 13.383 0.886 8.445 1 95.56 308 GLU B N 1
ATOM 5772 C CA . GLU B 1 308 ? 14.133 0.071 7.492 1 95.56 308 GLU B CA 1
ATOM 5773 C C . GLU B 1 308 ? 13.695 -1.391 7.555 1 95.56 308 GLU B C 1
ATOM 5775 O O . GLU B 1 308 ? 13.203 -1.852 8.586 1 95.56 308 GLU B O 1
ATOM 5780 N N . VAL B 1 309 ? 13.836 -2.045 6.457 1 94.56 309 VAL B N 1
ATOM 5781 C CA . VAL B 1 309 ? 13.555 -3.477 6.418 1 94.56 309 VAL B CA 1
ATOM 5782 C C . VAL B 1 309 ? 14.57 -4.23 7.27 1 94.56 309 VAL B C 1
ATOM 5784 O O . VAL B 1 309 ? 15.781 -4.129 7.039 1 94.56 309 VAL B O 1
ATOM 5787 N N . PRO B 1 310 ? 14.094 -4.922 8.258 1 92.5 310 PRO B N 1
ATOM 5788 C CA . PRO B 1 310 ? 15.039 -5.73 9.031 1 92.5 310 PRO B CA 1
ATOM 5789 C C . PRO B 1 310 ? 15.602 -6.906 8.234 1 92.5 310 PRO B C 1
ATOM 5791 O O . PRO B 1 310 ? 14.883 -7.516 7.438 1 92.5 310 PRO B O 1
ATOM 5794 N N . GLY B 1 311 ? 16.906 -7.242 8.414 1 92.38 311 GLY B N 1
ATOM 5795 C CA . GLY B 1 311 ? 17.5 -8.367 7.715 1 92.38 311 GLY B CA 1
ATOM 5796 C C . GLY B 1 311 ? 17.438 -8.227 6.207 1 92.38 311 GLY B C 1
ATOM 5797 O O . GLY B 1 311 ? 17.094 -9.18 5.504 1 92.38 311 GLY B O 1
ATOM 5798 N N . ASP B 1 312 ? 17.75 -7.094 5.734 1 92.94 312 ASP B N 1
ATOM 5799 C CA . ASP B 1 312 ? 17.75 -6.82 4.297 1 92.94 312 ASP B CA 1
ATOM 5800 C C . ASP B 1 312 ? 18.688 -7.773 3.561 1 92.94 312 ASP B C 1
ATOM 5802 O O . ASP B 1 312 ? 19.906 -7.73 3.758 1 92.94 312 ASP B O 1
ATOM 5806 N N . ILE B 1 313 ? 18.156 -8.555 2.693 1 93.81 313 ILE B N 1
ATOM 5807 C CA . ILE B 1 313 ? 18.938 -9.562 2.002 1 93.81 313 ILE B CA 1
ATOM 5808 C C . ILE B 1 313 ? 19.375 -9.039 0.633 1 93.81 313 ILE B C 1
ATOM 5810 O O . ILE B 1 313 ? 19.969 -9.773 -0.164 1 93.81 313 ILE B O 1
ATOM 5814 N N . PHE B 1 314 ? 19.047 -7.793 0.274 1 93.94 314 PHE B N 1
ATOM 5815 C CA . PHE B 1 314 ? 19.359 -7.215 -1.026 1 93.94 314 PHE B CA 1
ATOM 5816 C C . PHE B 1 314 ? 20.531 -6.242 -0.917 1 93.94 314 PHE B C 1
ATOM 5818 O O . PHE B 1 314 ? 20.469 -5.129 -1.443 1 93.94 314 PHE B O 1
ATOM 5825 N N . ALA B 1 315 ? 21.562 -6.598 -0.188 1 88.94 315 ALA B N 1
ATOM 5826 C CA . ALA B 1 315 ? 22.812 -5.855 -0.051 1 88.94 315 ALA B CA 1
ATOM 5827 C C . ALA B 1 315 ? 22.562 -4.469 0.535 1 88.94 315 ALA B C 1
ATOM 5829 O O . ALA B 1 315 ? 23.203 -3.496 0.128 1 88.94 315 ALA B O 1
ATOM 5830 N N . ARG B 1 316 ? 21.516 -4.289 1.326 1 87.56 316 ARG B N 1
ATOM 5831 C CA . ARG B 1 316 ? 21.188 -3.051 2.029 1 87.56 316 ARG B CA 1
ATOM 5832 C C . ARG B 1 316 ? 20.844 -1.939 1.048 1 87.56 316 ARG B C 1
ATOM 5834 O O . ARG B 1 316 ? 21.219 -0.785 1.244 1 87.56 316 ARG B O 1
ATOM 5841 N N . GLN B 1 317 ? 20.219 -2.414 0.017 1 89.81 317 GLN B N 1
ATOM 5842 C CA . GLN B 1 317 ? 19.891 -1.438 -1.014 1 89.81 317 GLN B CA 1
ATOM 5843 C C . GLN B 1 317 ? 18.422 -1.026 -0.925 1 89.81 317 GLN B C 1
ATOM 5845 O O . GLN B 1 317 ? 17.969 -0.164 -1.68 1 89.81 317 GLN B O 1
ATOM 5850 N N . CYS B 1 318 ? 17.797 -1.629 0.005 1 93.19 318 CYS B N 1
ATOM 5851 C CA . CYS B 1 318 ? 16.375 -1.298 0.132 1 93.19 318 CYS B CA 1
ATOM 5852 C C . CYS B 1 318 ? 16.188 0.057 0.805 1 93.19 318 CYS B C 1
ATOM 5854 O O . CYS B 1 318 ? 16.766 0.314 1.861 1 93.19 318 CYS B O 1
ATOM 5856 N N . LYS B 1 319 ? 15.453 0.879 0.199 1 94.81 319 LYS B N 1
ATOM 5857 C CA . LYS B 1 319 ? 15.094 2.172 0.775 1 94.81 319 LYS B CA 1
ATOM 5858 C C . LYS B 1 319 ? 13.875 2.053 1.684 1 94.81 319 LYS B C 1
ATOM 5860 O O . LYS B 1 319 ? 13.094 1.108 1.559 1 94.81 319 LYS B O 1
ATOM 5865 N N . ARG B 1 320 ? 13.781 3.012 2.566 1 95.94 320 ARG B N 1
ATOM 5866 C CA . ARG B 1 320 ? 12.625 3.045 3.449 1 95.94 320 ARG B CA 1
ATOM 5867 C C . ARG B 1 320 ? 11.344 3.311 2.662 1 95.94 320 ARG B C 1
ATOM 5869 O O . ARG B 1 320 ? 11.336 4.109 1.725 1 95.94 320 ARG B O 1
ATOM 5876 N N . ASN B 1 321 ? 10.32 2.541 3.047 1 96.94 321 ASN B N 1
ATOM 5877 C CA . ASN B 1 321 ? 9.016 2.842 2.465 1 96.94 321 ASN B CA 1
ATOM 5878 C C . ASN B 1 321 ? 8.445 4.148 3.008 1 96.94 321 ASN B C 1
ATOM 5880 O O . ASN B 1 321 ? 8.789 4.566 4.117 1 96.94 321 ASN B O 1
ATOM 5884 N N . GLU B 1 322 ? 7.637 4.805 2.201 1 97.19 322 GLU B N 1
ATOM 5885 C CA . GLU B 1 322 ? 6.914 6 2.625 1 97.19 322 GLU B CA 1
ATOM 5886 C C . GLU B 1 322 ? 5.461 5.957 2.162 1 97.19 322 GLU B C 1
ATOM 5888 O O . GLU B 1 322 ? 5.16 5.434 1.087 1 97.19 322 GLU B O 1
ATOM 5893 N N . LEU B 1 323 ? 4.629 6.32 2.984 1 96.69 323 LEU B N 1
ATOM 5894 C CA . LEU B 1 323 ? 3.244 6.598 2.619 1 96.69 323 LEU B CA 1
ATOM 5895 C C . LEU B 1 323 ? 2.951 8.094 2.701 1 96.69 323 LEU B C 1
ATOM 5897 O O . LEU B 1 323 ? 3.104 8.703 3.762 1 96.69 323 LEU B O 1
ATOM 5901 N N . VAL B 1 324 ? 2.52 8.672 1.554 1 96 324 VAL B N 1
ATOM 5902 C CA . VAL B 1 324 ? 2.385 10.125 1.481 1 96 324 VAL B CA 1
ATOM 5903 C C . VAL B 1 324 ? 0.952 10.492 1.105 1 96 324 VAL B C 1
ATOM 5905 O O . VAL B 1 324 ? 0.379 9.914 0.177 1 96 324 VAL B O 1
ATOM 5908 N N . VAL B 1 325 ? 0.388 11.328 1.853 1 94.88 325 VAL B N 1
ATOM 5909 C CA . VAL B 1 325 ? -0.892 11.953 1.533 1 94.88 325 VAL B CA 1
ATOM 5910 C C . VAL B 1 325 ? -0.683 13.43 1.229 1 94.88 325 VAL B C 1
ATOM 5912 O O . VAL B 1 325 ? -0.419 14.227 2.135 1 94.88 325 VAL B O 1
ATOM 5915 N N . ARG B 1 326 ? -0.84 13.758 0.012 1 94.19 326 ARG B N 1
ATOM 5916 C CA . ARG B 1 326 ? -0.69 15.148 -0.401 1 94.19 326 ARG B CA 1
ATOM 5917 C C . ARG B 1 326 ? -2.035 15.867 -0.405 1 94.19 326 ARG B C 1
ATOM 5919 O O . ARG B 1 326 ? -2.93 15.516 -1.178 1 94.19 326 ARG B O 1
ATOM 5926 N N . VAL B 1 327 ? -2.104 16.812 0.417 1 92.62 327 VAL B N 1
ATOM 5927 C CA . VAL B 1 327 ? -3.35 17.547 0.578 1 92.62 327 VAL B CA 1
ATOM 5928 C C . VAL B 1 327 ? -3.48 18.594 -0.537 1 92.62 327 VAL B C 1
ATOM 5930 O O . VAL B 1 327 ? -4.57 18.797 -1.075 1 92.62 327 VAL B O 1
ATOM 5933 N N . GLN B 1 328 ? -2.373 19.281 -0.854 1 90 328 GLN B N 1
ATOM 5934 C CA . GLN B 1 328 ? -2.334 20.25 -1.936 1 90 328 GLN B CA 1
ATOM 5935 C C . GLN B 1 328 ? -0.897 20.562 -2.35 1 90 328 GLN B C 1
ATOM 5937 O O . GLN B 1 328 ? 0.018 20.5 -1.525 1 90 328 GLN B O 1
ATOM 5942 N N . PRO B 1 329 ? -0.62 20.891 -3.488 1 89.56 329 PRO B N 1
ATOM 5943 C CA . PRO B 1 329 ? -1.511 20.875 -4.652 1 89.56 329 PRO B CA 1
ATOM 5944 C C . PRO B 1 329 ? -1.682 19.469 -5.234 1 89.56 329 PRO B C 1
ATOM 5946 O O . PRO B 1 329 ? -1.021 18.531 -4.793 1 89.56 329 PRO B O 1
ATOM 5949 N N . ARG B 1 330 ? -2.562 19.281 -6.125 1 85.88 330 ARG B N 1
ATOM 5950 C CA . ARG B 1 330 ? -2.773 18.016 -6.816 1 85.88 330 ARG B CA 1
ATOM 5951 C C . ARG B 1 330 ? -2.934 16.875 -5.82 1 85.88 330 ARG B C 1
ATOM 5953 O O . ARG B 1 330 ? -2.08 15.984 -5.742 1 85.88 330 ARG B O 1
ATOM 5960 N N . GLU B 1 331 ? -4.027 16.844 -5.25 1 88.56 331 GLU B N 1
ATOM 5961 C CA . GLU B 1 331 ? -4.355 15.883 -4.203 1 88.56 331 GLU B CA 1
ATOM 5962 C C . GLU B 1 331 ? -4.004 14.461 -4.633 1 88.56 331 GLU B C 1
ATOM 5964 O O . GLU B 1 331 ? -4.359 14.031 -5.734 1 88.56 331 GLU B O 1
ATOM 5969 N N . ALA B 1 332 ? -3.277 13.766 -3.746 1 89.69 332 ALA B N 1
ATOM 5970 C CA . ALA B 1 332 ? -2.836 12.422 -4.109 1 89.69 332 ALA B CA 1
ATOM 5971 C C . ALA B 1 332 ? -2.49 11.602 -2.871 1 89.69 332 ALA B C 1
ATOM 5973 O O . ALA B 1 332 ? -2.201 12.164 -1.811 1 89.69 332 ALA B O 1
ATOM 5974 N N . VAL B 1 333 ? -2.641 10.32 -3.074 1 91.56 333 VAL B N 1
ATOM 5975 C CA . VAL B 1 333 ? -2.102 9.336 -2.139 1 91.56 333 VAL B CA 1
ATOM 5976 C C . VAL B 1 333 ? -1.126 8.414 -2.867 1 91.56 333 VAL B C 1
ATOM 5978 O O . VAL B 1 333 ? -1.441 7.883 -3.936 1 91.56 333 VAL B O 1
ATOM 5981 N N . TYR B 1 334 ? 0.085 8.281 -2.277 1 91.88 334 TYR B N 1
ATOM 5982 C CA . TYR B 1 334 ? 0.991 7.336 -2.924 1 91.88 334 TYR B CA 1
ATOM 5983 C C . TYR B 1 334 ? 1.934 6.699 -1.908 1 91.88 334 TYR B C 1
ATOM 5985 O O . TYR B 1 334 ? 2.18 7.27 -0.841 1 91.88 334 TYR B O 1
ATOM 5993 N N . ALA B 1 335 ? 2.363 5.566 -2.246 1 94.12 335 ALA B N 1
ATOM 5994 C CA . ALA B 1 335 ? 3.316 4.805 -1.442 1 94.12 335 ALA B CA 1
ATOM 5995 C C . ALA B 1 335 ? 4.613 4.57 -2.209 1 94.12 335 ALA B C 1
ATOM 5997 O O . ALA B 1 335 ? 4.594 4.102 -3.35 1 94.12 335 ALA B O 1
ATOM 5998 N N . LYS B 1 336 ? 5.715 4.961 -1.601 1 94.38 336 LYS B N 1
ATOM 5999 C CA . LYS B 1 336 ? 7.027 4.621 -2.145 1 94.38 336 LYS B CA 1
ATOM 6000 C C . LYS B 1 336 ? 7.488 3.258 -1.646 1 94.38 336 LYS B C 1
ATOM 6002 O O . LYS B 1 336 ? 7.492 2.998 -0.44 1 94.38 336 LYS B O 1
ATOM 6007 N N . LEU B 1 337 ? 7.816 2.432 -2.555 1 94.69 337 LEU B N 1
ATOM 6008 C CA . LEU B 1 337 ? 8.234 1.08 -2.191 1 94.69 337 LEU B CA 1
ATOM 6009 C C . LEU B 1 337 ? 9.344 0.586 -3.115 1 94.69 337 LEU B C 1
ATOM 6011 O O . LEU B 1 337 ? 9.688 1.258 -4.09 1 94.69 337 LEU B O 1
ATOM 6015 N N . ASN B 1 338 ? 9.898 -0.524 -2.701 1 93.88 338 ASN B N 1
ATOM 6016 C CA . ASN B 1 338 ? 10.953 -1.14 -3.496 1 93.88 338 ASN B CA 1
ATOM 6017 C C . ASN B 1 338 ? 10.398 -2.193 -4.449 1 93.88 338 ASN B C 1
ATOM 6019 O O . ASN B 1 338 ? 9.562 -3.012 -4.059 1 93.88 338 ASN B O 1
ATOM 6023 N N . THR B 1 339 ? 10.797 -2.109 -5.695 1 90.69 339 THR B N 1
ATOM 6024 C CA . THR B 1 339 ? 10.531 -3.137 -6.695 1 90.69 339 THR B CA 1
ATOM 6025 C C . THR B 1 339 ? 11.828 -3.557 -7.387 1 90.69 339 THR B C 1
ATOM 6027 O O . THR B 1 339 ? 12.859 -2.896 -7.242 1 90.69 339 THR B O 1
ATOM 6030 N N . LYS B 1 340 ? 11.719 -4.672 -7.996 1 89 340 LYS B N 1
ATOM 6031 C CA . LYS B 1 340 ? 12.898 -5.105 -8.734 1 89 340 LYS B CA 1
ATOM 6032 C C . LYS B 1 340 ? 13.164 -4.195 -9.938 1 89 340 LYS B C 1
ATOM 6034 O O . LYS B 1 340 ? 12.258 -3.932 -10.727 1 89 340 LYS B O 1
ATOM 6039 N N . LYS B 1 341 ? 14.367 -3.736 -9.977 1 84.06 341 LYS B N 1
ATOM 6040 C CA . LYS B 1 341 ? 14.773 -3 -11.172 1 84.06 341 LYS B CA 1
ATOM 6041 C C . LYS B 1 341 ? 14.766 -3.906 -12.398 1 84.06 341 LYS B C 1
ATOM 6043 O O . LYS B 1 341 ? 15.266 -5.031 -12.352 1 84.06 341 LYS B O 1
ATOM 6048 N N . PRO B 1 342 ? 14.07 -3.379 -13.438 1 81.25 342 PRO B N 1
ATOM 6049 C CA . PRO B 1 342 ? 14.133 -4.219 -14.633 1 81.25 342 PRO B CA 1
ATOM 6050 C C . PRO B 1 342 ? 15.562 -4.559 -15.047 1 81.25 342 PRO B C 1
ATOM 6052 O O . PRO B 1 342 ? 16.453 -3.705 -14.969 1 81.25 342 PRO B O 1
ATOM 6055 N N . GLY B 1 343 ? 15.75 -5.836 -15.391 1 75.44 343 GLY B N 1
ATOM 6056 C CA . GLY B 1 343 ? 17.094 -6.281 -15.758 1 75.44 343 GLY B CA 1
ATOM 6057 C C . GLY B 1 343 ? 17.406 -7.676 -15.25 1 75.44 343 GLY B C 1
ATOM 6058 O O . GLY B 1 343 ? 16.5 -8.445 -14.922 1 75.44 343 GLY B O 1
ATOM 6059 N N . MET B 1 344 ? 18.719 -7.953 -15.172 1 72.38 344 MET B N 1
ATOM 6060 C CA . MET B 1 344 ? 19.156 -9.328 -14.961 1 72.38 344 MET B CA 1
ATOM 6061 C C . MET B 1 344 ? 19.359 -9.609 -13.477 1 72.38 344 MET B C 1
ATOM 6063 O O . MET B 1 344 ? 19.25 -10.75 -13.031 1 72.38 344 MET B O 1
ATOM 6067 N N . PHE B 1 345 ? 19.5 -8.547 -12.734 1 75.69 345 PHE B N 1
ATOM 6068 C CA . PHE B 1 345 ? 19.891 -8.773 -11.344 1 75.69 345 PHE B CA 1
ATOM 6069 C C . PHE B 1 345 ? 18.719 -8.469 -10.406 1 75.69 345 PHE B C 1
ATOM 6071 O O . PHE B 1 345 ? 17.812 -7.707 -10.766 1 75.69 345 PHE B O 1
ATOM 6078 N N . LEU B 1 346 ? 18.844 -9.164 -9.32 1 83.25 346 LEU B N 1
ATOM 6079 C CA . LEU B 1 346 ? 17.859 -8.914 -8.273 1 83.25 346 LEU B CA 1
ATOM 6080 C C . LEU B 1 346 ? 18.234 -7.688 -7.449 1 83.25 346 LEU B C 1
ATOM 6082 O O . LEU B 1 346 ? 18.766 -7.816 -6.344 1 83.25 346 LEU B O 1
ATOM 6086 N N . ARG B 1 347 ? 18 -6.539 -8.008 1 86.56 347 ARG B N 1
ATOM 6087 C CA . ARG B 1 347 ? 18.297 -5.285 -7.336 1 86.56 347 ARG B CA 1
ATOM 6088 C C . ARG B 1 347 ? 17.047 -4.453 -7.129 1 86.56 347 ARG B C 1
ATOM 6090 O O . ARG B 1 347 ? 16.25 -4.281 -8.055 1 86.56 347 ARG B O 1
ATOM 6097 N N . PRO B 1 348 ? 16.953 -4.039 -5.938 1 92.19 348 PRO B N 1
ATOM 6098 C CA . PRO B 1 348 ? 15.773 -3.209 -5.668 1 92.19 348 PRO B CA 1
ATOM 6099 C C . PRO B 1 348 ? 15.922 -1.785 -6.199 1 92.19 348 PRO B C 1
ATOM 6101 O O . PRO B 1 348 ? 17.047 -1.269 -6.289 1 92.19 348 PRO B O 1
ATOM 6104 N N . GLU B 1 349 ? 14.898 -1.273 -6.598 1 90 349 GLU B N 1
ATOM 6105 C CA . GLU B 1 349 ? 14.781 0.126 -6.996 1 90 349 GLU B CA 1
ATOM 6106 C C . GLU B 1 349 ? 13.5 0.746 -6.445 1 90 349 GLU B C 1
ATOM 6108 O O . GLU B 1 349 ? 12.453 0.091 -6.402 1 90 349 GLU B O 1
ATOM 6113 N N . GLU B 1 350 ? 13.68 1.988 -6.094 1 90.06 350 GLU B N 1
ATOM 6114 C CA . GLU B 1 350 ? 12.523 2.674 -5.531 1 90.06 350 GLU B CA 1
ATOM 6115 C C . GLU B 1 350 ? 11.5 3.012 -6.613 1 90.06 350 GLU B C 1
ATOM 6117 O O . GLU B 1 350 ? 11.867 3.457 -7.703 1 90.06 350 GLU B O 1
ATOM 6122 N N . SER B 1 351 ? 10.289 2.697 -6.328 1 88.81 351 SER B N 1
ATOM 6123 C CA . SER B 1 351 ? 9.148 3.043 -7.176 1 88.81 351 SER B CA 1
ATOM 6124 C C . SER B 1 351 ? 7.973 3.539 -6.344 1 88.81 351 SER B C 1
ATOM 6126 O O . SER B 1 351 ? 8.117 3.818 -5.152 1 88.81 351 SER B O 1
ATOM 6128 N N . GLU B 1 352 ? 6.832 3.828 -7.062 1 88.06 352 GLU B N 1
ATOM 6129 C CA . GLU B 1 352 ? 5.691 4.375 -6.332 1 88.06 352 GLU B CA 1
ATOM 6130 C C . GLU B 1 352 ? 4.383 3.754 -6.812 1 88.06 352 GLU B C 1
ATOM 6132 O O . GLU B 1 352 ? 4.207 3.508 -8.008 1 88.06 352 GLU B O 1
ATOM 6137 N N . LEU B 1 353 ? 3.604 3.367 -5.859 1 84.44 353 LEU B N 1
ATOM 6138 C CA . LEU B 1 353 ? 2.184 3.139 -6.105 1 84.44 353 LEU B CA 1
ATOM 6139 C C . LEU B 1 353 ? 1.389 4.43 -5.934 1 84.44 353 LEU B C 1
ATOM 6141 O O . LEU B 1 353 ? 1.417 5.043 -4.867 1 84.44 353 LEU B O 1
ATOM 6145 N N . ASP B 1 354 ? 0.683 4.742 -6.973 1 85.19 354 ASP B N 1
ATOM 6146 C CA . ASP B 1 354 ? 0.147 6.098 -6.891 1 85.19 354 ASP B CA 1
ATOM 6147 C C . ASP B 1 354 ? -1.343 6.117 -7.227 1 85.19 354 ASP B C 1
ATOM 6149 O O . ASP B 1 354 ? -1.806 5.352 -8.07 1 85.19 354 ASP B O 1
ATOM 6153 N N . LEU B 1 355 ? -2.012 6.805 -6.473 1 79.5 355 LEU B N 1
ATOM 6154 C CA . LEU B 1 355 ? -3.381 7.234 -6.73 1 79.5 355 LEU B CA 1
ATOM 6155 C C . LEU B 1 355 ? -3.48 8.758 -6.754 1 79.5 355 LEU B C 1
ATOM 6157 O O . LEU B 1 355 ? -3.318 9.406 -5.723 1 79.5 355 LEU B O 1
ATOM 6161 N N . THR B 1 356 ? -3.648 9.25 -7.93 1 70.5 356 THR B N 1
ATOM 6162 C CA . THR B 1 356 ? -3.863 10.688 -8.102 1 70.5 356 THR B CA 1
ATOM 6163 C C . THR B 1 356 ? -5.34 10.992 -8.344 1 70.5 356 THR B C 1
ATOM 6165 O O . THR B 1 356 ? -5.938 10.469 -9.289 1 70.5 356 THR B O 1
ATOM 6168 N N . TYR B 1 357 ? -5.891 11.766 -7.527 1 69.94 357 TYR B N 1
ATOM 6169 C CA . TYR B 1 357 ? -7.328 12.008 -7.539 1 69.94 357 TYR B CA 1
ATOM 6170 C C . TYR B 1 357 ? -7.766 12.633 -8.859 1 69.94 357 TYR B C 1
ATOM 6172 O O . TYR B 1 357 ? -8.805 12.273 -9.406 1 69.94 357 TYR B O 1
ATOM 6180 N N . GLY B 1 358 ? -6.996 13.625 -9.312 1 69.12 358 GLY B N 1
ATOM 6181 C CA . GLY B 1 358 ? -7.348 14.242 -10.578 1 69.12 358 GLY B CA 1
ATOM 6182 C C . GLY B 1 358 ? -7.406 13.25 -11.727 1 69.12 358 GLY B C 1
ATOM 6183 O O . GLY B 1 358 ? -8.211 13.406 -12.648 1 69.12 358 GLY B O 1
ATOM 6184 N N . SER B 1 359 ? -6.59 12.219 -11.719 1 68.88 359 SER B N 1
ATOM 6185 C CA . SER B 1 359 ? -6.547 11.219 -12.781 1 68.88 359 SER B CA 1
ATOM 6186 C C . SER B 1 359 ? -7.648 10.18 -12.609 1 68.88 359 SER B C 1
ATOM 6188 O O . SER B 1 359 ? -8.227 9.703 -13.594 1 68.88 359 SER B O 1
ATOM 6190 N N . ARG B 1 360 ? -7.996 9.883 -11.398 1 70.56 360 ARG B N 1
ATOM 6191 C CA . ARG B 1 360 ? -8.977 8.844 -11.125 1 70.56 360 ARG B CA 1
ATOM 6192 C C . ARG B 1 360 ? -10.398 9.398 -11.164 1 70.56 360 ARG B C 1
ATOM 6194 O O . ARG B 1 360 ? -11.328 8.727 -11.602 1 70.56 360 ARG B O 1
ATOM 6201 N N . TYR B 1 361 ? -10.484 10.633 -10.641 1 68.62 361 TYR B N 1
ATOM 6202 C CA . TYR B 1 361 ? -11.797 11.258 -10.562 1 68.62 361 TYR B CA 1
ATOM 6203 C C . TYR B 1 361 ? -11.883 12.477 -11.469 1 68.62 361 TYR B C 1
ATOM 6205 O O . TYR B 1 361 ? -12.125 13.586 -11.008 1 68.62 361 TYR B O 1
ATOM 6213 N N . LYS B 1 362 ? -11.531 12.344 -12.68 1 65.94 362 LYS B N 1
ATOM 6214 C CA . LYS B 1 362 ? -11.422 13.406 -13.672 1 65.94 362 LYS B CA 1
ATOM 6215 C C . LYS B 1 362 ? -12.719 14.211 -13.758 1 65.94 362 LYS B C 1
ATOM 6217 O O . LYS B 1 362 ? -12.688 15.438 -13.906 1 65.94 362 LYS B O 1
ATOM 6222 N N . ASP B 1 363 ? -13.766 13.625 -13.586 1 65.62 363 ASP B N 1
ATOM 6223 C CA . ASP B 1 363 ? -15.031 14.297 -13.852 1 65.62 363 ASP B CA 1
ATOM 6224 C C . ASP B 1 363 ? -15.688 14.773 -12.562 1 65.62 363 ASP B C 1
ATOM 6226 O O . ASP B 1 363 ? -16.844 15.18 -12.562 1 65.62 363 ASP B O 1
ATOM 6230 N N . VAL B 1 364 ? -14.859 14.758 -11.547 1 66.75 364 VAL B N 1
ATOM 6231 C CA . VAL B 1 364 ? -15.484 15.164 -10.289 1 66.75 364 VAL B CA 1
ATOM 6232 C C . VAL B 1 364 ? -14.781 16.406 -9.734 1 66.75 364 VAL B C 1
ATOM 6234 O O . VAL B 1 364 ? -13.562 16.406 -9.562 1 66.75 364 VAL B O 1
ATOM 6237 N N . LYS B 1 365 ? -15.523 17.531 -9.742 1 67.75 365 LYS B N 1
ATOM 6238 C CA . LYS B 1 365 ? -14.984 18.719 -9.086 1 67.75 365 LYS B CA 1
ATOM 6239 C C . LYS B 1 365 ? -14.938 18.547 -7.574 1 67.75 365 LYS B C 1
ATOM 6241 O O . LYS B 1 365 ? -15.953 18.266 -6.945 1 67.75 365 LYS B O 1
ATOM 6246 N N . LEU B 1 366 ? -13.789 18.625 -7.086 1 69.06 366 LEU B N 1
ATOM 6247 C CA . LEU B 1 366 ? -13.664 18.547 -5.637 1 69.06 366 LEU B CA 1
ATOM 6248 C C . LEU B 1 366 ? -14.156 19.844 -4.98 1 69.06 366 LEU B C 1
ATOM 6250 O O . LEU B 1 366 ? -13.742 20.938 -5.367 1 69.06 366 LEU B O 1
ATOM 6254 N N . PRO B 1 367 ? -15.117 19.656 -4.109 1 71.75 367 PRO B N 1
ATOM 6255 C CA . PRO B 1 367 ? -15.602 20.859 -3.436 1 71.75 367 PRO B CA 1
ATOM 6256 C C . PRO B 1 367 ? -14.484 21.609 -2.693 1 71.75 367 PRO B C 1
ATOM 6258 O O . PRO B 1 367 ? -13.547 20.984 -2.203 1 71.75 367 PRO B O 1
ATOM 6261 N N . ASP B 1 368 ? -14.664 22.859 -2.73 1 79.31 368 ASP B N 1
ATOM 6262 C CA . ASP B 1 368 ? -13.742 23.672 -1.951 1 79.31 368 ASP B CA 1
ATOM 6263 C C . ASP B 1 368 ? -13.922 23.438 -0.454 1 79.31 368 ASP B C 1
ATOM 6265 O O . ASP B 1 368 ? -15.008 23.047 -0.007 1 79.31 368 ASP B O 1
ATOM 6269 N N . ALA B 1 369 ? -12.953 23.641 0.264 1 83.31 369 ALA B N 1
ATOM 6270 C CA . ALA B 1 369 ? -12.938 23.391 1.703 1 83.31 369 ALA B CA 1
ATOM 6271 C C . ALA B 1 369 ? -14.031 24.188 2.408 1 83.31 369 ALA B C 1
ATOM 6273 O O . ALA B 1 369 ? -14.766 23.641 3.234 1 83.31 369 ALA B O 1
ATOM 6274 N N . TYR B 1 370 ? -14.195 25.422 2.041 1 81.88 370 TYR B N 1
ATOM 6275 C CA . TYR B 1 370 ? -15.188 26.281 2.678 1 81.88 370 TYR B CA 1
ATOM 6276 C C . TYR B 1 370 ? -16.594 25.812 2.34 1 81.88 370 TYR B C 1
ATOM 6278 O O . TYR B 1 370 ? -17.484 25.812 3.203 1 81.88 370 TYR B O 1
ATOM 6286 N N . GLU B 1 371 ? -16.719 25.438 1.137 1 79.88 371 GLU B N 1
ATOM 6287 C CA . GLU B 1 371 ? -18.031 24.953 0.705 1 79.88 371 GLU B CA 1
ATOM 6288 C C . GLU B 1 371 ? -18.453 23.734 1.51 1 79.88 371 GLU B C 1
ATOM 6290 O O . GLU B 1 371 ? -19.594 23.672 1.979 1 79.88 371 GLU B O 1
ATOM 6295 N N . ARG B 1 372 ? -17.562 23 1.701 1 84.31 372 ARG B N 1
ATOM 6296 C CA . ARG B 1 372 ? -17.844 21.766 2.436 1 84.31 372 ARG B CA 1
ATOM 6297 C C . ARG B 1 372 ? -18.172 22.062 3.896 1 84.31 372 ARG B C 1
ATOM 6299 O O . ARG B 1 372 ? -19.109 21.5 4.453 1 84.31 372 ARG B O 1
ATOM 6306 N N . LEU B 1 373 ? -17.422 22.922 4.449 1 87.31 373 LEU B N 1
ATOM 6307 C CA . LEU B 1 373 ? -17.609 23.234 5.859 1 87.31 373 LEU B CA 1
ATOM 6308 C C . LEU B 1 373 ? -18.953 23.953 6.074 1 87.31 373 LEU B C 1
ATOM 6310 O O . LEU B 1 373 ? -19.641 23.703 7.066 1 87.31 373 LEU B O 1
ATOM 6314 N N . LEU B 1 374 ? -19.234 24.766 5.152 1 85.31 374 LEU B N 1
ATOM 6315 C CA . LEU B 1 374 ? -20.5 25.469 5.262 1 85.31 374 LEU B CA 1
ATOM 6316 C C . LEU B 1 374 ? -21.672 24.484 5.164 1 85.31 374 LEU B C 1
ATOM 6318 O O . LEU B 1 374 ? -22.656 24.625 5.887 1 85.31 374 LEU B O 1
ATOM 6322 N N . LEU B 1 375 ? -21.547 23.531 4.297 1 83.88 375 LEU B N 1
ATOM 6323 C CA . LEU B 1 375 ? -22.562 22.5 4.195 1 83.88 375 LEU B CA 1
ATOM 6324 C C . LEU B 1 375 ? -22.656 21.703 5.488 1 83.88 375 LEU B C 1
ATOM 6326 O O . LEU B 1 375 ? -23.75 21.312 5.914 1 83.88 375 LEU B O 1
ATOM 6330 N N . ASP B 1 376 ? -21.562 21.453 6.082 1 87.06 376 ASP B N 1
ATOM 6331 C CA . ASP B 1 376 ? -21.547 20.75 7.363 1 87.06 376 ASP B CA 1
ATOM 6332 C C . ASP B 1 376 ? -22.312 21.531 8.422 1 87.06 376 ASP B C 1
ATOM 6334 O O . ASP B 1 376 ? -23.031 20.953 9.234 1 87.06 376 ASP B O 1
ATOM 6338 N N . VAL B 1 377 ? -22.109 22.797 8.414 1 87.44 377 VAL B N 1
ATOM 6339 C CA . VAL B 1 377 ? -22.812 23.656 9.375 1 87.44 377 VAL B CA 1
ATOM 6340 C C . VAL B 1 377 ? -24.328 23.547 9.141 1 87.44 377 VAL B C 1
ATOM 6342 O O . VAL B 1 377 ? -25.094 23.375 10.094 1 87.44 377 VAL B O 1
ATOM 6345 N N . ILE B 1 378 ? -24.688 23.594 7.883 1 84.12 378 ILE B N 1
ATOM 6346 C CA . ILE B 1 378 ? -26.094 23.547 7.523 1 84.12 378 ILE B CA 1
ATOM 6347 C C . ILE B 1 378 ? -26.688 22.203 7.938 1 84.12 378 ILE B C 1
ATOM 6349 O O . ILE B 1 378 ? -27.828 22.141 8.43 1 84.12 378 ILE B O 1
ATOM 6353 N N . CYS B 1 379 ? -25.875 21.188 7.875 1 84.56 379 CYS B N 1
ATOM 6354 C CA . CYS B 1 379 ? -26.344 19.844 8.18 1 84.56 379 CYS B CA 1
ATOM 6355 C C . CYS B 1 379 ? -26.188 19.531 9.664 1 84.56 379 CYS B C 1
ATOM 6357 O O . CYS B 1 379 ? -26.594 18.453 10.125 1 84.56 379 CYS B O 1
ATOM 6359 N N . GLY B 1 380 ? -25.594 20.406 10.391 1 86.06 380 GLY B N 1
ATOM 6360 C CA . GLY B 1 380 ? -25.406 20.203 11.82 1 86.06 380 GLY B CA 1
ATOM 6361 C C . GLY B 1 380 ? -24.297 19.219 12.141 1 86.06 380 GLY B C 1
ATOM 6362 O O . GLY B 1 380 ? -24.359 18.516 13.156 1 86.06 380 GLY B O 1
ATOM 6363 N N . ASN B 1 381 ? -23.391 19.047 11.234 1 87.94 381 ASN B N 1
ATOM 6364 C CA . ASN B 1 381 ? -22.25 18.141 11.43 1 87.94 381 ASN B CA 1
ATOM 6365 C C . ASN B 1 381 ? -21.031 18.875 11.953 1 87.94 381 ASN B C 1
ATOM 6367 O O . ASN B 1 381 ? -20.438 19.703 11.25 1 87.94 381 ASN B O 1
ATOM 6371 N N . GLN B 1 382 ? -20.578 18.562 13.133 1 91.25 382 GLN B N 1
ATOM 6372 C CA . GLN B 1 382 ? -19.484 19.297 13.773 1 91.25 382 GLN B CA 1
ATOM 6373 C C . GLN B 1 382 ? -18.172 18.531 13.648 1 91.25 382 GLN B C 1
ATOM 6375 O O . GLN B 1 382 ? -17.172 18.891 14.273 1 91.25 382 GLN B O 1
ATOM 6380 N N . MET B 1 383 ? -18.109 17.484 12.883 1 87.88 383 MET B N 1
ATOM 6381 C CA . MET B 1 383 ? -16.953 16.594 12.805 1 87.88 383 MET B CA 1
ATOM 6382 C C . MET B 1 383 ? -15.703 17.344 12.398 1 87.88 383 MET B C 1
ATOM 6384 O O . MET B 1 383 ? -14.609 17.062 12.891 1 87.88 383 MET B O 1
ATOM 6388 N N . HIS B 1 384 ? -15.891 18.328 11.602 1 90 384 HIS B N 1
ATOM 6389 C CA . HIS B 1 384 ? -14.742 19.031 11.031 1 90 384 HIS B CA 1
ATOM 6390 C C . HIS B 1 384 ? -14.562 20.406 11.656 1 90 384 HIS B C 1
ATOM 6392 O O . HIS B 1 384 ? -14.039 21.312 11.016 1 90 384 HIS B O 1
ATOM 6398 N N . PHE B 1 385 ? -15.07 20.562 12.82 1 93.06 385 PHE B N 1
ATOM 6399 C CA . PHE B 1 385 ? -14.922 21.797 13.578 1 93.06 385 PHE B CA 1
ATOM 6400 C C . PHE B 1 385 ? -14.258 21.516 14.93 1 93.06 385 PHE B C 1
ATOM 6402 O O . PHE B 1 385 ? -14.523 20.484 15.555 1 93.06 385 PHE B O 1
ATOM 6409 N N . VAL B 1 386 ? -13.484 22.422 15.32 1 94 386 VAL B N 1
ATOM 6410 C CA . VAL B 1 386 ? -12.688 22.234 16.531 1 94 386 VAL B CA 1
ATOM 6411 C C . VAL B 1 386 ? -13.555 22.422 17.766 1 94 386 VAL B C 1
ATOM 6413 O O . VAL B 1 386 ? -14.266 23.422 17.875 1 94 386 VAL B O 1
ATOM 6416 N N . ARG B 1 387 ? -13.555 21.438 18.641 1 94.5 387 ARG B N 1
ATOM 6417 C CA . ARG B 1 387 ? -14.289 21.531 19.891 1 94.5 387 ARG B CA 1
ATOM 6418 C C . ARG B 1 387 ? -13.5 22.312 20.938 1 94.5 387 ARG B C 1
ATOM 6420 O O . ARG B 1 387 ? -12.281 22.453 20.828 1 94.5 387 ARG B O 1
ATOM 6427 N N . SER B 1 388 ? -14.148 22.781 21.938 1 94.44 388 SER B N 1
ATOM 6428 C CA . SER B 1 388 ? -13.539 23.656 22.922 1 94.44 388 SER B CA 1
ATOM 6429 C C . SER B 1 388 ? -12.398 22.969 23.656 1 94.44 388 SER B C 1
ATOM 6431 O O . SER B 1 388 ? -11.359 23.578 23.922 1 94.44 388 SER B O 1
ATOM 6433 N N . ASP B 1 389 ? -12.57 21.734 24.047 1 95.69 389 ASP B N 1
ATOM 6434 C CA . ASP B 1 389 ? -11.523 21.031 24.766 1 95.69 389 ASP B CA 1
ATOM 6435 C C . ASP B 1 389 ? -10.336 20.719 23.875 1 95.69 389 ASP B C 1
ATOM 6437 O O . ASP B 1 389 ? -9.188 20.672 24.328 1 95.69 389 ASP B O 1
ATOM 6441 N N . GLU B 1 390 ? -10.609 20.484 22.625 1 95.81 390 GLU B N 1
ATOM 6442 C CA . GLU B 1 390 ? -9.539 20.328 21.641 1 95.81 390 GLU B CA 1
ATOM 6443 C C . GLU B 1 390 ? -8.688 21.578 21.547 1 95.81 390 GLU B C 1
ATOM 6445 O O . GLU B 1 390 ? -7.453 21.516 21.531 1 95.81 390 GLU B O 1
ATOM 6450 N N . LEU B 1 391 ? -9.367 22.641 21.469 1 95.81 391 LEU B N 1
ATOM 6451 C CA . LEU B 1 391 ? -8.703 23.938 21.375 1 95.81 391 LEU B CA 1
ATOM 6452 C C . LEU B 1 391 ? -7.855 24.219 22.609 1 95.81 391 LEU B C 1
ATOM 6454 O O . LEU B 1 391 ? -6.727 24.703 22.484 1 95.81 391 LEU B O 1
ATOM 6458 N N . ARG B 1 392 ? -8.375 23.922 23.734 1 97 392 ARG B N 1
ATOM 6459 C CA . ARG B 1 392 ? -7.652 24.109 24.984 1 97 392 ARG B CA 1
ATOM 6460 C C . ARG B 1 392 ? -6.355 23.312 25 1 97 392 ARG B C 1
ATOM 6462 O O . ARG B 1 392 ? -5.293 23.844 25.344 1 97 392 ARG B O 1
ATOM 6469 N N . GLU B 1 393 ? -6.457 22.078 24.625 1 97.94 393 GLU B N 1
ATOM 6470 C CA . GLU B 1 393 ? -5.277 21.219 24.609 1 97.94 393 GLU B CA 1
ATOM 6471 C C . GLU B 1 393 ? -4.266 21.688 23.578 1 97.94 393 GLU B C 1
ATOM 6473 O O . GLU B 1 393 ? -3.055 21.625 23.797 1 97.94 393 GLU B O 1
ATOM 6478 N N . ALA B 1 394 ? -4.738 22.125 22.469 1 97.31 394 ALA B N 1
ATOM 6479 C CA . ALA B 1 394 ? -3.852 22.641 21.438 1 97.31 394 ALA B CA 1
ATOM 6480 C C . ALA B 1 394 ? -3.037 23.828 21.938 1 97.31 394 ALA B C 1
ATOM 6482 O O . ALA B 1 394 ? -1.828 23.906 21.719 1 97.31 394 ALA B O 1
ATOM 6483 N N . TRP B 1 395 ? -3.711 24.734 22.641 1 97.69 395 TRP B N 1
ATOM 6484 C CA . TRP B 1 395 ? -3.031 25.906 23.172 1 97.69 395 TRP B CA 1
ATOM 6485 C C . TRP B 1 395 ? -2.111 25.531 24.328 1 97.69 395 TRP B C 1
ATOM 6487 O O . TRP B 1 395 ? -1.053 26.141 24.5 1 97.69 395 TRP B O 1
ATOM 6497 N N . ARG B 1 396 ? -2.537 24.547 25.125 1 98.19 396 ARG B N 1
ATOM 6498 C CA . ARG B 1 396 ? -1.669 24.078 26.203 1 98.19 396 ARG B CA 1
ATOM 6499 C C . ARG B 1 396 ? -0.312 23.641 25.656 1 98.19 396 ARG B C 1
ATOM 6501 O O . ARG B 1 396 ? 0.721 23.891 26.281 1 98.19 396 ARG B O 1
ATOM 6508 N N . ILE B 1 397 ? -0.263 23.078 24.531 1 98.44 397 ILE B N 1
ATOM 6509 C CA . ILE B 1 397 ? 0.928 22.5 23.938 1 98.44 397 ILE B CA 1
ATOM 6510 C C . ILE B 1 397 ? 1.851 23.609 23.438 1 98.44 397 ILE B C 1
ATOM 6512 O O . ILE B 1 397 ? 3.072 23.531 23.578 1 98.44 397 ILE B O 1
ATOM 6516 N N . PHE B 1 398 ? 1.32 24.75 22.953 1 98.25 398 PHE B N 1
ATOM 6517 C CA . PHE B 1 398 ? 2.154 25.703 22.203 1 98.25 398 PHE B CA 1
ATOM 6518 C C . PHE B 1 398 ? 2.363 26.984 23 1 98.25 398 PHE B C 1
ATOM 6520 O O . PHE B 1 398 ? 3.303 27.734 22.75 1 98.25 398 PHE B O 1
ATOM 6527 N N . THR B 1 399 ? 1.467 27.359 23.984 1 98 399 THR B N 1
ATOM 6528 C CA . THR B 1 399 ? 1.481 28.641 24.672 1 98 399 THR B CA 1
ATOM 6529 C C . THR B 1 399 ? 2.822 28.875 25.375 1 98 399 THR B C 1
ATOM 6531 O O . THR B 1 399 ? 3.43 29.938 25.219 1 98 399 THR B O 1
ATOM 6534 N N . PRO B 1 400 ? 3.326 27.844 26.109 1 98.12 400 PRO B N 1
ATOM 6535 C CA . PRO B 1 400 ? 4.617 28.094 26.766 1 98.12 400 PRO B CA 1
ATOM 6536 C C . PRO B 1 400 ? 5.727 28.422 25.766 1 98.12 400 PRO B C 1
ATOM 6538 O O . PRO B 1 400 ? 6.555 29.297 26.031 1 98.12 400 PRO B O 1
ATOM 6541 N N . LEU B 1 401 ? 5.773 27.766 24.672 1 97.75 401 LEU B N 1
ATOM 6542 C CA . LEU B 1 401 ? 6.758 28.031 23.625 1 97.75 401 LEU B CA 1
ATOM 6543 C C . LEU B 1 401 ? 6.613 29.453 23.094 1 97.75 401 LEU B C 1
ATOM 6545 O O . LEU B 1 401 ? 7.605 30.172 22.969 1 97.75 401 LEU B O 1
ATOM 6549 N N . LEU B 1 402 ? 5.387 29.812 22.797 1 97.19 402 LEU B N 1
ATOM 6550 C CA . LEU B 1 402 ? 5.109 31.125 22.234 1 97.19 402 LEU B CA 1
ATOM 6551 C C . LEU B 1 402 ? 5.535 32.219 23.203 1 97.19 402 LEU B C 1
ATOM 6553 O O . LEU B 1 402 ? 6.141 33.219 22.781 1 97.19 402 LEU B O 1
ATOM 6557 N N . HIS B 1 403 ? 5.254 32.094 24.453 1 97.31 403 HIS B N 1
ATOM 6558 C CA . HIS B 1 403 ? 5.648 33.062 25.469 1 97.31 403 HIS B CA 1
ATOM 6559 C C . HIS B 1 403 ? 7.164 33.156 25.562 1 97.31 403 HIS B C 1
ATOM 6561 O O . HIS B 1 403 ? 7.707 34.25 25.703 1 97.31 403 HIS B O 1
ATOM 6567 N N . GLN B 1 404 ? 7.82 32.031 25.453 1 97.31 404 GLN B N 1
ATOM 6568 C CA . GLN B 1 404 ? 9.281 32.031 25.516 1 97.31 404 GLN B CA 1
ATOM 6569 C C . GLN B 1 404 ? 9.875 32.781 24.312 1 97.31 404 GLN B C 1
ATOM 6571 O O . GLN B 1 404 ? 10.828 33.531 24.453 1 97.31 404 GLN B O 1
ATOM 6576 N N . ILE B 1 405 ? 9.359 32.531 23.188 1 96.31 405 ILE B N 1
ATOM 6577 C CA . ILE B 1 405 ? 9.82 33.188 21.953 1 96.31 405 ILE B CA 1
ATOM 6578 C C . ILE B 1 405 ? 9.648 34.688 22.078 1 96.31 405 ILE B C 1
ATOM 6580 O O . ILE B 1 405 ? 10.555 35.438 21.719 1 96.31 405 ILE B O 1
ATOM 6584 N N . GLU B 1 406 ? 8.516 35.125 22.609 1 94.69 406 GLU B N 1
ATOM 6585 C CA . GLU B 1 406 ? 8.195 36.531 22.719 1 94.69 406 GLU B CA 1
ATOM 6586 C C . GLU B 1 406 ? 9.039 37.219 23.812 1 94.69 406 GLU B C 1
ATOM 6588 O O . GLU B 1 406 ? 9.352 38.406 23.703 1 94.69 406 GLU B O 1
ATOM 6593 N N . GLN B 1 407 ? 9.383 36.469 24.812 1 95.38 407 GLN B N 1
ATOM 6594 C CA . GLN B 1 407 ? 10.195 37 25.891 1 95.38 407 GLN B CA 1
ATOM 6595 C C . GLN B 1 407 ? 11.656 37.125 25.484 1 95.38 407 GLN B C 1
ATOM 6597 O O . GLN B 1 407 ? 12.305 38.156 25.766 1 95.38 407 GLN B O 1
ATOM 6602 N N . ARG B 1 408 ? 12.117 36.156 24.812 1 94.62 408 ARG B N 1
ATOM 6603 C CA . ARG B 1 408 ? 13.531 36.125 24.453 1 94.62 408 ARG B CA 1
ATOM 6604 C C . ARG B 1 408 ? 13.805 37.031 23.25 1 94.62 408 ARG B C 1
ATOM 6606 O O . ARG B 1 408 ? 14.859 37.656 23.172 1 94.62 408 ARG B O 1
ATOM 6613 N N . ARG B 1 409 ? 12.922 37.094 22.344 1 93.31 409 ARG B N 1
ATOM 6614 C CA . ARG B 1 409 ? 12.992 37.938 21.141 1 93.31 409 ARG B CA 1
ATOM 6615 C C . ARG B 1 409 ? 14.289 37.688 20.375 1 93.31 409 ARG B C 1
ATOM 6617 O O . ARG B 1 409 ? 14.938 38.625 19.938 1 93.31 409 ARG B O 1
ATOM 6624 N N . GLU B 1 410 ? 14.68 36.438 20.359 1 94.31 410 GLU B N 1
ATOM 6625 C CA . GLU B 1 410 ? 15.852 36.062 19.578 1 94.31 410 GLU B CA 1
ATOM 6626 C C . GLU B 1 410 ? 15.555 36.094 18.078 1 94.31 410 GLU B C 1
ATOM 6628 O O . GLU B 1 410 ? 14.492 35.656 17.641 1 94.31 410 GLU B O 1
ATOM 6633 N N . PRO B 1 411 ? 16.484 36.719 17.359 1 94.56 411 PRO B N 1
ATOM 6634 C CA . PRO B 1 411 ? 16.234 36.75 15.922 1 94.56 411 PRO B CA 1
ATOM 6635 C C . PRO B 1 411 ? 16.203 35.344 15.289 1 94.56 411 PRO B C 1
ATOM 6637 O O . PRO B 1 411 ? 17.078 34.531 15.555 1 94.56 411 PRO B O 1
ATOM 6640 N N . PRO B 1 412 ? 15.133 35.094 14.477 1 95.94 412 PRO B N 1
ATOM 6641 C CA . PRO B 1 412 ? 15.094 33.812 13.766 1 95.94 412 PRO B CA 1
ATOM 6642 C C . PRO B 1 412 ? 16.203 33.688 12.734 1 95.94 412 PRO B C 1
ATOM 6644 O O . PRO B 1 412 ? 16.812 34.688 12.336 1 95.94 412 PRO B O 1
ATOM 6647 N N . ILE B 1 413 ? 16.484 32.469 12.305 1 95.06 413 ILE B N 1
ATOM 6648 C CA . ILE B 1 413 ? 17.5 32.188 11.297 1 95.06 413 ILE B CA 1
ATOM 6649 C C . ILE B 1 413 ? 17.047 32.719 9.938 1 95.06 413 ILE B C 1
ATOM 6651 O O . ILE B 1 413 ? 15.961 32.375 9.469 1 95.06 413 ILE B O 1
ATOM 6655 N N . PRO B 1 414 ? 17.859 33.562 9.367 1 95.12 414 PRO B N 1
ATOM 6656 C CA . PRO B 1 414 ? 17.469 34.062 8.047 1 95.12 414 PRO B CA 1
ATOM 6657 C C . PRO B 1 414 ? 17.531 33 6.965 1 95.12 414 PRO B C 1
ATOM 6659 O O . PRO B 1 414 ? 18.422 32.125 6.988 1 95.12 414 PRO B O 1
ATOM 6662 N N . TYR B 1 415 ? 16.5 32.938 6.094 1 94.12 415 TYR B N 1
ATOM 6663 C CA . TYR B 1 415 ? 16.531 32.094 4.914 1 94.12 415 TYR B CA 1
ATOM 6664 C C . TYR B 1 415 ? 16.062 32.844 3.68 1 94.12 415 TYR B C 1
ATOM 6666 O O . TYR B 1 415 ? 15.18 33.688 3.768 1 94.12 415 TYR B O 1
ATOM 667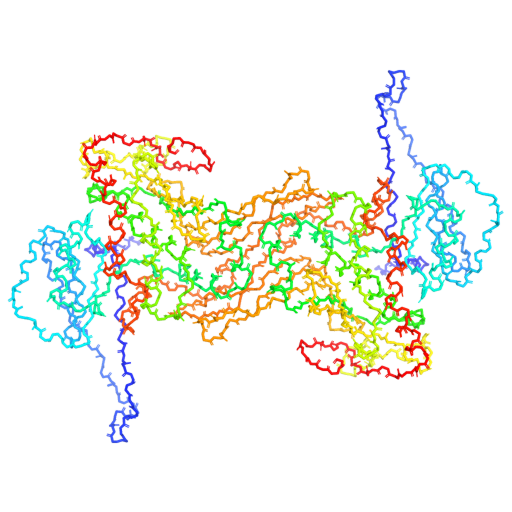4 N N . PRO B 1 416 ? 16.703 32.562 2.549 1 93.75 416 PRO B N 1
ATOM 6675 C CA . PRO B 1 416 ? 16.344 33.312 1.341 1 93.75 416 PRO B CA 1
ATOM 6676 C C . PRO B 1 416 ? 14.953 32.969 0.815 1 93.75 416 PRO B C 1
ATOM 6678 O O . PRO B 1 416 ? 14.547 31.812 0.872 1 93.75 416 PRO B O 1
ATOM 6681 N N . TYR B 1 417 ? 14.305 34.031 0.296 1 93.88 417 TYR B N 1
ATOM 6682 C CA . TYR B 1 417 ? 13.023 33.844 -0.377 1 93.88 417 TYR B CA 1
ATOM 6683 C C . TYR B 1 417 ? 13.133 32.781 -1.475 1 93.88 417 TYR B C 1
ATOM 6685 O O . TYR B 1 417 ? 14.062 32.812 -2.287 1 93.88 417 TYR B O 1
ATOM 6693 N N . GLY B 1 418 ? 12.234 31.75 -1.408 1 89.94 418 GLY B N 1
ATOM 6694 C CA . GLY B 1 418 ? 12.203 30.719 -2.432 1 89.94 418 GLY B CA 1
ATOM 6695 C C . GLY B 1 418 ? 13.07 29.516 -2.098 1 89.94 418 GLY B C 1
ATOM 6696 O O . GLY B 1 418 ? 13.203 28.594 -2.906 1 89.94 418 GLY B O 1
ATOM 6697 N N . ARG B 1 419 ? 13.664 29.484 -1.102 1 77.69 419 ARG B N 1
ATOM 6698 C CA . ARG B 1 419 ? 14.578 28.422 -0.714 1 77.69 419 ARG B CA 1
ATOM 6699 C C . ARG B 1 419 ? 13.844 27.094 -0.58 1 77.69 419 ARG B C 1
ATOM 6701 O O . ARG B 1 419 ? 12.695 27.047 -0.122 1 77.69 419 ARG B O 1
ATOM 6708 N N . CYS B 1 420 ? 14.5 26.094 -1.246 1 68.94 420 CYS B N 1
ATOM 6709 C CA . CYS B 1 420 ? 14.016 24.734 -1.076 1 68.94 420 CYS B CA 1
ATOM 6710 C C . CYS B 1 420 ? 14.562 24.109 0.203 1 68.94 420 CYS B C 1
ATOM 6712 O O . CYS B 1 420 ? 15.742 24.297 0.529 1 68.94 420 CYS B O 1
ATOM 6714 N N . GLN B 1 421 ? 13.727 23.828 0.966 1 59.72 421 GLN B N 1
ATOM 6715 C CA . GLN B 1 421 ? 14.219 23.141 2.154 1 59.72 421 GLN B CA 1
ATOM 6716 C C . GLN B 1 421 ? 14.523 21.672 1.855 1 59.72 421 GLN B C 1
ATOM 6718 O O . GLN B 1 421 ? 13.641 20.922 1.446 1 59.72 421 GLN B O 1
ATOM 6723 N N . ARG B 1 422 ? 15.711 21.328 1.295 1 52.38 422 ARG B N 1
ATOM 6724 C CA . ARG B 1 422 ? 16.078 19.938 1.086 1 52.38 422 ARG B CA 1
ATOM 6725 C C . ARG B 1 422 ? 15.906 19.125 2.367 1 52.38 422 ARG B C 1
ATOM 6727 O O . ARG B 1 422 ? 16.094 19.656 3.469 1 52.38 422 ARG B O 1
ATOM 6734 N N . GLU B 1 423 ? 15.531 17.891 2.398 1 44.56 423 GLU B N 1
ATOM 6735 C CA . GLU B 1 423 ? 15.375 16.812 3.377 1 44.56 423 GLU B CA 1
ATOM 6736 C C . GLU B 1 423 ? 16.688 16.516 4.086 1 44.56 423 GLU B C 1
ATOM 6738 O O . GLU B 1 423 ? 17.734 16.438 3.441 1 44.56 423 GLU B O 1
ATOM 6743 N N . GLY B 1 424 ? 16.969 16.562 5.48 1 42.78 424 GLY B N 1
ATOM 6744 C CA . GLY B 1 424 ? 18.062 16.312 6.398 1 42.78 424 GLY B CA 1
ATOM 6745 C C . GLY B 1 424 ? 18.781 17.562 6.832 1 42.78 424 GLY B C 1
ATOM 6746 O O . GLY B 1 424 ? 19.75 17.5 7.613 1 42.78 424 GLY B O 1
ATOM 6747 N N . ALA B 1 425 ? 18.922 18.578 5.949 1 43.62 425 ALA B N 1
ATOM 6748 C CA . ALA B 1 425 ? 19.875 19.656 6.176 1 43.62 425 ALA B CA 1
ATOM 6749 C C . ALA B 1 425 ? 19.516 20.453 7.43 1 43.62 425 ALA B C 1
ATOM 6751 O O . ALA B 1 425 ? 18.344 20.688 7.703 1 43.62 425 ALA B O 1
ATOM 6752 N N . GLY B 1 426 ? 20.125 20.344 8.602 1 39.09 426 GLY B N 1
ATOM 6753 C CA . GLY B 1 426 ? 20.172 21.125 9.828 1 39.09 426 GLY B CA 1
ATOM 6754 C C . GLY B 1 426 ? 19.844 22.594 9.625 1 39.09 426 GLY B C 1
ATOM 6755 O O . GLY B 1 426 ? 18.75 22.922 9.141 1 39.09 426 GLY B O 1
ATOM 6756 N N . PRO B 1 427 ? 20.453 23.75 9.773 1 41.84 427 PRO B N 1
ATOM 6757 C CA . PRO B 1 427 ? 19.906 25.062 10.141 1 41.84 427 PRO B CA 1
ATOM 6758 C C . PRO B 1 427 ? 18.688 25.438 9.305 1 41.84 427 PRO B C 1
ATOM 6760 O O . PRO B 1 427 ? 17.734 26.031 9.82 1 41.84 427 PRO B O 1
ATOM 6763 N N . LEU B 1 428 ? 18 26.172 8.797 1 39.69 428 LEU B N 1
ATOM 6764 C CA . LEU B 1 428 ? 16.672 26.188 8.211 1 39.69 428 LEU B CA 1
ATOM 6765 C C . LEU B 1 428 ? 16.609 25.297 6.977 1 39.69 428 LEU B C 1
ATOM 6767 O O . LEU B 1 428 ? 17.562 25.266 6.188 1 39.69 428 LEU B O 1
#

Sequence (856 aa):
MSPASPCPLCRCALMEHTFCIPVCHHVSPCPPTCPCVSPVSSCPPMSLLSYVPCVPMSLHIPCVLMCPVSPVSLCVPMSPRVPWSLPSRPRVPVPRWNRVIVEKPFGRDLGSSEELSAHLSALFREEQIYRMDHYLGKEMVQSLMVLRFGNRIFGPIWNRDNVACVVLTFKEPFGTEGRGGYFDDFGIIRDVMQNHLLQLLCLVAMEKPASTNPDDVRDEKVKVLKCISPVELQDVVLGQYVGNPEGPPEAQKGYLDDPTVPPGSTTPTFATAVLRVANERWDGVPFVLRCGKALNERKAEVRLQFREVPGDIFARQCKRNELVVRVQPREAVYAKLNTKKPGMFLRPEESELDLTYGSRYKDVKLPDAYERLLLDVICGNQMHFVRSDELREAWRIFTPLLHQIEQRREPPIPYPYGRCQREGAGPLMSPASPCPLCRCALMEHTFCIPVCHHVSPCPPTCPCVSPVSSCPPMSLLSYVPCVPMSLHIPCVLMCPVSPVSLCVPMSPRVPWSLPSRPRVPVPRWNRVIVEKPFGRDLGSSEELSAHLSALFREEQIYRMDHYLGKEMVQSLMVLRFGNRIFGPIWNRDNVACVVLTFKEPFGTEGRGGYFDDFGIIRDVMQNHLLQLLCLVAMEKPASTNPDDVRDEKVKVLKCISPVELQDVVLGQYVGNPEGPPEAQKGYLDDPTVPPGSTTPTFATAVLRVANERWDGVPFVLRCGKALNERKAEVRLQFREVPGDIFARQCKRNELVVRVQPREAVYAKLNTKKPGMFLRPEESELDLTYGSRYKDVKLPDAYERLLLDVICGNQMHFVRSDELREAWRIFTPLLHQIEQRREPPIPYPYGRCQREGAGPL

Organism: Serinus canaria (NCBI:txid9135)

Secondary structure (DSSP, 8-state):
-------SS----S-------------S---TT-GGG-S------------------SS--------SSSS--EEE---TTS-------------TT--EEEESP--SSHHHHHHHHHHHHHHS-GGGEEEE-GGGGSHHHHHHHHHHHS-TTTGGGSSTTTEEEEEEEEE-S---TT-HHHHHHHHHIIIIIIIIIHHHHHHHHPPPPSSS-HHHHHHHHHHHHHTBPPPPGGGEEEEEEE--TTS-GGGSS-GGGSTTSPTT----SEEEEEEEB-STTTTT-EEEEEEESSBSS-EEEEEEEEPPPTT--STT-PPPPEEEEEEESS-EEEEEEEEEPSSSS--EEEEEEEEEHHHHSTT-PPPPHHHHHHHHHHHT--TTEE-HHHHHHHHHHHHHHHHHHHHH-PPPEEEETTB---TT-S--/-------SS----S-------------S---TT-GGG-S------------------SS--------SSS---EEE---TTS-------------TT--EEEESP--SSHHHHHHHHHHHHHHS-GGGEEEE-GGGGSHHHHHHHHHHHS-TTTGGGSSTTTEEEEEEEEE-S---TT-HHHHHHHHHIIIIIIIIIHHHHHHHHPPPPSSS-HHHHHHHHHHHHHTBPPPPGGGEEEEEEE--TTS-GGGSS-GGGSTTSPTT----SEEEEEEEB-STTTTT-EEEEEEESSBSS-EEEEEEEEPPPTT--STT-PPPPEEEEEEESS-EEEEEEEEEPSSSS--EEEEEEEEEHHHHSTT-PPPPHHHHHHHHHHHT--TTEE-HHHHHHHHHHHHHHHHHHHHH-PPPEEEETTB---TT-S--

InterPro domains:
  IPR001282 Glucose-6-phosphate dehydrogenase [MF_00966] (22-424)
  IPR001282 Glucose-6-phosphate dehydrogenase [PR00079] (99-112)
  IPR001282 Glucose-6-phosphate dehydrogenase [PR00079] (123-151)
  IPR001282 Glucose-6-phosphate dehydrogenase [PR00079] (175-192)
  IPR001282 Glucose-6-phosphate dehydrogenase [PR00079] (193-209)
  IPR001282 Glucose-6-phosphate dehydrogenase [PR00079] (281-307)
  IPR001282 Glucose-6-phosphate dehydrogenase [PTHR23429] (96-424)
  IPR001282 Glucose-6-phosphate dehydrogenase [TIGR00871] (96-419)
  IPR019796 Glucose-6-phosphate dehydrogenase, active site [PS00069] (133-139)
  IPR022674 Glucose-6-phosphate dehydrogenase, NAD-binding [PF00479] (96-142)
  IPR022675 Glucose-6-phosphate dehydrogenase, C-terminal [PF02781] (145-420)
  IPR036291 NAD(P)-binding domain superfamily [SSF51735] (95-146)

Radius of gyration: 35.86 Å; Cα contacts (8 Å, |Δi|>4): 1520; chains: 2; bounding box: 108×99×89 Å

Foldseek 3Di:
DDPDDPPPPCVVPPPPDPDPDPPPPPDDPDDPPPPPPDDDPPPDPPDDPPPPPPPPPVPPQPDQPQPPDPARQGAGADDPPDPPPPPPDQQPPRDPQHAYEYEDDQAQFLVRNVVSVVVVVRHDPLLRYFYDDLLLLFPLLVCLLCVAPVDPVRPVQLFAVWFQAKEWEFEAQADCVQVLLVCLSRFDCSVDVLPPVLSSVLSSPFDRFPDLAQVSSLVRSLVQLVQKAAFDPVQKAFEFEAADCVDDPRQRHTSQNRPSHDHLRQGGQWMKGWIFGPDDGTHPYTYIYIYGYLAQDGWTKMKTWTDDDPPDPQPSQWDTKMWMATRDDQTWTKIWGWDADPDDDRHTDIDMDIDTCCVVVVPDDDDRSVVSSVVCSVVSGNNSGNGSSNSSSSSNRHNVVVVVCVVVVDHHHYDGRNYYDDPPDPRD/DDPPPPPPPPVVPPPPDPDPDPPPPPDDPDDPPPPPPDPDDPPDDPDDPPPPPPPPPVPPQPDQPQPPDPARQGAGADDPPPPPPPPPDQQPPNDPQHAYEYEDDQAQFLVRNVVSVVVCVRHDPLLRYFYDDLLLLFPLLVCLLCVAPVDPVNPVQLFAVWFQAKEWEFEAQADCVQVLLVCLSRFDCSVDVLPPVLSSVLSSPFDRFPDLALVSSLVRSLVQLVQKAAFDPVQKAFEFEAADCPDDPRQR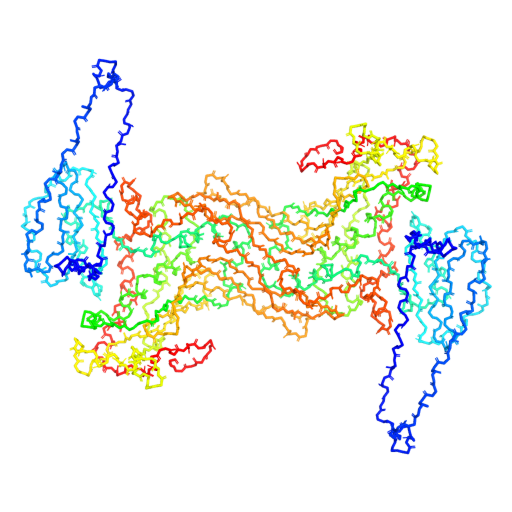HTSQNRPSDDHLRQGGQWMKGWIFGPDDGTHPYTYIYIYGYLAQDGWTKMKTWTDDDPPDPQPSQWDTKMWMATRDDQTWTKIWGWDADPDDDRHTDIDMDIDGCCVVVVPDDDDRSVVSSVVCSVVSGNNSGNGSSNSSSSSNRHNVVVVVCVVVVDHHHYDGRNYYDDDPDPRD